Protein 5ON8 (pdb70)

Organism: Escherichia coli (strain K12) (NCBI:txid83333)

GO terms:
  GO:0005515 protein binding (F, IPI)
  GO:0051540 metal cluster binding (F, IDA)
  GO:0030288 outer membrane-bounded periplasmic space (C, IDA)
  GO:0050919 negative chemotaxis (P, IMP)
  GO:0042597 periplasmic space (C, IDA)
  GO:0016151 nickel cation binding (F, IDA)
  GO:0046914 transition metal ion binding (F, IDA)
  GO:0020037 heme binding (F, IDA)

Radius of gyration: 29.04 Å; Cα contacts (8 Å, |Δi|>4): 2377; chains: 2; bounding box: 91×82×61 Å

InterPro domains:
  IPR000914 Solute-binding protein family 5 domain [PF00496] (68-437)
  IPR011980 Metal-staphylopine-binding protein CntA-like [TIGR02294] (22-520)
  IPR011980 Metal-staphylopine-binding protein CntA-like [cd08489] (27-516)
  IPR023765 Solute-binding protein family 5, conserved site [PS01040] (73-95)
  IPR030678 Peptide/nickel binding protein, MppA-type [PIRSF002741] (30-512)
  IPR039424 Solute-binding protein family 5 [PTHR30290] (26-513)

Structure (mmCIF, N/CA/C/O backbone):
data_5ON8
#
_entry.id   5ON8
#
_cell.length_a   86.536
_cell.length_b   94.092
_cell.length_c   124.564
_cell.angle_alpha   90.00
_cell.angle_beta   90.00
_cell.angle_gamma   90.00
#
_symmetry.space_group_name_H-M   'P 21 21 21'
#
loop_
_entity.id
_entity.type
_entity.pdbx_description
1 polymer 'Nickel-binding periplasmic protein'
2 non-polymer 'FE (III) ION'
3 non-polymer '2-[2-[2-hydroxy-2-oxoethyl-[(3-methoxy-2-oxidanyl-phenyl)methyl]amino]ethyl-[(2-methylsulfanylphenyl)methyl]amino]ethanoic acid'
4 non-polymer 'ACETATE ION'
5 non-polymer GLYCEROL
6 non-polymer 'SULFATE ION'
7 non-polymer 'CHLORIDE ION'
8 water water
#
loop_
_atom_site.group_PDB
_atom_site.id
_atom_site.type_symbol
_atom_site.label_atom_id
_atom_site.label_alt_id
_atom_site.label_comp_id
_atom_site.label_asym_id
_atom_site.label_entity_id
_atom_site.label_seq_id
_atom_site.pdbx_PDB_ins_code
_atom_site.Cartn_x
_atom_site.Cartn_y
_atom_site.Cartn_z
_atom_site.occupancy
_atom_site.B_iso_or_equiv
_atom_site.auth_seq_id
_atom_site.auth_comp_id
_atom_site.auth_asym_id
_atom_site.auth_atom_id
_atom_site.pdbx_PDB_model_num
ATOM 1 C CA . ALA A 1 2 ? 17.525 16.723 57.803 1.00 44.38 2 ALA A CA 1
ATOM 2 C C . ALA A 1 2 ? 17.689 16.825 56.287 1.00 49.39 2 ALA A C 1
ATOM 3 O O . ALA A 1 2 ? 16.777 16.474 55.537 1.00 38.18 2 ALA A O 1
ATOM 5 N N . PRO A 1 3 ? 18.856 17.313 55.835 1.00 49.04 3 PRO A N 1
ATOM 6 C CA . PRO A 1 3 ? 19.165 17.462 54.406 1.00 49.22 3 PRO A CA 1
ATOM 7 C C . PRO A 1 3 ? 19.361 16.123 53.700 1.00 41.28 3 PRO A C 1
ATOM 8 O O . PRO A 1 3 ? 19.462 16.080 52.475 1.00 47.80 3 PRO A O 1
ATOM 12 N N . ASP A 1 4 ? 19.419 15.044 54.473 1.00 35.18 4 ASP A N 1
ATOM 13 C CA . ASP A 1 4 ? 19.598 13.710 53.912 1.00 35.24 4 ASP A CA 1
ATOM 14 C C . ASP A 1 4 ? 18.319 12.895 54.044 1.00 32.04 4 ASP A C 1
ATOM 15 O O . ASP A 1 4 ? 18.318 11.682 53.844 1.00 26.55 4 ASP A O 1
ATOM 20 N N . GLU A 1 5 ? 17.237 13.578 54.406 1.00 31.16 5 GLU A N 1
ATOM 21 C CA . GLU A 1 5 ? 15.911 12.978 54.446 1.00 22.85 5 GLU A CA 1
ATOM 22 C C . GLU A 1 5 ? 14.998 13.722 53.492 1.00 32.52 5 GLU A C 1
ATOM 23 O O . GLU A 1 5 ? 14.963 14.953 53.495 1.00 34.40 5 GLU A O 1
ATOM 29 N N . ILE A 1 6 ? 14.258 12.987 52.671 1.00 23.16 6 ILE A N 1
ATOM 30 C CA . ILE A 1 6 ? 13.296 13.636 51.800 1.00 22.64 6 ILE A CA 1
ATOM 31 C C . ILE A 1 6 ? 11.898 13.049 51.920 1.00 22.82 6 ILE A C 1
ATOM 32 O O . ILE A 1 6 ? 11.710 11.897 52.333 1.00 19.16 6 ILE A O 1
ATOM 37 N N A THR A 1 7 ? 10.918 13.860 51.547 0.84 19.15 7 THR A N 1
ATOM 38 N N B THR A 1 7 ? 10.913 13.869 51.579 0.16 19.35 7 THR A N 1
ATOM 39 C CA A THR A 1 7 ? 9.522 13.451 51.534 0.84 19.41 7 THR A CA 1
ATOM 40 C CA B THR A 1 7 ? 9.526 13.436 51.534 0.16 19.45 7 THR A CA 1
ATOM 41 C C A THR A 1 7 ? 8.959 13.638 50.134 0.84 20.56 7 THR A C 1
ATOM 42 C C B THR A 1 7 ? 8.982 13.627 50.130 0.16 20.25 7 THR A C 1
ATOM 43 O O A THR A 1 7 ? 9.097 14.702 49.532 0.84 21.13 7 THR A O 1
ATOM 44 O O B THR A 1 7 ? 9.156 14.683 49.523 0.16 20.97 7 THR A O 1
ATOM 51 N N . THR A 1 8 ? 8.333 12.594 49.613 1.00 18.59 8 THR A N 1
ATOM 52 C CA . THR A 1 8 ? 7.765 12.650 48.285 1.00 16.26 8 THR A CA 1
ATOM 53 C C . THR A 1 8 ? 6.347 12.109 48.361 1.00 16.15 8 THR A C 1
ATOM 54 O O . THR A 1 8 ? 5.769 12.018 49.448 1.00 18.47 8 THR A O 1
ATOM 58 N N . ALA A 1 9 ? 5.771 11.775 47.216 1.00 17.01 9 ALA A N 1
ATOM 59 C CA . ALA A 1 9 ? 4.405 11.287 47.193 1.00 15.28 9 ALA A CA 1
ATOM 60 C C . ALA A 1 9 ? 4.207 10.240 46.114 1.00 15.20 9 ALA A C 1
ATOM 61 O O . ALA A 1 9 ? 4.976 10.161 45.157 1.00 17.73 9 ALA A O 1
ATOM 63 N N . TRP A 1 10 ? 3.159 9.440 46.281 1.00 14.85 10 TRP A N 1
ATOM 64 C CA . TRP A 1 10 ? 2.763 8.450 45.289 1.00 18.09 10 TRP A CA 1
ATOM 65 C C . TRP A 1 10 ? 1.247 8.286 45.406 1.00 14.59 10 TRP A C 1
ATOM 66 O O . TRP A 1 10 ? 0.701 8.483 46.483 1.00 19.52 10 TRP A O 1
ATOM 77 N N . PRO A 1 11 ? 0.557 7.956 44.298 1.00 17.80 11 PRO A N 1
ATOM 78 C CA . PRO A 1 11 ? -0.914 7.921 44.381 1.00 16.00 11 PRO A CA 1
ATOM 79 C C . PRO A 1 11 ? -1.469 6.813 45.280 1.00 20.85 11 PRO A C 1
ATOM 80 O O . PRO A 1 11 ? -2.599 6.922 45.748 1.00 20.24 11 PRO A O 1
ATOM 84 N N . VAL A 1 12 ? -0.687 5.761 45.498 1.00 21.99 12 VAL A N 1
ATOM 85 C CA . VAL A 1 12 ? -1.078 4.659 46.375 1.00 20.32 12 VAL A CA 1
ATOM 86 C C . VAL A 1 12 ? 0.112 4.249 47.222 1.00 22.31 12 VAL A C 1
ATOM 87 O O . VAL A 1 12 ? 1.220 4.743 47.006 1.00 21.31 12 VAL A O 1
ATOM 91 N N . ASN A 1 13 ? -0.104 3.343 48.173 1.00 19.37 13 ASN A N 1
ATOM 92 C CA . ASN A 1 13 ? 1.018 2.753 48.903 1.00 21.09 13 ASN A CA 1
ATOM 93 C C . ASN A 1 13 ? 1.889 1.910 47.982 1.00 21.23 13 ASN A C 1
ATOM 94 O O . ASN A 1 13 ? 1.497 1.567 46.867 1.00 22.68 13 ASN A O 1
ATOM 99 N N . VAL A 1 14 ? 3.078 1.568 48.458 1.00 18.88 14 VAL A N 1
ATOM 100 C CA . VAL A 1 14 ? 4.001 0.799 47.647 1.00 18.90 14 VAL A CA 1
ATOM 101 C C . VAL A 1 14 ? 3.573 -0.660 47.572 1.00 17.42 14 VAL A C 1
ATOM 102 O O . VAL A 1 14 ? 3.977 -1.378 46.664 1.00 19.26 14 VAL A O 1
ATOM 106 N N . GLY A 1 15 ? 2.735 -1.077 48.516 1.00 20.02 15 GLY A N 1
ATOM 107 C CA . GLY A 1 15 ? 2.289 -2.457 48.595 1.00 19.24 15 GLY A CA 1
ATOM 108 C C . GLY A 1 15 ? 3.112 -3.239 49.607 1.00 18.44 15 GLY A C 1
ATOM 109 O O . GLY A 1 15 ? 3.949 -2.670 50.308 1.00 21.24 15 GLY A O 1
ATOM 110 N N . PRO A 1 16 ? 2.877 -4.556 49.695 1.00 21.14 16 PRO A N 1
ATOM 111 C CA . PRO A 1 16 ? 3.616 -5.393 50.646 1.00 24.90 16 PRO A CA 1
ATOM 112 C C . PRO A 1 16 ? 5.056 -5.653 50.206 1.00 18.19 16 PRO A C 1
ATOM 113 O O . PRO A 1 16 ? 5.846 -6.165 51.003 1.00 17.90 16 PRO A O 1
ATOM 117 N N . LEU A 1 17 ? 5.376 -5.292 48.964 1.00 17.74 17 LEU A N 1
ATOM 118 C CA . LEU A 1 17 ? 6.702 -5.481 48.380 1.00 16.23 17 LEU A CA 1
ATOM 119 C C . LEU A 1 17 ? 7.069 -6.959 48.302 1.00 16.57 17 LEU A C 1
ATOM 120 O O . LEU A 1 17 ? 8.167 -7.381 48.656 1.00 16.18 17 LEU A O 1
ATOM 125 N N . ASN A 1 18 ? 6.112 -7.744 47.831 1.00 15.41 18 ASN A N 1
ATOM 126 C CA . ASN A 1 18 ? 6.412 -9.068 47.333 1.00 17.04 18 ASN A CA 1
ATOM 127 C C . ASN A 1 18 ? 7.146 -8.891 46.004 1.00 17.70 18 ASN A C 1
ATOM 128 O O . ASN A 1 18 ? 6.609 -8.270 45.087 1.00 16.57 18 ASN A O 1
ATOM 133 N N . PRO A 1 19 ? 8.379 -9.418 45.892 1.00 16.48 19 PRO A N 1
ATOM 134 C CA . PRO A 1 19 ? 9.154 -9.200 44.665 1.00 13.38 19 PRO A CA 1
ATOM 135 C C . PRO A 1 19 ? 8.563 -9.906 43.444 1.00 13.35 19 PRO A C 1
ATOM 136 O O . PRO A 1 19 ? 8.892 -9.570 42.306 1.00 16.16 19 PRO A O 1
ATOM 140 N N . HIS A 1 20 ? 7.707 -10.888 43.682 1.00 17.12 20 HIS A N 1
ATOM 141 C CA . HIS A 1 20 ? 7.277 -11.773 42.609 1.00 15.09 20 HIS A CA 1
ATOM 142 C C . HIS A 1 20 ? 5.830 -11.572 42.198 1.00 15.47 20 HIS A C 1
ATOM 143 O O . HIS A 1 20 ? 5.305 -12.331 41.385 1.00 19.39 20 HIS A O 1
ATOM 150 N N . LEU A 1 21 ? 5.179 -10.559 42.758 1.00 17.75 21 LEU A N 1
ATOM 151 C CA . LEU A 1 21 ? 3.777 -10.335 42.449 1.00 17.02 21 LEU A CA 1
ATOM 152 C C . LEU A 1 21 ? 3.570 -8.940 41.885 1.00 17.44 21 LEU A C 1
ATOM 153 O O . LEU A 1 21 ? 4.506 -8.144 41.805 1.00 15.10 21 LEU A O 1
ATOM 158 N N . TYR A 1 22 ? 2.338 -8.654 41.485 1.00 18.95 22 TYR A N 1
ATOM 159 C CA . TYR A 1 22 ? 2.046 -7.428 40.752 1.00 20.11 22 TYR A CA 1
ATOM 160 C C . TYR A 1 22 ? 1.202 -6.522 41.640 1.00 19.76 22 TYR A C 1
ATOM 161 O O . TYR A 1 22 ? 1.492 -6.411 42.816 1.00 19.40 22 TYR A O 1
ATOM 170 N N A THR A 1 23 ? 0.193 -5.856 41.088 0.54 22.79 23 THR A N 1
ATOM 171 N N B THR A 1 23 ? 0.163 -5.900 41.084 0.46 22.80 23 THR A N 1
ATOM 172 C CA A THR A 1 23 ? -0.619 -4.945 41.892 0.54 23.29 23 THR A CA 1
ATOM 173 C CA B THR A 1 23 ? -0.751 -5.061 41.863 0.46 23.28 23 THR A CA 1
ATOM 174 C C A THR A 1 23 ? -1.180 -5.678 43.112 0.54 23.45 23 THR A C 1
ATOM 175 C C B THR A 1 23 ? -1.177 -5.751 43.158 0.46 23.47 23 THR A C 1
ATOM 176 O O A THR A 1 23 ? -1.592 -6.828 42.999 0.54 25.84 23 THR A O 1
ATOM 177 O O B THR A 1 23 ? -1.477 -6.943 43.146 0.46 25.96 23 THR A O 1
ATOM 184 N N . PRO A 1 24 ? -1.195 -5.017 44.285 1.00 18.90 24 PRO A N 1
ATOM 185 C CA . PRO A 1 24 ? -0.872 -3.597 44.498 1.00 20.80 24 PRO A CA 1
ATOM 186 C C . PRO A 1 24 ? 0.611 -3.250 44.671 1.00 20.71 24 PRO A C 1
ATOM 187 O O . PRO A 1 24 ? 0.914 -2.113 45.053 1.00 22.97 24 PRO A O 1
ATOM 191 N N . ASN A 1 25 ? 1.522 -4.176 44.400 1.00 17.52 25 ASN A N 1
ATOM 192 C CA . ASN A 1 25 ? 2.939 -3.820 44.486 1.00 15.44 25 ASN A CA 1
ATOM 193 C C . ASN A 1 25 ? 3.299 -2.770 43.454 1.00 14.33 25 ASN A C 1
ATOM 194 O O . ASN A 1 25 ? 2.920 -2.885 42.287 1.00 19.36 25 ASN A O 1
ATOM 199 N N . GLN A 1 26 ? 4.029 -1.742 43.881 1.00 16.04 26 GLN A N 1
ATOM 200 C CA . GLN A 1 26 ? 4.512 -0.716 42.958 1.00 18.88 26 GLN A CA 1
ATOM 201 C C . GLN A 1 26 ? 5.939 -1.024 42.508 1.00 16.27 26 GLN A C 1
ATOM 202 O O . GLN A 1 26 ?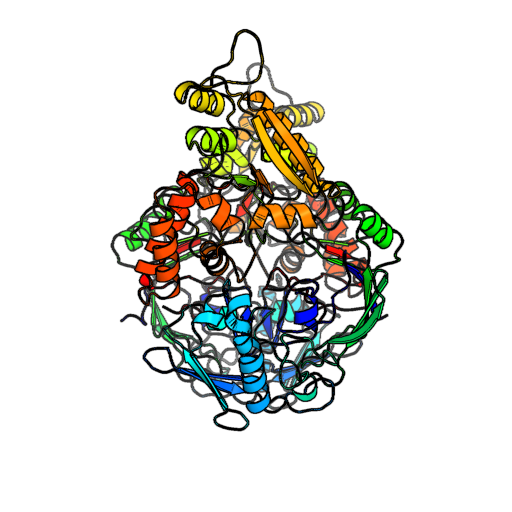 6.841 -1.208 43.333 1.00 16.22 26 GLN A O 1
ATOM 208 N N . MET A 1 27 ? 6.142 -1.053 41.197 1.00 18.20 27 MET A N 1
ATOM 209 C CA A MET A 1 27 ? 7.415 -1.495 40.632 0.51 16.41 27 MET A CA 1
ATOM 210 C CA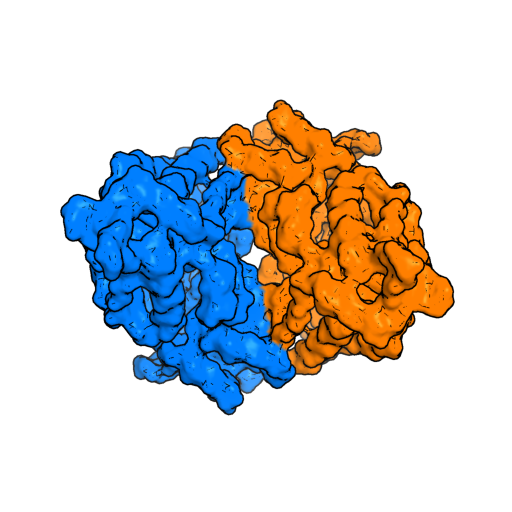 B MET A 1 27 ? 7.416 -1.473 40.623 0.49 16.42 27 MET A CA 1
ATOM 211 C C . MET A 1 27 ? 8.619 -0.680 41.113 1.00 16.86 27 MET A C 1
ATOM 212 O O . MET A 1 27 ? 9.650 -1.254 41.448 1.00 18.53 27 MET A O 1
ATOM 221 N N . PHE A 1 28 ? 8.496 0.645 41.154 1.00 17.17 28 PHE A N 1
ATOM 222 C CA . PHE A 1 28 ? 9.638 1.467 41.553 1.00 15.30 28 PHE A CA 1
ATOM 223 C C . PHE A 1 28 ? 10.106 1.096 42.965 1.00 15.28 28 PHE A C 1
ATOM 224 O O . PHE A 1 28 ? 11.297 1.187 43.285 1.00 16.16 28 PHE A O 1
ATOM 232 N N . ALA A 1 29 ? 9.160 0.687 43.809 1.00 14.41 29 ALA A N 1
ATOM 233 C CA . ALA A 1 29 ? 9.468 0.361 45.199 1.00 14.04 29 ALA A CA 1
ATOM 234 C C . ALA A 1 29 ? 10.057 -1.041 45.321 1.00 14.68 29 ALA A C 1
ATOM 235 O O . ALA A 1 29 ? 10.984 -1.267 46.105 1.00 13.81 29 ALA A O 1
ATOM 237 N N . GLN A 1 30 ? 9.522 -1.975 44.538 1.00 16.94 30 GLN A N 1
ATOM 238 C CA . GLN A 1 30 ? 10.132 -3.297 44.420 1.00 17.09 30 GLN A CA 1
ATOM 239 C C . GLN A 1 30 ? 11.592 -3.167 43.984 1.00 15.41 30 GLN A C 1
ATOM 240 O O . GLN A 1 30 ? 12.472 -3.859 44.492 1.00 16.40 30 GLN A O 1
ATOM 246 N N . SER A 1 31 ? 11.854 -2.241 43.069 1.00 13.71 31 SER A N 1
ATOM 247 C CA . SER A 1 31 ? 13.207 -2.020 42.575 1.00 15.58 31 SER A CA 1
ATOM 248 C C . SER A 1 31 ? 14.119 -1.317 43.580 1.00 15.64 31 SER A C 1
ATOM 249 O O . SER A 1 31 ? 15.345 -1.362 43.454 1.00 19.42 31 SER A O 1
ATOM 252 N N . MET A 1 32 ? 13.529 -0.666 44.577 1.00 13.90 32 MET A N 1
ATOM 253 C CA . MET A 1 32 ? 14.320 -0.023 45.620 1.00 16.29 32 MET A CA 1
ATOM 254 C C . MET A 1 32 ? 14.912 -1.047 46.577 1.00 18.30 32 MET A C 1
ATOM 255 O O . MET A 1 32 ? 16.001 -0.852 47.128 1.00 15.57 32 MET A O 1
ATOM 260 N N . VAL A 1 33 ? 14.180 -2.141 46.758 1.00 14.76 33 VAL A N 1
ATOM 261 C CA . VAL A 1 33 ? 14.491 -3.139 47.770 1.00 15.01 33 VAL A CA 1
ATOM 262 C C . VAL A 1 33 ? 15.134 -4.384 47.163 1.00 14.74 33 VAL A C 1
ATOM 263 O O . VAL A 1 33 ? 16.059 -4.950 47.740 1.00 15.60 33 VAL A O 1
ATOM 267 N N . TYR A 1 34 ? 14.650 -4.788 45.991 1.00 13.70 34 TYR A N 1
ATOM 268 C CA . TYR A 1 34 ? 15.107 -6.017 45.352 1.00 17.46 34 TYR A CA 1
ATOM 269 C C . TYR A 1 34 ? 15.949 -5.748 44.118 1.00 19.16 34 TYR A C 1
ATOM 270 O O . TYR A 1 34 ? 15.729 -4.767 43.403 1.00 18.08 34 TYR A O 1
ATOM 279 N N . GLU A 1 35 ? 16.894 -6.646 43.859 1.00 14.96 35 GLU A N 1
ATOM 280 C CA . GLU A 1 35 ? 17.882 -6.444 42.812 1.00 14.50 35 GLU A CA 1
ATOM 281 C C . GLU A 1 35 ? 17.918 -7.601 41.825 1.00 19.67 35 GLU A C 1
ATOM 282 O O . GLU A 1 35 ? 17.584 -8.729 42.181 1.00 16.78 35 GLU A O 1
ATOM 288 N N . PRO A 1 36 ? 18.326 -7.318 40.579 1.00 16.92 36 PRO A N 1
ATOM 289 C CA . PRO A 1 36 ? 18.430 -8.309 39.509 1.00 18.83 36 PRO A CA 1
ATOM 290 C C . PRO A 1 36 ? 19.819 -8.941 39.415 1.00 15.81 36 PRO A C 1
ATOM 291 O O . PRO A 1 36 ? 20.781 -8.408 39.973 1.00 17.28 36 PRO A O 1
ATOM 295 N N . LEU A 1 37 ? 19.925 -10.054 38.698 1.00 16.92 37 LEU A N 1
ATOM 296 C CA . LEU A 1 37 ? 21.236 -10.636 38.408 1.00 17.11 37 LEU A CA 1
ATOM 297 C C . LEU A 1 37 ? 22.077 -9.685 37.568 1.00 17.85 37 LEU A C 1
ATOM 298 O O . LEU A 1 37 ? 23.285 -9.556 37.770 1.00 18.61 37 LEU A O 1
ATOM 303 N N . VAL A 1 38 ? 21.424 -9.048 36.599 1.00 19.03 38 VAL A N 1
ATOM 304 C CA . VAL A 1 38 ? 22.083 -8.116 35.690 1.00 17.33 38 VAL A CA 1
ATOM 305 C C . VAL A 1 38 ? 21.262 -6.833 35.629 1.00 17.35 38 VAL A C 1
ATOM 306 O O . VAL A 1 38 ? 20.039 -6.875 35.729 1.00 15.57 38 VAL A O 1
ATOM 310 N N . LYS A 1 39 ? 21.933 -5.696 35.478 1.00 17.89 39 LYS A N 1
ATOM 311 C CA . LYS A 1 39 ? 21.249 -4.409 35.577 1.00 17.99 39 LYS A CA 1
ATOM 312 C C . LYS A 1 39 ? 21.180 -3.709 34.225 1.00 18.86 39 LYS A C 1
ATOM 313 O O . LYS A 1 39 ? 22.179 -3.615 33.514 1.00 18.11 39 LYS A O 1
ATOM 319 N N . TYR A 1 40 ? 19.994 -3.215 33.877 1.00 21.69 40 TYR A N 1
ATOM 320 C CA . TYR A 1 40 ? 19.771 -2.580 32.580 1.00 17.33 40 TYR A CA 1
ATOM 321 C C . TYR A 1 40 ? 20.427 -1.208 32.480 1.00 16.50 40 TYR A C 1
ATOM 322 O O . TYR A 1 40 ? 20.405 -0.423 33.429 1.00 20.78 40 TYR A O 1
ATOM 331 N N . GLN A 1 41 ? 20.998 -0.924 31.315 1.00 17.41 41 GLN A N 1
ATOM 332 C CA . GLN A 1 41 ? 21.681 0.341 31.074 1.00 22.04 41 GLN A CA 1
ATOM 333 C C . GLN A 1 41 ? 20.941 1.121 30.007 1.00 16.44 41 GLN A C 1
ATOM 334 O O . GLN A 1 41 ? 20.227 0.541 29.194 1.00 21.18 41 GLN A O 1
ATOM 340 N N . ALA A 1 42 ? 21.123 2.437 30.002 1.00 22.24 42 ALA A N 1
ATOM 341 C CA . ALA A 1 42 ? 20.412 3.305 29.067 1.00 24.67 42 ALA A CA 1
ATOM 342 C C . ALA A 1 42 ? 20.703 2.966 27.605 1.00 23.87 42 ALA A C 1
ATOM 343 O O . ALA A 1 42 ? 19.867 3.201 26.731 1.00 25.44 42 ALA A O 1
ATOM 345 N N . ASP A 1 43 ? 21.877 2.399 27.336 1.00 24.59 43 ASP A N 1
ATOM 346 C CA . ASP A 1 43 ? 22.236 2.070 25.960 1.00 23.84 43 ASP A CA 1
ATOM 347 C C . ASP A 1 43 ? 21.634 0.741 25.500 1.00 23.34 43 ASP A C 1
ATOM 348 O O . ASP A 1 43 ? 21.849 0.309 24.370 1.00 21.87 43 ASP A O 1
ATOM 353 N N . GLY A 1 44 ? 20.869 0.098 26.375 1.00 22.22 44 GLY A N 1
ATOM 354 C CA . GLY A 1 44 ? 20.147 -1.102 25.997 1.00 22.63 44 GLY A CA 1
ATOM 355 C C . GLY A 1 44 ? 20.823 -2.378 26.447 1.00 21.58 44 GLY A C 1
ATOM 356 O O . GLY A 1 44 ? 20.238 -3.458 26.369 1.00 25.87 44 GLY A O 1
ATOM 357 N N . SER A 1 45 ? 22.060 -2.250 26.912 1.00 20.50 45 SER A N 1
ATOM 358 C CA . SER A 1 45 ? 22.815 -3.394 27.398 1.00 17.88 45 SER A CA 1
ATOM 359 C C . SER A 1 45 ? 22.435 -3.683 28.839 1.00 21.11 45 SER A C 1
ATOM 360 O O . SER A 1 45 ? 21.723 -2.905 29.468 1.00 21.73 45 SER A O 1
ATOM 363 N N . VAL A 1 46 ? 22.917 -4.803 29.360 1.00 20.49 46 VAL A N 1
ATOM 364 C CA . VAL A 1 46 ? 22.905 -5.021 30.797 1.00 20.81 46 VAL A CA 1
ATOM 365 C C . VAL A 1 46 ? 24.350 -5.079 31.281 1.00 17.66 46 VAL A C 1
ATOM 366 O O . VAL A 1 46 ? 25.259 -5.402 30.508 1.00 23.88 46 VAL A O 1
ATOM 370 N N . ILE A 1 47 ? 24.567 -4.735 32.545 1.00 19.75 47 ILE A N 1
ATOM 371 C CA . ILE A 1 47 ? 25.870 -4.908 33.177 1.00 18.81 47 ILE A CA 1
ATOM 372 C C . ILE A 1 47 ? 25.771 -5.947 34.293 1.00 24.26 47 ILE A C 1
ATOM 373 O O . ILE A 1 47 ? 24.678 -6.238 34.768 1.00 20.33 47 ILE A O 1
ATOM 378 N N . PRO A 1 48 ? 26.913 -6.518 34.707 1.00 26.68 48 PRO A N 1
ATOM 379 C CA . PRO A 1 48 ? 26.884 -7.409 35.871 1.00 22.02 48 PRO A CA 1
ATOM 380 C C . PRO A 1 48 ? 26.299 -6.721 37.101 1.00 21.90 48 PRO A C 1
ATOM 381 O O . PRO A 1 48 ? 26.557 -5.541 37.342 1.00 23.49 48 PRO A O 1
ATOM 385 N N . TRP A 1 49 ? 25.502 -7.448 37.871 1.00 18.95 49 TRP A N 1
ATOM 386 C CA . TRP A 1 49 ? 24.988 -6.895 39.117 1.00 17.07 49 TRP A CA 1
ATOM 387 C C . TRP A 1 49 ? 25.164 -7.941 40.219 1.00 22.75 49 TRP A C 1
ATOM 388 O O . TRP A 1 49 ? 26.285 -8.151 40.679 1.00 20.87 49 TRP A O 1
ATOM 399 N N . LEU A 1 50 ? 24.094 -8.617 40.626 1.00 17.19 50 LEU A N 1
ATOM 400 C CA . LEU A 1 50 ? 24.246 -9.712 41.587 1.00 20.49 50 LEU A CA 1
ATOM 401 C C . LEU A 1 50 ? 25.030 -10.861 40.964 1.00 21.30 50 LEU A C 1
ATOM 402 O O . LEU A 1 50 ? 25.700 -11.615 41.665 1.00 19.40 50 LEU A O 1
ATOM 407 N N . ALA A 1 51 ? 24.923 -11.000 39.648 1.00 16.85 51 ALA A N 1
ATOM 408 C CA . ALA A 1 51 ? 25.789 -11.898 38.897 1.00 16.47 51 ALA A CA 1
ATOM 409 C C . ALA A 1 51 ? 26.979 -11.107 38.376 1.00 22.32 51 ALA A C 1
ATOM 410 O O . ALA A 1 51 ? 26.801 -10.098 37.692 1.00 24.23 51 ALA A O 1
ATOM 412 N N . LYS A 1 52 ? 28.192 -11.553 38.689 1.00 20.53 52 LYS A N 1
ATOM 413 C CA . LYS A 1 52 ? 29.366 -10.798 38.258 1.00 25.14 52 LYS A CA 1
ATOM 414 C C . LYS A 1 52 ? 29.800 -11.182 36.846 1.00 25.65 52 LYS A C 1
ATOM 415 O O . LYS A 1 52 ? 30.421 -10.380 36.145 1.00 26.45 52 LYS A O 1
ATOM 421 N N . SER A 1 53 ? 29.460 -12.394 36.420 1.00 25.43 53 SER A N 1
ATOM 422 C CA . SER A 1 53 ? 29.701 -12.808 35.042 1.00 22.95 53 SER A CA 1
ATOM 423 C C . SER A 1 53 ? 28.778 -13.953 34.637 1.00 23.71 53 SER A C 1
ATOM 424 O O . SER A 1 53 ? 28.097 -14.540 35.477 1.00 24.36 53 SER A O 1
ATOM 427 N N . TRP A 1 54 ? 28.754 -14.261 33.346 1.00 21.86 54 TRP A N 1
ATOM 428 C CA . TRP A 1 54 ? 27.967 -15.388 32.853 1.00 23.57 54 TRP A CA 1
ATOM 429 C C . TRP A 1 54 ? 28.513 -15.935 31.537 1.00 28.68 54 TRP A C 1
ATOM 430 O O . TRP A 1 54 ? 29.221 -15.246 30.793 1.00 27.56 54 TRP A O 1
ATOM 441 N N . THR A 1 55 ? 28.189 -17.195 31.274 1.00 27.29 55 THR A N 1
ATOM 442 C CA . THR A 1 55 ? 28.497 -17.831 30.005 1.00 26.92 55 THR A CA 1
ATOM 443 C C . THR A 1 55 ? 27.229 -18.484 29.485 1.00 29.73 55 THR A C 1
ATOM 444 O O . THR A 1 55 ? 26.284 -18.697 30.241 1.00 28.57 55 THR A O 1
ATOM 448 N N . HIS A 1 56 ? 27.196 -18.791 28.197 1.00 26.47 56 HIS A N 1
ATOM 449 C CA . HIS A 1 56 ? 26.099 -19.587 27.674 1.00 27.62 56 HIS A CA 1
ATOM 450 C C . HIS A 1 56 ? 26.591 -20.628 26.682 1.00 30.84 56 HIS A C 1
ATOM 451 O O . HIS A 1 56 ? 27.647 -20.473 26.066 1.00 32.87 56 HIS A O 1
ATOM 458 N N . SER A 1 57 ? 25.811 -21.695 26.548 1.00 30.68 57 SER A N 1
ATOM 459 C CA . SER A 1 57 ? 26.082 -22.761 25.593 1.00 30.24 57 SER A CA 1
ATOM 460 C C . SER A 1 57 ? 26.058 -22.231 24.162 1.00 28.30 57 SER A C 1
ATOM 461 O O . SER A 1 57 ? 25.619 -21.105 23.916 1.00 32.14 57 SER A O 1
ATOM 464 N N . GLU A 1 58 ? 26.518 -23.042 23.216 1.00 36.29 58 GLU A N 1
ATOM 465 C CA . GLU A 1 58 ? 26.530 -22.617 21.820 1.00 35.29 58 GLU A CA 1
ATOM 466 C C . GLU A 1 58 ? 25.123 -22.513 21.246 1.00 34.08 58 GLU A C 1
ATOM 467 O O . GLU A 1 58 ? 24.864 -21.671 20.390 1.00 35.30 58 GLU A O 1
ATOM 473 N N . ASP A 1 59 ? 24.215 -23.364 21.712 1.00 31.82 59 ASP A N 1
ATOM 474 C CA . ASP A 1 59 ? 22.840 -23.318 21.224 1.00 36.89 59 ASP A CA 1
ATOM 475 C C . ASP A 1 59 ? 22.043 -22.203 21.906 1.00 32.95 59 ASP A C 1
ATOM 476 O O . ASP A 1 59 ? 20.883 -21.965 21.569 1.00 34.78 59 ASP A O 1
ATOM 481 N N . GLY A 1 60 ? 22.677 -21.530 22.864 1.00 31.58 60 GLY A N 1
ATOM 482 C CA . GLY A 1 60 ? 22.094 -20.376 23.526 1.00 30.94 60 GLY A CA 1
ATOM 483 C C . GLY A 1 60 ? 20.965 -20.694 24.489 1.00 31.17 60 GLY A C 1
ATOM 484 O O . GLY A 1 60 ? 20.197 -19.807 24.859 1.00 29.80 60 GLY A O 1
ATOM 485 N N . LYS A 1 61 ? 20.861 -21.954 24.903 1.00 29.31 61 LYS A N 1
ATOM 486 C CA . LYS A 1 61 ? 19.746 -22.381 25.745 1.00 25.82 61 LYS A CA 1
ATOM 487 C C . LYS A 1 61 ? 20.155 -22.619 27.195 1.00 26.25 61 LYS A C 1
ATOM 488 O O . LYS A 1 61 ? 19.316 -22.615 28.091 1.00 28.01 61 LYS A O 1
ATOM 494 N N . THR A 1 62 ? 21.446 -22.819 27.426 1.00 24.13 62 THR A N 1
ATOM 495 C CA . THR A 1 62 ? 21.937 -23.076 28.772 1.00 25.78 62 THR A CA 1
ATOM 496 C C . THR A 1 62 ? 22.847 -21.938 29.205 1.00 26.11 62 THR A C 1
ATOM 497 O O . THR A 1 62 ? 23.840 -21.652 28.547 1.00 29.64 62 THR A O 1
ATOM 501 N N . TRP A 1 63 ? 22.491 -21.279 30.302 1.00 24.40 63 TRP A N 1
ATOM 502 C CA . TRP A 1 63 ? 23.245 -20.134 30.788 1.00 23.26 63 TRP A CA 1
ATOM 503 C C . TRP A 1 63 ? 23.753 -20.386 32.199 1.00 27.01 63 TRP A C 1
ATOM 504 O O . TRP A 1 63 ? 23.010 -20.851 33.058 1.00 25.00 63 TRP A O 1
ATOM 515 N N . THR A 1 64 ? 25.019 -20.072 32.436 1.00 22.93 64 THR A N 1
ATOM 516 C CA . THR A 1 64 ? 25.590 -20.223 33.762 1.00 20.97 64 THR A CA 1
ATOM 517 C C . THR A 1 64 ? 26.085 -18.886 34.285 1.00 22.27 64 THR A C 1
ATOM 518 O O . THR A 1 64 ? 26.946 -18.258 33.672 1.00 28.29 64 THR A O 1
ATOM 522 N N . PHE A 1 65 ? 25.533 -18.454 35.413 1.00 16.70 65 PHE A N 1
ATOM 523 C CA . PHE A 1 65 ? 25.931 -17.194 36.038 1.00 23.20 65 PHE A CA 1
ATOM 524 C C . PHE A 1 65 ? 26.870 -17.424 37.212 1.00 23.00 65 PHE A C 1
ATOM 525 O O . PHE A 1 65 ? 26.645 -18.311 38.035 1.00 23.32 65 PHE A O 1
ATOM 533 N N . THR A 1 66 ? 27.922 -16.616 37.284 1.00 19.43 66 THR A N 1
ATOM 534 C CA . THR A 1 66 ? 28.793 -16.598 38.443 1.00 20.46 66 THR A CA 1
ATOM 535 C C . THR A 1 66 ? 28.359 -15.446 39.331 1.00 23.57 66 THR A C 1
ATOM 536 O O . THR A 1 66 ? 28.417 -14.291 38.922 1.00 24.52 66 THR A O 1
ATOM 540 N N . LEU A 1 67 ? 27.907 -15.757 40.538 1.00 19.77 67 LEU A N 1
ATOM 541 C CA . LEU A 1 67 ? 27.358 -14.730 41.412 1.00 16.76 67 LEU A CA 1
ATOM 542 C C . LEU A 1 67 ? 28.432 -14.105 42.286 1.00 23.12 67 LEU A C 1
ATOM 543 O O . LEU A 1 67 ? 29.464 -14.727 42.553 1.00 24.17 67 LEU A O 1
ATOM 548 N N . ARG A 1 68 ? 28.191 -12.868 42.714 1.00 19.50 68 ARG A N 1
ATOM 549 C CA . ARG A 1 68 ? 29.011 -12.236 43.741 1.00 20.73 68 ARG A CA 1
ATOM 550 C C . ARG A 1 68 ? 28.983 -13.094 44.999 1.00 24.95 68 ARG A C 1
ATOM 551 O O . ARG A 1 68 ? 27.994 -13.778 45.257 1.00 20.84 68 ARG A O 1
ATOM 559 N N . ASP A 1 69 ? 30.055 -13.059 45.784 1.00 22.99 69 ASP A N 1
ATOM 560 C CA . ASP A 1 69 ? 30.090 -13.844 47.014 1.00 25.51 69 ASP A CA 1
ATOM 561 C C . ASP A 1 69 ? 30.071 -12.958 48.252 1.00 25.16 69 ASP A C 1
ATOM 562 O O . ASP A 1 69 ? 30.265 -13.434 49.368 1.00 29.28 69 ASP A O 1
ATOM 567 N N . ASP A 1 70 ? 29.821 -11.669 48.055 1.00 24.05 70 ASP A N 1
ATOM 568 C CA . ASP A 1 70 ? 29.920 -10.718 49.152 1.00 21.12 70 ASP A CA 1
ATOM 569 C C . ASP A 1 70 ? 28.603 -10.019 49.473 1.00 28.73 70 ASP A C 1
ATOM 570 O O . ASP A 1 70 ? 28.582 -9.041 50.218 1.00 30.27 70 ASP A O 1
ATOM 575 N N . VAL A 1 71 ? 27.506 -10.532 48.926 1.00 22.18 71 VAL A N 1
ATOM 576 C CA . VAL A 1 71 ? 26.211 -9.879 49.070 1.00 20.87 71 VAL A CA 1
ATOM 577 C C . VAL A 1 71 ? 25.385 -10.510 50.183 1.00 21.17 71 VAL A C 1
ATOM 578 O O . VAL A 1 71 ? 25.219 -11.730 50.241 1.00 21.95 71 VAL A O 1
ATOM 582 N N . LYS A 1 72 ? 24.879 -9.670 51.076 1.00 18.50 72 LYS A N 1
ATOM 583 C CA . LYS A 1 72 ? 23.948 -10.128 52.088 1.00 21.06 72 LYS A CA 1
ATOM 584 C C . LYS A 1 72 ? 22.599 -9.461 51.901 1.00 22.00 72 LYS A C 1
ATOM 585 O O . LYS A 1 72 ? 22.523 -8.300 51.496 1.00 17.64 72 LYS A O 1
ATOM 591 N N . PHE A 1 73 ? 21.539 -10.208 52.190 1.00 18.42 73 PHE A N 1
ATOM 592 C CA . PHE A 1 73 ? 20.213 -9.634 52.346 1.00 19.40 73 PHE A CA 1
ATOM 593 C C . PHE A 1 73 ? 20.244 -8.683 53.535 1.00 19.88 73 PHE A C 1
ATOM 594 O O . PHE A 1 73 ? 21.123 -8.788 54.386 1.00 18.48 73 PHE A O 1
ATOM 602 N N . SER A 1 74 ? 19.288 -7.762 53.604 1.00 17.43 74 SER A N 1
ATOM 603 C CA . SER A 1 74 ? 19.324 -6.724 54.630 1.00 17.59 74 SER A CA 1
ATOM 604 C C . SER A 1 74 ? 19.224 -7.295 56.044 1.00 22.19 74 SER A C 1
ATOM 605 O O . SER A 1 74 ? 19.580 -6.617 57.011 1.00 20.41 74 SER A O 1
ATOM 608 N N . ASN A 1 75 ? 18.753 -8.539 56.156 1.00 15.92 75 ASN A N 1
ATOM 609 C CA . ASN A 1 75 ? 18.631 -9.207 57.452 1.00 19.80 75 ASN A CA 1
ATOM 610 C C . ASN A 1 75 ? 19.864 -10.039 57.825 1.00 20.34 75 ASN A C 1
ATOM 611 O O . ASN A 1 75 ? 19.830 -10.799 58.792 1.00 21.06 75 ASN A O 1
ATOM 616 N N . GLY A 1 76 ? 20.930 -9.909 57.040 1.00 18.53 76 GLY A N 1
ATOM 617 C CA . GLY A 1 76 ? 22.198 -10.552 57.351 1.00 22.97 76 GLY A CA 1
ATOM 618 C C . GLY A 1 76 ? 22.417 -11.901 56.697 1.00 23.65 76 GLY A C 1
ATOM 619 O O . GLY A 1 76 ? 23.547 -12.398 56.643 1.00 25.32 76 GLY A O 1
ATOM 620 N N . GLU A 1 77 ? 21.340 -12.499 56.200 1.00 19.74 77 GLU A N 1
ATOM 621 C CA . GLU A 1 77 ? 21.434 -13.794 55.547 1.00 20.47 77 GLU A CA 1
ATOM 622 C C . GLU A 1 77 ? 22.117 -13.667 54.190 1.00 20.09 77 GLU A C 1
ATOM 623 O O . GLU A 1 77 ? 22.031 -12.629 53.531 1.00 17.67 77 GLU A O 1
ATOM 629 N N . PRO A 1 78 ? 22.836 -14.718 53.780 1.00 18.13 78 PRO A N 1
ATOM 630 C CA . PRO A 1 78 ? 23.634 -14.621 52.558 1.00 21.33 78 PRO A CA 1
ATOM 631 C C . PRO A 1 78 ? 22.792 -14.650 51.291 1.00 18.70 78 PRO A C 1
ATOM 632 O O . PRO A 1 78 ? 21.791 -15.363 51.223 1.00 20.69 78 PRO A O 1
ATOM 636 N N . PHE A 1 79 ? 23.195 -13.858 50.305 1.00 17.30 79 PHE A N 1
ATOM 637 C CA . PHE A 1 79 ? 22.744 -14.073 48.945 1.00 17.92 79 PHE A CA 1
ATOM 638 C C . PHE A 1 79 ? 23.729 -15.021 48.288 1.00 16.33 79 PHE A C 1
ATOM 639 O O . PHE A 1 79 ? 24.928 -14.740 48.226 1.00 20.05 79 PHE A O 1
ATOM 647 N N . ASP A 1 80 ? 23.221 -16.151 47.811 1.00 17.77 80 ASP A N 1
ATOM 648 C CA . ASP A 1 80 ? 24.037 -17.104 47.076 1.00 18.06 80 ASP A CA 1
ATOM 649 C C . ASP A 1 80 ? 23.196 -17.764 45.999 1.00 17.75 80 ASP A C 1
ATOM 650 O O . ASP A 1 80 ? 22.030 -17.410 45.800 1.00 17.93 80 ASP A O 1
ATOM 655 N N . ALA A 1 81 ? 23.784 -18.727 45.302 1.00 15.85 81 ALA A N 1
ATOM 656 C CA . ALA A 1 81 ? 23.096 -19.352 44.185 1.00 20.18 81 ALA A CA 1
ATOM 657 C C . ALA A 1 81 ? 21.874 -20.136 44.651 1.00 18.11 81 ALA A C 1
ATOM 658 O O . ALA A 1 81 ? 20.875 -20.220 43.936 1.00 17.45 81 ALA A O 1
ATOM 660 N N . GLU A 1 82 ? 21.947 -20.701 45.854 1.00 20.04 82 GLU A N 1
ATOM 661 C CA . GLU A 1 82 ? 20.812 -21.440 46.393 1.00 14.79 82 GLU A CA 1
ATOM 662 C C . GLU A 1 82 ? 19.638 -20.491 46.598 1.00 15.75 82 GLU A C 1
ATOM 663 O O . GLU A 1 82 ? 18.512 -20.792 46.223 1.00 18.59 82 GLU A O 1
ATOM 666 N N . ALA A 1 83 ? 19.918 -19.333 47.183 1.00 18.33 83 ALA A N 1
ATOM 667 C CA . ALA A 1 83 ? 18.874 -18.349 47.412 1.00 16.54 83 ALA A CA 1
ATOM 668 C C . ALA A 1 83 ? 18.289 -17.882 46.085 1.00 16.07 83 ALA A C 1
ATOM 669 O O . ALA A 1 83 ? 17.074 -17.749 45.955 1.00 15.70 83 ALA A O 1
ATOM 671 N N . ALA A 1 84 ? 19.149 -17.654 45.097 1.00 15.38 84 ALA A N 1
ATOM 672 C CA . ALA A 1 84 ? 18.675 -17.241 43.785 1.00 13.33 84 ALA A CA 1
ATOM 673 C C . ALA A 1 84 ? 17.801 -18.321 43.150 1.00 14.86 84 ALA A C 1
ATOM 674 O O . ALA A 1 84 ? 16.722 -18.037 42.650 1.00 16.11 84 ALA A O 1
ATOM 676 N N . ALA A 1 85 ? 18.270 -19.565 43.182 1.00 15.16 85 ALA A N 1
ATOM 677 C CA . ALA A 1 85 ? 17.525 -20.657 42.572 1.00 15.87 85 ALA A CA 1
ATOM 678 C C . ALA A 1 85 ? 16.172 -20.850 43.247 1.00 18.40 85 ALA A C 1
ATOM 679 O O . ALA A 1 85 ? 15.184 -21.153 42.586 1.00 16.28 85 ALA A O 1
ATOM 681 N N . GLU A 1 86 ? 16.127 -20.664 44.562 1.00 17.41 86 GLU A N 1
ATOM 682 C CA . GLU A 1 86 ? 14.875 -20.805 45.284 1.00 14.93 86 GLU A CA 1
ATOM 683 C C . GLU A 1 86 ? 13.901 -19.700 44.885 1.00 17.44 86 GLU A C 1
ATOM 684 O O . GLU A 1 86 ? 12.688 -19.912 44.851 1.00 17.80 86 GLU A O 1
ATOM 690 N N . ASN A 1 87 ? 14.431 -18.518 44.584 1.00 15.89 87 ASN A N 1
ATOM 691 C CA . ASN A 1 87 ? 13.577 -17.435 44.097 1.00 16.60 87 ASN A CA 1
ATOM 692 C C . ASN A 1 87 ? 12.981 -17.744 42.721 1.00 16.63 87 ASN A C 1
ATOM 693 O O . ASN A 1 87 ? 11.801 -17.497 42.483 1.00 15.78 87 ASN A O 1
ATOM 698 N N . PHE A 1 88 ? 13.785 -18.298 41.819 1.00 15.82 88 PHE A N 1
ATOM 699 C CA . PHE A 1 88 ? 13.275 -18.656 40.499 1.00 15.87 88 PHE A CA 1
ATOM 700 C C . PHE A 1 88 ? 12.193 -19.725 40.598 1.00 16.73 88 PHE A C 1
ATOM 701 O O . PHE A 1 88 ? 11.194 -19.666 39.886 1.00 17.47 88 PHE A O 1
ATOM 709 N N . ARG A 1 89 ? 12.393 -20.708 41.473 1.00 17.28 89 ARG A N 1
ATOM 710 C CA . ARG A 1 89 ? 11.358 -21.709 41.702 1.00 15.98 89 ARG A CA 1
ATOM 711 C C . ARG A 1 89 ? 10.080 -21.055 42.217 1.00 18.42 89 ARG A C 1
ATOM 712 O O . ARG A 1 89 ? 8.992 -21.355 41.738 1.00 19.30 89 ARG A O 1
ATOM 720 N N . ALA A 1 90 ? 10.223 -20.155 43.185 1.00 14.81 90 ALA A N 1
ATOM 721 C CA . ALA A 1 90 ? 9.080 -19.479 43.778 1.00 19.05 90 ALA A CA 1
ATOM 722 C C . ALA A 1 90 ? 8.300 -18.717 42.716 1.00 17.32 90 ALA A C 1
ATOM 723 O O . ALA A 1 90 ? 7.075 -18.738 42.699 1.00 16.59 90 ALA A O 1
ATOM 725 N N . VAL A 1 91 ? 9.017 -18.037 41.828 1.00 15.61 91 VAL A N 1
ATOM 726 C CA . VAL A 1 91 ? 8.363 -17.310 40.746 1.00 15.84 91 VAL A CA 1
ATOM 727 C C . VAL A 1 91 ? 7.654 -18.263 39.784 1.00 17.84 91 VAL A C 1
ATOM 728 O O . VAL A 1 91 ? 6.500 -18.049 39.425 1.00 18.04 91 VAL A O 1
ATOM 732 N N . LEU A 1 92 ? 8.337 -19.331 39.387 1.00 17.04 92 LEU A N 1
ATOM 733 C CA . LEU A 1 92 ? 7.808 -20.207 38.348 1.00 17.31 92 LEU A CA 1
ATOM 734 C C . LEU A 1 92 ? 6.782 -21.195 38.889 1.00 18.16 92 LEU A C 1
ATOM 735 O O . LEU A 1 92 ? 6.069 -21.840 38.122 1.00 24.84 92 LEU A O 1
ATOM 740 N N . ASP A 1 93 ? 6.683 -21.294 40.210 1.00 17.87 93 ASP A N 1
ATOM 741 C CA . ASP A 1 93 ? 5.589 -22.035 40.814 1.00 23.94 93 ASP A CA 1
ATOM 742 C C . ASP A 1 93 ? 4.290 -21.265 40.585 1.00 20.17 93 ASP A C 1
ATOM 743 O O . ASP A 1 93 ? 3.204 -21.803 40.764 1.00 24.13 93 ASP A O 1
ATOM 748 N N . ASN A 1 94 ? 4.413 -20.001 40.186 1.00 17.54 94 ASN A N 1
ATOM 749 C CA . ASN A 1 94 ? 3.257 -19.165 39.872 1.00 20.67 94 ASN A CA 1
ATOM 750 C C . ASN A 1 94 ? 3.266 -18.778 38.394 1.00 18.82 94 ASN A C 1
ATOM 751 O O . ASN A 1 94 ? 2.795 -17.705 38.023 1.00 20.05 94 ASN A O 1
ATOM 756 N N . ARG A 1 95 ? 3.798 -19.677 37.565 1.00 18.76 95 ARG A N 1
ATOM 757 C CA . ARG A 1 95 ? 4.079 -19.430 36.148 1.00 21.89 95 ARG A CA 1
ATOM 758 C C . ARG A 1 95 ? 2.912 -18.833 35.349 1.00 21.69 95 ARG A C 1
ATOM 759 O O . ARG A 1 95 ? 3.126 -17.973 34.496 1.00 18.60 95 ARG A O 1
ATOM 767 N N . GLN A 1 96 ? 1.695 -19.305 35.614 1.00 19.77 96 GLN A N 1
ATOM 768 C CA . GLN A 1 96 ? 0.491 -18.812 34.933 1.00 25.42 96 GLN A CA 1
ATOM 769 C C . GLN A 1 96 ? 0.371 -17.294 34.961 1.00 24.05 96 GLN A C 1
ATOM 770 O O . GLN A 1 96 ? -0.019 -16.668 33.976 1.00 23.50 96 GLN A O 1
ATOM 776 N N . ARG A 1 97 ? 0.705 -16.707 36.102 1.00 22.81 97 ARG A N 1
ATOM 777 C CA . ARG A 1 97 ? 0.479 -15.283 36.309 1.00 20.67 97 ARG A CA 1
ATOM 778 C C . ARG A 1 97 ? 1.515 -14.457 35.545 1.00 23.57 97 ARG A C 1
ATOM 779 O O . ARG A 1 97 ? 1.367 -13.244 35.388 1.00 25.20 97 ARG A O 1
ATOM 787 N N . HIS A 1 98 ? 2.548 -15.124 35.037 1.00 19.41 98 HIS A N 1
ATOM 788 C CA . HIS A 1 98 ? 3.623 -14.427 34.333 1.00 17.53 98 HIS A CA 1
ATOM 789 C C . HIS A 1 98 ? 3.582 -14.667 32.826 1.00 18.89 98 HIS A C 1
ATOM 790 O O . HIS A 1 98 ? 4.561 -14.413 32.123 1.00 20.32 98 HIS A O 1
ATOM 797 N N . ALA A 1 99 ? 2.441 -15.148 32.338 1.00 22.26 99 ALA A N 1
ATOM 798 C CA . ALA A 1 99 ? 2.263 -15.478 30.922 1.00 23.36 99 ALA A CA 1
ATOM 799 C C . ALA A 1 99 ? 2.666 -14.337 29.990 1.00 22.26 99 ALA A C 1
ATOM 800 O O . ALA A 1 99 ? 3.198 -14.568 28.902 1.00 24.82 99 ALA A O 1
ATOM 802 N N . TRP A 1 100 ? 2.417 -13.107 30.427 1.00 20.98 100 TRP A N 1
ATOM 803 C CA . TRP A 1 100 ? 2.758 -11.917 29.649 1.00 20.15 100 TRP A CA 1
ATOM 804 C C . TRP A 1 100 ? 4.256 -11.795 29.360 1.00 18.84 100 TRP A C 1
ATOM 805 O O . TRP A 1 100 ? 4.664 -11.165 28.388 1.00 23.47 100 TRP A O 1
ATOM 816 N N . LEU A 1 101 ? 5.067 -12.389 30.228 1.00 20.37 101 LEU A N 1
ATOM 817 C CA . LEU A 1 101 ? 6.513 -12.271 30.135 1.00 18.55 101 LEU A CA 1
ATOM 818 C C . LEU A 1 101 ? 7.081 -13.574 29.601 1.00 18.52 101 LEU A C 1
ATOM 819 O O . LEU A 1 101 ? 7.060 -14.585 30.294 1.00 19.37 101 LEU A O 1
ATOM 824 N N . GLU A 1 102 ? 7.583 -13.559 28.373 1.00 20.39 102 GLU A N 1
ATOM 825 C CA . GLU A 1 102 ? 7.870 -14.818 27.690 1.00 16.58 102 GLU A CA 1
ATOM 826 C C . GLU A 1 102 ? 8.994 -15.610 28.361 1.00 20.34 102 GLU A C 1
ATOM 827 O O . GLU A 1 102 ? 8.978 -16.838 28.318 1.00 19.37 102 GLU A O 1
ATOM 833 N N . LEU A 1 103 ? 9.942 -14.924 29.007 1.00 20.74 103 LEU A N 1
ATOM 834 C CA . LEU A 1 103 ? 11.005 -15.628 29.734 1.00 18.86 103 LEU A CA 1
ATOM 835 C C . LEU A 1 103 ? 10.419 -16.599 30.755 1.00 17.67 103 LEU A C 1
ATOM 836 O O . LEU A 1 103 ? 10.980 -17.663 30.993 1.00 20.41 103 LEU A O 1
ATOM 841 N N . ALA A 1 104 ? 9.280 -16.248 31.341 1.00 20.23 104 ALA A N 1
ATOM 842 C CA . ALA A 1 104 ? 8.646 -17.116 32.328 1.00 16.87 104 ALA A CA 1
ATOM 843 C C . ALA A 1 104 ? 8.128 -18.415 31.717 1.00 20.52 104 ALA A C 1
ATOM 844 O O . ALA A 1 104 ? 7.907 -19.396 32.426 1.00 21.50 104 ALA A O 1
ATOM 846 N N . ASN A 1 105 ? 7.919 -18.413 30.407 1.00 18.16 105 ASN A N 1
ATOM 847 C CA . ASN A 1 105 ? 7.535 -19.632 29.708 1.00 20.13 105 ASN A CA 1
ATOM 848 C C . ASN A 1 105 ? 8.753 -20.324 29.111 1.00 22.84 105 ASN A C 1
ATOM 849 O O . ASN A 1 105 ? 8.699 -21.499 28.751 1.00 29.06 105 ASN A O 1
ATOM 854 N N . GLN A 1 106 ? 9.855 -19.589 29.025 1.00 23.06 106 GLN A N 1
ATOM 855 C CA . GLN A 1 106 ? 11.077 -20.104 28.417 1.00 24.74 106 GLN A CA 1
ATOM 856 C C . GLN A 1 106 ? 11.957 -20.870 29.402 1.00 21.73 106 GLN A C 1
ATOM 857 O O . GLN A 1 106 ? 12.648 -21.814 29.020 1.00 25.02 106 GLN A O 1
ATOM 863 N N . ILE A 1 107 ? 11.939 -20.472 30.669 1.00 18.39 107 ILE A N 1
ATOM 864 C CA . ILE A 1 107 ? 12.825 -21.103 31.636 1.00 23.82 107 ILE A CA 1
ATOM 865 C C . ILE A 1 107 ? 12.395 -22.539 31.897 1.00 22.22 107 ILE A C 1
ATOM 866 O O . ILE A 1 107 ? 11.303 -22.797 32.403 1.00 28.20 107 ILE A O 1
ATOM 871 N N . VAL A 1 108 ? 13.273 -23.465 31.529 1.00 25.87 108 VAL A N 1
ATOM 872 C CA . VAL A 1 108 ? 13.039 -24.892 31.694 1.00 30.06 108 VAL A CA 1
ATOM 873 C C . VAL A 1 108 ? 13.468 -25.349 33.084 1.00 28.08 108 VAL A C 1
ATOM 874 O O . VAL A 1 108 ? 12.783 -26.138 33.737 1.00 24.84 108 VAL A O 1
ATOM 878 N N . ASP A 1 109 ? 14.604 -24.833 33.538 1.00 26.28 109 ASP A N 1
ATOM 879 C CA . ASP A 1 109 ? 15.180 -25.264 34.799 1.00 21.19 109 ASP A CA 1
ATOM 880 C C . ASP A 1 109 ? 16.153 -24.228 35.365 1.00 21.33 109 ASP A C 1
ATOM 881 O O . ASP A 1 109 ? 16.868 -23.559 34.620 1.00 26.19 109 ASP A O 1
ATOM 886 N N . VAL A 1 110 ? 16.156 -24.095 36.688 1.00 19.21 110 VAL A N 1
ATOM 887 C CA . VAL A 1 110 ? 17.135 -23.273 37.390 1.00 21.19 110 VAL A CA 1
ATOM 888 C C . VAL A 1 110 ? 17.709 -24.041 38.574 1.00 21.15 110 VAL A C 1
ATOM 889 O O . VAL A 1 110 ? 16.974 -24.426 39.481 1.00 27.06 110 VAL A O 1
ATOM 893 N N . LYS A 1 111 ? 19.013 -24.277 38.576 1.00 23.43 111 LYS A N 1
ATOM 894 C CA . LYS A 1 111 ? 19.615 -24.933 39.729 1.00 23.82 111 LYS A CA 1
ATOM 895 C C . LYS A 1 111 ? 20.940 -24.301 40.121 1.00 20.96 111 LYS A C 1
ATOM 896 O O . LYS A 1 111 ? 21.684 -23.793 39.277 1.00 22.96 111 LYS A O 1
ATOM 902 N N . ALA A 1 112 ? 21.217 -24.331 41.420 1.00 21.63 112 ALA A N 1
ATOM 903 C CA . ALA A 1 112 ? 22.499 -23.897 41.948 1.00 17.80 112 ALA A CA 1
ATOM 904 C C . ALA A 1 112 ? 23.502 -25.018 41.785 1.00 21.90 112 ALA A C 1
ATOM 905 O O . ALA A 1 112 ? 23.291 -26.116 42.298 1.00 25.13 112 ALA A O 1
ATOM 907 N N . LEU A 1 113 ? 24.587 -24.746 41.067 1.00 18.31 113 LEU A N 1
ATOM 908 C CA . LEU A 1 113 ? 25.635 -25.744 40.866 1.00 21.23 113 LEU A CA 1
ATOM 909 C C . LEU A 1 113 ? 26.621 -25.703 42.027 1.00 19.41 113 LEU A C 1
ATOM 910 O O . LEU A 1 113 ? 27.307 -26.684 42.322 1.00 28.10 113 LEU A O 1
ATOM 915 N N . SER A 1 114 ? 26.688 -24.544 42.669 1.00 19.97 114 SER A N 1
ATOM 916 C CA . SER A 1 114 ? 27.510 -24.319 43.850 1.00 19.39 114 SER A CA 1
ATOM 917 C C . SER A 1 114 ? 26.974 -23.075 44.538 1.00 24.88 114 SER A C 1
ATOM 918 O O . SER A 1 114 ? 25.920 -22.565 44.157 1.00 21.93 114 SER A O 1
ATOM 921 N N . LYS A 1 115 ? 27.701 -22.566 45.526 1.00 20.88 115 LYS A N 1
ATOM 922 C CA . LYS A 1 115 ? 27.284 -21.332 46.191 1.00 23.22 115 LYS A CA 1
ATOM 923 C C . LYS A 1 115 ? 27.350 -20.135 45.248 1.00 25.96 115 LYS A C 1
ATOM 924 O O . LYS A 1 115 ? 26.645 -19.146 45.442 1.00 21.63 115 LYS A O 1
ATOM 930 N N . THR A 1 116 ? 28.192 -20.227 44.224 1.00 23.87 116 THR A N 1
ATOM 931 C CA . THR A 1 116 ? 28.437 -19.090 43.343 1.00 23.21 116 THR A CA 1
ATOM 932 C C . THR A 1 116 ? 27.988 -19.312 41.900 1.00 23.94 116 THR A C 1
ATOM 933 O O . THR A 1 116 ? 27.875 -18.360 41.134 1.00 26.77 116 THR A O 1
ATOM 937 N N . GLU A 1 117 ? 27.735 -20.559 41.525 1.00 18.81 117 GLU A N 1
ATOM 938 C CA . GLU A 1 117 ? 27.358 -20.864 40.148 1.00 17.51 117 GLU A CA 1
ATOM 939 C C . GLU A 1 117 ? 25.866 -21.152 40.034 1.00 21.70 117 GLU A C 1
ATOM 940 O O . GLU A 1 117 ? 25.339 -22.047 40.702 1.00 20.13 117 GLU A O 1
ATOM 946 N N . LEU A 1 118 ? 25.191 -20.381 39.187 1.00 18.57 118 LEU A N 1
ATOM 947 C CA . LEU A 1 118 ? 23.759 -20.546 38.957 1.00 17.97 118 LEU A CA 1
ATOM 948 C C . LEU A 1 118 ? 23.482 -20.859 37.490 1.00 19.65 118 LEU A C 1
ATOM 949 O O . LEU A 1 118 ? 23.823 -20.073 36.608 1.00 20.70 118 LEU A O 1
ATOM 954 N N . GLN A 1 119 ? 22.874 -22.013 37.235 1.00 20.24 119 GLN A N 1
ATOM 955 C CA . GLN A 1 119 ? 22.577 -22.439 35.874 1.00 17.49 119 GLN A CA 1
ATOM 956 C C . GLN A 1 119 ? 21.089 -22.323 35.538 1.00 22.22 119 GLN A C 1
ATOM 957 O O . GLN A 1 119 ? 20.236 -22.859 36.248 1.00 20.97 119 GLN A O 1
ATOM 963 N N . ILE A 1 120 ? 20.792 -21.620 34.448 1.00 19.60 120 ILE A N 1
ATOM 964 C CA . ILE A 1 120 ? 19.429 -21.475 33.952 1.00 23.48 120 ILE A CA 1
ATOM 965 C C . ILE A 1 120 ? 19.303 -22.083 32.557 1.00 21.64 120 ILE A C 1
ATOM 966 O O . ILE A 1 120 ? 20.088 -21.767 31.666 1.00 23.00 120 ILE A O 1
ATOM 971 N N . THR A 1 121 ? 18.313 -22.954 32.369 1.00 21.13 121 THR A N 1
ATOM 972 C CA . THR A 1 121 ? 18.107 -23.595 31.075 1.00 24.22 121 THR A CA 1
ATOM 973 C C . THR A 1 121 ? 16.812 -23.125 30.425 1.00 23.68 121 THR A C 1
ATOM 974 O O . THR A 1 121 ? 15.778 -23.049 31.086 1.00 23.81 121 THR A O 1
ATOM 978 N N . LEU A 1 122 ? 16.876 -22.826 29.129 1.00 24.16 122 LEU A N 1
ATOM 979 C CA . LEU A 1 122 ? 15.730 -22.298 28.395 1.00 26.21 122 LEU A CA 1
ATOM 980 C C . LEU A 1 122 ? 15.202 -23.279 27.347 1.00 29.38 122 LEU A C 1
ATOM 981 O O . LEU A 1 122 ? 15.941 -24.145 26.868 1.00 26.23 122 LEU A O 1
ATOM 986 N N . LYS A 1 123 ? 13.921 -23.138 27.005 1.00 26.72 123 LYS A N 1
ATOM 987 C CA . LYS A 1 123 ? 13.305 -23.903 25.920 1.00 28.73 123 LYS A CA 1
ATOM 988 C C . LYS A 1 123 ? 13.996 -23.637 24.590 1.00 29.80 123 LYS A C 1
ATOM 989 O O . LYS A 1 123 ? 14.310 -24.561 23.839 1.00 33.92 123 LYS A O 1
ATOM 995 N N . SER A 1 124 ? 14.200 -22.356 24.300 1.00 26.96 124 SER A N 1
ATOM 996 C CA . SER A 1 124 ? 14.809 -21.915 23.053 1.00 27.92 124 SER A CA 1
ATOM 997 C C . SER A 1 124 ? 15.833 -20.822 23.321 1.00 26.49 124 SER A C 1
ATOM 998 O O . SER A 1 124 ? 15.936 -20.320 24.440 1.00 28.46 124 SER A O 1
ATOM 1001 N N . ALA A 1 125 ? 16.587 -20.450 22.292 1.00 27.44 125 ALA A N 1
ATOM 1002 C CA . ALA A 1 125 ? 17.560 -19.370 22.419 1.00 27.60 125 ALA A CA 1
ATOM 1003 C C . ALA A 1 125 ? 16.847 -18.018 22.460 1.00 32.51 125 ALA A C 1
ATOM 1004 O O . ALA A 1 125 ? 16.818 -17.281 21.474 1.00 31.85 125 ALA A O 1
ATOM 1006 N N . TYR A 1 126 ? 16.278 -17.705 23.619 1.00 28.03 126 TYR A N 1
ATOM 1007 C CA . TYR A 1 126 ? 15.472 -16.505 23.812 1.00 25.99 126 TYR A CA 1
ATOM 1008 C C . TYR A 1 126 ? 16.336 -15.248 23.929 1.00 25.47 126 TYR A C 1
ATOM 1009 O O . TYR A 1 126 ? 16.988 -15.037 24.950 1.00 25.89 126 TYR A O 1
ATOM 1018 N N . TYR A 1 127 ? 16.341 -14.407 22.895 1.00 21.55 127 TYR A N 1
ATOM 1019 C CA . TYR A 1 127 ? 17.307 -13.305 22.855 1.00 20.39 127 TYR A CA 1
ATOM 1020 C C . TYR A 1 127 ? 17.069 -12.216 23.924 1.00 26.94 127 TYR A C 1
ATOM 1021 O O . TYR A 1 127 ? 18.034 -11.600 24.378 1.00 24.41 127 TYR A O 1
ATOM 1030 N N . PRO A 1 128 ? 15.807 -11.963 24.334 1.00 19.22 128 PRO A N 1
ATOM 1031 C CA . PRO A 1 128 ? 15.688 -10.936 25.381 1.00 22.00 128 PRO A CA 1
ATOM 1032 C C . PRO A 1 128 ? 15.939 -11.431 26.811 1.00 25.16 128 PRO A C 1
ATOM 1033 O O . PRO A 1 128 ? 15.579 -10.725 27.759 1.00 21.57 128 PRO A O 1
ATOM 1037 N N . PHE A 1 129 ? 16.544 -12.607 26.952 1.00 22.42 129 PHE A N 1
ATOM 1038 C CA . PHE A 1 129 ? 16.797 -13.237 28.253 1.00 17.80 129 PHE A CA 1
ATOM 1039 C C . PHE A 1 129 ? 17.330 -12.286 29.325 1.00 20.50 129 PHE A C 1
ATOM 1040 O O . PHE A 1 129 ? 16.725 -12.126 30.388 1.00 19.82 129 PHE A O 1
ATOM 1048 N N . LEU A 1 130 ? 18.458 -11.649 29.045 1.00 18.36 130 LEU A N 1
ATOM 1049 C CA . LEU A 1 130 ? 19.113 -10.805 30.034 1.00 20.57 130 LEU A CA 1
ATOM 1050 C C . LEU A 1 130 ? 18.303 -9.562 30.387 1.00 18.26 130 LEU A C 1
ATOM 1051 O O . LEU A 1 130 ? 18.260 -9.148 31.549 1.00 17.72 130 LEU A O 1
ATOM 1056 N N . GLN A 1 131 ? 17.671 -8.962 29.386 1.00 20.89 131 GLN A N 1
ATOM 1057 C CA . GLN A 1 131 ? 16.885 -7.758 29.627 1.00 23.69 131 GLN A CA 1
ATOM 1058 C C . GLN A 1 131 ? 15.678 -8.053 30.504 1.00 16.37 131 GLN A C 1
ATOM 1059 O O . GLN A 1 131 ? 15.261 -7.205 31.289 1.00 19.46 131 GLN A O 1
ATOM 1065 N N . GLU A 1 132 ? 15.123 -9.256 30.389 1.00 21.14 132 GLU A N 1
ATOM 1066 C CA . GLU A 1 132 ? 13.936 -9.585 31.172 1.00 18.07 132 GLU A CA 1
ATOM 1067 C C . GLU A 1 132 ? 14.325 -9.991 32.594 1.00 18.41 132 GLU A C 1
ATOM 1068 O O . GLU A 1 132 ? 13.554 -9.797 33.532 1.00 18.28 132 GLU A O 1
ATOM 1074 N N . LEU A 1 133 ? 15.543 -10.502 32.763 1.00 18.44 133 LEU A N 1
ATOM 1075 C CA . LEU A 1 133 ? 16.096 -10.696 34.099 1.00 16.05 133 LEU A CA 1
ATOM 1076 C C . LEU A 1 133 ? 16.325 -9.354 34.799 1.00 19.49 133 LEU A C 1
ATOM 1077 O O . LEU A 1 133 ? 16.336 -9.276 36.025 1.00 19.53 133 LEU A O 1
ATOM 1082 N N . ALA A 1 134 ? 16.499 -8.298 34.008 1.00 17.45 134 ALA A N 1
ATOM 1083 C CA . ALA A 1 134 ? 16.792 -6.967 34.539 1.00 17.61 134 ALA A CA 1
ATOM 1084 C C . ALA A 1 134 ? 15.539 -6.217 34.998 1.00 16.16 134 ALA A C 1
ATOM 1085 O O . ALA A 1 134 ? 15.636 -5.180 35.653 1.00 17.21 134 ALA A O 1
ATOM 1087 N N . LEU A 1 135 ? 14.366 -6.731 34.647 1.00 17.59 135 LEU A N 1
ATOM 1088 C CA . LEU A 1 135 ? 13.109 -6.043 34.957 1.00 15.13 135 LEU A CA 1
ATOM 1089 C C . LEU A 1 135 ? 12.900 -5.900 36.462 1.00 17.69 135 LEU A C 1
ATOM 1090 O O . LEU A 1 135 ? 13.444 -6.685 37.241 1.00 16.57 135 LEU A O 1
ATOM 1095 N N . PRO A 1 136 ? 12.126 -4.883 36.880 1.00 18.73 136 PRO A N 1
ATOM 1096 C CA . PRO A 1 136 ? 11.805 -4.688 38.298 1.00 14.65 136 PRO A CA 1
ATOM 1097 C C . PRO A 1 136 ? 11.193 -5.937 38.934 1.00 15.25 136 PRO A C 1
ATOM 1098 O O . PRO A 1 136 ? 11.442 -6.210 40.106 1.00 16.13 136 PRO A O 1
ATOM 1102 N N . ARG A 1 137 ? 10.409 -6.676 38.154 1.00 15.57 137 ARG A N 1
ATOM 1103 C CA . ARG A 1 137 ? 9.761 -7.901 38.619 1.00 13.20 137 ARG A CA 1
ATOM 1104 C C . ARG A 1 137 ? 9.490 -8.785 37.405 1.00 14.11 137 ARG A C 1
ATOM 1105 O O . ARG A 1 137 ? 9.371 -8.283 36.286 1.00 16.51 137 ARG A O 1
ATOM 1113 N N . PRO A 1 138 ? 9.380 -10.106 37.610 1.00 15.26 138 PRO A N 1
ATOM 1114 C CA . PRO A 1 138 ? 9.396 -10.862 38.868 1.00 15.66 138 PRO A CA 1
ATOM 1115 C C . PRO A 1 138 ? 10.742 -11.479 39.267 1.00 16.54 138 PRO A C 1
ATOM 1116 O O . PRO A 1 138 ? 10.817 -12.083 40.331 1.00 18.02 138 PRO A O 1
ATOM 1120 N N . PHE A 1 139 ? 11.778 -11.347 38.454 1.00 17.46 139 PHE A N 1
ATOM 1121 C CA . PHE A 1 139 ? 12.990 -12.131 38.714 1.00 17.47 139 PHE A CA 1
ATOM 1122 C C . PHE A 1 139 ? 14.029 -11.420 39.587 1.00 15.88 139 PHE A C 1
ATOM 1123 O O . PHE A 1 139 ? 15.208 -11.335 39.235 1.00 18.68 139 PHE A O 1
ATOM 1131 N N . ARG A 1 140 ? 13.583 -10.925 40.736 1.00 14.46 140 ARG A N 1
ATOM 1132 C CA . ARG A 1 140 ? 14.480 -10.347 41.726 1.00 14.25 140 ARG A CA 1
ATOM 1133 C C . ARG A 1 140 ? 14.318 -11.099 43.045 1.00 16.87 140 ARG A C 1
ATOM 1134 O O . ARG A 1 140 ? 13.409 -11.917 43.192 1.00 16.19 140 ARG A O 1
ATOM 1142 N N . PHE A 1 141 ? 15.198 -10.826 44.003 1.00 16.65 141 PHE A N 1
ATOM 1143 C CA . PHE A 1 141 ? 15.472 -11.812 45.045 1.00 15.10 141 PHE A CA 1
ATOM 1144 C C . PHE A 1 141 ? 15.167 -11.387 46.462 1.00 13.79 141 PHE A C 1
ATOM 1145 O O . PHE A 1 141 ? 15.737 -10.430 46.983 1.00 15.33 141 PHE A O 1
ATOM 1153 N N . ILE A 1 142 ? 14.243 -12.121 47.073 1.00 14.64 142 ILE A N 1
ATOM 1154 C CA . ILE A 1 142 ? 13.938 -11.967 48.482 1.00 14.76 142 ILE A CA 1
ATOM 1155 C C . ILE A 1 142 ? 14.627 -13.087 49.258 1.00 14.94 142 ILE A C 1
ATOM 1156 O O . ILE A 1 142 ? 14.853 -14.176 48.725 1.00 14.47 142 ILE A O 1
ATOM 1161 N N . ALA A 1 143 ? 15.003 -12.797 50.499 1.00 15.61 143 ALA A N 1
ATOM 1162 C CA . ALA A 1 143 ? 15.566 -13.810 51.387 1.00 14.24 143 ALA A CA 1
ATOM 1163 C C . ALA A 1 143 ? 14.610 -14.998 51.489 1.00 16.73 143 ALA A C 1
ATOM 1164 O O . ALA A 1 143 ? 13.452 -14.831 51.869 1.00 16.92 143 ALA A O 1
ATOM 1166 N N . PRO A 1 144 ? 15.082 -16.201 51.122 1.00 14.41 144 PRO A N 1
ATOM 1167 C CA . PRO A 1 144 ? 14.217 -17.390 51.151 1.00 18.01 144 PRO A CA 1
ATOM 1168 C C . PRO A 1 144 ? 13.602 -17.665 52.528 1.00 17.33 144 PRO A C 1
ATOM 1169 O O . PRO A 1 144 ? 12.535 -18.271 52.611 1.00 17.09 144 PRO A O 1
ATOM 1173 N N . SER A 1 145 ? 14.257 -17.207 53.593 1.00 16.94 145 SER A N 1
ATOM 1174 C CA . SER A 1 145 ? 13.685 -17.310 54.937 1.00 18.17 145 SER A CA 1
ATOM 1175 C C . SER A 1 145 ? 12.335 -16.605 55.046 1.00 20.12 145 SER A C 1
ATOM 1176 O O . SER A 1 145 ? 11.531 -16.903 55.933 1.00 18.04 145 SER A O 1
ATOM 1179 N N . GLN A 1 146 ? 12.083 -15.675 54.134 1.00 17.44 146 GLN A N 1
ATOM 1180 C CA . GLN A 1 146 ? 10.880 -14.861 54.203 1.00 17.51 146 GLN A CA 1
ATOM 1181 C C . GLN A 1 146 ? 9.774 -15.392 53.286 1.00 18.03 146 GLN A C 1
ATOM 1182 O O . GLN A 1 146 ? 8.712 -14.778 53.159 1.00 19.79 146 GLN A O 1
ATOM 1188 N N . PHE A 1 147 ? 10.028 -16.541 52.661 1.00 20.27 147 PHE A N 1
ATOM 1189 C CA . PHE A 1 147 ? 8.971 -17.289 51.983 1.00 18.09 147 PHE A CA 1
ATOM 1190 C C . PHE A 1 147 ? 7.910 -17.693 52.995 1.00 20.96 147 PHE A C 1
ATOM 1191 O O . PHE A 1 147 ? 8.209 -17.861 54.179 1.00 18.35 147 PHE A O 1
ATOM 1199 N N . LYS A 1 148 ? 6.679 -17.867 52.525 1.00 23.11 148 LYS A N 1
ATOM 1200 C CA . LYS A 1 148 ? 5.629 -18.474 53.337 1.00 22.49 148 LYS A CA 1
ATOM 1201 C C . LYS A 1 148 ? 5.374 -19.898 52.853 1.00 21.87 148 LYS A C 1
ATOM 1202 O O . LYS A 1 148 ? 4.982 -20.101 51.703 1.00 22.18 148 LYS A O 1
ATOM 1208 N N . ASN A 1 149 ? 5.597 -20.868 53.738 1.00 26.46 149 ASN A N 1
ATOM 1209 C CA . ASN A 1 149 ? 5.606 -22.292 53.385 1.00 25.82 149 ASN A CA 1
ATOM 1210 C C . ASN A 1 149 ? 6.362 -22.557 52.091 1.00 23.28 149 ASN A C 1
ATOM 1211 O O . ASN A 1 149 ? 5.849 -23.209 51.180 1.00 26.56 149 ASN A O 1
ATOM 1216 N N . HIS A 1 150 ? 7.578 -22.022 52.021 1.00 22.21 150 HIS A N 1
ATOM 1217 C CA . HIS A 1 150 ? 8.510 -22.274 50.930 1.00 23.34 150 HIS A CA 1
ATOM 1218 C C . HIS A 1 150 ? 8.015 -21.761 49.578 1.00 20.08 150 HIS A C 1
ATOM 1219 O O . HIS A 1 150 ? 8.481 -22.220 48.536 1.00 22.70 150 HIS A O 1
ATOM 1226 N N . GLU A 1 151 ? 7.086 -20.805 49.604 1.00 19.75 151 GLU A N 1
ATOM 1227 C CA . GLU A 1 151 ? 6.612 -20.134 48.394 1.00 19.03 151 GLU A CA 1
ATOM 1228 C C . GLU A 1 151 ? 6.570 -18.621 48.589 1.00 17.76 151 GLU A C 1
ATOM 1229 O O . GLU A 1 151 ? 6.722 -18.125 49.707 1.00 17.39 151 GLU A O 1
ATOM 1235 N N . THR A 1 152 ? 6.345 -17.891 47.500 1.00 18.67 152 THR A N 1
ATOM 1236 C CA . THR A 1 152 ? 6.053 -16.464 47.599 1.00 18.25 152 THR A CA 1
ATOM 1237 C C . THR A 1 152 ? 4.697 -16.117 46.980 1.00 17.49 152 THR A C 1
ATOM 1238 O O . THR A 1 152 ? 4.167 -15.027 47.199 1.00 18.37 152 THR A O 1
ATOM 1242 N N . MET A 1 153 ? 4.127 -17.038 46.214 1.00 17.88 153 MET A N 1
ATOM 1243 C CA . MET A 1 153 ? 2.922 -16.709 45.455 1.00 18.51 153 MET A CA 1
ATOM 1244 C C . MET A 1 153 ? 1.706 -16.510 46.357 1.00 22.02 153 MET A C 1
ATOM 1245 O O . MET A 1 153 ? 0.742 -15.849 45.966 1.00 22.46 153 MET A O 1
ATOM 1250 N N . ASN A 1 154 ? 1.780 -17.056 47.569 1.00 20.81 154 ASN A N 1
ATOM 1251 C CA . ASN A 1 154 ? 0.725 -16.926 48.566 1.00 26.00 154 ASN A CA 1
ATOM 1252 C C . ASN A 1 154 ? 1.109 -15.914 49.644 1.00 23.77 154 ASN A C 1
ATOM 1253 O O . ASN A 1 154 ? 0.495 -15.853 50.711 1.00 22.69 154 ASN A O 1
ATOM 1258 N N . GLY A 1 155 ? 2.146 -15.130 49.365 1.00 19.30 155 GLY A N 1
ATOM 1259 C CA . GLY A 1 155 ? 2.584 -14.100 50.285 1.00 20.10 155 GLY A CA 1
ATOM 1260 C C . GLY A 1 155 ? 4.004 -14.272 50.790 1.00 18.74 155 GLY A C 1
ATOM 1261 O O . GLY A 1 155 ? 4.613 -15.340 50.666 1.00 20.85 155 GLY A O 1
ATOM 1262 N N . ILE A 1 156 ? 4.538 -13.200 51.366 1.00 17.37 156 ILE A N 1
ATOM 1263 C CA . ILE A 1 156 ? 5.849 -13.242 51.993 1.00 18.90 156 ILE A CA 1
ATOM 1264 C C . ILE A 1 156 ? 5.740 -12.773 53.439 1.00 19.97 156 ILE A C 1
ATOM 1265 O O . ILE A 1 156 ? 4.683 -12.311 53.873 1.00 18.21 156 ILE A O 1
ATOM 1270 N N . LYS A 1 157 ? 6.828 -12.915 54.187 1.00 20.07 157 LYS A N 1
ATOM 1271 C CA . LYS A 1 157 ? 6.879 -12.423 55.554 1.00 19.41 157 LYS A CA 1
ATOM 1272 C C . LYS A 1 157 ? 7.415 -10.999 55.516 1.00 21.66 157 LYS A C 1
ATOM 1273 O O . LYS A 1 157 ? 6.677 -10.086 55.155 1.00 23.17 157 LYS A O 1
ATOM 1279 N N . ALA A 1 158 ? 8.685 -10.799 55.859 1.00 17.03 158 ALA A N 1
ATOM 1280 C CA . ALA A 1 158 ? 9.280 -9.469 55.721 1.00 17.85 158 ALA A CA 1
ATOM 1281 C C . ALA A 1 158 ? 9.861 -9.292 54.319 1.00 16.60 158 ALA A C 1
ATOM 1282 O O . ALA A 1 158 ? 10.419 -10.228 53.745 1.00 15.67 158 ALA A O 1
ATOM 1284 N N . PRO A 1 159 ? 9.712 -8.088 53.746 1.00 15.07 159 PRO A N 1
ATOM 1285 C CA . PRO A 1 159 ? 10.200 -7.852 52.384 1.00 13.50 159 PRO A CA 1
ATOM 1286 C C . PRO A 1 159 ? 11.703 -7.615 52.354 1.00 17.28 159 PRO A C 1
ATOM 1287 O O . PRO A 1 159 ? 12.172 -6.501 52.110 1.00 16.41 159 PRO A O 1
ATOM 1291 N N . ILE A 1 160 ? 12.456 -8.681 52.600 1.00 15.41 160 ILE A N 1
ATOM 1292 C CA . ILE A 1 160 ? 13.899 -8.577 52.759 1.00 14.14 160 ILE A CA 1
ATOM 1293 C C . ILE A 1 160 ? 14.626 -8.764 51.433 1.00 16.59 160 ILE A C 1
ATOM 1294 O O . ILE A 1 160 ? 14.655 -9.860 50.863 1.00 14.07 160 ILE A O 1
ATOM 1299 N N . GLY A 1 161 ? 15.208 -7.675 50.940 1.00 14.03 161 GLY A N 1
ATOM 1300 C CA . GLY A 1 161 ? 15.971 -7.709 49.709 1.00 16.53 161 GLY A CA 1
ATOM 1301 C C . GLY A 1 161 ? 17.453 -7.481 49.942 1.00 17.26 161 GLY A C 1
ATOM 1302 O O . GLY A 1 161 ? 17.908 -7.429 51.085 1.00 15.65 161 GLY A O 1
ATOM 1303 N N . THR A 1 162 ? 18.200 -7.340 48.852 1.00 15.93 162 THR A N 1
ATOM 1304 C CA . THR A 1 162 ? 19.622 -7.017 48.924 1.00 19.03 162 THR A CA 1
ATOM 1305 C C . THR A 1 162 ? 19.899 -5.560 48.568 1.00 16.86 162 THR A C 1
ATOM 1306 O O . THR A 1 162 ? 21.044 -5.109 48.627 1.00 18.48 162 THR A O 1
ATOM 1310 N N . GLY A 1 163 ? 18.853 -4.832 48.194 1.00 15.00 163 GLY A N 1
ATOM 1311 C CA . GLY A 1 163 ? 19.001 -3.508 47.612 1.00 15.97 163 GLY A CA 1
ATOM 1312 C C . GLY A 1 163 ? 19.364 -2.387 48.568 1.00 17.37 163 GLY A C 1
ATOM 1313 O O . GLY A 1 163 ? 19.436 -2.583 49.780 1.00 17.28 163 GLY A O 1
ATOM 1314 N N . PRO A 1 164 ? 19.586 -1.182 48.015 1.00 19.21 164 PRO A N 1
ATOM 1315 C CA . PRO A 1 164 ? 20.093 -0.028 48.769 1.00 17.40 164 PRO A CA 1
ATOM 1316 C C . PRO A 1 164 ? 19.068 0.586 49.723 1.00 18.53 164 PRO A C 1
ATOM 1317 O O . PRO A 1 164 ? 19.448 1.417 50.558 1.00 17.95 164 PRO A O 1
ATOM 1321 N N . TRP A 1 165 ? 17.803 0.182 49.608 1.00 16.63 165 TRP A N 1
ATOM 1322 C CA . TRP A 1 165 ? 16.740 0.683 50.482 1.00 16.27 165 TRP A CA 1
ATOM 1323 C C . TRP A 1 165 ? 16.042 -0.434 51.245 1.00 17.36 165 TRP A C 1
ATOM 1324 O O . TRP A 1 165 ? 15.883 -1.545 50.743 1.00 18.19 165 TRP A O 1
ATOM 1335 N N . ILE A 1 166 ? 15.615 -0.116 52.460 1.00 17.33 166 ILE A N 1
ATOM 1336 C CA . ILE A 1 166 ? 14.842 -1.041 53.276 1.00 17.39 166 ILE A CA 1
ATOM 1337 C C . ILE A 1 166 ? 13.514 -0.399 53.646 1.00 17.44 166 ILE A C 1
ATOM 1338 O O . ILE A 1 166 ? 13.484 0.755 54.062 1.00 18.28 166 ILE A O 1
ATOM 1343 N N . LEU A 1 167 ? 12.417 -1.134 53.499 1.00 14.88 167 LEU A N 1
ATOM 1344 C CA . LEU A 1 167 ? 11.132 -0.622 53.956 1.00 15.00 167 LEU A CA 1
ATOM 1345 C C . LEU A 1 167 ? 11.149 -0.536 55.478 1.00 21.21 167 LEU A C 1
ATOM 1346 O O . LEU A 1 167 ? 11.364 -1.540 56.158 1.00 24.33 167 LEU A O 1
ATOM 1351 N N . GLN A 1 168 ? 10.962 0.664 56.014 1.00 16.00 168 GLN A N 1
ATOM 1352 C CA . GLN A 1 168 ? 10.947 0.828 57.463 1.00 18.72 168 GLN A CA 1
ATOM 1353 C C . GLN A 1 168 ? 9.566 0.533 58.014 1.00 24.83 168 GLN A C 1
ATOM 1354 O O . GLN A 1 168 ? 9.408 -0.260 58.939 1.00 23.46 168 GLN A O 1
ATOM 1360 N N . GLU A 1 169 ? 8.559 1.182 57.444 1.00 19.12 169 GLU A N 1
ATOM 1361 C CA . GLU A 1 169 ? 7.187 0.931 57.850 1.00 24.06 169 GLU A CA 1
ATOM 1362 C C . GLU A 1 169 ? 6.203 1.406 56.802 1.00 24.97 169 GLU A C 1
ATOM 1363 O O . GLU A 1 169 ? 6.503 2.286 55.995 1.00 21.81 169 GLU A O 1
ATOM 1369 N N A SER A 1 170 ? 5.019 0.812 56.823 0.54 22.64 170 SER A N 1
ATOM 1370 N N B SER A 1 170 ? 5.013 0.821 56.825 0.46 22.66 170 SER A N 1
ATOM 1371 C CA A SER A 1 170 ? 3.952 1.199 55.917 0.54 22.44 170 SER A CA 1
ATOM 1372 C CA B SER A 1 170 ? 3.958 1.197 55.896 0.46 22.45 170 SER A CA 1
ATOM 1373 C C A SER A 1 170 ? 2.691 1.479 56.708 0.54 25.75 170 SER A C 1
ATOM 1374 C C B SER A 1 170 ? 2.653 1.413 56.641 0.46 25.76 170 SER A C 1
ATOM 1375 O O A SER A 1 170 ? 2.460 0.868 57.745 0.54 27.09 170 SER A O 1
ATOM 1376 O O B SER A 1 170 ? 2.354 0.686 57.583 0.46 27.09 170 SER A O 1
ATOM 1381 N N . LYS A 1 171 ? 1.874 2.406 56.234 1.00 23.09 171 LYS A N 1
ATOM 1382 C CA . LYS A 1 171 ? 0.557 2.584 56.827 1.00 26.40 171 LYS A CA 1
ATOM 1383 C C . LYS A 1 171 ? -0.419 2.845 55.699 1.00 27.08 171 LYS A C 1
ATOM 1384 O O . LYS A 1 171 ? -0.273 3.794 54.925 1.00 28.88 171 LYS A O 1
ATOM 1390 N N . LEU A 1 172 ? -1.374 1.929 55.588 1.00 25.48 172 LEU A N 1
ATOM 1391 C CA . LEU A 1 172 ? -2.305 1.881 54.477 1.00 30.79 172 LEU A CA 1
ATOM 1392 C C . LEU A 1 172 ? -3.004 3.219 54.315 1.00 28.13 172 LEU A C 1
ATOM 1393 O O . LEU A 1 172 ? -3.525 3.778 55.281 1.00 31.72 172 LEU A O 1
ATOM 1398 N N . ASN A 1 173 ? -2.951 3.740 53.091 1.00 30.01 173 ASN A N 1
ATOM 1399 C CA . ASN A 1 173 ? -3.601 4.991 52.710 1.00 27.29 173 ASN A CA 1
ATOM 1400 C C . ASN A 1 173 ? -3.006 6.250 53.354 1.00 27.20 173 ASN A C 1
ATOM 1401 O O . ASN A 1 173 ? -3.609 7.328 53.307 1.00 25.47 173 ASN A O 1
ATOM 1406 N N . GLN A 1 174 ? -1.811 6.131 53.925 1.00 24.85 174 GLN A N 1
ATOM 1407 C CA . GLN A 1 174 ? -1.171 7.291 54.550 1.00 25.06 174 GLN A CA 1
ATOM 1408 C C . GLN A 1 174 ? 0.263 7.507 54.062 1.00 21.19 174 GLN A C 1
ATOM 1409 O O . GLN A 1 174 ? 0.573 8.542 53.464 1.00 23.82 174 GLN A O 1
ATOM 1415 N N . TYR A 1 175 ? 1.139 6.544 54.329 1.00 20.25 175 TYR A N 1
ATOM 1416 C CA . TYR A 1 175 ? 2.534 6.700 53.938 1.00 21.21 175 TYR A CA 1
ATOM 1417 C C . TYR A 1 175 ? 3.320 5.393 53.899 1.00 21.68 175 TYR A C 1
ATOM 1418 O O . TYR A 1 175 ? 2.883 4.358 54.410 1.00 23.43 175 TYR A O 1
ATOM 1427 N N . ASP A 1 176 ? 4.485 5.469 53.268 1.00 17.35 176 ASP A N 1
ATOM 1428 C CA . ASP A 1 176 ? 5.497 4.422 53.331 1.00 17.95 176 ASP A CA 1
ATOM 1429 C C . ASP A 1 176 ? 6.841 5.083 53.628 1.00 19.41 176 ASP A C 1
ATOM 1430 O O . ASP A 1 176 ? 7.164 6.123 53.062 1.00 23.46 176 ASP A O 1
ATOM 1435 N N . VAL A 1 177 ? 7.626 4.490 54.518 1.00 17.52 177 VAL A N 1
ATOM 1436 C CA . VAL A 1 177 ? 8.930 5.052 54.839 1.00 15.10 177 VAL A CA 1
ATOM 1437 C C . VAL A 1 177 ? 10.028 4.052 54.515 1.00 17.70 177 VAL A C 1
ATOM 1438 O O . VAL A 1 177 ? 9.971 2.901 54.949 1.00 19.29 177 VAL A O 1
ATOM 1442 N N . PHE A 1 178 ? 11.016 4.496 53.743 1.00 14.94 178 PHE A N 1
ATOM 1443 C CA . PHE A 1 178 ? 12.188 3.691 53.435 1.00 16.74 178 PHE A CA 1
ATOM 1444 C C . PHE A 1 178 ? 13.408 4.309 54.081 1.00 19.01 178 PHE A C 1
ATOM 1445 O O . PHE A 1 178 ? 13.495 5.523 54.206 1.00 19.06 178 PHE A O 1
ATOM 1453 N N . VAL A 1 179 ? 14.354 3.474 54.489 1.00 17.46 179 VAL A N 1
ATOM 1454 C CA . VAL A 1 179 ? 15.645 3.985 54.908 1.00 17.84 179 VAL A CA 1
ATOM 1455 C C . VAL A 1 179 ? 16.759 3.310 54.127 1.00 18.24 179 VAL A C 1
ATOM 1456 O O . VAL A 1 179 ? 16.591 2.236 53.545 1.00 18.07 179 VAL A O 1
ATOM 1460 N N . ARG A 1 180 ? 17.905 3.970 54.101 1.00 17.89 180 ARG A N 1
ATOM 1461 C CA . ARG A 1 180 ? 19.080 3.443 53.446 1.00 17.95 180 ARG A CA 1
ATOM 1462 C C . ARG A 1 180 ? 19.524 2.126 54.088 1.00 17.62 180 ARG A C 1
ATOM 1463 O O . ARG A 1 180 ? 19.541 2.010 55.310 1.00 22.14 180 ARG A O 1
ATOM 1471 N N . ASN A 1 181 ? 19.863 1.141 53.258 1.00 17.48 181 ASN A N 1
ATOM 1472 C CA . ASN A 1 181 ? 20.493 -0.089 53.736 1.00 21.06 181 ASN A CA 1
ATOM 1473 C C . ASN A 1 181 ? 21.938 0.206 54.123 1.00 21.82 181 ASN A C 1
ATOM 1474 O O . ASN A 1 181 ? 22.777 0.469 53.261 1.00 22.28 181 ASN A O 1
ATOM 1479 N N . GLU A 1 182 ? 22.220 0.167 55.420 1.00 20.82 182 GLU A N 1
ATOM 1480 C CA . GLU A 1 182 ? 23.551 0.521 55.907 1.00 27.87 182 GLU A CA 1
ATOM 1481 C C . GLU A 1 182 ? 24.558 -0.602 55.689 1.00 28.18 182 GLU A C 1
ATOM 1482 O O . GLU A 1 182 ? 25.754 -0.424 55.916 1.00 31.09 182 GLU A O 1
ATOM 1488 N N . ASN A 1 183 ? 24.072 -1.751 55.234 1.00 23.61 183 ASN A N 1
ATOM 1489 C CA A ASN A 1 183 ? 24.940 -2.890 54.964 0.53 24.62 183 ASN A CA 1
ATOM 1490 C CA B ASN A 1 183 ? 24.930 -2.901 54.976 0.47 24.62 183 ASN A CA 1
ATOM 1491 C C . ASN A 1 183 ? 24.826 -3.341 53.519 1.00 24.70 183 ASN A C 1
ATOM 1492 O O . ASN A 1 183 ? 24.937 -4.526 53.210 1.00 24.47 183 ASN A O 1
ATOM 1501 N N . TYR A 1 184 ? 24.604 -2.375 52.635 1.00 22.58 184 TYR A N 1
ATOM 1502 C CA . TYR A 1 184 ? 24.460 -2.631 51.210 1.00 22.72 184 TYR A CA 1
ATOM 1503 C C . TYR A 1 184 ? 25.809 -2.935 50.566 1.00 22.13 184 TYR A C 1
ATOM 1504 O O . TYR A 1 184 ? 26.807 -2.258 50.844 1.00 25.27 184 TYR A O 1
ATOM 1513 N N . TRP A 1 185 ? 25.831 -3.941 49.696 1.00 21.10 185 TRP A N 1
ATOM 1514 C CA . TRP A 1 185 ? 27.072 -4.394 49.072 1.00 21.97 185 TRP A CA 1
ATOM 1515 C C . TRP A 1 185 ? 27.673 -3.362 48.121 1.00 25.81 185 TRP A C 1
ATOM 1516 O O . TRP A 1 185 ? 28.881 -3.365 47.877 1.00 26.43 185 TRP A O 1
ATOM 1527 N N . GLY A 1 186 ? 26.829 -2.487 47.583 1.00 23.31 186 GLY A N 1
ATOM 1528 C CA . GLY A 1 186 ? 27.276 -1.512 46.603 1.00 25.05 186 GLY A CA 1
ATOM 1529 C C . GLY A 1 186 ? 27.407 -0.108 47.156 1.00 25.06 186 GLY A C 1
ATOM 1530 O O . GLY A 1 186 ? 27.663 0.087 48.346 1.00 23.86 186 GLY A O 1
ATOM 1531 N N . GLU A 1 187 ? 27.230 0.874 46.277 1.00 29.87 187 GLU A N 1
ATOM 1532 C CA . GLU A 1 187 ? 27.400 2.274 46.636 1.00 31.80 187 GLU A CA 1
ATOM 1533 C C . GLU A 1 187 ? 26.312 2.715 47.606 1.00 32.42 187 GLU A C 1
ATOM 1534 O O . GLU A 1 187 ? 25.138 2.407 47.415 1.00 25.63 187 GLU A O 1
ATOM 1540 N N . LYS A 1 188 ? 26.718 3.441 48.641 1.00 28.58 188 LYS A N 1
ATOM 1541 C CA A LYS A 1 188 ? 25.795 3.950 49.646 0.62 34.27 188 LYS A CA 1
ATOM 1542 C CA B LYS A 1 188 ? 25.790 3.947 49.644 0.38 34.27 188 LYS A CA 1
ATOM 1543 C C . LYS A 1 188 ? 25.073 5.199 49.145 1.00 30.94 188 LYS A C 1
ATOM 1544 O O . LYS A 1 188 ? 25.711 6.146 48.688 1.00 28.60 188 LYS A O 1
ATOM 1555 N N . PRO A 1 189 ? 23.732 5.205 49.224 1.00 22.27 189 PRO A N 1
ATOM 1556 C CA . PRO A 1 189 ? 22.964 6.387 48.808 1.00 24.95 189 PRO A CA 1
ATOM 1557 C C . PRO A 1 189 ? 23.240 7.594 49.699 1.00 21.79 189 PRO A C 1
ATOM 1558 O O . PRO A 1 189 ? 23.468 7.430 50.897 1.00 24.13 189 PRO A O 1
ATOM 1562 N N . ALA A 1 190 ? 23.203 8.791 49.122 1.00 18.64 190 ALA A N 1
ATOM 1563 C CA . ALA A 1 190 ? 23.395 10.010 49.904 1.00 19.61 190 ALA A CA 1
ATOM 1564 C C . ALA A 1 190 ? 22.216 10.254 50.839 1.00 20.92 190 ALA A C 1
ATOM 1565 O O . ALA A 1 190 ? 22.386 10.751 51.955 1.00 23.77 190 ALA A O 1
ATOM 1567 N N . ILE A 1 191 ? 21.019 9.900 50.376 1.00 18.65 191 ILE A N 1
ATOM 1568 C CA . ILE A 1 191 ? 19.796 10.084 51.153 1.00 19.19 191 ILE A CA 1
ATOM 1569 C C . ILE A 1 191 ? 19.608 8.929 52.130 1.00 22.04 191 ILE A C 1
ATOM 1570 O O . ILE A 1 191 ? 19.807 7.773 51.769 1.00 21.78 191 ILE A O 1
ATOM 1575 N N . LYS A 1 192 ? 19.244 9.246 53.370 1.00 21.80 192 LYS A N 1
ATOM 1576 C CA . LYS A 1 192 ? 19.135 8.235 54.420 1.00 21.53 192 LYS A CA 1
ATOM 1577 C C . LYS A 1 192 ? 17.709 7.755 54.627 1.00 20.38 192 LYS A C 1
ATOM 1578 O O . LYS A 1 192 ? 17.482 6.616 55.024 1.00 19.46 192 LYS A O 1
ATOM 1581 N N . LYS A 1 193 ? 16.747 8.634 54.386 1.00 16.36 193 LYS A N 1
ATOM 1582 C CA . LYS A 1 193 ? 15.356 8.284 54.606 1.00 18.36 193 LYS A CA 1
ATOM 1583 C C . LYS A 1 193 ? 14.478 8.920 53.545 1.00 20.87 193 LYS A C 1
ATOM 1584 O O . LYS A 1 193 ? 14.669 10.081 53.177 1.00 20.52 193 LYS A O 1
ATOM 1590 N N . ILE A 1 194 ? 13.523 8.139 53.052 1.00 16.06 194 ILE A N 1
ATOM 1591 C CA . ILE A 1 194 ? 12.557 8.617 52.076 1.00 17.27 194 ILE A CA 1
ATOM 1592 C C . ILE A 1 194 ? 11.156 8.303 52.569 1.00 16.40 194 ILE A C 1
ATOM 1593 O O . ILE A 1 194 ? 10.826 7.141 52.814 1.00 17.93 194 ILE A O 1
ATOM 1598 N N . THR A 1 195 ? 10.340 9.339 52.722 1.00 17.30 195 THR A N 1
ATOM 1599 C CA . THR A 1 195 ? 8.952 9.157 53.121 1.00 16.76 195 THR A CA 1
ATOM 1600 C C . THR A 1 195 ? 8.027 9.409 51.938 1.00 18.40 195 THR A C 1
ATOM 1601 O O . THR A 1 195 ? 8.066 10.480 51.328 1.00 20.18 195 THR A O 1
ATOM 1605 N N . PHE A 1 196 ? 7.197 8.419 51.623 1.00 16.47 196 PHE A N 1
ATOM 1606 C CA . PHE A 1 196 ? 6.198 8.540 50.564 1.00 17.21 196 PHE A CA 1
ATOM 1607 C C . PHE A 1 196 ? 4.834 8.848 51.154 1.00 16.92 196 PHE A C 1
ATOM 1608 O O . PHE A 1 196 ? 4.238 8.004 51.813 1.00 20.16 196 PHE A O 1
ATOM 1616 N N . ASN A 1 197 ? 4.337 10.055 50.921 1.00 16.63 197 ASN A N 1
ATOM 1617 C CA . ASN A 1 197 ? 2.979 10.388 51.327 1.00 19.14 197 ASN A CA 1
ATOM 1618 C C . ASN A 1 197 ? 1.991 9.890 50.280 1.00 18.34 197 ASN A C 1
ATOM 1619 O O . ASN A 1 197 ? 2.169 10.149 49.091 1.00 16.87 197 ASN A O 1
ATOM 1624 N N . VAL A 1 198 ? 0.960 9.167 50.707 1.00 15.74 198 VAL A N 1
ATOM 1625 C CA . VAL A 1 198 ? -0.037 8.668 49.766 1.00 20.98 198 VAL A CA 1
ATOM 1626 C C . VAL A 1 198 ? -1.027 9.772 49.411 1.00 21.91 198 VAL A C 1
ATOM 1627 O O . VAL A 1 198 ? -1.845 10.188 50.236 1.00 21.43 198 VAL A O 1
ATOM 1631 N N . ILE A 1 199 ? -0.934 10.249 48.174 1.00 16.96 199 ILE A N 1
ATOM 1632 C CA . ILE A 1 199 ? -1.762 11.353 47.697 1.00 16.60 199 ILE A CA 1
ATOM 1633 C C . ILE A 1 199 ? -2.287 11.016 46.305 1.00 18.31 199 ILE A C 1
ATOM 1634 O O . ILE A 1 199 ? -1.576 11.185 45.315 1.00 18.56 199 ILE A O 1
ATOM 1639 N N . PRO A 1 200 ? -3.527 10.508 46.223 1.00 18.27 200 PRO A N 1
ATOM 1640 C CA . PRO A 1 200 ? -4.015 9.991 44.941 1.00 19.73 200 PRO A CA 1
ATOM 1641 C C . PRO A 1 200 ? -4.342 11.069 43.908 1.00 17.70 200 PRO A C 1
ATOM 1642 O O . PRO A 1 200 ? -4.295 10.783 42.715 1.00 18.88 200 PRO A O 1
ATOM 1646 N N . ASP A 1 201 ? -4.660 12.280 44.347 1.00 20.27 201 ASP A N 1
ATOM 1647 C CA . ASP A 1 201 ? -5.116 13.306 43.413 1.00 18.87 201 ASP A CA 1
ATOM 1648 C C . ASP A 1 201 ? -3.970 14.196 42.940 1.00 16.54 201 ASP A C 1
ATOM 1649 O O . ASP A 1 201 ? -3.199 14.692 43.759 1.00 18.42 201 ASP A O 1
ATOM 1654 N N . PRO A 1 202 ? -3.862 14.400 41.616 1.00 15.44 202 PRO A N 1
ATOM 1655 C CA . PRO A 1 202 ? -2.780 15.233 41.070 1.00 15.33 202 PRO A CA 1
ATOM 1656 C C . PRO A 1 202 ? -2.807 16.681 41.570 1.00 15.77 202 PRO A C 1
ATOM 1657 O O . PRO A 1 202 ? -1.737 17.249 41.802 1.00 15.79 202 PRO A O 1
ATOM 1661 N N . THR A 1 203 ? -3.987 17.275 41.732 1.00 19.94 203 THR A N 1
ATOM 1662 C CA . THR A 1 203 ? -4.055 18.638 42.248 1.00 16.89 203 THR A CA 1
ATOM 1663 C C . THR A 1 203 ? -3.576 18.659 43.691 1.00 18.71 203 THR A C 1
ATOM 1664 O O . THR A 1 203 ? -2.817 19.535 44.092 1.00 16.95 203 THR A O 1
ATOM 1668 N N . THR A 1 204 ? -3.996 17.667 44.467 1.00 16.30 204 THR A N 1
ATOM 1669 C CA . THR A 1 204 ? -3.605 17.596 45.864 1.00 17.93 204 THR A CA 1
ATOM 1670 C C . THR A 1 204 ? -2.090 17.384 45.998 1.00 13.92 204 THR A C 1
ATOM 1671 O O . THR A 1 204 ? -1.477 17.871 46.942 1.00 17.31 204 THR A O 1
ATOM 1675 N N . ARG A 1 205 ? -1.490 16.676 45.044 1.00 16.85 205 ARG A N 1
ATOM 1676 C CA . ARG A 1 205 ? -0.033 16.533 45.021 1.00 16.39 205 ARG A CA 1
ATOM 1677 C C . ARG A 1 205 ? 0.650 17.876 44.766 1.00 15.93 205 ARG A C 1
ATOM 1678 O O . ARG A 1 205 ? 1.629 18.206 45.423 1.00 15.07 205 ARG A O 1
ATOM 1686 N N . ALA A 1 206 ? 0.128 18.643 43.813 1.00 14.98 206 ALA A N 1
ATOM 1687 C CA . ALA A 1 206 ? 0.651 19.979 43.549 1.00 15.55 206 ALA A CA 1
ATOM 1688 C C . ALA A 1 206 ? 0.568 20.854 44.795 1.00 16.67 206 ALA A C 1
ATOM 1689 O O . ALA A 1 206 ? 1.545 21.506 45.165 1.00 18.11 206 ALA A O 1
ATOM 1691 N N . VAL A 1 207 ? -0.597 20.856 45.439 1.00 18.06 207 VAL A N 1
ATOM 1692 C CA . VAL A 1 207 ? -0.793 21.642 46.656 1.00 19.85 207 VAL A CA 1
ATOM 1693 C C . VAL A 1 207 ? 0.188 21.215 47.754 1.00 18.68 207 VAL A C 1
ATOM 1694 O O . VAL A 1 207 ? 0.777 22.057 48.432 1.00 18.68 207 VAL A O 1
ATOM 1698 N N . ALA A 1 208 ? 0.368 19.906 47.920 1.00 18.25 208 ALA A N 1
ATOM 1699 C CA . ALA A 1 208 ? 1.315 19.393 48.909 1.00 20.89 208 ALA A CA 1
ATOM 1700 C C . ALA A 1 208 ? 2.724 19.929 48.655 1.00 22.03 208 ALA A C 1
ATOM 1701 O O . ALA A 1 208 ? 3.468 20.222 49.595 1.00 19.91 208 ALA A O 1
ATOM 1703 N N . PHE A 1 209 ? 3.094 20.080 47.389 1.00 17.43 209 PHE A N 1
ATOM 1704 C CA . PHE A 1 209 ? 4.415 20.623 47.095 1.00 15.58 209 PHE A CA 1
ATOM 1705 C C . PHE A 1 209 ? 4.454 22.112 47.422 1.00 17.91 209 PHE A C 1
ATOM 1706 O O . PHE A 1 209 ? 5.403 22.588 48.036 1.00 18.47 209 PHE A O 1
ATOM 1714 N N . GLU A 1 210 ? 3.420 22.838 47.010 1.00 19.11 210 GLU A N 1
ATOM 1715 C CA . GLU A 1 210 ? 3.382 24.287 47.216 1.00 20.74 210 GLU A CA 1
ATOM 1716 C C . GLU A 1 210 ? 3.463 24.655 48.686 1.00 23.86 210 GLU A C 1
ATOM 1717 O O . GLU A 1 210 ? 4.079 25.655 49.050 1.00 24.61 210 GLU A O 1
ATOM 1723 N N . THR A 1 211 ? 2.831 23.841 49.526 1.00 21.81 211 THR A N 1
ATOM 1724 C CA . THR A 1 211 ? 2.754 24.125 50.954 1.00 23.92 211 THR A CA 1
ATOM 1725 C C . THR A 1 211 ? 4.027 23.701 51.682 1.00 26.91 211 THR A C 1
ATOM 1726 O O . THR A 1 211 ? 4.263 24.108 52.819 1.00 28.20 211 THR A O 1
ATOM 1730 N N . GLY A 1 212 ? 4.852 22.899 51.015 1.00 21.81 212 GLY A N 1
ATOM 1731 C CA . GLY A 1 212 ? 6.089 22.415 51.601 1.00 26.85 212 GLY A CA 1
ATOM 1732 C C . GLY A 1 212 ? 5.935 21.082 52.313 1.00 24.73 212 GLY A C 1
ATOM 1733 O O . GLY A 1 212 ? 6.869 20.613 52.967 1.00 31.01 212 GLY A O 1
ATOM 1734 N N . ASP A 1 213 ? 4.761 20.469 52.190 1.00 24.72 213 ASP A N 1
ATOM 1735 C CA . ASP A 1 213 ? 4.498 19.172 52.808 1.00 21.65 213 ASP A CA 1
ATOM 1736 C C . ASP A 1 213 ? 5.390 18.077 52.229 1.00 30.44 213 ASP A C 1
ATOM 1737 O O . ASP A 1 213 ? 5.697 17.099 52.907 1.00 30.18 213 ASP A O 1
ATOM 1742 N N . ILE A 1 214 ? 5.785 18.234 50.967 1.00 25.23 214 ILE A N 1
ATOM 1743 C CA . ILE A 1 214 ? 6.688 17.285 50.316 1.00 25.47 214 ILE A CA 1
ATOM 1744 C C . ILE A 1 214 ? 7.809 18.022 49.582 1.00 19.74 214 ILE A C 1
ATOM 1745 O O . ILE A 1 214 ? 7.693 19.217 49.312 1.00 26.54 214 ILE A O 1
ATOM 1750 N N . ASP A 1 215 ? 8.887 17.301 49.268 1.00 20.77 215 ASP A N 1
ATOM 1751 C CA . ASP A 1 215 ? 10.104 17.884 48.700 1.00 17.04 215 ASP A CA 1
ATOM 1752 C C . ASP A 1 215 ? 10.271 17.558 47.228 1.00 17.47 215 ASP A C 1
ATOM 1753 O O . ASP A 1 215 ? 11.060 18.187 46.523 1.00 19.48 215 ASP A O 1
ATOM 1758 N N . LEU A 1 216 ? 9.552 16.540 46.777 1.00 22.04 216 LEU A N 1
ATOM 1759 C CA . LEU A 1 216 ? 9.804 15.962 45.470 1.00 19.29 216 LEU A CA 1
ATOM 1760 C C . LEU A 1 216 ? 8.550 15.333 44.883 1.00 18.03 216 LEU A C 1
ATOM 1761 O O . LEU A 1 216 ? 7.828 14.615 45.566 1.00 18.35 216 LEU A O 1
ATOM 1766 N N . LEU A 1 217 ? 8.294 15.629 43.614 1.00 15.10 217 LEU A N 1
ATOM 1767 C CA . LEU A 1 217 ? 7.307 14.912 42.823 1.00 14.62 217 LEU A CA 1
ATOM 1768 C C . LEU A 1 217 ? 8.016 14.336 41.609 1.00 16.06 217 LEU A C 1
ATOM 1769 O O . LEU A 1 217 ? 8.780 15.027 40.948 1.00 14.56 217 LEU A O 1
ATOM 1774 N N . TYR A 1 218 ? 7.749 13.071 41.319 1.00 15.75 218 TYR A N 1
ATOM 1775 C CA . TYR A 1 218 ? 8.438 12.351 40.256 1.00 16.68 218 TYR A CA 1
ATOM 1776 C C . TYR A 1 218 ? 7.436 11.390 39.632 1.00 15.03 218 TYR A C 1
ATOM 1777 O O . TYR A 1 218 ? 6.874 10.545 40.330 1.00 17.19 218 TYR A O 1
ATOM 1786 N N . GLY A 1 219 ? 7.195 11.518 38.333 1.00 14.55 219 GLY A N 1
ATOM 1787 C CA . GLY A 1 219 ? 6.218 10.667 37.674 1.00 16.40 219 GLY A CA 1
ATOM 1788 C C . GLY A 1 219 ? 6.010 10.998 36.209 1.00 15.83 219 GLY A C 1
ATOM 1789 O O . GLY A 1 219 ? 6.740 11.808 35.642 1.00 17.85 219 GLY A O 1
ATOM 1790 N N . ASN A 1 220 ? 5.018 10.362 35.589 1.00 13.40 220 ASN A N 1
ATOM 1791 C CA . ASN A 1 220 ? 4.753 10.589 34.174 1.00 13.51 220 ASN A CA 1
ATOM 1792 C C . ASN A 1 220 ? 3.816 11.773 33.977 1.00 17.27 220 ASN A C 1
ATOM 1793 O O . ASN A 1 220 ? 3.713 12.631 34.851 1.00 13.85 220 ASN A O 1
ATOM 1798 N N . GLU A 1 221 ? 3.127 11.814 32.842 1.00 15.57 221 GLU A N 1
ATOM 1799 C CA . GLU A 1 221 ? 2.352 12.997 32.476 1.00 16.16 221 GLU A CA 1
ATOM 1800 C C . GLU A 1 221 ? 1.165 13.235 33.418 1.00 17.69 221 GLU A C 1
ATOM 1801 O O . GLU A 1 221 ? 0.538 14.300 33.399 1.00 18.33 221 GLU A O 1
ATOM 1807 N N . GLY A 1 222 ? 0.874 12.251 34.260 1.00 16.13 222 GLY A N 1
ATOM 1808 C CA . GLY A 1 222 ? -0.217 12.368 35.210 1.00 17.48 222 GLY A CA 1
ATOM 1809 C C . GLY A 1 222 ? 0.223 12.794 36.598 1.00 20.42 222 GLY A C 1
ATOM 1810 O O . GLY A 1 222 ? -0.578 12.802 37.532 1.00 18.08 222 GLY A O 1
ATOM 1811 N N . LEU A 1 223 ? 1.497 13.149 36.737 1.00 14.01 223 LEU A N 1
ATOM 1812 C CA . LEU A 1 223 ? 2.063 13.480 38.048 1.00 15.63 223 LEU A CA 1
ATOM 1813 C C . LEU A 1 223 ? 1.337 14.622 38.755 1.00 20.31 223 LEU A C 1
ATOM 1814 O O . LEU A 1 223 ? 1.047 14.550 39.953 1.00 18.61 223 LEU A O 1
ATOM 1819 N N . LEU A 1 224 ? 1.041 15.674 38.006 1.00 16.24 224 LEU A N 1
ATOM 1820 C CA . LEU A 1 224 ? 0.355 16.848 38.547 1.00 16.13 224 LEU A CA 1
ATOM 1821 C C . LEU A 1 224 ? -0.277 17.580 37.373 1.00 16.38 224 LEU A C 1
ATOM 1822 O O . LEU A 1 224 ? 0.027 17.264 36.222 1.00 15.91 224 LEU A O 1
ATOM 1827 N N . PRO A 1 225 ? -1.184 18.539 37.646 1.00 16.52 225 PRO A N 1
ATOM 1828 C CA . PRO A 1 225 ? -1.790 19.247 36.513 1.00 16.53 225 PRO A CA 1
ATOM 1829 C C . PRO A 1 225 ? -0.728 19.933 35.673 1.00 16.09 225 PRO A C 1
ATOM 1830 O O . PRO A 1 225 ? 0.178 20.546 36.231 1.00 15.11 225 PRO A O 1
ATOM 1834 N N . LEU A 1 226 ? -0.824 19.803 34.355 1.00 15.30 226 LEU A N 1
ATOM 1835 C CA . LEU A 1 226 ? 0.265 20.229 33.492 1.00 15.30 226 LEU A CA 1
ATOM 1836 C C . LEU A 1 226 ? 0.338 21.748 33.363 1.00 14.07 226 LEU A C 1
ATOM 1837 O O . LEU A 1 226 ? 1.420 22.285 33.157 1.00 15.95 226 LEU A O 1
ATOM 1842 N N . ASP A 1 227 ? -0.785 22.445 33.516 1.00 16.82 227 ASP A N 1
ATOM 1843 C CA . ASP A 1 227 ? -0.701 23.904 33.538 1.00 15.83 227 ASP A CA 1
ATOM 1844 C C . ASP A 1 227 ? 0.048 24.362 34.784 1.00 17.63 227 ASP A C 1
ATOM 1845 O O . ASP A 1 227 ? 0.846 25.305 34.734 1.00 17.03 227 ASP A O 1
ATOM 1850 N N . THR A 1 228 ? -0.198 23.672 35.892 1.00 18.14 228 THR A N 1
ATOM 1851 C CA . THR A 1 228 ? 0.502 23.939 37.141 1.00 14.46 228 THR A CA 1
ATOM 1852 C C . THR A 1 228 ? 1.984 23.617 37.021 1.00 14.13 228 THR A C 1
ATOM 1853 O O . THR A 1 228 ? 2.835 24.381 37.481 1.00 14.22 228 THR A O 1
ATOM 1857 N N . PHE A 1 229 ? 2.294 22.484 36.398 1.00 15.61 229 PHE A N 1
ATOM 1858 C CA . PHE A 1 229 ? 3.686 22.160 36.132 1.00 14.19 229 PHE A CA 1
ATOM 1859 C C . PHE A 1 229 ? 4.387 23.273 35.346 1.00 15.58 229 PHE A C 1
ATOM 1860 O O . PHE A 1 229 ? 5.497 23.668 35.689 1.00 16.15 229 PHE A O 1
ATOM 1868 N N . ALA A 1 230 ? 3.734 23.782 34.304 1.00 16.01 230 ALA A N 1
ATOM 1869 C CA . ALA A 1 230 ? 4.325 24.855 33.502 1.00 14.41 230 ALA A CA 1
ATOM 1870 C C . ALA A 1 230 ? 4.533 26.100 34.350 1.00 17.55 230 ALA A C 1
ATOM 1871 O O . ALA A 1 230 ? 5.559 26.773 34.240 1.00 16.59 230 ALA A O 1
ATOM 1873 N N . ARG A 1 231 ? 3.560 26.411 35.201 1.00 13.95 231 ARG A N 1
ATOM 1874 C CA A ARG A 1 231 ? 3.708 27.542 36.102 0.63 15.02 231 ARG A CA 1
ATOM 1875 C CA B ARG A 1 231 ? 3.691 27.532 36.122 0.37 15.05 231 ARG A CA 1
ATOM 1876 C C . ARG A 1 231 ? 4.882 27.326 37.051 1.00 15.66 231 ARG A C 1
ATOM 1877 O O . ARG A 1 231 ? 5.671 28.243 37.286 1.00 15.87 231 ARG A O 1
ATOM 1892 N N . PHE A 1 232 ? 5.000 26.111 37.584 1.00 13.55 232 PHE A N 1
ATOM 1893 C CA . PHE A 1 232 ? 6.089 25.783 38.492 1.00 14.85 232 PHE A CA 1
ATOM 1894 C C . PHE A 1 232 ? 7.434 25.983 37.804 1.00 14.10 232 PHE A C 1
ATOM 1895 O O . PHE A 1 232 ? 8.393 26.415 38.428 1.00 14.76 232 PHE A O 1
ATOM 1903 N N . SER A 1 233 ? 7.494 25.676 36.512 1.00 14.85 233 SER A N 1
ATOM 1904 C CA . SER A 1 233 ? 8.757 25.738 35.785 1.00 16.28 233 SER A CA 1
ATOM 1905 C C . SER A 1 233 ? 9.277 27.165 35.670 1.00 15.03 233 SER A C 1
ATOM 1906 O O . SER A 1 233 ? 10.443 27.379 35.357 1.00 16.57 233 SER A O 1
ATOM 1909 N N . GLN A 1 234 ? 8.408 28.139 35.921 1.00 14.93 234 GLN A N 1
ATOM 1910 C CA . GLN A 1 234 ? 8.787 29.547 35.841 1.00 16.66 234 GLN A CA 1
ATOM 1911 C C . GLN A 1 234 ? 9.016 30.136 37.227 1.00 17.27 234 GLN A C 1
ATOM 1912 O O . GLN A 1 234 ? 9.512 31.258 37.366 1.00 18.10 234 GLN A O 1
ATOM 1918 N N . ASN A 1 235 ? 8.630 29.383 38.251 1.00 15.99 235 ASN A N 1
ATOM 1919 C CA . ASN A 1 235 ? 8.710 29.859 39.624 1.00 17.28 235 ASN A CA 1
ATOM 1920 C C . ASN A 1 235 ? 10.121 29.703 40.158 1.00 20.77 235 ASN A C 1
ATOM 1921 O O . ASN A 1 235 ? 10.599 28.590 40.336 1.00 17.58 235 ASN A O 1
ATOM 1926 N N . PRO A 1 236 ? 10.790 30.822 40.452 1.00 19.78 236 PRO A N 1
ATOM 1927 C CA . PRO A 1 236 ? 12.207 30.719 40.817 1.00 20.58 236 PRO A CA 1
ATOM 1928 C C . PRO A 1 236 ? 12.448 30.034 42.166 1.00 21.90 236 PRO A C 1
ATOM 1929 O O . PRO A 1 236 ? 13.587 29.682 42.475 1.00 25.83 236 PRO A O 1
ATOM 1933 N N . ALA A 1 237 ? 11.394 29.843 42.952 1.00 20.05 237 ALA A N 1
ATOM 1934 C CA . ALA A 1 237 ? 11.506 29.138 44.225 1.00 19.19 237 ALA A CA 1
ATOM 1935 C C . ALA A 1 237 ? 11.523 27.625 44.032 1.00 16.58 237 ALA A C 1
ATOM 1936 O O . ALA A 1 237 ? 11.890 26.880 44.944 1.00 18.04 237 ALA A O 1
ATOM 1938 N N . TYR A 1 238 ? 11.123 27.178 42.847 1.00 15.84 238 TYR A N 1
ATOM 1939 C CA . TYR A 1 238 ? 11.021 25.742 42.578 1.00 16.01 238 TYR A CA 1
ATOM 1940 C C . TYR A 1 238 ? 12.052 25.265 41.567 1.00 11.26 238 TYR A C 1
ATOM 1941 O O . TYR A 1 238 ? 12.701 26.064 40.900 1.00 14.21 238 TYR A O 1
ATOM 1950 N N . HIS A 1 239 ? 12.187 23.944 41.469 1.00 13.75 239 HIS A N 1
ATOM 1951 C CA . HIS A 1 239 ? 12.940 23.318 40.392 1.00 14.52 239 HIS A CA 1
ATOM 1952 C C . HIS A 1 239 ? 12.010 22.375 39.651 1.00 15.59 239 HIS A C 1
ATOM 1953 O O . HIS A 1 239 ? 11.229 21.659 40.277 1.00 12.70 239 HIS A O 1
ATOM 1960 N N . THR A 1 240 ? 12.075 22.383 38.323 1.00 14.39 240 THR A N 1
ATOM 1961 C CA . THR A 1 240 ? 11.307 21.414 37.546 1.00 12.22 240 THR A CA 1
ATOM 1962 C C . THR A 1 240 ? 12.171 20.793 36.466 1.00 13.85 240 THR A C 1
ATOM 1963 O O . THR A 1 240 ? 13.184 21.360 36.061 1.00 14.18 240 THR A O 1
ATOM 1967 N N . GLN A 1 241 ? 11.768 19.610 36.013 1.00 13.91 241 GLN A N 1
ATOM 1968 C CA . GLN A 1 241 ? 12.445 18.916 34.923 1.00 13.70 241 GLN A CA 1
ATOM 1969 C C . GLN A 1 241 ? 11.425 18.203 34.043 1.00 13.88 241 GLN A C 1
ATOM 1970 O O . GLN A 1 241 ? 10.357 17.802 34.511 1.00 14.88 241 GLN A O 1
ATOM 1976 N N . LEU A 1 242 ? 11.771 18.038 32.773 1.00 12.47 242 LEU A N 1
ATOM 1977 C CA . LEU A 1 242 ? 10.961 17.274 31.834 1.00 16.80 242 LEU A CA 1
ATOM 1978 C C . LEU A 1 242 ? 11.901 16.417 30.998 1.00 22.40 242 LEU A C 1
ATOM 1979 O O . LEU A 1 242 ? 12.716 16.952 30.259 1.00 26.06 242 LEU A O 1
ATOM 1984 N N . SER A 1 243 ? 11.809 15.095 31.129 1.00 17.42 243 SER A N 1
ATOM 1985 C CA . SER A 1 243 ? 12.734 14.198 30.443 1.00 16.30 243 SER A CA 1
ATOM 1986 C C . SER A 1 243 ? 12.454 14.128 28.947 1.00 16.47 243 SER A C 1
ATOM 1987 O O . SER A 1 243 ? 11.447 14.641 28.458 1.00 17.67 243 SER A O 1
ATOM 1990 N N . GLN A 1 244 ? 13.351 13.477 28.219 1.00 17.94 244 GLN A N 1
ATOM 1991 C CA . GLN A 1 244 ? 13.053 13.109 26.844 1.00 18.52 244 GLN A CA 1
ATOM 1992 C C . GLN A 1 244 ? 12.026 11.986 26.904 1.00 14.99 244 GLN A C 1
ATOM 1993 O O . GLN A 1 244 ? 11.954 11.283 27.915 1.00 18.55 244 GLN A O 1
ATOM 1999 N N . PRO A 1 245 ? 11.203 11.838 25.850 1.00 15.05 245 PRO A N 1
ATOM 2000 C CA . PRO A 1 245 ? 10.073 10.902 25.911 1.00 11.93 245 PRO A CA 1
ATOM 2001 C C . PRO A 1 245 ? 10.484 9.479 26.261 1.00 15.71 245 PRO A C 1
ATOM 2002 O O . PRO A 1 245 ? 11.559 9.021 25.872 1.00 17.66 245 PRO A O 1
ATOM 2006 N N . ILE A 1 246 ? 9.627 8.795 27.009 1.00 14.15 246 ILE A N 1
ATOM 2007 C CA . ILE A 1 246 ? 9.934 7.448 27.465 1.00 12.36 246 ILE A CA 1
ATOM 2008 C C . ILE A 1 246 ? 9.017 6.372 26.885 1.00 14.37 246 ILE A C 1
ATOM 2009 O O . ILE A 1 246 ? 9.388 5.198 26.867 1.00 14.93 246 ILE A O 1
ATOM 2014 N N . GLU A 1 247 ? 7.826 6.758 26.427 1.00 13.77 247 GLU A N 1
ATOM 2015 C CA . GLU A 1 247 ? 6.847 5.783 25.928 1.00 12.77 247 GLU A CA 1
ATOM 2016 C C . GLU A 1 247 ? 5.701 6.468 25.175 1.00 14.99 247 GLU A C 1
ATOM 2017 O O . GLU A 1 247 ? 5.571 7.699 25.195 1.00 14.65 247 GLU A O 1
ATOM 2023 N N . THR A 1 248 ? 4.872 5.664 24.521 1.00 13.21 248 THR A N 1
ATOM 2024 C CA . THR A 1 248 ? 3.770 6.166 23.703 1.00 14.06 248 THR A CA 1
ATOM 2025 C C . THR A 1 248 ? 2.458 6.092 24.443 1.00 13.50 248 THR A C 1
ATOM 2026 O O . THR A 1 248 ? 2.200 5.110 25.134 1.00 15.24 248 THR A O 1
ATOM 2030 N N . VAL A 1 249 ? 1.640 7.131 24.296 1.00 13.12 249 VAL A N 1
ATOM 2031 C CA . VAL A 1 249 ? 0.231 7.076 24.673 1.00 14.26 249 VAL A CA 1
ATOM 2032 C C . VAL A 1 249 ? -0.584 7.049 23.392 1.00 16.30 249 VAL A C 1
ATOM 2033 O O . VAL A 1 249 ? -0.325 7.803 22.460 1.00 14.92 249 VAL A O 1
ATOM 2037 N N . MET A 1 250 ? -1.583 6.182 23.364 1.00 16.25 250 MET A N 1
ATOM 2038 C CA A MET A 1 250 ? -2.317 5.961 22.129 0.93 16.86 250 MET A CA 1
ATOM 2039 C CA B MET A 1 250 ? -2.223 5.734 22.141 0.07 17.33 250 MET A CA 1
ATOM 2040 C C . MET A 1 250 ? -3.692 5.398 22.393 1.00 16.75 250 MET A C 1
ATOM 2041 O O . MET A 1 250 ? -4.035 5.015 23.510 1.00 23.06 250 MET A O 1
ATOM 2050 N N . LEU A 1 251 ? -4.516 5.433 21.354 1.00 15.69 251 LEU A N 1
ATOM 2051 C CA . LEU A 1 251 ? -5.786 4.739 21.407 1.00 17.02 251 LEU A CA 1
ATOM 2052 C C . LEU A 1 251 ? -5.559 3.374 20.790 1.00 15.06 251 LEU A C 1
ATOM 2053 O O . LEU A 1 251 ? -4.768 3.245 19.853 1.00 18.26 251 LEU A O 1
ATOM 2058 N N . ALA A 1 252 ? -6.223 2.356 21.325 1.00 14.72 252 ALA A N 1
ATOM 2059 C CA . ALA A 1 252 ? -6.315 1.071 20.651 1.00 14.10 252 ALA A CA 1
ATOM 2060 C C . ALA A 1 252 ? -7.708 0.961 20.050 1.00 13.71 252 ALA A C 1
ATOM 2061 O O . ALA A 1 252 ? -8.702 1.230 20.725 1.00 16.64 252 ALA A O 1
ATOM 2063 N N . LEU A 1 253 ? -7.767 0.574 18.781 1.00 13.71 253 LEU A N 1
ATOM 2064 C CA . LEU A 1 253 ? -9.026 0.473 18.051 1.00 16.05 253 LEU A CA 1
ATOM 2065 C C . LEU A 1 253 ? -9.394 -0.989 17.860 1.00 16.76 253 LEU A C 1
ATOM 2066 O O . LEU A 1 253 ? -8.566 -1.788 17.433 1.00 15.06 253 LEU A O 1
ATOM 2071 N N . ASN A 1 254 ? -10.635 -1.343 18.170 1.00 14.23 254 ASN A N 1
ATOM 2072 C CA . ASN A 1 254 ? -11.019 -2.745 18.121 1.00 15.36 254 ASN A CA 1
ATOM 2073 C C . ASN A 1 254 ? -11.333 -3.221 16.710 1.00 16.06 254 ASN A C 1
ATOM 2074 O O . ASN A 1 254 ? -12.397 -2.933 16.163 1.00 16.49 254 ASN A O 1
ATOM 2079 N N . THR A 1 255 ? -10.410 -3.982 16.135 1.00 15.20 255 THR A N 1
ATOM 2080 C CA . THR A 1 255 ? -10.584 -4.499 14.783 1.00 14.05 255 THR A CA 1
ATOM 2081 C C . THR A 1 255 ? -11.626 -5.606 14.694 1.00 17.24 255 THR A C 1
ATOM 2082 O O . THR A 1 255 ? -11.935 -6.068 13.599 1.00 17.34 255 THR A O 1
ATOM 2086 N N . ALA A 1 256 ? -12.148 -6.035 15.839 1.00 16.50 256 ALA A N 1
ATOM 2087 C CA . ALA A 1 256 ? -13.107 -7.136 15.874 1.00 15.96 256 ALA A CA 1
ATOM 2088 C C . ALA A 1 256 ? -14.511 -6.675 16.234 1.00 20.52 256 ALA A C 1
ATOM 2089 O O . ALA A 1 256 ? -15.379 -7.497 16.503 1.00 23.48 256 ALA A O 1
ATOM 2091 N N . LYS A 1 257 ? -14.726 -5.364 16.253 1.00 18.12 257 LYS A N 1
ATOM 2092 C CA . LYS A 1 257 ? -16.010 -4.803 16.665 1.00 16.14 257 LYS A CA 1
ATOM 2093 C C . LYS A 1 257 ? -16.435 -3.679 15.721 1.00 21.99 257 LYS A C 1
ATOM 2094 O O . LYS A 1 257 ? -15.645 -2.791 15.409 1.00 19.26 257 LYS A O 1
ATOM 2100 N N . ALA A 1 258 ? -17.685 -3.711 15.265 1.00 16.79 258 ALA A N 1
ATOM 2101 C CA . ALA A 1 258 ? -18.168 -2.651 14.389 1.00 18.01 258 ALA A CA 1
ATOM 2102 C C . ALA A 1 258 ? -18.219 -1.334 15.152 1.00 15.87 258 ALA A C 1
ATOM 2103 O O . ALA A 1 258 ? -18.561 -1.319 16.337 1.00 18.50 258 ALA A O 1
ATOM 2105 N N . PRO A 1 259 ? -17.880 -0.219 14.485 1.00 15.17 259 PRO A N 1
ATOM 2106 C CA . PRO A 1 259 ? -17.426 -0.098 13.097 1.00 17.43 259 PRO A CA 1
ATOM 2107 C C . PRO A 1 259 ? -15.910 -0.037 12.955 1.00 18.42 259 PRO A C 1
ATOM 2108 O O . PRO A 1 259 ? -15.414 0.166 11.847 1.00 18.40 259 PRO A O 1
ATOM 2112 N N . THR A 1 260 ? -15.184 -0.202 14.055 1.00 17.97 260 THR A N 1
ATOM 2113 C CA . THR A 1 260 ? -13.730 -0.124 14.007 1.00 15.23 260 THR A CA 1
ATOM 2114 C C . THR A 1 260 ? -13.127 -1.381 13.388 1.00 15.24 260 THR A C 1
ATOM 2115 O O . THR A 1 260 ? -11.913 -1.476 13.196 1.00 17.03 260 THR A O 1
ATOM 2119 N N . ASN A 1 261 ? -13.982 -2.340 13.051 1.00 17.28 261 ASN A N 1
ATOM 2120 C CA . ASN A 1 261 ? -13.541 -3.531 12.347 1.00 17.55 261 ASN A CA 1
ATOM 2121 C C . ASN A 1 261 ? -13.176 -3.213 10.898 1.00 18.59 261 ASN A C 1
ATOM 2122 O O . ASN A 1 261 ? -12.516 -4.003 10.229 1.00 22.27 261 ASN A O 1
ATOM 2127 N N . GLU A 1 262 ? -13.624 -2.058 10.411 1.00 17.08 262 GLU A N 1
ATOM 2128 C CA . GLU A 1 262 ? -13.347 -1.658 9.035 1.00 18.94 262 GLU A CA 1
ATOM 2129 C C . GLU A 1 262 ? -12.055 -0.863 8.952 1.00 17.76 262 GLU A C 1
ATOM 2130 O O . GLU A 1 262 ? -11.898 0.146 9.637 1.00 15.47 262 GLU A O 1
ATOM 2136 N N . LEU A 1 263 ? -11.139 -1.319 8.105 1.00 18.43 263 LEU A N 1
ATOM 2137 C CA . LEU A 1 263 ? -9.869 -0.626 7.921 1.00 16.87 263 LEU A CA 1
ATOM 2138 C C . LEU A 1 263 ? -10.076 0.844 7.546 1.00 17.95 263 LEU A C 1
ATOM 2139 O O . LEU A 1 263 ? -9.407 1.727 8.081 1.00 18.70 263 LEU A O 1
ATOM 2144 N N . ALA A 1 264 ? -11.015 1.107 6.639 1.00 18.62 264 ALA A N 1
ATOM 2145 C CA . ALA A 1 264 ? -11.249 2.470 6.172 1.00 17.92 264 ALA A CA 1
ATOM 2146 C C . ALA A 1 264 ? -11.678 3.394 7.306 1.00 16.30 264 ALA A C 1
ATOM 2147 O O . ALA A 1 264 ? -11.301 4.562 7.335 1.00 18.23 264 ALA A O 1
ATOM 2149 N N . VAL A 1 265 ? -12.467 2.870 8.239 1.00 17.22 265 VAL A N 1
ATOM 2150 C CA . VAL A 1 265 ? -12.856 3.640 9.411 1.00 15.34 265 VAL A CA 1
ATOM 2151 C C . VAL A 1 265 ? -11.631 3.930 10.276 1.00 14.28 265 VAL A C 1
ATOM 2152 O O . VAL A 1 265 ? -11.399 5.071 10.661 1.00 15.63 265 VAL A O 1
ATOM 2156 N N . ARG A 1 266 ? -10.835 2.903 10.564 1.00 15.88 266 ARG A N 1
ATOM 2157 C CA . ARG A 1 266 ? -9.645 3.102 11.394 1.00 13.37 266 ARG A CA 1
ATOM 2158 C C . ARG A 1 266 ? -8.660 4.073 10.746 1.00 15.48 266 ARG A C 1
ATOM 2159 O O . ARG A 1 266 ? -8.039 4.884 11.435 1.00 16.03 266 ARG A O 1
ATOM 2167 N N . GLU A 1 267 ? -8.524 3.990 9.427 1.00 16.69 267 GLU A N 1
ATOM 2168 C CA . GLU A 1 267 ? -7.668 4.921 8.702 1.00 18.93 267 GLU A CA 1
ATOM 2169 C C . GLU A 1 267 ? -8.195 6.347 8.831 1.00 18.72 267 GLU A C 1
ATOM 2170 O O . GLU A 1 267 ? -7.435 7.274 9.085 1.00 17.53 267 GLU A O 1
ATOM 2176 N N . ALA A 1 268 ? -9.504 6.523 8.682 1.00 16.83 268 ALA A N 1
ATOM 2177 C CA . ALA A 1 268 ? -10.091 7.850 8.806 1.00 17.73 268 ALA A CA 1
ATOM 2178 C C . ALA A 1 268 ? -9.886 8.431 10.194 1.00 16.18 268 ALA A C 1
ATOM 2179 O O . ALA A 1 268 ? -9.602 9.616 10.333 1.00 17.69 268 ALA A O 1
ATOM 2181 N N . LEU A 1 269 ? -10.057 7.601 11.220 1.00 16.35 269 LEU A N 1
ATOM 2182 C CA . LEU A 1 269 ? -9.908 8.067 12.593 1.00 17.64 269 LEU A CA 1
ATOM 2183 C C . LEU A 1 269 ? -8.486 8.566 12.822 1.00 16.49 269 LEU A C 1
ATOM 2184 O O . LEU A 1 269 ? -8.268 9.530 13.551 1.00 18.06 269 LEU A O 1
ATOM 2189 N N . ASN A 1 270 ? -7.528 7.910 12.175 1.00 17.09 270 ASN A N 1
ATOM 2190 C CA . ASN A 1 270 ? -6.123 8.287 12.279 1.00 15.49 270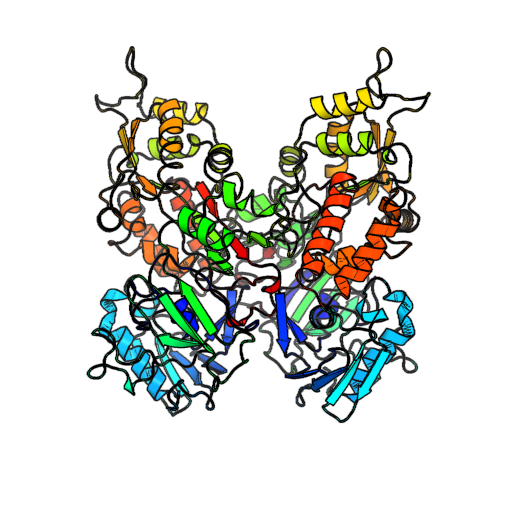 ASN A CA 1
ATOM 2191 C C . ASN A 1 270 ? -5.760 9.579 11.547 1.00 21.92 270 ASN A C 1
ATOM 2192 O O . ASN A 1 270 ? -4.664 10.103 11.732 1.00 21.34 270 ASN A O 1
ATOM 2197 N N . TYR A 1 271 ? -6.676 10.093 10.730 1.00 16.14 271 TYR A N 1
ATOM 2198 C CA . TYR A 1 271 ? -6.493 11.407 10.114 1.00 16.91 271 TYR A CA 1
ATOM 2199 C C . TYR A 1 271 ? -7.299 12.491 10.833 1.00 17.41 271 TYR A C 1
ATOM 2200 O O . TYR A 1 271 ? -7.099 13.689 10.588 1.00 19.30 271 TYR A O 1
ATOM 2209 N N . ALA A 1 272 ? -8.201 12.072 11.720 1.00 17.27 272 ALA A N 1
ATOM 2210 C CA . ALA A 1 272 ? -9.222 12.967 12.275 1.00 15.62 272 ALA A CA 1
ATOM 2211 C C . ALA A 1 272 ? -8.740 13.822 13.449 1.00 19.19 272 ALA A C 1
ATOM 2212 O O . ALA A 1 272 ? -9.254 14.916 13.680 1.00 19.92 272 ALA A O 1
ATOM 2214 N N . VAL A 1 273 ? -7.757 13.330 14.195 1.00 19.32 273 VAL A N 1
ATOM 2215 C CA . VAL A 1 273 ? -7.352 14.010 15.418 1.00 20.77 273 VAL A CA 1
ATOM 2216 C C . VAL A 1 273 ? -6.211 14.996 15.183 1.00 18.68 273 VAL A C 1
ATOM 2217 O O . VAL A 1 273 ? -5.183 14.647 14.607 1.00 18.93 273 VAL A O 1
ATOM 2221 N N . ASN A 1 274 ? -6.394 16.236 15.625 1.00 22.99 274 ASN A N 1
ATOM 2222 C CA . ASN A 1 274 ? -5.295 17.192 15.618 1.00 22.56 274 ASN A CA 1
ATOM 2223 C C . ASN A 1 274 ? -4.462 16.979 16.866 1.00 20.24 274 ASN A C 1
ATOM 2224 O O . ASN A 1 274 ? -4.783 17.507 17.929 1.00 20.47 274 ASN A O 1
ATOM 2229 N N . LYS A 1 275 ? -3.398 16.196 16.733 1.00 18.65 275 LYS A N 1
ATOM 2230 C CA . LYS A 1 275 ? -2.616 15.780 17.890 1.00 20.91 275 LYS A CA 1
ATOM 2231 C C . LYS A 1 275 ? -1.848 16.941 18.502 1.00 18.78 275 LYS A C 1
ATOM 2232 O O . LYS A 1 275 ? -1.699 17.017 19.717 1.00 18.98 275 LYS A O 1
ATOM 2238 N N . LYS A 1 276 ? -1.356 17.833 17.650 1.00 20.31 276 LYS A N 1
ATOM 2239 C CA . LYS A 1 276 ? -0.626 19.006 18.107 1.00 26.18 276 LYS A CA 1
ATOM 2240 C C . LYS A 1 276 ? -1.538 19.838 18.992 1.00 22.42 276 LYS A C 1
ATOM 2241 O O . LYS A 1 276 ? -1.169 20.234 20.095 1.00 22.33 276 LYS A O 1
ATOM 2247 N N . SER A 1 277 ? -2.741 20.089 18.495 1.00 19.65 277 SER A N 1
ATOM 2248 C CA . SER A 1 277 ? -3.724 20.866 19.237 1.00 23.06 277 SER A CA 1
ATOM 2249 C C . SER A 1 277 ? -4.182 20.136 20.491 1.00 20.64 277 SER A C 1
ATOM 2250 O O . SER A 1 277 ? -4.392 20.757 21.525 1.00 23.15 277 SER A O 1
ATOM 2253 N N . LEU A 1 278 ? -4.315 18.817 20.405 1.00 22.90 278 LEU A N 1
ATOM 2254 C CA . LEU A 1 278 ? -4.669 18.026 21.576 1.00 19.50 278 LEU A CA 1
ATOM 2255 C C . LEU A 1 278 ? -3.632 18.229 22.672 1.00 21.21 278 LEU A C 1
ATOM 2256 O O . LEU A 1 278 ? -3.978 18.512 23.819 1.00 23.99 278 LEU A O 1
ATOM 2261 N N . ILE A 1 279 ? -2.361 18.090 22.308 1.00 18.51 279 ILE A N 1
ATOM 2262 C CA . ILE A 1 279 ? -1.270 18.244 23.261 1.00 20.40 279 ILE A CA 1
ATOM 2263 C C . ILE A 1 279 ? -1.181 19.679 23.792 1.00 24.22 279 ILE A C 1
ATOM 2264 O O . ILE A 1 279 ? -0.959 19.900 24.979 1.00 21.82 279 ILE A O 1
ATOM 2269 N N . ASP A 1 280 ? -1.383 20.659 22.921 1.00 22.27 280 ASP A N 1
ATOM 2270 C CA . ASP A 1 280 ? -1.376 22.048 23.368 1.00 22.18 280 ASP A CA 1
ATOM 2271 C C . ASP A 1 280 ? -2.605 22.396 24.219 1.00 24.95 280 ASP A C 1
ATOM 2272 O O . ASP A 1 280 ? -2.535 23.252 25.099 1.00 27.61 280 ASP A O 1
ATOM 2277 N N . ASN A 1 281 ? -3.725 21.732 23.954 1.00 21.62 281 ASN A N 1
ATOM 2278 C CA . ASN A 1 281 ? -4.981 22.016 24.644 1.00 19.46 281 ASN A CA 1
ATOM 2279 C C . ASN A 1 281 ? -5.075 21.263 25.970 1.00 26.94 281 ASN A C 1
ATOM 2280 O O . ASN A 1 281 ? -5.419 21.852 26.995 1.00 38.22 281 ASN A O 1
ATOM 2285 N N . ALA A 1 282 ? -4.775 19.966 25.949 1.00 17.88 282 ALA A N 1
ATOM 2286 C CA . ALA A 1 282 ? -4.955 19.129 27.137 1.00 19.20 282 ALA A CA 1
ATOM 2287 C C . ALA A 1 282 ? -3.658 18.862 27.893 1.00 24.27 282 ALA A C 1
ATOM 2288 O O . ALA A 1 282 ? -3.664 18.701 29.111 1.00 29.41 282 ALA A O 1
ATOM 2290 N N . LEU A 1 283 ? -2.548 18.807 27.173 1.00 21.41 283 LEU A N 1
ATOM 2291 C CA A LEU A 1 283 ? -1.272 18.446 27.783 0.45 21.68 283 LEU A CA 1
ATOM 2292 C CA B LEU A 1 283 ? -1.273 18.445 27.782 0.55 21.67 283 LEU A CA 1
ATOM 2293 C C . LEU A 1 283 ? -0.395 19.679 27.963 1.00 21.43 283 LEU A C 1
ATOM 2294 O O . LEU A 1 283 ? 0.789 19.567 28.268 1.00 18.62 283 LEU A O 1
ATOM 2303 N N . TYR A 1 284 ? -0.997 20.851 27.766 1.00 25.02 284 TYR A N 1
ATOM 2304 C CA . TYR A 1 284 ? -0.333 22.140 27.956 1.00 21.40 284 TYR A CA 1
ATOM 2305 C C . TYR A 1 284 ? 0.993 22.244 27.208 1.00 21.70 284 TYR A C 1
ATOM 2306 O O . TYR A 1 284 ? 1.925 22.906 27.669 1.00 24.26 284 TYR A O 1
ATOM 2315 N N . GLY A 1 285 ? 1.074 21.580 26.057 1.00 25.56 285 GLY A N 1
ATOM 2316 C CA . GLY A 1 285 ? 2.254 21.627 25.214 1.00 22.34 285 GLY A CA 1
ATOM 2317 C C . GLY A 1 285 ? 3.502 20.985 25.791 1.00 22.64 285 GLY A C 1
ATOM 2318 O O . GLY A 1 285 ? 4.612 21.267 25.340 1.00 27.47 285 GLY A O 1
ATOM 2319 N N . THR A 1 286 ? 3.328 20.100 26.771 1.00 22.41 286 THR A N 1
ATOM 2320 C CA . THR A 1 286 ? 4.467 19.532 27.486 1.00 21.38 286 THR A CA 1
ATOM 2321 C C . THR A 1 286 ? 4.945 18.205 26.893 1.00 18.30 286 THR A C 1
ATOM 2322 O O . THR A 1 286 ? 6.009 17.706 27.261 1.00 24.41 286 THR A O 1
ATOM 2326 N N . GLN A 1 287 ? 4.165 17.640 25.975 1.00 19.76 287 GLN A N 1
ATOM 2327 C CA . GLN A 1 287 ? 4.499 16.336 25.405 1.00 20.89 287 GLN A CA 1
ATOM 2328 C C . GLN A 1 287 ? 4.691 16.422 23.885 1.00 21.92 287 GLN A C 1
ATOM 2329 O O . GLN A 1 287 ? 4.458 17.469 23.286 1.00 21.09 287 GLN A O 1
ATOM 2335 N N . GLN A 1 288 ? 5.134 15.329 23.267 1.00 18.26 288 GLN A N 1
ATOM 2336 C CA . GLN A 1 288 ? 5.422 15.324 21.831 1.00 14.05 288 GLN A CA 1
ATOM 2337 C C . GLN A 1 288 ? 4.369 14.552 21.053 1.00 18.28 288 GLN A C 1
ATOM 2338 O O . GLN A 1 288 ? 3.788 13.608 21.568 1.00 20.49 288 GLN A O 1
ATOM 2344 N N . VAL A 1 289 ? 4.131 14.961 19.811 1.00 16.87 289 VAL A N 1
ATOM 2345 C CA . VAL A 1 289 ? 3.186 14.277 18.932 1.00 14.10 289 VAL A CA 1
ATOM 2346 C C . VAL A 1 289 ? 3.720 12.904 18.522 1.00 13.97 289 VAL A C 1
ATOM 2347 O O . VAL A 1 289 ? 4.901 12.769 18.199 1.00 17.85 289 VAL A O 1
ATOM 2351 N N . ALA A 1 290 ? 2.845 11.896 18.544 1.00 14.48 290 ALA A N 1
ATOM 2352 C CA . ALA A 1 290 ? 3.201 10.544 18.102 1.00 15.59 290 ALA A CA 1
ATOM 2353 C C . ALA A 1 290 ? 2.491 10.151 16.802 1.00 18.25 290 ALA A C 1
ATOM 2354 O O . ALA A 1 290 ? 1.269 10.258 16.706 1.00 17.25 290 ALA A O 1
ATOM 2356 N N . ASP A 1 291 ? 3.262 9.690 15.813 1.00 17.90 291 ASP A N 1
ATOM 2357 C CA . ASP A 1 291 ? 2.709 9.255 14.529 1.00 20.61 291 ASP A CA 1
ATOM 2358 C C . ASP A 1 291 ? 2.662 7.739 14.407 1.00 16.51 291 ASP A C 1
ATOM 2359 O O . ASP A 1 291 ? 1.952 7.193 13.567 1.00 17.55 291 ASP A O 1
ATOM 2364 N N . THR A 1 292 ? 3.443 7.070 15.247 1.00 15.49 292 THR A N 1
ATOM 2365 C CA . THR A 1 292 ? 3.640 5.633 15.156 1.00 15.20 292 THR A CA 1
ATOM 2366 C C . THR A 1 292 ? 3.561 4.994 16.536 1.00 14.08 292 THR A C 1
ATOM 2367 O O . THR A 1 292 ? 3.830 5.645 17.547 1.00 16.03 292 THR A O 1
ATOM 2371 N N . LEU A 1 293 ? 3.185 3.721 16.572 1.00 14.05 293 LEU A N 1
ATOM 2372 C CA . LEU A 1 293 ? 3.138 2.958 17.819 1.00 15.60 293 LEU A CA 1
ATOM 2373 C C . LEU A 1 293 ? 4.400 3.145 18.674 1.00 16.82 293 LEU A C 1
ATOM 2374 O O . LEU A 1 293 ? 4.313 3.430 19.868 1.00 14.33 293 LEU A O 1
ATOM 2379 N N . PHE A 1 294 ? 5.566 2.986 18.053 1.00 13.56 294 PHE A N 1
ATOM 2380 C CA . PHE A 1 294 ? 6.838 3.284 18.710 1.00 15.85 294 PHE A CA 1
ATOM 2381 C C . PHE A 1 294 ? 7.529 4.465 18.045 1.00 13.74 294 PHE A C 1
ATOM 2382 O O . PHE A 1 294 ? 7.509 4.592 16.824 1.00 13.37 294 PHE A O 1
ATOM 2390 N N . ALA A 1 295 ? 8.132 5.334 18.853 1.00 14.66 295 ALA A N 1
ATOM 2391 C CA . ALA A 1 295 ? 8.876 6.457 18.307 1.00 15.58 295 ALA A CA 1
ATOM 2392 C C . ALA A 1 295 ? 10.046 5.910 17.486 1.00 13.44 295 ALA A C 1
ATOM 2393 O O . ALA A 1 295 ? 10.540 4.820 17.767 1.00 15.10 295 ALA A O 1
ATOM 2395 N N . PRO A 1 296 ? 10.465 6.649 16.448 1.00 13.87 296 PRO A N 1
ATOM 2396 C CA . PRO A 1 296 ? 11.559 6.176 15.587 1.00 16.47 296 PRO A CA 1
ATOM 2397 C C . PRO A 1 296 ? 12.871 5.952 16.347 1.00 15.90 296 PRO A C 1
ATOM 2398 O O . PRO A 1 296 ? 13.781 5.317 15.807 1.00 18.84 296 PRO A O 1
ATOM 2402 N N . SER A 1 297 ? 12.959 6.451 17.579 1.00 15.76 297 SER A N 1
ATOM 2403 C CA . SER A 1 297 ? 14.146 6.274 18.411 1.00 17.21 297 SER A CA 1
ATOM 2404 C C . SER A 1 297 ? 14.152 4.938 19.164 1.00 18.49 297 SER A C 1
ATOM 2405 O O . SER A 1 297 ? 15.143 4.579 19.798 1.00 17.95 297 SER A O 1
ATOM 2408 N N . VAL A 1 298 ? 13.036 4.215 19.107 1.00 15.50 298 VAL A N 1
ATOM 2409 C CA . VAL A 1 298 ? 12.911 2.920 19.774 1.00 16.24 298 VAL A CA 1
ATOM 2410 C C . VAL A 1 298 ? 13.668 1.867 18.968 1.00 13.25 298 VAL A C 1
ATOM 2411 O O . VAL A 1 298 ? 13.622 1.878 17.742 1.00 14.67 298 VAL A O 1
ATOM 2415 N N . PRO A 1 299 ? 14.397 0.979 19.654 1.00 14.25 299 PRO A N 1
ATOM 2416 C CA . PRO A 1 299 ? 15.101 -0.098 18.952 1.00 13.52 299 PRO A CA 1
ATOM 2417 C C . PRO A 1 299 ? 14.215 -0.850 17.968 1.00 15.12 299 PRO A C 1
ATOM 2418 O O . PRO A 1 299 ? 13.065 -1.182 18.289 1.00 16.17 299 PRO A O 1
ATOM 2422 N N . TYR A 1 300 ? 14.756 -1.064 16.768 1.00 14.67 300 TYR A N 1
ATOM 2423 C CA . TYR A 1 300 ? 14.125 -1.827 15.689 1.00 16.84 300 TYR A CA 1
ATOM 2424 C C . TYR A 1 300 ? 12.913 -1.148 15.056 1.00 16.39 300 TYR A C 1
ATOM 2425 O O . TYR A 1 300 ? 12.264 -1.738 14.196 1.00 17.28 300 TYR A O 1
ATOM 2434 N N . ALA A 1 301 ? 12.623 0.092 15.453 1.00 14.10 301 ALA A N 1
ATOM 2435 C CA . ALA A 1 301 ? 11.394 0.757 15.011 1.00 14.11 301 ALA A CA 1
ATOM 2436 C C . ALA A 1 301 ? 11.617 2.000 14.150 1.00 14.44 301 ALA A C 1
ATOM 2437 O O . ALA A 1 301 ? 10.675 2.748 13.888 1.00 15.02 301 ALA A O 1
ATOM 2439 N N . ASN A 1 302 ? 12.849 2.238 13.712 1.00 15.96 302 ASN A N 1
ATOM 2440 C CA . ASN A 1 302 ? 13.079 3.303 12.740 1.00 14.57 302 ASN A CA 1
ATOM 2441 C C . ASN A 1 302 ? 12.829 2.752 11.342 1.00 16.41 302 ASN A C 1
ATOM 2442 O O . ASN A 1 302 ? 13.750 2.295 10.672 1.00 18.00 302 ASN A O 1
ATOM 2447 N N . LEU A 1 303 ? 11.572 2.780 10.912 1.00 15.57 303 LEU A N 1
ATOM 2448 C CA . LEU A 1 303 ? 11.161 2.005 9.748 1.00 16.33 303 LEU A CA 1
ATOM 2449 C C . LEU A 1 303 ? 10.616 2.868 8.615 1.00 16.72 303 LEU A C 1
ATOM 2450 O O . LEU A 1 303 ? 10.197 2.348 7.586 1.00 18.50 303 LEU A O 1
ATOM 2455 N N . GLY A 1 304 ? 10.620 4.183 8.805 1.00 17.64 304 GLY A N 1
ATOM 2456 C CA . GLY A 1 304 ? 10.130 5.085 7.780 1.00 18.32 304 GLY A CA 1
ATOM 2457 C C . GLY A 1 304 ? 8.642 4.939 7.551 1.00 19.72 304 GLY A C 1
ATOM 2458 O O . GLY A 1 304 ? 8.149 5.206 6.459 1.00 18.36 304 GLY A O 1
ATOM 2459 N N . LEU A 1 305 ? 7.927 4.510 8.585 1.00 16.15 305 LEU A N 1
ATOM 2460 C CA . LEU A 1 305 ? 6.480 4.380 8.498 1.00 17.13 305 LEU A CA 1
ATOM 2461 C C . LEU A 1 305 ? 5.860 5.740 8.189 1.00 15.66 305 LEU A C 1
ATOM 2462 O O . LEU A 1 305 ? 6.302 6.771 8.703 1.00 20.61 305 LEU A O 1
ATOM 2467 N N . LYS A 1 306 ? 4.847 5.736 7.333 1.00 21.66 306 LYS A N 1
ATOM 2468 C CA . LYS A 1 306 ? 4.217 6.967 6.869 1.00 23.53 306 LYS A CA 1
ATOM 2469 C C . LYS A 1 306 ? 3.168 7.480 7.859 1.00 20.46 306 LYS A C 1
ATOM 2470 O O . LYS A 1 306 ? 2.197 6.788 8.151 1.00 21.87 306 LYS A O 1
ATOM 2476 N N . PRO A 1 307 ? 3.378 8.691 8.396 1.00 18.77 307 PRO A N 1
ATOM 2477 C CA . PRO A 1 307 ? 2.421 9.282 9.342 1.00 18.13 307 PRO A CA 1
ATOM 2478 C C . PRO A 1 307 ? 1.079 9.598 8.689 1.00 19.94 307 PRO A C 1
ATOM 2479 O O . PRO A 1 307 ? 1.042 9.936 7.508 1.00 22.90 307 PRO A O 1
ATOM 2483 N N . SER A 1 308 ? -0.004 9.475 9.451 1.00 16.94 308 SER A N 1
ATOM 2484 C CA . SER A 1 308 ? -1.292 10.002 9.028 1.00 18.64 308 SER A CA 1
ATOM 2485 C C . SER A 1 308 ? -1.482 11.346 9.703 1.00 22.96 308 SER A C 1
ATOM 2486 O O . SER A 1 308 ? -1.934 11.413 10.845 1.00 27.44 308 SER A O 1
ATOM 2489 N N . GLN A 1 309 ? -1.098 12.409 9.004 1.00 21.03 309 GLN A N 1
ATOM 2490 C CA . GLN A 1 309 ? -1.162 13.756 9.553 1.00 24.26 309 GLN A CA 1
ATOM 2491 C C . GLN A 1 309 ? -2.607 14.215 9.675 1.00 23.33 309 GLN A C 1
ATOM 2492 O O . GLN A 1 309 ? -3.479 13.705 8.983 1.00 27.92 309 GLN A O 1
ATOM 2498 N N . TYR A 1 310 ? -2.852 15.171 10.562 1.00 21.36 310 TYR A N 1
ATOM 2499 C CA . TYR A 1 310 ? -4.189 15.722 10.733 1.00 23.13 310 TYR A CA 1
ATOM 2500 C C . TYR A 1 310 ? -4.724 16.245 9.404 1.00 24.45 310 TYR A C 1
ATOM 2501 O O . TYR A 1 310 ? -4.151 17.158 8.805 1.00 22.60 310 TYR A O 1
ATOM 2510 N N . ASP A 1 311 ? -5.819 15.645 8.947 1.00 19.94 311 ASP A N 1
ATOM 2511 C CA . ASP A 1 311 ? -6.383 15.955 7.638 1.00 18.49 311 ASP A CA 1
ATOM 2512 C C . ASP A 1 311 ? -7.861 15.569 7.585 1.00 18.45 311 ASP A C 1
ATOM 2513 O O . ASP A 1 311 ? -8.208 14.499 7.079 1.00 19.36 311 ASP A O 1
ATOM 2518 N N . PRO A 1 312 ? -8.738 16.437 8.114 1.00 19.86 312 PRO A N 1
ATOM 2519 C CA . PRO A 1 312 ? -10.167 16.110 8.174 1.00 16.18 312 PRO A CA 1
ATOM 2520 C C . PRO A 1 312 ? -10.736 15.827 6.787 1.00 20.82 312 PRO A C 1
ATOM 2521 O O . PRO A 1 312 ? -11.609 14.979 6.635 1.00 20.15 312 PRO A O 1
ATOM 2525 N N . GLN A 1 313 ? -10.227 16.525 5.780 1.00 21.11 313 GLN A N 1
ATOM 2526 C CA . GLN A 1 313 ? -10.696 16.317 4.413 1.00 20.91 313 GLN A CA 1
ATOM 2527 C C . GLN A 1 313 ? -10.459 14.878 3.950 1.00 19.51 313 GLN A C 1
ATOM 2528 O O . GLN A 1 313 ? -11.361 14.228 3.416 1.00 20.25 313 GLN A O 1
ATOM 2534 N N . LYS A 1 314 ? -9.256 14.368 4.181 1.00 19.91 314 LYS A N 1
ATOM 2535 C CA . LYS A 1 314 ? -8.960 12.995 3.807 1.00 21.06 314 LYS A CA 1
ATOM 2536 C C . LYS A 1 314 ? -9.754 11.986 4.636 1.00 17.57 314 LYS A C 1
ATOM 2537 O O . LYS A 1 314 ? -10.170 10.956 4.112 1.00 19.45 314 LYS A O 1
ATOM 2543 N N . ALA A 1 315 ? -9.956 12.283 5.923 1.00 16.36 315 ALA A N 1
ATOM 2544 C CA . ALA A 1 315 ? -10.757 11.414 6.790 1.00 18.91 315 ALA A CA 1
ATOM 2545 C C . ALA A 1 315 ? -12.162 11.263 6.226 1.00 18.32 315 ALA A C 1
ATOM 2546 O O . ALA A 1 315 ? -12.694 10.156 6.125 1.00 17.14 315 ALA A O 1
ATOM 2548 N N . LYS A 1 316 ? -12.759 12.388 5.851 1.00 16.74 316 LYS A N 1
ATOM 2549 C CA . LYS A 1 316 ? -14.098 12.382 5.270 1.00 17.38 316 LYS A CA 1
ATOM 2550 C C . LYS A 1 316 ? -14.163 11.580 3.973 1.00 16.30 316 LYS A C 1
ATOM 2551 O O . LYS A 1 316 ? -15.082 10.782 3.776 1.00 19.80 316 LYS A O 1
ATOM 2557 N N . ALA A 1 317 ? -13.182 11.786 3.100 1.00 17.46 317 ALA A N 1
ATOM 2558 C CA . ALA A 1 317 ? -13.156 11.095 1.814 1.00 17.97 317 ALA A CA 1
ATOM 2559 C C . ALA A 1 317 ? -13.039 9.587 2.017 1.00 20.98 317 ALA A C 1
ATOM 2560 O O . ALA A 1 317 ? -13.731 8.812 1.362 1.00 20.12 317 ALA A O 1
ATOM 2562 N N . LEU A 1 318 ? -12.180 9.173 2.942 1.00 17.42 318 LEU A N 1
ATOM 2563 C CA . LEU A 1 318 ? -12.042 7.759 3.259 1.00 16.52 318 LEU A CA 1
ATOM 2564 C C . LEU A 1 318 ? -13.368 7.151 3.716 1.00 19.11 318 LEU A C 1
ATOM 2565 O O . LEU A 1 318 ? -13.732 6.046 3.303 1.00 20.23 318 LEU A O 1
ATOM 2570 N N . LEU A 1 319 ? -14.089 7.876 4.565 1.00 18.31 319 LEU A N 1
ATOM 2571 C CA . LEU A 1 319 ? -15.372 7.389 5.061 1.00 15.95 319 LEU A CA 1
ATOM 2572 C C . LEU A 1 319 ? -16.418 7.364 3.948 1.00 18.70 319 LEU A C 1
ATOM 2573 O O . LEU A 1 319 ? -17.175 6.396 3.823 1.00 16.80 319 LEU A O 1
ATOM 2578 N N . GLU A 1 320 ? -16.459 8.423 3.141 1.00 19.43 320 GLU A N 1
ATOM 2579 C CA . GLU A 1 320 ? -17.387 8.476 2.012 1.00 18.84 320 GLU A CA 1
ATOM 2580 C C . GLU A 1 320 ? -17.154 7.304 1.059 1.00 21.90 320 GLU A C 1
ATOM 2581 O O . GLU A 1 320 ? -18.100 6.630 0.661 1.00 21.34 320 GLU A O 1
ATOM 2587 N N . LYS A 1 321 ? -15.891 7.053 0.719 1.00 22.41 321 LYS A N 1
ATOM 2588 C CA . LYS A 1 321 ? -15.543 5.986 -0.218 1.00 17.67 321 LYS A CA 1
ATOM 2589 C C . LYS A 1 321 ? -15.967 4.617 0.318 1.00 23.17 321 LYS A C 1
ATOM 2590 O O . LYS A 1 321 ? -16.305 3.712 -0.450 1.00 24.80 321 LYS A O 1
ATOM 2596 N N . ALA A 1 322 ? -15.978 4.486 1.641 1.00 22.58 322 ALA A N 1
ATOM 2597 C CA . ALA A 1 322 ? -16.340 3.228 2.289 1.00 23.65 322 ALA A CA 1
ATOM 2598 C C . ALA A 1 322 ? -17.844 3.110 2.545 1.00 22.81 322 ALA A C 1
ATOM 2599 O O . ALA A 1 322 ? -18.296 2.164 3.187 1.00 23.79 322 ALA A O 1
ATOM 2601 N N . GLY A 1 323 ? -18.617 4.073 2.051 1.00 20.01 323 GLY A N 1
ATOM 2602 C CA . GLY A 1 323 ? -20.062 4.009 2.174 1.00 21.35 323 GLY A CA 1
ATOM 2603 C C . GLY A 1 323 ? -20.618 4.647 3.433 1.00 23.75 323 GLY A C 1
ATOM 2604 O O . GLY A 1 323 ? -21.806 4.521 3.733 1.00 19.82 323 GLY A O 1
ATOM 2605 N N . TRP A 1 324 ? -19.762 5.339 4.175 1.00 20.08 324 TRP A N 1
ATOM 2606 C CA . TRP A 1 324 ? -20.200 6.064 5.360 1.00 22.28 324 TRP A CA 1
ATOM 2607 C C . TRP A 1 324 ? -20.520 7.502 4.969 1.00 22.18 324 TRP A C 1
ATOM 2608 O O . TRP A 1 324 ? -19.632 8.355 4.930 1.00 20.56 324 TRP A O 1
ATOM 2619 N N . THR A 1 325 ? -21.788 7.759 4.653 1.00 19.48 325 THR A N 1
ATOM 2620 C CA . THR A 1 325 ? -22.201 9.077 4.181 1.00 23.14 325 THR A CA 1
ATOM 2621 C C . THR A 1 325 ? -23.200 9.735 5.124 1.00 22.93 325 THR A C 1
ATOM 2622 O O . THR A 1 325 ? -23.826 9.067 5.947 1.00 26.96 325 THR A O 1
ATOM 2626 N N . LEU A 1 326 ? -23.346 11.049 4.990 1.00 20.78 326 LEU A N 1
ATOM 2627 C CA . LEU A 1 326 ? -24.206 11.830 5.876 1.00 23.86 326 LEU A CA 1
ATOM 2628 C C . LEU A 1 326 ? -25.651 11.867 5.392 1.00 31.36 326 LEU A C 1
ATOM 2629 O O . LEU A 1 326 ? -25.919 12.257 4.255 1.00 28.44 326 LEU A O 1
ATOM 2634 N N . PRO A 1 327 ? -26.590 11.455 6.256 1.00 35.38 327 PRO A N 1
ATOM 2635 C CA . PRO A 1 327 ? -28.009 11.589 5.918 1.00 35.04 327 PRO A CA 1
ATOM 2636 C C . PRO A 1 327 ? -28.418 13.056 5.871 1.00 37.88 327 PRO A C 1
ATOM 2637 O O . PRO A 1 327 ? -27.719 13.906 6.429 1.00 32.64 327 PRO A O 1
ATOM 2641 N N . ALA A 1 328 ? -29.530 13.349 5.207 1.00 36.79 328 ALA A N 1
ATOM 2642 C CA . ALA A 1 328 ? -30.041 14.710 5.165 1.00 36.41 328 ALA A CA 1
ATOM 2643 C C . ALA A 1 328 ? -30.296 15.221 6.580 1.00 36.52 328 ALA A C 1
ATOM 2644 O O . ALA A 1 328 ? -30.971 14.564 7.372 1.00 37.92 328 ALA A O 1
ATOM 2646 N N . GLY A 1 329 ? -29.722 16.377 6.901 1.00 36.64 329 GLY A N 1
ATOM 2647 C CA . GLY A 1 329 ? -29.939 17.016 8.187 1.00 38.00 329 GLY A CA 1
ATOM 2648 C C . GLY A 1 329 ? -29.253 16.361 9.374 1.00 42.26 329 GLY A C 1
ATOM 2649 O O . GLY A 1 329 ? -29.673 16.550 10.515 1.00 38.40 329 GLY A O 1
ATOM 2650 N N . LYS A 1 330 ? -28.195 15.597 9.116 1.00 42.40 330 LYS A N 1
ATOM 2651 C CA . LYS A 1 330 ? -27.462 14.925 10.189 1.00 37.33 330 LYS A CA 1
ATOM 2652 C C . LYS A 1 330 ? -25.954 15.097 10.043 1.00 38.69 330 LYS A C 1
ATOM 2653 O O . LYS A 1 330 ? -25.430 15.148 8.930 1.00 37.06 330 LYS A O 1
ATOM 2659 N N . ASP A 1 331 ? -25.263 15.178 11.178 1.00 32.66 331 ASP A N 1
ATOM 2660 C CA . ASP A 1 331 ? -23.814 15.359 11.191 1.00 33.24 331 ASP A CA 1
ATOM 2661 C C . ASP A 1 331 ? -23.069 14.043 11.400 1.00 24.48 331 ASP A C 1
ATOM 2662 O O . ASP A 1 331 ? -21.844 13.989 11.271 1.00 23.73 331 ASP A O 1
ATOM 2667 N N . ILE A 1 332 ? -23.805 12.986 11.730 1.00 22.97 332 ILE A N 1
ATOM 2668 C CA . ILE A 1 332 ? -23.189 11.685 11.968 1.00 24.40 332 ILE A CA 1
ATOM 2669 C C . ILE A 1 332 ? -23.488 10.722 10.827 1.00 23.52 332 ILE A C 1
ATOM 2670 O O . ILE A 1 332 ? -24.639 10.523 10.454 1.00 23.59 332 ILE A O 1
ATOM 2675 N N . ARG A 1 333 ? -22.436 10.123 10.280 1.00 21.77 333 ARG A N 1
ATOM 2676 C CA . ARG A 1 333 ? -22.555 9.270 9.104 1.00 19.58 333 ARG A CA 1
ATOM 2677 C C . ARG A 1 333 ? -23.300 7.972 9.358 1.00 24.21 333 ARG A C 1
ATOM 2678 O O . ARG A 1 333 ? -23.381 7.491 10.490 1.00 23.51 333 ARG A O 1
ATOM 2686 N N . GLU A 1 334 ? -23.847 7.413 8.284 1.00 27.11 334 GLU A N 1
ATOM 2687 C CA . GLU A 1 334 ? -24.543 6.137 8.352 1.00 26.73 334 GLU A CA 1
ATOM 2688 C C . GLU A 1 334 ? -24.148 5.248 7.179 1.00 25.57 334 GLU A C 1
ATOM 2689 O O . GLU A 1 334 ? -23.785 5.738 6.106 1.00 24.99 334 GLU A O 1
ATOM 2695 N N . LYS A 1 335 ? -24.193 3.941 7.411 1.00 26.48 335 LYS A N 1
ATOM 2696 C CA . LYS A 1 335 ? -23.893 2.933 6.401 1.00 25.37 335 LYS A CA 1
ATOM 2697 C C . LYS A 1 335 ? -24.756 1.716 6.707 1.00 38.33 335 LYS A C 1
ATOM 2698 O O . LYS A 1 335 ? -24.699 1.180 7.816 1.00 32.99 335 LYS A O 1
ATOM 2704 N N . ASN A 1 336 ? -25.558 1.296 5.731 1.00 38.67 336 ASN A N 1
ATOM 2705 C CA . ASN A 1 336 ? -26.536 0.227 5.929 1.00 39.05 336 ASN A CA 1
ATOM 2706 C C . ASN A 1 336 ? -27.499 0.558 7.068 1.00 37.18 336 ASN A C 1
ATOM 2707 O O . ASN A 1 336 ? -27.861 -0.312 7.859 1.00 41.58 336 ASN A O 1
ATOM 2712 N N . GLY A 1 337 ? -27.895 1.827 7.151 1.00 38.85 337 GLY A N 1
ATOM 2713 C CA . GLY A 1 337 ? -28.823 2.294 8.168 1.00 44.73 337 GLY A CA 1
ATOM 2714 C C . GLY A 1 337 ? -28.212 2.505 9.545 1.00 41.30 337 GLY A C 1
ATOM 2715 O O . GLY A 1 337 ? -28.843 3.089 10.425 1.00 47.37 337 GLY A O 1
ATOM 2716 N N . GLN A 1 338 ? -26.977 2.040 9.717 1.00 41.92 338 GLN A N 1
ATOM 2717 C CA . GLN A 1 338 ? -26.295 2.016 11.013 1.00 38.44 338 GLN A CA 1
ATOM 2718 C C . GLN A 1 338 ? -25.414 3.254 11.191 1.00 35.13 338 GLN A C 1
ATOM 2719 O O . GLN A 1 338 ? -24.621 3.576 10.309 1.00 27.32 338 GLN A O 1
ATOM 2725 N N . PRO A 1 339 ? -25.560 3.962 12.322 1.00 33.99 339 PRO A N 1
ATOM 2726 C CA . PRO A 1 339 ? -24.748 5.160 12.571 1.00 23.90 339 PRO A CA 1
ATOM 2727 C C . PRO A 1 339 ? -23.277 4.849 12.834 1.00 26.64 339 PRO A C 1
ATOM 2728 O O . PRO A 1 339 ? -22.950 3.800 13.394 1.00 29.05 339 PRO A O 1
ATOM 2732 N N . LEU A 1 340 ? -22.400 5.761 12.430 1.00 21.72 340 LEU A N 1
ATOM 2733 C CA . LEU A 1 340 ? -20.975 5.641 12.730 1.00 21.55 340 LEU A CA 1
ATOM 2734 C C . LEU A 1 340 ? -20.757 6.019 14.192 1.00 22.48 340 LEU A C 1
ATOM 2735 O O . LEU A 1 340 ? -20.374 7.142 14.513 1.00 22.79 340 LEU A O 1
ATOM 2740 N N . ARG A 1 341 ? -21.040 5.071 15.076 1.00 20.83 341 ARG A N 1
ATOM 2741 C CA . ARG A 1 341 ? -20.932 5.294 16.511 1.00 21.71 341 ARG A CA 1
ATOM 2742 C C . ARG A 1 341 ? -19.837 4.423 17.106 1.00 18.62 341 ARG A C 1
ATOM 2743 O O . ARG A 1 341 ? -19.787 3.224 16.856 1.00 20.41 341 ARG A O 1
ATOM 2751 N N . ILE A 1 342 ? -18.969 5.043 17.897 1.00 19.76 342 ILE A N 1
ATOM 2752 C CA . ILE A 1 342 ? -17.823 4.366 18.492 1.00 16.83 342 ILE A CA 1
ATOM 2753 C C . ILE A 1 342 ? -17.760 4.704 19.970 1.00 17.99 342 ILE A C 1
ATOM 2754 O O . ILE A 1 342 ? -17.867 5.871 20.341 1.00 19.88 342 ILE A O 1
ATOM 2759 N N . GLU A 1 343 ? -17.590 3.697 20.820 1.00 18.01 343 GLU A N 1
ATOM 2760 C CA . GLU A 1 343 ? -17.448 3.956 22.248 1.00 17.66 343 GLU A CA 1
ATOM 2761 C C . GLU A 1 343 ? -15.982 4.068 22.660 1.00 16.91 343 GLU A C 1
ATOM 2762 O O . GLU A 1 343 ? -15.181 3.175 22.388 1.00 17.68 343 GLU A O 1
ATOM 2768 N N . LEU A 1 344 ? -15.648 5.178 23.312 1.00 17.08 344 LEU A N 1
ATOM 2769 C CA . LEU A 1 344 ? -14.320 5.403 23.862 1.00 18.62 344 LEU A CA 1
ATOM 2770 C C . LEU A 1 344 ? -14.343 5.234 25.382 1.00 17.93 344 LEU A C 1
ATOM 2771 O O . LEU A 1 344 ? -14.952 6.029 26.093 1.00 19.60 344 LEU A O 1
ATOM 2776 N N . SER A 1 345 ? -13.679 4.188 25.870 1.00 20.66 345 SER A N 1
ATOM 2777 C CA A SER A 1 345 ? -13.666 3.933 27.303 0.41 22.37 345 SER A CA 1
ATOM 2778 C CA B SER A 1 345 ? -13.627 3.868 27.296 0.59 22.43 345 SER A CA 1
ATOM 2779 C C . SER A 1 345 ? -12.388 4.456 27.953 1.00 21.83 345 SER A C 1
ATOM 2780 O O . SER A 1 345 ? -11.299 4.384 27.387 1.00 24.56 345 SER A O 1
ATOM 2785 N N . PHE A 1 346 ? -12.552 5.013 29.149 1.00 21.96 346 PHE A N 1
ATOM 2786 C CA . PHE A 1 346 ? -11.447 5.603 29.888 1.00 21.23 346 PHE A CA 1
ATOM 2787 C C . PHE A 1 346 ? -11.780 5.635 31.375 1.00 19.90 346 PHE A C 1
ATOM 2788 O O . PHE A 1 346 ? -12.934 5.458 31.769 1.00 21.56 346 PHE A O 1
ATOM 2796 N N . ILE A 1 347 ? -10.763 5.860 32.198 1.00 22.09 347 ILE A N 1
ATOM 2797 C CA . ILE A 1 347 ? -10.967 5.970 33.635 1.00 23.82 347 ILE A CA 1
ATOM 2798 C C . ILE A 1 347 ? -11.652 7.302 33.938 1.00 22.17 347 ILE A C 1
ATOM 2799 O O . ILE A 1 347 ? -11.075 8.375 33.737 1.00 24.84 347 ILE A O 1
ATOM 2804 N N . GLY A 1 348 ? -12.894 7.218 34.405 1.00 21.81 348 GLY A N 1
ATOM 2805 C CA . GLY A 1 348 ? -13.767 8.373 34.536 1.00 19.06 348 GLY A CA 1
ATOM 2806 C C . GLY A 1 348 ? -13.288 9.471 35.472 1.00 22.89 348 GLY A C 1
ATOM 2807 O O . GLY A 1 348 ? -13.609 10.642 35.272 1.00 28.63 348 GLY A O 1
ATOM 2808 N N . THR A 1 349 ? -12.528 9.097 36.494 1.00 25.70 349 THR A N 1
ATOM 2809 C CA . THR A 1 349 ? -12.045 10.060 37.480 1.00 28.76 349 THR A CA 1
ATOM 2810 C C . THR A 1 349 ? -10.713 10.679 37.069 1.00 30.87 349 THR A C 1
ATOM 2811 O O . THR A 1 349 ? -10.225 11.606 37.715 1.00 37.25 349 THR A O 1
ATOM 2815 N N . ASP A 1 350 ? -10.130 10.164 35.993 1.00 26.74 350 ASP A N 1
ATOM 2816 C CA . ASP A 1 350 ? -8.879 10.700 35.471 1.00 27.14 350 ASP A CA 1
ATOM 2817 C C . ASP A 1 350 ? -9.178 11.917 34.603 1.00 21.29 350 ASP A C 1
ATOM 2818 O O . ASP A 1 350 ? -9.599 11.776 33.451 1.00 23.44 350 ASP A O 1
ATOM 2823 N N . ALA A 1 351 ? -8.945 13.107 35.156 1.00 24.17 351 ALA A N 1
ATOM 2824 C CA . ALA A 1 351 ? -9.318 14.361 34.501 1.00 26.00 351 ALA A CA 1
ATOM 2825 C C . ALA A 1 351 ? -8.570 14.572 33.186 1.00 24.90 351 ALA A C 1
ATOM 2826 O O . ALA A 1 351 ? -9.111 15.142 32.237 1.00 22.39 351 ALA A O 1
ATOM 2828 N N . LEU A 1 352 ? -7.328 14.109 33.136 1.00 22.59 352 LEU A N 1
ATOM 2829 C CA . LEU A 1 352 ? -6.520 14.248 31.933 1.00 23.04 352 LEU A CA 1
ATOM 2830 C C . LEU A 1 352 ? -7.048 13.353 30.813 1.00 21.65 352 LEU A C 1
ATOM 2831 O O . LEU A 1 352 ? -7.212 13.799 29.674 1.00 21.19 352 LEU A O 1
ATOM 2836 N N . SER A 1 353 ? -7.320 12.096 31.141 1.00 23.57 353 SER A N 1
ATOM 2837 C CA . SER A 1 353 ? -7.925 11.183 30.181 1.00 18.74 353 SER A CA 1
ATOM 2838 C C . SER A 1 353 ? -9.263 11.726 29.697 1.00 19.63 353 SER A C 1
ATOM 2839 O O . SER A 1 353 ? -9.584 11.644 28.512 1.00 21.62 353 SER A O 1
ATOM 2842 N N . LYS A 1 354 ? -10.045 12.282 30.615 1.00 19.25 354 LYS A N 1
ATOM 2843 C CA . LYS A 1 354 ? -11.351 12.818 30.255 1.00 21.72 354 LYS A CA 1
ATOM 2844 C C . LYS A 1 354 ? -11.195 13.994 29.298 1.00 21.96 354 LYS A C 1
ATOM 2845 O O . LYS A 1 354 ? -11.929 14.101 28.315 1.00 20.95 354 LYS A O 1
ATOM 2851 N N . SER A 1 355 ? -10.218 14.856 29.580 1.00 18.97 355 SER A N 1
ATOM 2852 C CA A SER A 1 355 ? -9.936 16.013 28.737 0.59 18.85 355 SER A CA 1
ATOM 2853 C CA B SER A 1 355 ? -9.958 16.014 28.732 0.41 18.92 355 SER A CA 1
ATOM 2854 C C . SER A 1 355 ? -9.558 15.588 27.324 1.00 19.71 355 SER A C 1
ATOM 2855 O O . SER A 1 355 ? -10.071 16.123 26.338 1.00 18.52 355 SER A O 1
ATOM 2860 N N . MET A 1 356 ? -8.650 14.622 27.233 1.00 16.72 356 MET A N 1
ATOM 2861 C CA . MET A 1 356 ? -8.232 14.110 25.937 1.00 16.79 356 MET A CA 1
ATOM 2862 C C . MET A 1 356 ? -9.396 13.436 25.221 1.00 16.04 356 MET A C 1
ATOM 2863 O O . MET A 1 356 ? -9.559 13.588 24.008 1.00 16.94 356 MET A O 1
ATOM 2868 N N . ALA A 1 357 ? -10.195 12.680 25.971 1.00 18.15 357 ALA A N 1
ATOM 2869 C CA . ALA A 1 357 ? -11.353 11.994 25.392 1.00 16.66 357 ALA A CA 1
ATOM 2870 C C . ALA A 1 357 ? -12.330 12.974 24.755 1.00 18.87 357 ALA A C 1
ATOM 2871 O O . ALA A 1 357 ? -12.877 12.714 23.681 1.00 19.14 357 ALA A O 1
ATOM 2873 N N . GLU A 1 358 ? -12.549 14.101 25.424 1.00 17.35 358 GLU A N 1
ATOM 2874 C CA A GLU A 1 358 ? -13.457 15.135 24.934 0.53 19.98 358 GLU A CA 1
ATOM 2875 C CA B GLU A 1 358 ? -13.474 15.105 24.915 0.47 19.87 358 GLU A CA 1
ATOM 2876 C C . GLU A 1 358 ? -12.940 15.761 23.644 1.00 21.65 358 GLU A C 1
ATOM 2877 O O . GLU A 1 358 ? -13.707 16.038 22.719 1.00 19.19 358 GLU A O 1
ATOM 2888 N N . ILE A 1 359 ? -11.632 15.995 23.596 1.00 17.98 359 ILE A N 1
ATOM 2889 C CA . ILE A 1 359 ? -11.001 16.537 22.393 1.00 17.81 359 ILE A CA 1
ATOM 2890 C C . ILE A 1 359 ? -11.134 15.546 21.232 1.00 17.33 359 ILE A C 1
ATOM 2891 O O . ILE A 1 359 ? -11.478 15.927 20.111 1.00 16.05 359 ILE A O 1
ATOM 2896 N N . ILE A 1 360 ? -10.877 14.271 21.509 1.00 16.26 360 ILE A N 1
ATOM 2897 C CA . ILE A 1 360 ? -10.992 13.230 20.496 1.00 16.71 360 ILE A CA 1
ATOM 2898 C C . ILE A 1 360 ? -12.430 13.110 19.993 1.00 18.53 360 ILE A C 1
ATOM 2899 O O . ILE A 1 360 ? -12.676 13.012 18.788 1.00 16.98 360 ILE A O 1
ATOM 2904 N N . GLN A 1 361 ? -13.380 13.132 20.923 1.00 15.39 361 GLN A N 1
ATOM 2905 C CA . GLN A 1 361 ? -14.790 13.117 20.572 1.00 16.93 361 GLN A CA 1
ATOM 2906 C C . GLN A 1 361 ? -15.150 14.285 19.649 1.00 16.23 361 GLN A C 1
ATOM 2907 O O . GLN A 1 361 ? -15.815 14.103 18.631 1.00 18.05 361 GLN A O 1
ATOM 2913 N N . ALA A 1 362 ? -14.696 15.479 20.006 1.00 16.82 362 ALA A N 1
ATOM 2914 C CA . ALA A 1 362 ? -14.973 16.674 19.217 1.00 15.12 362 ALA A CA 1
ATOM 2915 C C . ALA A 1 362 ? -14.348 16.600 17.823 1.00 17.08 362 ALA A C 1
ATOM 2916 O O . ALA A 1 362 ? -15.007 16.905 16.823 1.00 18.49 362 ALA A O 1
ATOM 2918 N N . ASP A 1 363 ? -13.077 16.211 17.757 1.00 14.36 363 ASP A N 1
ATOM 2919 C CA . ASP A 1 363 ? -12.394 16.088 16.473 1.00 16.35 363 ASP A CA 1
ATOM 2920 C C . ASP A 1 363 ? -13.084 15.074 15.572 1.00 19.64 363 ASP A C 1
ATOM 2921 O O . ASP A 1 363 ? -13.244 15.295 14.374 1.00 19.73 363 ASP A O 1
ATOM 2926 N N . MET A 1 364 ? -13.501 13.956 16.150 1.00 16.74 364 MET A N 1
ATOM 2927 C CA . MET A 1 364 ? -14.099 12.908 15.339 1.00 14.46 364 MET A CA 1
ATOM 2928 C C . MET A 1 364 ? -15.527 13.265 14.920 1.00 17.16 364 MET A C 1
ATOM 2929 O O . MET A 1 364 ? -15.999 12.816 13.873 1.00 17.52 364 MET A O 1
ATOM 2934 N N . ARG A 1 365 ? -16.206 14.093 15.708 1.00 17.10 365 ARG A N 1
ATOM 2935 C CA . ARG A 1 365 ? -17.530 14.557 15.302 1.00 15.93 365 ARG A CA 1
ATOM 2936 C C . ARG A 1 365 ? -17.421 15.413 14.042 1.00 18.32 365 ARG A C 1
ATOM 2937 O O . ARG A 1 365 ? -18.289 15.358 13.170 1.00 20.27 365 ARG A O 1
ATOM 2945 N N . GLN A 1 366 ? -16.326 16.163 13.937 1.00 19.16 366 GLN A N 1
ATOM 2946 C CA . GLN A 1 366 ? -16.094 17.053 12.802 1.00 18.42 366 GLN A CA 1
ATOM 2947 C C . GLN A 1 366 ? -16.018 16.299 11.481 1.00 23.01 366 GLN A C 1
ATOM 2948 O O . GLN A 1 366 ? -16.241 16.881 10.421 1.00 25.06 366 GLN A O 1
ATOM 2954 N N . ILE A 1 367 ? -15.693 15.011 11.538 1.00 19.44 367 ILE A N 1
ATOM 2955 C CA . ILE A 1 367 ? -15.653 14.203 10.324 1.00 18.98 367 ILE A CA 1
ATOM 2956 C C . ILE A 1 367 ? -16.789 13.175 10.293 1.00 19.08 367 ILE A C 1
ATOM 2957 O O . ILE A 1 367 ? -16.792 12.261 9.465 1.00 21.44 367 ILE A O 1
ATOM 2962 N N . GLY A 1 368 ? -17.755 13.338 11.192 1.00 18.95 368 GLY A N 1
ATOM 2963 C CA . GLY A 1 368 ? -18.989 12.569 11.132 1.00 19.91 368 GLY A CA 1
ATOM 2964 C C . GLY A 1 368 ? -19.039 11.265 11.902 1.00 21.58 368 GLY A C 1
ATOM 2965 O O . GLY A 1 368 ? -19.919 10.431 11.665 1.00 18.03 368 GLY A O 1
ATOM 2966 N N . ALA A 1 369 ? -18.096 11.081 12.821 1.00 16.71 369 ALA A N 1
ATOM 2967 C CA . ALA A 1 369 ? -18.128 9.926 13.710 1.00 19.36 369 ALA A CA 1
ATOM 2968 C C . ALA A 1 369 ? -18.644 10.349 15.080 1.00 19.00 369 ALA A C 1
ATOM 2969 O O . ALA A 1 369 ? -18.192 11.349 15.635 1.00 18.31 369 ALA A O 1
ATOM 2971 N N . ASP A 1 370 ? -19.603 9.594 15.606 1.00 21.03 370 ASP A N 1
ATOM 2972 C CA . ASP A 1 370 ? -20.165 9.856 16.927 1.00 18.82 370 ASP A CA 1
ATOM 2973 C C . ASP A 1 370 ? -19.456 9.019 17.978 1.00 22.75 370 ASP A C 1
ATOM 2974 O O . ASP A 1 370 ? -19.733 7.826 18.126 1.00 19.65 370 ASP A O 1
ATOM 2979 N N . VAL A 1 371 ? -18.543 9.649 18.707 1.00 18.53 371 VAL A N 1
ATOM 2980 C CA . VAL A 1 371 ? -17.844 8.978 19.781 1.00 19.40 371 VAL A CA 1
ATOM 2981 C C . VAL A 1 371 ? -18.604 9.169 21.079 1.00 19.15 371 VAL A C 1
ATOM 2982 O O . VAL A 1 371 ? -18.872 10.295 21.496 1.00 21.89 371 VAL A O 1
ATOM 2986 N N . SER A 1 372 ? -18.976 8.054 21.696 1.00 18.45 372 SER A N 1
ATOM 2987 C CA . SER A 1 372 ? -19.612 8.069 23.001 1.00 19.85 372 SER A CA 1
ATOM 2988 C C . SER A 1 372 ? -18.558 7.853 24.064 1.00 19.17 372 SER A C 1
ATOM 2989 O O . SER A 1 372 ? -17.809 6.880 24.006 1.00 20.63 372 SER A O 1
ATOM 2992 N N . LEU A 1 373 ? -18.494 8.760 25.031 1.00 18.70 373 LEU A N 1
ATOM 2993 C CA . LEU A 1 373 ? -17.535 8.626 26.115 1.00 17.22 373 LEU A CA 1
ATOM 2994 C C . LEU A 1 373 ? -18.071 7.712 27.209 1.00 25.26 373 LEU A C 1
ATOM 2995 O O . LEU A 1 373 ? -19.170 7.915 27.722 1.00 23.96 373 LEU A O 1
ATOM 3000 N N . ILE A 1 374 ? -17.286 6.696 27.548 1.00 21.37 374 ILE A N 1
ATOM 3001 C CA . ILE A 1 374 ? -17.634 5.764 28.615 1.00 24.89 374 ILE A CA 1
ATOM 3002 C C . ILE A 1 374 ? -16.586 5.860 29.716 1.00 22.13 374 ILE A C 1
ATOM 3003 O O . ILE A 1 374 ? -15.570 5.166 29.677 1.00 25.56 374 ILE A O 1
ATOM 3008 N N . GLY A 1 375 ? -16.819 6.750 30.674 1.00 23.06 375 GLY A N 1
ATOM 3009 C CA . GLY A 1 375 ? -15.908 6.916 31.792 1.00 23.94 375 GLY A CA 1
ATOM 3010 C C . GLY A 1 375 ? -16.303 5.990 32.926 1.00 24.47 375 GLY A C 1
ATOM 3011 O O . GLY A 1 375 ? -17.427 6.051 33.426 1.00 25.66 375 GLY A O 1
ATOM 3012 N N . GLU A 1 376 ? -15.386 5.118 33.325 1.00 23.89 376 GLU A N 1
ATOM 3013 C CA . GLU A 1 376 ? -15.697 4.125 34.342 1.00 22.44 376 GLU A CA 1
ATOM 3014 C C . GLU A 1 376 ? -14.564 3.967 35.335 1.00 23.27 376 GLU A C 1
ATOM 3015 O O . GLU A 1 376 ? -13.447 4.434 35.107 1.00 24.59 376 GLU A O 1
ATOM 3021 N N . GLU A 1 377 ? -14.855 3.291 36.441 1.00 23.32 377 GLU A N 1
ATOM 3022 C CA . GLU A 1 377 ? -13.830 3.020 37.430 1.00 24.96 377 GLU A CA 1
ATOM 3023 C C . GLU A 1 377 ? -12.751 2.106 36.861 1.00 26.19 377 GLU A C 1
ATOM 3024 O O . GLU A 1 377 ? -12.983 1.353 35.910 1.00 22.96 377 GLU A O 1
ATOM 3030 N N . GLU A 1 378 ? -11.576 2.185 37.470 1.00 24.63 378 GLU A N 1
ATOM 3031 C CA . GLU A 1 378 ? -10.374 1.524 36.988 1.00 25.70 378 GLU A CA 1
ATOM 3032 C C . GLU A 1 378 ? -10.565 0.026 36.706 1.00 26.07 378 GLU A C 1
ATOM 3033 O O . GLU A 1 378 ? -10.151 -0.479 35.658 1.00 22.43 378 GLU A O 1
ATOM 3039 N N . SER A 1 379 ? -11.207 -0.680 37.631 1.00 27.32 379 SER A N 1
ATOM 3040 C CA . SER A 1 379 ? -11.413 -2.117 37.476 1.00 26.87 379 SER A CA 1
ATOM 3041 C C . SER A 1 379 ? -12.267 -2.448 36.256 1.00 22.60 379 SER A C 1
ATOM 3042 O O . SER A 1 379 ? -12.043 -3.453 35.579 1.00 19.73 379 SER A O 1
ATOM 3045 N N . SER A 1 380 ? -13.252 -1.602 35.981 1.00 20.03 380 SER A N 1
ATOM 3046 C CA A SER A 1 380 ? -14.147 -1.809 34.851 0.40 21.94 380 SER A CA 1
ATOM 3047 C CA B SER A 1 380 ? -14.143 -1.819 34.850 0.60 21.94 380 SER A CA 1
ATOM 3048 C C . SER A 1 380 ? -13.401 -1.637 33.532 1.00 18.60 380 SER A C 1
ATOM 3049 O O . SER A 1 380 ? -13.632 -2.374 32.575 1.00 20.11 380 SER A O 1
ATOM 3054 N N . ILE A 1 381 ? -12.508 -0.652 33.489 1.00 19.25 381 ILE A N 1
ATOM 3055 C CA . ILE A 1 381 ? -11.739 -0.382 32.279 1.00 18.13 381 ILE A CA 1
ATOM 3056 C C . ILE A 1 381 ? -10.771 -1.523 31.984 1.00 20.12 381 ILE A C 1
ATOM 3057 O O . ILE A 1 381 ? -10.641 -1.954 30.841 1.00 19.14 381 ILE A O 1
ATOM 3062 N N . TYR A 1 382 ? -10.111 -2.036 33.016 1.00 21.00 382 TYR A N 1
ATOM 3063 C CA . TYR A 1 382 ? -9.185 -3.139 32.794 1.00 20.19 382 TYR A CA 1
ATOM 3064 C C . TYR A 1 382 ? -9.934 -4.415 32.436 1.00 19.18 382 TYR A C 1
ATOM 3065 O O . TYR A 1 382 ? -9.446 -5.213 31.639 1.00 20.16 382 TYR A O 1
ATOM 3074 N N . ALA A 1 383 ? -11.131 -4.586 32.988 1.00 20.39 383 ALA A N 1
ATOM 3075 C CA . ALA A 1 383 ? -11.979 -5.711 32.595 1.00 19.34 383 ALA A CA 1
ATOM 3076 C C . ALA A 1 383 ? -12.320 -5.636 31.107 1.00 17.98 383 ALA A C 1
ATOM 3077 O O . ALA A 1 383 ? -12.316 -6.651 30.408 1.00 19.49 383 ALA A O 1
ATOM 3079 N N . ARG A 1 384 ? -12.603 -4.430 30.622 1.00 18.34 384 ARG A N 1
ATOM 3080 C CA . ARG A 1 384 ? -12.914 -4.232 29.210 1.00 17.80 384 ARG A CA 1
ATOM 3081 C C . ARG A 1 384 ? -11.707 -4.529 28.333 1.00 16.55 384 ARG A C 1
ATOM 3082 O O . ARG A 1 384 ? -11.844 -5.112 27.257 1.00 17.74 384 ARG A O 1
ATOM 3090 N N . GLN A 1 385 ? -10.533 -4.109 28.792 1.00 18.52 385 GLN A N 1
ATOM 3091 C CA . GLN A 1 385 ? -9.302 -4.337 28.047 1.00 18.61 385 GLN A CA 1
ATOM 3092 C C . GLN A 1 385 ? -9.032 -5.823 27.875 1.00 19.03 385 GLN A C 1
ATOM 3093 O O . GLN A 1 385 ? -8.6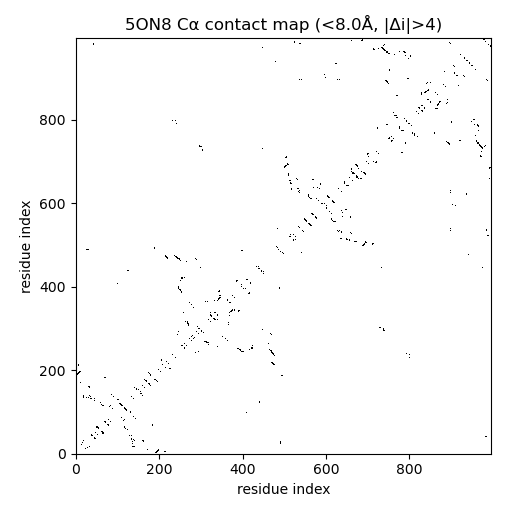49 -6.278 26.794 1.00 19.65 385 GLN A O 1
ATOM 3099 N N . ARG A 1 386 ? -9.234 -6.578 28.949 1.00 19.02 386 ARG A N 1
ATOM 3100 C CA . ARG A 1 386 ? -8.854 -7.984 28.956 1.00 19.75 386 ARG A CA 1
ATOM 3101 C C . ARG A 1 386 ? -9.812 -8.837 28.132 1.00 21.87 386 ARG A C 1
ATOM 3102 O O . ARG A 1 386 ? -9.428 -9.897 27.640 1.00 22.71 386 ARG A O 1
ATOM 3110 N N . ASP A 1 387 ? -11.052 -8.378 27.977 1.00 18.56 387 ASP A N 1
ATOM 3111 C CA . ASP A 1 387 ? -12.064 -9.160 27.269 1.00 16.82 387 ASP A CA 1
ATOM 3112 C C . ASP A 1 387 ? -12.511 -8.507 25.954 1.00 20.46 387 ASP A C 1
ATOM 3113 O O . ASP A 1 387 ? -13.410 -9.004 25.280 1.00 20.21 387 ASP A O 1
ATOM 3118 N N . GLY A 1 388 ? -11.888 -7.391 25.589 1.00 19.10 388 GLY A N 1
ATOM 3119 C CA . GLY A 1 388 ? -12.202 -6.737 24.328 1.00 20.28 388 GLY A CA 1
ATOM 3120 C C . GLY A 1 388 ? -13.552 -6.040 24.263 1.00 19.85 388 GLY A C 1
ATOM 3121 O O . GLY A 1 388 ? -14.114 -5.854 23.186 1.00 18.91 388 GLY A O 1
ATOM 3122 N N . ARG A 1 389 ? -14.083 -5.649 25.418 1.00 16.40 389 ARG A N 1
ATOM 3123 C CA . ARG A 1 389 ? -15.361 -4.949 25.459 1.00 20.24 389 ARG A CA 1
ATOM 3124 C C . ARG A 1 389 ? -15.131 -3.446 25.314 1.00 19.07 389 ARG A C 1
ATOM 3125 O O . ARG A 1 389 ? -15.353 -2.667 26.243 1.00 17.87 389 ARG A O 1
ATOM 3133 N N . PHE A 1 390 ? -14.658 -3.053 24.137 1.00 17.86 390 PHE A N 1
ATOM 3134 C CA . PHE A 1 390 ? -14.387 -1.654 23.849 1.00 16.81 390 PHE A CA 1
ATOM 3135 C C . PHE A 1 390 ? -14.367 -1.420 22.352 1.00 18.72 390 PHE A C 1
ATOM 3136 O O . PHE A 1 390 ? -14.118 -2.342 21.573 1.00 17.73 390 PHE A O 1
ATOM 3144 N N . GLY A 1 391 ? -14.627 -0.178 21.960 1.00 19.00 391 GLY A N 1
ATOM 3145 C CA . GLY A 1 391 ? -14.474 0.246 20.582 1.00 20.77 391 GLY A CA 1
ATOM 3146 C C . GLY A 1 391 ? -13.112 0.890 20.454 1.00 17.87 391 GLY A C 1
ATOM 3147 O O . GLY A 1 391 ? -12.280 0.465 19.650 1.00 19.32 391 GLY A O 1
ATOM 3148 N N . MET A 1 392 ? -12.894 1.920 21.267 1.00 16.88 392 MET A N 1
ATOM 3149 C CA . MET A 1 392 ? -11.578 2.526 21.434 1.00 16.95 392 MET A CA 1
ATOM 3150 C C . MET A 1 392 ? -11.260 2.623 22.919 1.00 16.67 392 MET A C 1
ATOM 3151 O O . MET A 1 392 ? -12.156 2.747 23.759 1.00 16.80 392 MET A O 1
ATOM 3156 N N . ILE A 1 393 ? -9.978 2.555 23.242 1.00 16.24 393 ILE A N 1
ATOM 3157 C CA . ILE A 1 393 ? -9.556 2.603 24.622 1.00 17.44 393 ILE A CA 1
ATOM 3158 C C . ILE A 1 393 ? -8.205 3.314 24.681 1.00 22.01 393 ILE A C 1
ATOM 3159 O O . ILE A 1 393 ? -7.397 3.187 23.764 1.00 19.73 393 ILE A O 1
ATOM 3164 N N . PHE A 1 394 ? -7.980 4.106 25.724 1.00 16.46 394 PHE A N 1
ATOM 3165 C CA . PHE A 1 394 ? -6.658 4.684 25.937 1.00 16.04 394 PHE A CA 1
ATOM 3166 C C . PHE A 1 394 ? -5.690 3.576 26.309 1.00 16.68 394 PHE A C 1
ATOM 3167 O O . PHE A 1 394 ? -6.051 2.635 27.011 1.00 17.32 394 PHE A O 1
ATOM 3175 N N . HIS A 1 395 ? -4.458 3.691 25.836 1.00 15.30 395 HIS A N 1
ATOM 3176 C CA . HIS A 1 395 ? -3.467 2.651 26.065 1.00 17.79 395 HIS A CA 1
ATOM 3177 C C . HIS A 1 395 ? -2.090 3.310 26.081 1.00 17.61 395 HIS A C 1
ATOM 3178 O O . HIS A 1 395 ? -1.962 4.493 25.756 1.00 15.81 395 HIS A O 1
ATOM 3185 N N . ARG A 1 396 ? -1.063 2.567 26.470 1.00 14.44 396 ARG A N 1
ATOM 3186 C CA . ARG A 1 396 ? 0.291 3.115 26.444 1.00 15.15 396 ARG A CA 1
ATOM 3187 C C . ARG A 1 396 ? 1.281 1.982 26.293 1.00 15.96 396 ARG A C 1
ATOM 3188 O O . ARG A 1 396 ? 0.984 0.843 26.670 1.00 15.02 396 ARG A O 1
ATOM 3196 N N . THR A 1 397 ? 2.452 2.283 25.735 1.00 12.90 397 THR A N 1
ATOM 3197 C CA . THR A 1 397 ? 3.518 1.293 25.738 1.00 13.70 397 THR A CA 1
ATOM 3198 C C . THR A 1 397 ? 4.216 1.367 27.085 1.00 14.12 397 THR A C 1
ATOM 3199 O O . THR A 1 397 ? 3.803 2.106 27.983 1.00 15.17 397 THR A O 1
ATOM 3203 N N . TRP A 1 398 ? 5.296 0.612 27.218 1.00 15.42 398 TRP A N 1
ATOM 3204 C CA . TRP A 1 398 ? 5.803 0.286 28.539 1.00 16.55 398 TRP A CA 1
ATOM 3205 C C . TRP A 1 398 ? 7.145 0.926 28.866 1.00 15.48 398 TRP A C 1
ATOM 3206 O O . TRP A 1 398 ? 7.613 0.852 30.004 1.00 15.32 398 TRP A O 1
ATOM 3217 N N . GLY A 1 399 ? 7.762 1.560 27.873 1.00 16.07 399 GLY A N 1
ATOM 3218 C CA . GLY A 1 399 ? 9.059 2.184 28.060 1.00 15.65 399 GLY A CA 1
ATOM 3219 C C . GLY A 1 399 ? 10.197 1.184 28.078 1.00 15.54 399 GLY A C 1
ATOM 3220 O O . GLY A 1 399 ? 9.966 -0.021 28.006 1.00 16.22 399 GLY A O 1
ATOM 3221 N N . ALA A 1 400 ? 11.430 1.673 28.168 1.00 18.58 400 ALA A N 1
ATOM 3222 C CA . ALA A 1 400 ? 12.584 0.781 28.245 1.00 16.63 400 ALA A CA 1
ATOM 3223 C C . ALA A 1 400 ? 12.566 0.028 29.574 1.00 13.97 400 ALA A C 1
ATOM 3224 O O . ALA A 1 400 ? 12.173 0.588 30.595 1.00 16.49 400 ALA A O 1
ATOM 3226 N N . PRO A 1 401 ? 13.014 -1.242 29.573 1.00 16.98 401 PRO A N 1
ATOM 3227 C CA . PRO A 1 401 ? 13.519 -2.009 28.432 1.00 15.61 401 PRO A CA 1
ATOM 3228 C C . PRO A 1 401 ? 12.445 -2.852 27.747 1.00 17.36 401 PRO A C 1
ATOM 3229 O O . PRO A 1 401 ? 12.778 -3.720 26.942 1.00 17.77 401 PRO A O 1
ATOM 3233 N N . TYR A 1 402 ? 11.180 -2.597 28.060 1.00 16.74 402 TYR A N 1
ATOM 3234 C CA . TYR A 1 402 ? 10.073 -3.365 27.480 1.00 15.20 402 TYR A CA 1
ATOM 3235 C C . TYR A 1 402 ? 9.809 -3.092 26.008 1.00 15.61 402 TYR A C 1
ATOM 3236 O O . TYR A 1 402 ? 9.339 -3.975 25.286 1.00 15.48 402 TYR A O 1
ATOM 3245 N N . ASP A 1 403 ? 10.037 -1.856 25.575 1.00 15.13 403 ASP A N 1
ATOM 3246 C CA . ASP A 1 403 ? 9.692 -1.467 24.210 1.00 15.08 403 ASP A CA 1
ATOM 3247 C C . ASP A 1 403 ? 10.879 -1.713 23.287 1.00 13.72 403 ASP A C 1
ATOM 3248 O O . ASP A 1 403 ? 11.978 -1.225 23.554 1.00 17.51 403 ASP A O 1
ATOM 3253 N N . PRO A 1 404 ? 10.664 -2.447 22.183 1.00 15.45 404 PRO A N 1
ATOM 3254 C CA . PRO A 1 404 ? 9.381 -3.001 21.746 1.00 14.91 404 PRO A CA 1
ATOM 3255 C C . PRO A 1 404 ? 9.154 -4.480 22.064 1.00 13.95 404 PRO A C 1
ATOM 3256 O O . PRO A 1 404 ? 8.034 -4.945 21.897 1.00 13.42 404 PRO A O 1
ATOM 3260 N N . HIS A 1 405 ? 10.180 -5.214 22.479 1.00 14.44 405 HIS A N 1
ATOM 3261 C CA . HIS A 1 405 ? 10.076 -6.674 22.427 1.00 16.96 405 HIS A CA 1
ATOM 3262 C C . HIS A 1 405 ? 9.031 -7.226 23.391 1.00 14.09 405 HIS A C 1
ATOM 3263 O O . HIS A 1 405 ? 8.281 -8.129 23.034 1.00 14.92 405 HIS A O 1
ATOM 3270 N N . ALA A 1 406 ? 8.978 -6.690 24.605 1.00 14.14 406 ALA A N 1
ATOM 3271 C CA . ALA A 1 406 ? 8.087 -7.246 25.613 1.00 13.19 406 ALA A CA 1
ATOM 3272 C C . ALA A 1 406 ? 6.662 -6.801 25.335 1.00 14.31 406 ALA A C 1
ATOM 3273 O O . ALA A 1 406 ? 5.712 -7.555 25.541 1.00 13.20 406 ALA A O 1
ATOM 3275 N N . PHE A 1 407 ? 6.522 -5.570 24.859 1.00 13.25 407 PHE A N 1
ATOM 3276 C CA . PHE A 1 407 ? 5.207 -5.071 24.496 1.00 13.10 407 PHE A CA 1
ATOM 3277 C C . PHE A 1 407 ? 4.651 -5.924 23.368 1.00 12.83 407 PHE A C 1
ATOM 3278 O O . PHE A 1 407 ? 3.492 -6.333 23.405 1.00 13.92 407 PHE A O 1
ATOM 3286 N N . LEU A 1 408 ? 5.493 -6.219 22.381 1.00 13.08 408 LEU A N 1
ATOM 3287 C CA . LEU A 1 408 ? 5.082 -7.061 21.261 1.00 13.53 408 LEU A CA 1
ATOM 3288 C C . LEU A 1 408 ? 4.775 -8.485 21.709 1.00 16.24 408 LEU A C 1
ATOM 3289 O O . LEU A 1 408 ? 3.774 -9.064 21.287 1.00 16.87 408 LEU A O 1
ATOM 3294 N N . SER A 1 409 ? 5.647 -9.044 22.544 1.00 14.97 409 SER A N 1
ATOM 3295 C CA . SER A 1 409 ? 5.437 -10.383 23.094 1.00 13.64 409 SER A CA 1
ATOM 3296 C C . SER A 1 409 ? 4.040 -10.521 23.687 1.00 18.38 409 SER A C 1
ATOM 3297 O O . SER A 1 409 ? 3.355 -11.516 23.458 1.00 18.42 409 SER A O 1
ATOM 3300 N N . SER A 1 410 ? 3.630 -9.509 24.445 1.00 15.96 410 SER A N 1
ATOM 3301 C CA . SER A 1 410 ? 2.358 -9.530 25.162 1.00 13.82 410 SER A CA 1
ATOM 3302 C C . SER A 1 410 ? 1.140 -9.434 24.248 1.00 16.41 410 SER A C 1
ATOM 3303 O O . SER A 1 410 ? 0.029 -9.740 24.667 1.00 14.89 410 SER A O 1
ATOM 3306 N N . MET A 1 411 ? 1.346 -9.030 23.000 1.00 14.40 411 MET A N 1
ATOM 3307 C CA . MET A 1 411 ? 0.245 -8.934 22.054 1.00 15.38 411 MET A CA 1
ATOM 3308 C C . MET A 1 411 ? -0.342 -10.310 21.766 1.00 15.51 411 MET A C 1
ATOM 3309 O O . MET A 1 411 ? -1.439 -10.414 21.220 1.00 17.32 411 MET A O 1
ATOM 3314 N N . ARG A 1 412 ? 0.407 -11.353 22.120 1.00 15.25 412 ARG A N 1
ATOM 3315 C CA . ARG A 1 412 ? -0.032 -12.729 21.898 1.00 18.54 412 ARG A CA 1
ATOM 3316 C C . ARG A 1 412 ? -0.944 -13.232 23.008 1.00 16.10 412 ARG A C 1
ATOM 3317 O O . ARG A 1 412 ? -1.586 -14.271 22.868 1.00 15.47 412 ARG A O 1
ATOM 3325 N N . VAL A 1 413 ? -0.971 -12.510 24.121 1.00 15.28 413 VAL A N 1
ATOM 3326 C CA . VAL A 1 413 ? -1.726 -12.934 25.295 1.00 15.08 413 VAL A CA 1
ATOM 3327 C C . VAL A 1 413 ? -3.164 -12.457 25.178 1.00 16.90 413 VAL A C 1
ATOM 3328 O O . VAL A 1 413 ? -3.419 -11.258 25.186 1.00 17.07 413 VAL A O 1
ATOM 3332 N N . PRO A 1 414 ? -4.117 -13.395 25.070 1.00 16.23 414 PRO A N 1
ATOM 3333 C CA . PRO A 1 414 ? -5.496 -13.000 24.769 1.00 17.04 414 PRO A CA 1
ATOM 3334 C C . PRO A 1 414 ? -6.110 -12.091 25.820 1.00 18.99 414 PRO A C 1
ATOM 3335 O O . PRO A 1 414 ? -6.981 -11.287 25.502 1.00 23.99 414 PRO A O 1
ATOM 3339 N N . SER A 1 415 ? -5.634 -12.202 27.049 1.00 21.32 415 SER A N 1
ATOM 3340 C CA . SER A 1 415 ? -6.219 -11.457 28.146 1.00 29.08 415 SER A CA 1
ATOM 3341 C C . SER A 1 415 ? -5.667 -10.038 28.268 1.00 28.54 415 SER A C 1
ATOM 3342 O O . SER A 1 415 ? -5.748 -9.442 29.340 1.00 29.09 415 SER A O 1
ATOM 3345 N N . HIS A 1 416 ? -5.101 -9.487 27.193 1.00 28.04 416 HIS A N 1
ATOM 3346 C CA A HIS A 1 416 ? -4.563 -8.124 27.085 0.57 26.55 416 HIS A CA 1
ATOM 3347 C CA B HIS A 1 416 ? -4.986 -8.043 27.282 0.43 26.81 416 HIS A CA 1
ATOM 3348 C C . HIS A 1 416 ? -5.317 -7.307 26.009 1.00 21.59 416 HIS A C 1
ATOM 3349 O O . HIS A 1 416 ? -5.740 -7.874 25.002 1.00 25.51 416 HIS A O 1
ATOM 3362 N N . ALA A 1 417 ? -5.302 -5.989 26.167 1.00 20.74 417 ALA A N 1
ATOM 3363 C CA . ALA A 1 417 ? -5.903 -5.053 25.245 1.00 17.14 417 ALA A CA 1
ATOM 3364 C C . ALA A 1 417 ? -5.399 -5.192 23.823 1.00 14.96 417 ALA A C 1
ATOM 3365 O O . ALA A 1 417 ? -6.179 -5.075 22.880 1.00 16.62 417 ALA A O 1
ATOM 3367 N N . ASP A 1 418 ? -4.100 -5.433 23.661 1.00 16.88 418 ASP A N 1
ATOM 3368 C CA . ASP A 1 418 ? -3.534 -5.429 22.323 1.00 12.63 418 ASP A CA 1
ATOM 3369 C C . ASP A 1 418 ? -3.980 -6.640 21.534 1.00 13.90 418 ASP A C 1
ATOM 3370 O O . ASP A 1 418 ? -4.348 -6.504 20.376 1.00 14.66 418 ASP A O 1
ATOM 3375 N N . PHE A 1 419 ? -3.972 -7.819 22.158 1.00 16.85 419 PHE A N 1
ATOM 3376 C CA . PHE A 1 419 ? -4.523 -8.990 21.491 1.00 14.94 419 PHE A CA 1
ATOM 3377 C C . PHE A 1 419 ? -5.970 -8.730 21.093 1.00 14.92 419 PHE A C 1
ATOM 3378 O O . PHE A 1 419 ? -6.369 -9.000 19.959 1.00 16.23 419 PHE A O 1
ATOM 3386 N N . GLN A 1 420 ? -6.748 -8.224 22.046 1.00 16.88 420 GLN A N 1
ATOM 3387 C CA . GLN A 1 420 ? -8.166 -7.991 21.827 1.00 15.77 420 GLN A CA 1
ATOM 3388 C C . GLN A 1 420 ? -8.401 -6.998 20.697 1.00 14.96 420 GLN A C 1
ATOM 3389 O O . GLN A 1 420 ? -9.257 -7.220 19.843 1.00 21.17 420 GLN A O 1
ATOM 3395 N N . ALA A 1 421 ? -7.633 -5.912 20.679 1.00 16.72 421 ALA A N 1
ATOM 3396 C CA . ALA A 1 421 ? -7.774 -4.921 19.619 1.00 16.37 421 ALA A CA 1
ATOM 3397 C C . ALA A 1 421 ? -7.402 -5.498 18.256 1.00 16.52 421 ALA A C 1
ATOM 3398 O O . ALA A 1 421 ? -7.969 -5.110 17.241 1.00 17.57 421 ALA A O 1
ATOM 3400 N N . GLN A 1 422 ? -6.472 -6.447 18.247 1.00 15.70 422 GLN A N 1
ATOM 3401 C CA . GLN A 1 422 ? -5.962 -7.018 17.004 1.00 15.48 422 GLN A CA 1
ATOM 3402 C C . GLN A 1 422 ? -6.727 -8.263 16.557 1.00 13.96 422 GLN A C 1
ATOM 3403 O O . GLN A 1 422 ? -6.457 -8.812 15.489 1.00 16.80 422 GLN A O 1
ATOM 3409 N N . GLN A 1 423 ? -7.663 -8.717 17.384 1.00 18.64 423 GLN A N 1
ATOM 3410 C CA . GLN A 1 423 ? -8.257 -10.039 17.198 1.00 19.64 423 GLN A CA 1
ATOM 3411 C C . GLN A 1 423 ? -8.987 -10.176 15.863 1.00 17.51 423 GLN A C 1
ATOM 3412 O O . GLN A 1 423 ? -9.131 -11.279 15.338 1.00 21.18 423 GLN A O 1
ATOM 3418 N N . GLY A 1 424 ? -9.436 -9.055 15.311 1.00 17.33 424 GLY A N 1
ATOM 3419 C CA . GLY A 1 424 ? -10.204 -9.077 14.080 1.00 15.95 424 GLY A CA 1
ATOM 3420 C C . GLY A 1 424 ? -9.379 -9.071 12.806 1.00 19.63 424 GLY A C 1
ATOM 3421 O O . GLY A 1 424 ? -9.931 -9.104 11.714 1.00 20.49 424 GLY A O 1
ATOM 3422 N N . LEU A 1 425 ? -8.056 -9.032 12.934 1.00 17.46 425 LEU A N 1
ATOM 3423 C CA . LEU A 1 425 ? -7.190 -8.953 11.759 1.00 18.61 425 LEU A CA 1
ATOM 3424 C C . LEU A 1 425 ? -6.999 -10.320 11.116 1.00 21.66 425 LEU A C 1
ATOM 3425 O O . LEU A 1 425 ? -6.685 -11.286 11.801 1.00 21.05 425 LEU A O 1
ATOM 3430 N N . ALA A 1 426 ? -7.172 -10.392 9.799 1.00 22.63 426 ALA A N 1
ATOM 3431 C CA . ALA A 1 426 ? -6.927 -11.630 9.065 1.00 21.02 426 ALA A CA 1
ATOM 3432 C C . ALA A 1 426 ? -5.491 -12.116 9.271 1.00 21.06 426 ALA A C 1
ATOM 3433 O O . ALA A 1 426 ? -5.225 -13.317 9.274 1.00 22.75 426 ALA A O 1
ATOM 3435 N N . ASP A 1 427 ? -4.569 -11.177 9.451 1.00 18.32 427 ASP A N 1
ATOM 3436 C CA . ASP A 1 427 ? -3.163 -11.528 9.625 1.00 19.00 427 ASP A CA 1
ATOM 3437 C C . ASP A 1 427 ? -2.729 -11.684 11.083 1.00 18.90 427 ASP A C 1
ATOM 3438 O O . ASP A 1 427 ? -1.536 -11.824 11.352 1.00 19.99 427 ASP A O 1
ATOM 3443 N N . LYS A 1 428 ? -3.674 -11.670 12.022 1.00 17.74 428 LYS A N 1
ATOM 3444 C CA . LYS A 1 428 ? -3.317 -11.791 13.440 1.00 16.61 428 LYS A CA 1
ATOM 3445 C C . LYS A 1 428 ? -2.549 -13.087 13.754 1.00 16.62 428 LYS A C 1
ATOM 3446 O O . LYS A 1 428 ? -1.563 -13.037 14.481 1.00 15.95 428 LYS A O 1
ATOM 3452 N N . PRO A 1 429 ? -2.977 -14.245 13.203 1.00 18.54 429 PRO A N 1
ATOM 3453 C CA . PRO A 1 429 ? -2.153 -15.440 13.441 1.00 22.16 429 PRO A CA 1
ATOM 3454 C C . PRO A 1 429 ? -0.711 -15.306 12.939 1.00 18.11 429 PRO A C 1
ATOM 3455 O O . PRO A 1 429 ? 0.218 -15.699 13.650 1.00 18.68 429 PRO A O 1
ATOM 3459 N N . LEU A 1 430 ? -0.534 -14.757 11.741 1.00 17.62 430 LEU A N 1
ATOM 3460 C CA . LEU A 1 430 ? 0.800 -14.532 11.187 1.00 17.16 430 LEU A CA 1
ATOM 3461 C C . LEU A 1 430 ? 1.616 -13.576 12.063 1.00 19.11 430 LEU A C 1
ATOM 3462 O O . LEU A 1 430 ? 2.796 -13.816 12.330 1.00 19.31 430 LEU A O 1
ATOM 3467 N N . ILE A 1 431 ? 0.979 -12.496 12.506 1.00 17.47 431 ILE A N 1
ATOM 3468 C CA . ILE A 1 431 ? 1.627 -11.546 13.408 1.00 15.83 431 ILE A CA 1
ATOM 3469 C C . ILE A 1 431 ? 2.092 -12.239 14.686 1.00 16.34 431 ILE A C 1
ATOM 3470 O O . ILE A 1 431 ? 3.240 -12.081 15.103 1.00 17.66 431 ILE A O 1
ATOM 3475 N N . ASP A 1 432 ? 1.220 -13.041 15.291 1.00 17.26 432 ASP A N 1
ATOM 3476 C CA . ASP A 1 432 ? 1.595 -13.742 16.516 1.00 15.79 432 ASP A CA 1
ATOM 3477 C C . ASP A 1 432 ? 2.713 -14.761 16.300 1.00 17.82 432 ASP A C 1
ATOM 3478 O O . ASP A 1 432 ? 3.577 -14.917 17.160 1.00 18.48 432 ASP A O 1
ATOM 3483 N N . LYS A 1 433 ? 2.697 -15.441 15.156 1.00 17.07 433 LYS A N 1
ATOM 3484 C CA . LYS A 1 433 ? 3.771 -16.363 14.808 1.00 17.29 433 LYS A CA 1
ATOM 3485 C C . LYS A 1 433 ? 5.087 -15.614 14.687 1.00 16.66 433 LYS A C 1
ATOM 3486 O O . LYS A 1 433 ? 6.125 -16.051 15.190 1.00 17.64 433 LYS A O 1
ATOM 3492 N N . GLU A 1 434 ? 5.036 -14.476 14.008 1.00 16.14 434 GLU A N 1
ATOM 3493 C CA . GLU A 1 434 ? 6.231 -13.688 13.776 1.00 16.06 434 GLU A CA 1
ATOM 3494 C C . GLU A 1 434 ? 6.777 -13.087 15.068 1.00 19.61 434 GLU A C 1
ATOM 3495 O O . GLU A 1 434 ? 7.991 -12.955 15.222 1.00 17.63 434 GLU A O 1
ATOM 3501 N N . ILE A 1 435 ? 5.883 -12.733 15.992 1.00 18.25 435 ILE A N 1
ATOM 3502 C CA . ILE A 1 435 ? 6.318 -12.254 17.304 1.00 14.86 435 ILE A CA 1
ATOM 3503 C C . ILE A 1 435 ? 7.052 -13.377 18.035 1.00 16.63 435 ILE A C 1
ATOM 3504 O O . ILE A 1 435 ? 8.112 -13.161 18.613 1.00 16.68 435 ILE A O 1
ATOM 3509 N N . GLY A 1 436 ? 6.508 -14.588 17.972 1.00 15.47 436 GLY A N 1
ATOM 3510 C CA . GLY A 1 436 ? 7.192 -15.727 18.555 1.00 17.26 436 GLY A CA 1
ATOM 3511 C C . GLY A 1 436 ? 8.567 -15.927 17.936 1.00 18.10 436 GLY A C 1
ATOM 3512 O O . GLY A 1 436 ? 9.558 -16.150 18.643 1.00 18.20 436 GLY A O 1
ATOM 3513 N N . GLU A 1 437 ? 8.636 -15.820 16.611 1.00 17.99 437 GLU A N 1
ATOM 3514 C CA . GLU A 1 437 ? 9.901 -16.019 15.902 1.00 18.91 437 GLU A CA 1
ATOM 3515 C C . GLU A 1 437 ? 10.946 -14.951 16.204 1.00 20.71 437 GLU A C 1
ATOM 3516 O O . GLU A 1 437 ? 12.126 -15.264 16.359 1.00 19.58 437 GLU A O 1
ATOM 3522 N N . VAL A 1 438 ? 10.528 -13.694 16.285 1.00 17.67 438 VAL A N 1
ATOM 3523 C CA . VAL A 1 438 ? 11.504 -12.618 16.429 1.00 15.83 438 VAL A CA 1
ATOM 3524 C C . VAL A 1 438 ? 12.223 -12.715 17.781 1.00 17.52 438 VAL A C 1
ATOM 3525 O O . VAL A 1 438 ? 13.393 -12.341 17.904 1.00 19.72 438 VAL A O 1
ATOM 3529 N N . LEU A 1 439 ? 11.535 -13.263 18.779 1.00 19.01 439 LEU A N 1
ATOM 3530 C CA . LEU A 1 439 ? 12.083 -13.343 20.128 1.00 17.87 439 LEU A CA 1
ATOM 3531 C C . LEU A 1 439 ? 13.155 -14.424 20.246 1.00 19.57 439 LEU A C 1
ATOM 3532 O O . LEU A 1 439 ? 13.996 -14.381 21.145 1.00 21.68 439 LEU A O 1
ATOM 3537 N N . ALA A 1 440 ? 13.121 -15.387 19.331 1.00 19.17 440 ALA A N 1
ATOM 3538 C CA . ALA A 1 440 ? 14.065 -16.502 19.363 1.00 25.53 440 ALA A CA 1
ATOM 3539 C C . ALA A 1 440 ? 15.081 -16.426 18.228 1.00 26.04 440 ALA A C 1
ATOM 3540 O O . ALA A 1 440 ? 15.871 -17.350 18.026 1.00 32.41 440 ALA A O 1
ATOM 3542 N N . THR A 1 441 ? 15.066 -15.320 17.496 1.00 24.46 441 THR A N 1
ATOM 3543 C CA A THR A 1 441 ? 15.928 -15.119 16.337 0.54 29.65 441 THR A CA 1
ATOM 3544 C CA B THR A 1 441 ? 15.955 -15.186 16.352 0.46 29.66 441 THR A CA 1
ATOM 3545 C C . THR A 1 441 ? 17.258 -14.485 16.725 1.00 32.54 441 THR A C 1
ATOM 3546 O O . THR A 1 441 ? 17.271 -13.439 17.375 1.00 36.53 441 THR A O 1
ATOM 3553 N N . HIS A 1 442 ? 18.368 -15.091 16.319 1.00 36.65 442 HIS A N 1
ATOM 3554 C CA . HIS A 1 442 ? 19.676 -14.501 16.575 1.00 31.78 442 HIS A CA 1
ATOM 3555 C C . HIS A 1 442 ? 20.331 -14.089 15.262 1.00 32.50 442 HIS A C 1
ATOM 3556 O O . HIS A 1 442 ? 21.372 -13.428 15.248 1.00 39.93 442 HIS A O 1
ATOM 3563 N N . ASP A 1 443 ? 19.705 -14.486 14.159 1.00 31.09 443 ASP A N 1
ATOM 3564 C CA . ASP A 1 443 ? 19.968 -13.888 12.857 1.00 28.40 443 ASP A CA 1
ATOM 3565 C C . ASP A 1 443 ? 19.499 -12.441 12.929 1.00 26.45 443 ASP A C 1
ATOM 3566 O O . ASP A 1 443 ? 18.303 -12.179 12.823 1.00 26.00 443 ASP A O 1
ATOM 3571 N N . GLU A 1 444 ? 20.430 -11.509 13.115 1.00 25.84 444 GLU A N 1
ATOM 3572 C CA . GLU A 1 444 ? 20.073 -10.102 13.307 1.00 22.05 444 GLU A CA 1
ATOM 3573 C C . GLU A 1 444 ? 19.315 -9.543 12.105 1.00 27.50 444 GLU A C 1
ATOM 3574 O O . GLU A 1 444 ? 18.457 -8.673 12.251 1.00 23.54 444 GLU A O 1
ATOM 3580 N N . THR A 1 445 ? 19.628 -10.049 10.918 1.00 23.90 445 THR A N 1
ATOM 3581 C CA . THR A 1 445 ? 18.945 -9.613 9.710 1.00 22.45 445 THR A CA 1
ATOM 3582 C C . THR A 1 445 ? 17.486 -10.046 9.742 1.00 21.79 445 THR A C 1
ATOM 3583 O O . THR A 1 445 ? 16.582 -9.261 9.453 1.00 19.79 445 THR A O 1
ATOM 3587 N N . GLN A 1 446 ? 17.263 -11.307 10.095 1.00 18.66 446 GLN A N 1
ATOM 3588 C CA . GLN A 1 446 ? 15.906 -11.812 10.220 1.00 20.39 446 GLN A CA 1
ATOM 3589 C C . GLN A 1 446 ? 15.173 -11.134 11.374 1.00 19.86 446 GLN A C 1
ATOM 3590 O O . GLN A 1 446 ? 13.970 -10.904 11.289 1.00 18.35 446 GLN A O 1
ATOM 3596 N N . ARG A 1 447 ? 15.896 -10.795 12.440 1.00 15.89 447 ARG A N 1
ATOM 3597 C CA . ARG A 1 447 ? 15.254 -10.138 13.579 1.00 20.87 447 ARG A CA 1
ATOM 3598 C C . ARG A 1 447 ? 14.681 -8.789 13.155 1.00 17.32 447 ARG A C 1
ATOM 3599 O O . ARG A 1 447 ? 13.525 -8.472 13.442 1.00 17.13 447 ARG A O 1
ATOM 3607 N N . GLN A 1 448 ? 15.492 -8.001 12.457 1.00 19.94 448 GLN A N 1
ATOM 3608 C CA . GLN A 1 448 ? 15.041 -6.692 11.992 1.00 17.20 448 GLN A CA 1
ATOM 3609 C C . GLN A 1 448 ? 13.901 -6.812 10.988 1.00 17.69 448 GLN A C 1
ATOM 3610 O O . GLN A 1 448 ? 12.966 -6.004 10.998 1.00 16.69 448 GLN A O 1
ATOM 3616 N N . ALA A 1 449 ? 13.968 -7.829 10.129 1.00 16.42 449 ALA A N 1
ATOM 3617 C CA . ALA A 1 449 ? 12.945 -8.013 9.108 1.00 18.61 449 ALA A CA 1
ATOM 3618 C C . ALA A 1 449 ? 11.610 -8.380 9.746 1.00 17.44 449 ALA A C 1
ATOM 3619 O O . ALA A 1 449 ? 10.558 -7.937 9.295 1.00 16.39 449 ALA A O 1
ATOM 3621 N N . LEU A 1 450 ? 11.668 -9.190 10.797 1.00 16.67 450 LEU A N 1
ATOM 3622 C CA . LEU A 1 450 ? 10.468 -9.593 11.520 1.00 16.17 450 LEU A CA 1
ATOM 3623 C C . LEU A 1 450 ? 9.852 -8.403 12.247 1.00 16.09 450 LEU A C 1
ATOM 3624 O O . LEU A 1 450 ? 8.645 -8.177 12.151 1.00 16.21 450 LEU A O 1
ATOM 3629 N N . TYR A 1 451 ? 10.676 -7.633 12.950 1.00 14.97 451 TYR A N 1
ATOM 3630 C CA . TYR A 1 451 ? 10.172 -6.441 13.625 1.00 15.06 451 TYR A CA 1
ATOM 3631 C C . TYR A 1 451 ? 9.568 -5.476 12.623 1.00 15.27 451 TYR A C 1
ATOM 3632 O O . TYR A 1 451 ? 8.509 -4.889 12.880 1.00 15.43 451 TYR A O 1
ATOM 3641 N N . ARG A 1 452 ? 10.222 -5.319 11.474 1.00 15.20 452 ARG A N 1
ATOM 3642 C CA . ARG A 1 452 ? 9.676 -4.447 10.441 1.00 16.82 452 ARG A CA 1
ATOM 3643 C C . ARG A 1 452 ? 8.312 -4.945 9.991 1.00 16.69 452 ARG A C 1
ATOM 3644 O O . ARG A 1 452 ? 7.385 -4.161 9.877 1.00 14.42 452 ARG A O 1
ATOM 3652 N N . ASP A 1 453 ? 8.169 -6.249 9.766 1.00 15.46 453 ASP A N 1
ATOM 3653 C CA . ASP A 1 453 ? 6.896 -6.748 9.261 1.00 18.51 453 ASP A CA 1
ATOM 3654 C C . ASP A 1 453 ? 5.773 -6.598 10.289 1.00 14.87 453 ASP A C 1
ATOM 3655 O O . ASP A 1 453 ? 4.660 -6.178 9.954 1.00 14.21 453 ASP A O 1
ATOM 3660 N N . ILE A 1 454 ? 6.071 -6.940 11.535 1.00 14.29 454 ILE A N 1
ATOM 3661 C CA . ILE A 1 454 ? 5.092 -6.835 12.605 1.00 15.18 454 ILE A CA 1
ATOM 3662 C C . ILE A 1 454 ? 4.634 -5.394 12.762 1.00 16.92 454 ILE A C 1
ATOM 3663 O O . ILE A 1 454 ? 3.439 -5.109 12.764 1.00 14.98 454 ILE A O 1
ATOM 3668 N N . LEU A 1 455 ? 5.591 -4.481 12.878 1.00 16.77 455 LEU A N 1
ATOM 3669 C CA . LEU A 1 455 ? 5.246 -3.097 13.151 1.00 13.83 455 LEU A CA 1
ATOM 3670 C C . LEU A 1 455 ? 4.608 -2.422 11.949 1.00 13.88 455 LEU A C 1
ATOM 3671 O O . LEU A 1 455 ? 3.753 -1.550 12.109 1.00 14.60 455 LEU A O 1
ATOM 3676 N N . THR A 1 456 ? 5.009 -2.825 10.748 1.00 12.81 456 THR A N 1
ATOM 3677 C CA . THR A 1 456 ? 4.409 -2.265 9.550 1.00 14.32 456 THR A CA 1
ATOM 3678 C C . THR A 1 456 ? 2.968 -2.744 9.363 1.00 15.06 456 THR A C 1
ATOM 3679 O O . THR A 1 456 ? 2.101 -1.958 8.986 1.00 16.86 456 THR A O 1
ATOM 3683 N N . ARG A 1 457 ? 2.708 -4.021 9.637 1.00 12.46 457 ARG A N 1
ATOM 3684 C CA . ARG A 1 457 ? 1.349 -4.532 9.558 1.00 16.32 457 ARG A CA 1
ATOM 3685 C C . ARG A 1 457 ? 0.471 -3.813 10.582 1.00 13.94 457 ARG A C 1
ATOM 3686 O O . ARG A 1 457 ? -0.639 -3.407 10.268 1.00 15.61 457 ARG A O 1
ATOM 3694 N N . LEU A 1 458 ? 0.969 -3.643 11.800 1.00 13.60 458 LEU A N 1
ATOM 3695 C CA . LEU A 1 458 ? 0.183 -2.952 12.817 1.00 13.46 458 LEU A CA 1
ATOM 3696 C C . LEU A 1 458 ? -0.084 -1.498 12.422 1.00 16.01 458 LEU A C 1
ATOM 3697 O O . LEU A 1 458 ? -1.173 -0.968 12.655 1.00 16.46 458 LEU A O 1
ATOM 3702 N N . HIS A 1 459 ? 0.908 -0.867 11.804 1.00 14.38 459 HIS A N 1
ATOM 3703 C CA . HIS A 1 459 ? 0.760 0.497 11.322 1.00 15.68 459 HIS A CA 1
ATOM 3704 C C . HIS A 1 459 ? -0.208 0.577 10.132 1.00 15.45 459 HIS A C 1
ATOM 3705 O O . HIS A 1 459 ? -1.142 1.383 10.142 1.00 15.75 459 HIS A O 1
ATOM 3712 N N . ASP A 1 460 ? 0.004 -0.257 9.115 1.00 15.33 460 ASP A N 1
ATOM 3713 C CA . ASP A 1 460 ? -0.851 -0.239 7.927 1.00 16.10 460 ASP A CA 1
ATOM 3714 C C . ASP A 1 460 ? -2.294 -0.623 8.226 1.00 16.77 460 ASP A C 1
ATOM 3715 O O . ASP A 1 460 ? -3.217 -0.129 7.569 1.00 20.31 460 ASP A O 1
ATOM 3720 N N . GLU A 1 461 ? -2.487 -1.510 9.201 1.00 17.96 461 GLU A N 1
ATOM 3721 C CA . GLU A 1 461 ? -3.828 -1.935 9.595 1.00 17.69 461 GLU A CA 1
ATOM 3722 C C . GLU A 1 461 ? -4.522 -0.937 10.516 1.00 18.03 461 GLU A C 1
ATOM 3723 O O . GLU A 1 461 ? -5.670 -1.144 10.888 1.00 16.26 461 GLU A O 1
ATOM 3729 N N . ALA A 1 462 ? -3.820 0.136 10.873 1.00 17.26 462 ALA A N 1
ATOM 3730 C CA . ALA A 1 462 ? -4.367 1.205 11.705 1.00 16.51 462 ALA A CA 1
ATOM 3731 C C . ALA A 1 462 ? -4.991 0.673 12.996 1.00 15.61 462 ALA A C 1
ATOM 3732 O O . ALA A 1 462 ? -6.064 1.111 13.404 1.00 16.20 462 ALA A O 1
ATOM 3734 N N . VAL A 1 463 ? -4.313 -0.275 13.634 1.00 16.49 463 VAL A N 1
ATOM 3735 C CA . VAL A 1 463 ? -4.784 -0.829 14.903 1.00 15.48 463 VAL A CA 1
ATOM 3736 C C . VAL A 1 463 ? -4.785 0.221 16.005 1.00 13.26 463 VAL A C 1
ATOM 3737 O O . VAL A 1 463 ? -5.675 0.240 16.866 1.00 16.17 463 VAL A O 1
ATOM 3741 N N . TYR A 1 464 ? -3.797 1.110 15.959 1.00 13.87 464 TYR A N 1
ATOM 3742 C CA . TYR A 1 464 ? -3.632 2.132 16.983 1.00 14.59 464 TYR A CA 1
ATOM 3743 C C . TYR A 1 464 ? -3.876 3.527 16.439 1.00 15.61 464 TYR A C 1
ATOM 3744 O O . TYR A 1 464 ? -3.827 3.753 15.235 1.00 17.16 464 TYR A O 1
ATOM 3753 N N . LEU A 1 465 ? -4.169 4.447 17.346 1.00 17.16 465 LEU A N 1
ATOM 3754 C CA . LEU A 1 465 ? -4.171 5.866 17.035 1.00 14.51 465 LEU A CA 1
ATOM 3755 C C . LEU A 1 465 ? -3.152 6.500 17.960 1.00 14.61 465 LEU A C 1
ATOM 3756 O O . LEU A 1 465 ? -3.478 6.905 19.084 1.00 15.59 465 LEU A O 1
ATOM 3761 N N . PRO A 1 466 ? -1.895 6.562 17.505 1.00 12.54 466 PRO A N 1
ATOM 3762 C CA . PRO A 1 466 ? -0.849 7.127 18.356 1.00 13.29 466 PRO A CA 1
ATOM 3763 C C . PRO A 1 466 ? -1.159 8.584 18.647 1.00 12.89 466 PRO A C 1
ATOM 3764 O O . PRO A 1 466 ? -1.573 9.308 17.744 1.00 15.06 466 PRO A O 1
ATOM 3768 N N . ILE A 1 467 ? -0.973 9.005 19.890 1.00 14.53 467 ILE A N 1
ATOM 3769 C CA . ILE A 1 467 ? -1.285 10.380 20.269 1.00 15.05 467 ILE A CA 1
ATOM 3770 C C . ILE A 1 467 ? -0.029 11.158 20.638 1.00 17.48 467 ILE A C 1
ATOM 3771 O O . ILE A 1 467 ? 0.273 12.199 20.050 1.00 18.13 467 ILE A O 1
ATOM 3776 N N . SER A 1 468 ? 0.710 10.640 21.609 1.00 12.80 468 SER A N 1
ATOM 3777 C CA . SER A 1 468 ? 1.840 11.371 22.153 1.00 13.43 468 SER A CA 1
ATOM 3778 C C . SER A 1 468 ? 2.960 10.460 22.616 1.00 15.06 468 SER A C 1
ATOM 3779 O O . SER A 1 468 ? 2.718 9.336 23.035 1.00 15.41 468 SER A O 1
ATOM 3782 N N . TYR A 1 469 ? 4.189 10.949 22.514 1.00 13.69 469 TYR A N 1
ATOM 3783 C CA . TYR A 1 469 ? 5.312 10.335 23.219 1.00 12.81 469 TYR A CA 1
ATOM 3784 C C . TYR A 1 469 ? 5.493 11.151 24.477 1.00 14.10 469 TYR A C 1
ATOM 3785 O O . TYR A 1 469 ? 5.759 12.352 24.404 1.00 15.55 469 TYR A O 1
ATOM 3794 N N . ILE A 1 470 ? 5.296 10.525 25.631 1.00 13.47 470 ILE A N 1
ATOM 3795 C CA . ILE A 1 470 ? 5.256 11.289 26.870 1.00 14.02 470 ILE A CA 1
ATOM 3796 C C . ILE A 1 470 ? 6.558 11.179 27.623 1.00 15.41 470 ILE A C 1
ATOM 3797 O O . ILE A 1 470 ? 7.326 10.251 27.413 1.00 14.70 470 ILE A O 1
ATOM 3802 N N . SER A 1 471 ? 6.767 12.132 28.526 1.00 16.78 471 SER A N 1
ATOM 3803 C CA . SER A 1 471 ? 8.000 12.256 29.275 1.00 15.87 471 SER A CA 1
ATOM 3804 C C . SER A 1 471 ? 7.797 12.052 30.766 1.00 17.77 471 SER A C 1
ATOM 3805 O O . SER A 1 471 ? 6.674 12.134 31.271 1.00 15.94 471 SER A O 1
ATOM 3808 N N . MET A 1 472 ? 8.891 11.770 31.462 1.00 14.79 472 MET A N 1
ATOM 3809 C CA A MET A 1 472 ? 8.884 11.830 32.916 0.51 16.50 472 MET A CA 1
ATOM 3810 C CA B MET A 1 472 ? 8.920 11.830 32.913 0.49 16.44 472 MET A CA 1
ATOM 3811 C C . MET A 1 472 ? 9.015 13.286 33.337 1.00 13.40 472 MET A C 1
ATOM 3812 O O . MET A 1 472 ? 9.634 14.089 32.647 1.00 17.20 472 MET A O 1
ATOM 3821 N N . MET A 1 473 ? 8.405 13.624 34.464 1.00 17.77 473 MET A N 1
ATOM 3822 C CA . MET A 1 473 ? 8.434 14.992 34.958 1.00 15.90 473 MET A CA 1
ATOM 3823 C C . MET A 1 473 ? 8.878 15.012 36.398 1.00 15.86 473 MET A C 1
ATOM 3824 O O . MET A 1 473 ? 8.632 14.068 37.144 1.00 14.20 473 MET A O 1
ATOM 3829 N N . VAL A 1 474 ? 9.518 16.109 36.785 1.00 12.92 474 VAL A N 1
ATOM 3830 C CA . VAL A 1 474 ? 10.000 16.278 38.142 1.00 13.01 474 VAL A CA 1
ATOM 3831 C C . VAL A 1 474 ? 9.654 17.664 38.646 1.00 12.68 474 VAL A C 1
ATOM 3832 O O . VAL A 1 474 ? 9.795 18.644 37.923 1.00 12.35 474 VAL A O 1
ATOM 3836 N N . VAL A 1 475 ? 9.177 17.727 39.883 1.00 12.57 475 VAL A N 1
ATOM 3837 C CA . VAL A 1 475 ? 9.085 18.977 40.618 1.00 13.78 475 VAL A CA 1
ATOM 3838 C C . VAL A 1 475 ? 9.823 18.796 41.942 1.00 14.75 475 VAL A C 1
ATOM 3839 O O . VAL A 1 475 ? 9.589 17.820 42.644 1.00 18.61 475 VAL A O 1
ATOM 3843 N N . SER A 1 476 ? 10.708 19.720 42.296 1.00 12.64 476 SER A N 1
ATOM 3844 C CA . SER A 1 476 ? 11.506 19.510 43.499 1.00 15.88 476 SER A CA 1
ATOM 3845 C C . SER A 1 476 ? 11.940 20.803 44.181 1.00 16.65 476 SER A C 1
ATOM 3846 O O . SER A 1 476 ? 12.016 21.865 43.552 1.00 15.37 476 SER A O 1
ATOM 3849 N N . LYS A 1 477 ? 12.218 20.701 45.478 1.00 14.82 477 LYS A N 1
ATOM 3850 C CA . LYS A 1 477 ? 12.886 21.783 46.185 1.00 14.67 477 LYS A CA 1
ATOM 3851 C C . LYS A 1 477 ? 14.282 21.911 45.589 1.00 17.25 477 LYS A C 1
ATOM 3852 O O . LYS A 1 477 ? 14.960 20.910 45.389 1.00 18.42 477 LYS A O 1
ATOM 3858 N N . PRO A 1 478 ? 14.701 23.144 45.274 1.00 17.16 478 PRO A N 1
ATOM 3859 C CA . PRO A 1 478 ? 16.004 23.372 44.640 1.00 15.40 478 PRO A CA 1
ATOM 3860 C C . PRO A 1 478 ? 17.156 22.687 45.378 1.00 19.34 478 PRO A C 1
ATOM 3861 O O . PRO A 1 478 ? 18.062 22.182 44.724 1.00 19.62 478 PRO A O 1
ATOM 3865 N N . GLU A 1 479 ? 17.089 22.631 46.706 1.00 17.23 479 GLU A N 1
ATOM 3866 C CA . GLU A 1 479 ? 18.176 22.065 47.510 1.00 18.79 479 GLU A CA 1
ATOM 3867 C C . GLU A 1 479 ? 18.490 20.604 47.187 1.00 22.31 479 GLU A C 1
ATOM 3868 O O . GLU A 1 479 ? 19.589 20.132 47.470 1.00 21.72 479 GLU A O 1
ATOM 3874 N N . LEU A 1 480 ? 17.543 19.893 46.580 1.00 18.57 480 LEU A N 1
ATOM 3875 C CA . LEU A 1 480 ? 17.779 18.496 46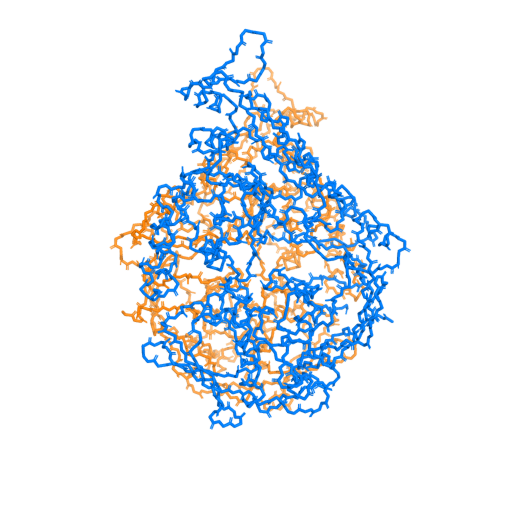.211 1.00 16.56 480 LEU A CA 1
ATOM 3876 C C . LEU A 1 480 ? 18.672 18.364 44.983 1.00 19.04 480 LEU A C 1
ATOM 3877 O O . LEU A 1 480 ? 19.196 17.284 44.700 1.00 22.25 480 LEU A O 1
ATOM 3882 N N . GLY A 1 481 ? 18.823 19.453 44.241 1.00 19.00 481 GLY A N 1
ATOM 3883 C CA . GLY A 1 481 ? 19.653 19.445 43.055 1.00 19.29 481 GLY A CA 1
ATOM 3884 C C . GLY A 1 481 ? 18.998 18.817 41.842 1.00 19.67 481 GLY A C 1
ATOM 3885 O O . GLY A 1 481 ? 17.785 18.598 41.802 1.00 19.97 481 GLY A O 1
ATOM 3886 N N . ASN A 1 482 ? 19.820 18.536 40.840 1.00 19.73 482 ASN A N 1
ATOM 3887 C CA . ASN A 1 482 ? 19.362 17.863 39.636 1.00 17.40 482 ASN A CA 1
ATOM 3888 C C . ASN A 1 482 ? 18.900 16.454 39.976 1.00 17.94 482 ASN A C 1
ATOM 3889 O O . ASN A 1 482 ? 19.582 15.734 40.705 1.00 20.04 482 ASN A O 1
ATOM 3894 N N . ILE A 1 483 ? 17.738 16.064 39.458 1.00 17.38 483 ILE A N 1
ATOM 3895 C CA . ILE A 1 483 ? 17.181 14.750 39.748 1.00 18.69 483 ILE A CA 1
ATOM 3896 C C . ILE A 1 483 ? 17.379 13.819 38.554 1.00 19.45 483 ILE A C 1
ATOM 3897 O O . ILE A 1 483 ? 16.881 14.079 37.460 1.00 20.00 483 ILE A O 1
ATOM 3902 N N . PRO A 1 484 ? 18.119 12.723 38.761 1.00 17.48 484 PRO A N 1
ATOM 3903 C CA . PRO A 1 484 ? 18.415 11.790 37.667 1.00 18.77 484 PRO A CA 1
ATOM 3904 C C . PRO A 1 484 ? 17.202 10.987 37.205 1.00 14.90 484 PRO A C 1
ATOM 3905 O O . PRO A 1 484 ? 16.240 10.824 37.958 1.00 18.63 484 PRO A O 1
ATOM 3909 N N . TYR A 1 485 ? 17.258 10.487 35.974 1.00 16.18 485 TYR A N 1
ATOM 3910 C CA . TYR A 1 485 ? 16.298 9.500 35.498 1.00 18.36 485 TYR A CA 1
ATOM 3911 C C . TYR A 1 485 ? 16.932 8.119 35.444 1.00 19.89 485 TYR A C 1
ATOM 3912 O O . TYR A 1 485 ? 18.125 7.986 35.211 1.00 20.05 485 TYR A O 1
ATOM 3921 N N . ALA A 1 486 ? 16.118 7.093 35.654 1.00 19.36 486 ALA A N 1
ATOM 3922 C CA . ALA A 1 486 ? 16.592 5.719 35.568 1.00 18.83 486 ALA A CA 1
ATOM 3923 C C . ALA A 1 486 ? 16.482 5.193 34.142 1.00 20.09 486 ALA A C 1
ATOM 3924 O O . ALA A 1 486 ? 15.591 5.598 33.397 1.00 23.77 486 ALA A O 1
ATOM 3926 N N . PRO A 1 487 ? 17.389 4.284 33.761 1.00 19.44 487 PRO A N 1
ATOM 3927 C CA . PRO A 1 487 ? 17.315 3.588 32.474 1.00 17.67 487 PRO A CA 1
ATOM 3928 C C . PRO A 1 487 ? 15.969 2.888 32.284 1.00 20.13 487 PRO A C 1
ATOM 3929 O O . PRO A 1 487 ? 15.373 2.953 31.207 1.00 23.30 487 PRO A O 1
ATOM 3933 N N . ILE A 1 488 ? 15.495 2.220 33.329 1.00 18.53 488 ILE A N 1
ATOM 3934 C CA . ILE A 1 488 ? 14.185 1.587 33.272 1.00 16.70 488 ILE A CA 1
ATOM 3935 C C . ILE A 1 488 ? 13.125 2.634 33.584 1.00 19.08 488 ILE A C 1
ATOM 3936 O O . ILE A 1 488 ? 13.127 3.229 34.662 1.00 17.92 488 ILE A O 1
ATOM 3941 N N . ALA A 1 489 ? 12.228 2.853 32.624 1.00 18.48 489 ALA A N 1
ATOM 3942 C CA . ALA A 1 489 ? 11.271 3.958 32.679 1.00 18.97 489 ALA A CA 1
ATOM 3943 C C . ALA A 1 489 ? 10.387 3.928 33.923 1.00 19.97 489 ALA A C 1
ATOM 3944 O O . ALA A 1 489 ? 9.916 4.966 34.381 1.00 28.21 489 ALA A O 1
ATOM 3946 N N . THR A 1 490 ? 10.157 2.743 34.475 1.00 21.29 490 THR A N 1
ATOM 3947 C CA . THR A 1 490 ? 9.284 2.633 35.633 1.00 22.75 490 THR A CA 1
ATOM 3948 C C . THR A 1 490 ? 10.027 2.682 36.974 1.00 21.37 490 THR A C 1
ATOM 3949 O O . THR A 1 490 ? 9.401 2.641 38.029 1.00 25.52 490 THR A O 1
ATOM 3953 N N . GLU A 1 491 ? 11.354 2.776 36.941 1.00 19.32 491 GLU A N 1
ATOM 3954 C CA . GLU A 1 491 ? 12.123 2.907 38.176 1.00 17.47 491 GLU A CA 1
ATOM 3955 C C . GLU A 1 491 ? 12.405 4.373 38.517 1.00 20.98 491 GLU A C 1
ATOM 3956 O O . GLU A 1 491 ? 12.374 5.243 37.647 1.00 21.20 491 GLU A O 1
ATOM 3962 N N . ILE A 1 492 ? 12.655 4.641 39.794 1.00 15.81 492 ILE A N 1
ATOM 3963 C CA . ILE A 1 492 ? 13.014 5.983 40.241 1.00 15.86 492 ILE A CA 1
ATOM 3964 C C . ILE A 1 492 ? 14.349 5.895 40.967 1.00 17.33 492 ILE A C 1
ATOM 3965 O O . ILE A 1 492 ? 14.456 5.220 41.989 1.00 19.24 492 ILE A O 1
ATOM 3970 N N . PRO A 1 493 ? 15.380 6.558 40.428 1.00 19.44 493 PRO A N 1
ATOM 3971 C CA . PRO A 1 493 ? 16.744 6.366 40.935 1.00 18.63 493 PRO A CA 1
ATOM 3972 C C . PRO A 1 493 ? 17.043 7.179 42.188 1.00 16.58 493 PRO A C 1
ATOM 3973 O O . PRO A 1 493 ? 17.920 8.041 42.160 1.00 18.29 493 PRO A O 1
ATOM 3977 N N . PHE A 1 494 ? 16.337 6.899 43.280 1.00 16.30 494 PHE A N 1
ATOM 3978 C CA . PHE A 1 494 ? 16.526 7.649 44.515 1.00 15.36 494 PHE A CA 1
ATOM 3979 C C . PHE A 1 494 ? 17.967 7.573 45.023 1.00 17.46 494 PHE A C 1
ATOM 3980 O O . PHE A 1 494 ? 18.457 8.509 45.662 1.00 19.99 494 PHE A O 1
ATOM 3988 N N . GLU A 1 495 ? 18.644 6.465 44.727 1.00 15.66 495 GLU A N 1
ATOM 3989 C CA . GLU A 1 495 ? 20.008 6.247 45.204 1.00 21.10 495 GLU A CA 1
ATOM 3990 C C . GLU A 1 495 ? 21.004 7.162 44.496 1.00 20.18 495 GLU A C 1
ATOM 3991 O O . GLU A 1 495 ? 22.158 7.270 44.908 1.00 20.72 495 GLU A O 1
ATOM 3997 N N . GLN A 1 496 ? 20.553 7.832 43.439 1.00 20.56 496 GLN A N 1
ATOM 3998 C CA . GLN A 1 496 ? 21.434 8.702 42.663 1.00 17.79 496 GLN A CA 1
ATOM 3999 C C . GLN A 1 496 ? 21.225 10.176 42.985 1.00 23.62 496 GLN A C 1
ATOM 4000 O O . GLN A 1 496 ? 21.941 11.035 42.469 1.00 24.23 496 GLN A O 1
ATOM 4006 N N . ILE A 1 497 ? 20.242 10.474 43.830 1.00 20.51 497 ILE A N 1
ATOM 4007 C CA . ILE A 1 497 ? 20.000 11.855 44.228 1.00 19.98 497 ILE A CA 1
ATOM 4008 C C . ILE A 1 497 ? 21.074 12.301 45.214 1.00 26.19 497 ILE A C 1
ATOM 4009 O O . ILE A 1 497 ? 21.376 11.610 46.191 1.00 24.11 497 ILE A O 1
ATOM 4014 N N . LYS A 1 498 ? 21.656 13.463 44.942 1.00 28.01 498 LYS A N 1
ATOM 4015 C CA . LYS A 1 498 ? 22.868 13.887 45.626 1.00 31.67 498 LYS A CA 1
ATOM 4016 C C . LYS A 1 498 ? 22.879 15.398 45.827 1.00 32.52 498 LYS A C 1
ATOM 4017 O O . LYS A 1 498 ? 23.491 16.126 45.043 1.00 39.17 498 LYS A O 1
ATOM 4023 N N . PRO A 1 499 ? 22.179 15.876 46.868 1.00 31.11 499 PRO A N 1
ATOM 4024 C CA . PRO A 1 499 ? 22.138 17.308 47.182 1.00 33.74 499 PRO A CA 1
ATOM 4025 C C . PRO A 1 499 ? 23.520 17.877 47.494 1.00 44.27 499 PRO A C 1
ATOM 4026 O O . PRO A 1 499 ? 24.376 17.122 47.955 1.00 36.57 499 PRO A O 1
ATOM 4030 N N . PRO B 1 3 ? 34.183 -10.719 9.150 1.00 58.17 3 PRO B N 1
ATOM 4031 C CA . PRO B 1 3 ? 33.486 -11.435 10.224 1.00 57.48 3 PRO B CA 1
ATOM 4032 C C . PRO B 1 3 ? 33.364 -10.589 11.492 1.00 58.78 3 PRO B C 1
ATOM 4033 O O . PRO B 1 3 ? 32.325 -9.961 11.711 1.00 57.24 3 PRO B O 1
ATOM 4037 N N . ASP B 1 4 ? 34.412 -10.577 12.311 1.00 47.73 4 ASP B N 1
ATOM 4038 C CA . ASP B 1 4 ? 34.472 -9.717 13.485 1.00 46.80 4 ASP B CA 1
ATOM 4039 C C . ASP B 1 4 ? 35.318 -8.486 13.179 1.00 40.84 4 ASP B C 1
ATOM 4040 O O . ASP B 1 4 ? 35.929 -7.892 14.069 1.00 32.69 4 ASP B O 1
ATOM 4045 N N . GLU B 1 5 ? 35.361 -8.132 11.899 1.00 37.57 5 GLU B N 1
ATOM 4046 C CA . GLU B 1 5 ? 36.016 -6.917 11.442 1.00 33.50 5 GLU B CA 1
ATOM 4047 C C . GLU B 1 5 ? 34.991 -6.025 10.758 1.00 33.98 5 GLU B C 1
ATOM 4048 O O . GLU B 1 5 ? 34.218 -6.492 9.923 1.00 36.72 5 GLU B O 1
ATOM 4054 N N . ILE B 1 6 ? 34.966 -4.746 11.114 1.00 26.71 6 ILE B N 1
ATOM 4055 C CA . ILE B 1 6 ? 34.056 -3.831 10.441 1.00 26.34 6 ILE B CA 1
ATOM 4056 C C . ILE B 1 6 ? 34.787 -2.671 9.787 1.00 24.14 6 ILE B C 1
ATOM 4057 O O . ILE B 1 6 ? 35.914 -2.327 10.154 1.00 25.29 6 ILE B O 1
ATOM 4062 N N . THR B 1 7 ? 34.125 -2.087 8.800 1.00 22.40 7 THR B N 1
ATOM 4063 C CA . THR B 1 7 ? 34.618 -0.901 8.126 1.00 18.62 7 THR B CA 1
ATOM 4064 C C . THR B 1 7 ? 33.579 0.197 8.276 1.00 20.32 7 THR B C 1
ATOM 4065 O O . THR B 1 7 ? 32.388 -0.032 8.076 1.00 19.05 7 THR B O 1
ATOM 4069 N N . THR B 1 8 ? 34.034 1.386 8.638 1.00 21.90 8 THR B N 1
ATOM 4070 C CA . THR B 1 8 ? 33.128 2.514 8.766 1.00 18.84 8 THR B CA 1
ATOM 4071 C C . THR B 1 8 ? 33.788 3.721 8.103 1.00 18.07 8 THR B C 1
ATOM 4072 O O . THR B 1 8 ? 34.717 3.566 7.316 1.00 22.76 8 THR B O 1
ATOM 4076 N N . ALA B 1 9 ? 33.289 4.918 8.380 1.00 18.28 9 ALA B N 1
ATOM 4077 C CA . ALA B 1 9 ? 33.822 6.099 7.723 1.00 17.03 9 ALA B CA 1
ATOM 4078 C C . ALA B 1 9 ? 33.836 7.282 8.669 1.00 19.86 9 ALA B C 1
ATOM 4079 O O . ALA B 1 9 ? 33.099 7.305 9.651 1.00 18.41 9 ALA B O 1
ATOM 4081 N N . TRP B 1 10 ? 34.688 8.253 8.353 1.00 18.55 10 TRP B N 1
ATOM 4082 C CA . TRP B 1 10 ? 34.740 9.539 9.044 1.00 19.56 10 TRP B CA 1
ATOM 4083 C C . TRP B 1 10 ? 35.183 10.587 8.019 1.00 19.44 10 TRP B C 1
ATOM 4084 O O . TRP B 1 10 ? 35.895 10.250 7.080 1.00 20.43 10 TRP B O 1
ATOM 4095 N N . PRO B 1 11 ? 34.753 11.855 8.174 1.00 18.30 11 PRO B N 1
ATOM 4096 C CA . PRO B 1 11 ? 35.096 12.849 7.144 1.00 17.31 11 PRO B CA 1
ATOM 4097 C C . PRO B 1 11 ? 36.584 13.196 7.089 1.00 18.20 11 PRO B C 1
ATOM 4098 O O . PRO B 1 11 ? 37.048 13.726 6.076 1.00 23.04 11 PRO B O 1
ATOM 4102 N N . VAL B 1 12 ? 37.311 12.922 8.170 1.00 16.82 12 VAL B N 1
ATOM 4103 C CA . VAL B 1 12 ? 38.745 13.197 8.242 1.00 19.76 12 VAL B CA 1
ATOM 4104 C C . VAL B 1 12 ? 39.470 12.036 8.912 1.00 17.15 12 VAL B C 1
ATOM 4105 O O . VAL B 1 12 ? 38.835 11.134 9.455 1.00 19.59 12 VAL B O 1
ATOM 4109 N N . ASN B 1 13 ? 40.801 12.057 8.875 1.00 16.87 13 ASN B N 1
ATOM 4110 C CA . ASN B 1 13 ? 41.579 11.102 9.647 1.00 20.65 13 ASN B CA 1
ATOM 4111 C C . ASN B 1 13 ? 41.339 11.355 11.127 1.00 21.11 13 ASN B C 1
ATOM 4112 O O . ASN B 1 13 ? 40.882 12.434 11.513 1.00 19.13 13 ASN B O 1
ATOM 4117 N N . VAL B 1 14 ? 41.643 10.366 11.960 1.00 19.82 14 VAL B N 1
ATOM 4118 C CA . VAL B 1 14 ? 41.434 10.513 13.393 1.00 17.73 14 VAL B CA 1
ATOM 4119 C C . VAL B 1 14 ? 42.479 11.421 14.040 1.00 20.13 14 VAL B C 1
ATOM 4120 O O . VAL B 1 14 ? 42.284 11.896 15.157 1.00 19.59 14 VAL B O 1
ATOM 4124 N N . GLY B 1 15 ? 43.569 11.687 13.325 1.00 23.69 15 GLY B N 1
ATOM 4125 C CA . GLY B 1 15 ? 44.646 12.501 13.863 1.00 20.33 15 GLY B CA 1
ATOM 4126 C C . GLY B 1 15 ? 45.729 11.642 14.488 1.00 22.74 15 GLY B C 1
ATOM 4127 O O . GLY B 1 15 ? 45.646 10.418 14.454 1.00 22.26 15 GLY B O 1
ATOM 4128 N N . PRO B 1 16 ? 46.758 12.279 15.067 1.00 21.47 16 PRO B N 1
ATOM 4129 C CA . PRO B 1 16 ? 47.839 11.517 15.709 1.00 21.21 16 PRO B CA 1
ATOM 4130 C C . PRO B 1 16 ? 47.416 10.886 17.036 1.00 20.27 16 PRO B C 1
ATOM 4131 O O . PRO B 1 16 ? 48.143 10.039 17.569 1.00 20.45 16 PRO B O 1
ATOM 4135 N N . LEU B 1 17 ? 46.258 11.300 17.547 1.00 18.30 17 LEU B N 1
ATOM 4136 C CA . LEU B 1 17 ? 45.722 10.836 18.826 1.00 17.88 17 LEU B CA 1
ATOM 4137 C C . LEU B 1 17 ? 46.643 11.209 19.991 1.00 18.20 17 LEU B C 1
ATOM 4138 O O . LEU B 1 17 ? 46.968 10.392 20.850 1.00 18.42 17 LEU B O 1
ATOM 4143 N N . ASN B 1 18 ? 47.066 12.465 19.996 1.00 18.20 18 ASN B N 1
ATOM 4144 C CA . ASN B 1 18 ? 47.562 13.089 21.206 1.00 14.61 18 ASN B CA 1
ATOM 4145 C C . ASN B 1 18 ? 46.366 13.260 22.132 1.00 18.04 18 ASN B C 1
ATOM 4146 O O . ASN B 1 18 ? 45.405 13.926 21.762 1.00 17.38 18 ASN B O 1
ATOM 4151 N N . PRO B 1 19 ? 46.411 12.645 23.326 1.00 17.19 19 PRO B N 1
ATOM 4152 C CA . PRO B 1 19 ? 45.280 12.715 24.259 1.00 17.29 19 PRO B CA 1
ATOM 4153 C C . PRO B 1 19 ? 45.016 14.127 24.769 1.00 18.55 19 PRO B C 1
ATOM 4154 O O . PRO B 1 19 ? 43.913 14.412 25.236 1.00 19.51 19 PRO B O 1
ATOM 4158 N N . HIS B 1 20 ? 46.009 15.003 24.663 1.00 17.90 20 HIS B N 1
ATOM 4159 C CA . HIS B 1 20 ? 45.949 16.284 25.353 1.00 14.94 20 HIS B CA 1
ATOM 4160 C C . HIS B 1 20 ? 45.815 17.469 24.421 1.00 18.28 20 HIS B C 1
ATOM 4161 O O . HIS B 1 20 ? 45.886 18.615 24.861 1.00 22.05 20 HIS B O 1
ATOM 4168 N N . LEU B 1 21 ? 45.624 17.201 23.136 1.00 16.51 21 LEU B N 1
ATOM 4169 C CA . LEU B 1 21 ? 45.445 18.285 22.188 1.00 18.62 21 LEU B CA 1
ATOM 4170 C C . LEU B 1 21 ? 44.130 18.142 21.454 1.00 17.94 21 LEU B C 1
ATOM 4171 O O . LEU B 1 21 ? 43.386 17.174 21.660 1.00 16.24 21 LEU B O 1
ATOM 4176 N N . TYR B 1 22 ? 43.849 19.109 20.590 1.00 16.09 22 TYR B N 1
ATOM 4177 C CA . TYR B 1 22 ? 42.532 19.217 19.981 1.00 18.34 22 TYR B CA 1
ATOM 4178 C C . TYR B 1 22 ? 42.646 18.928 18.494 1.00 21.12 22 TYR B C 1
ATOM 4179 O O . TYR B 1 22 ? 43.283 17.953 18.123 1.00 18.99 22 TYR B O 1
ATOM 4188 N N . THR B 1 23 ? 42.036 19.742 17.640 1.00 24.16 23 THR B N 1
ATOM 4189 C CA A THR B 1 23 ? 42.160 19.541 16.199 0.47 25.17 23 THR B CA 1
ATOM 4190 C CA B THR B 1 23 ? 42.160 19.539 16.202 0.53 25.16 23 THR B CA 1
ATOM 4191 C C . THR B 1 23 ? 43.636 19.387 15.819 1.00 25.44 23 THR B C 1
ATOM 4192 O O . THR B 1 23 ? 44.498 20.087 16.351 1.00 27.57 23 THR B O 1
ATOM 4199 N N . PRO B 1 24 ? 43.947 18.450 14.908 1.00 21.85 24 PRO B N 1
ATOM 4200 C CA . PRO B 1 24 ? 43.088 17.556 14.124 1.00 22.13 24 PRO B CA 1
ATOM 4201 C C . PRO B 1 24 ? 42.679 16.257 14.814 1.00 18.43 24 PRO B C 1
ATOM 4202 O O . PRO B 1 24 ? 42.117 15.399 14.138 1.00 19.69 24 PRO B O 1
ATOM 4206 N N . ASN B 1 25 ? 42.968 16.089 16.102 1.00 17.90 25 ASN B N 1
ATOM 4207 C CA . ASN B 1 25 ? 42.532 14.880 16.794 1.00 17.93 25 ASN B CA 1
ATOM 4208 C C . ASN B 1 25 ? 41.021 14.805 16.865 1.00 16.39 25 ASN B C 1
ATOM 4209 O O . ASN B 1 25 ? 40.364 15.787 17.193 1.00 16.71 25 ASN B O 1
ATOM 4214 N N . GLN B 1 26 ? 40.478 13.629 16.566 1.00 16.55 26 GLN B N 1
ATOM 4215 C CA . GLN B 1 26 ? 39.042 13.395 16.658 1.00 16.91 26 GLN B CA 1
ATOM 4216 C C . GLN B 1 26 ? 38.700 12.790 18.018 1.00 15.89 26 GLN B C 1
ATOM 4217 O O . GLN B 1 26 ? 39.261 11.771 18.412 1.00 18.05 26 GLN B O 1
ATOM 4223 N N . MET B 1 27 ? 37.771 13.426 18.727 1.00 16.67 27 MET B N 1
ATOM 4224 C CA A MET B 1 27 ? 37.447 13.054 20.099 0.37 18.41 27 MET B CA 1
ATOM 4225 C CA B MET B 1 27 ? 37.472 13.041 20.101 0.63 18.45 27 MET B CA 1
ATOM 4226 C C . MET B 1 27 ? 36.993 11.603 20.233 1.00 18.86 27 MET B C 1
ATOM 4227 O O . MET B 1 27 ? 37.377 10.913 21.172 1.00 18.66 27 MET B O 1
ATOM 4236 N N . PHE B 1 28 ? 36.173 11.137 19.298 1.00 20.08 28 PHE B N 1
ATOM 4237 C CA . PHE B 1 28 ? 35.640 9.782 19.443 1.00 19.54 28 PHE B CA 1
ATOM 4238 C C . PHE B 1 28 ? 36.800 8.788 19.436 1.00 20.72 28 PHE B C 1
ATOM 4239 O O . PHE B 1 28 ? 36.762 7.764 20.118 1.00 18.52 28 PHE B O 1
ATOM 4247 N N . ALA B 1 29 ? 37.837 9.116 18.672 1.00 17.79 29 ALA B N 1
ATOM 4248 C CA . ALA B 1 29 ? 38.977 8.224 18.494 1.00 17.07 29 ALA B CA 1
ATOM 4249 C C . ALA B 1 29 ? 39.943 8.307 19.670 1.00 16.23 29 ALA B C 1
ATOM 4250 O O . ALA B 1 29 ? 40.515 7.299 20.083 1.00 17.72 29 ALA B O 1
ATOM 4252 N N . GLN B 1 30 ? 40.111 9.509 20.216 1.00 17.43 30 GLN B N 1
ATOM 4253 C CA . GLN B 1 30 ? 40.855 9.671 21.457 1.00 17.84 30 GLN B CA 1
ATOM 4254 C C . GLN B 1 30 ? 40.198 8.827 22.554 1.00 18.96 30 GLN B C 1
ATOM 4255 O O . GLN B 1 30 ? 40.877 8.202 23.368 1.00 18.32 30 GLN B O 1
ATOM 4261 N N . SER B 1 31 ? 38.869 8.791 22.555 1.00 17.88 31 SER B N 1
ATOM 4262 C CA . SER B 1 31 ? 38.133 8.035 23.565 1.00 17.13 31 SER B CA 1
ATOM 4263 C C . SER B 1 31 ? 38.224 6.522 23.365 1.00 20.25 31 SER B C 1
ATOM 4264 O O . SER B 1 31 ? 37.967 5.753 24.293 1.00 23.41 31 SER B O 1
ATOM 4267 N N . MET B 1 32 ? 38.581 6.100 22.156 1.00 19.97 32 MET B N 1
ATOM 4268 C CA . MET B 1 32 ? 38.743 4.679 21.862 1.00 18.66 32 MET B CA 1
ATOM 4269 C C . MET B 1 32 ? 40.032 4.151 22.477 1.00 20.99 32 MET B C 1
ATOM 4270 O O . MET B 1 32 ? 40.105 3.002 22.915 1.00 19.32 32 MET B O 1
ATOM 4275 N N . VAL B 1 33 ? 41.035 5.018 22.526 1.00 15.27 33 VAL B N 1
ATOM 4276 C CA . VAL B 1 33 ? 42.380 4.644 22.949 1.00 19.19 33 VAL B CA 1
ATOM 4277 C C . VAL B 1 33 ? 42.659 5.040 24.402 1.00 21.92 33 VAL B C 1
ATOM 4278 O O . VAL B 1 33 ? 43.322 4.305 25.144 1.00 20.25 33 VAL B O 1
ATOM 4282 N N . TYR B 1 34 ? 42.144 6.196 24.811 1.00 17.47 34 TYR B N 1
ATOM 4283 C CA . TYR B 1 34 ? 42.442 6.738 26.131 1.00 19.53 34 TYR B CA 1
ATOM 4284 C C . TYR B 1 34 ? 41.228 6.725 27.046 1.00 18.87 34 TYR B C 1
ATOM 4285 O O . TYR B 1 34 ? 40.083 6.841 26.595 1.00 18.80 34 TYR B O 1
ATOM 4294 N N . GLU B 1 35 ? 41.496 6.587 28.339 1.00 21.56 35 GLU B N 1
ATOM 4295 C CA . GLU B 1 35 ? 40.445 6.405 29.326 1.00 17.98 35 GLU B CA 1
ATOM 4296 C C . GLU B 1 35 ? 40.548 7.411 30.466 1.00 17.47 35 GLU B C 1
ATOM 4297 O O . GLU B 1 35 ? 41.629 7.919 30.760 1.00 18.76 35 GLU B O 1
ATOM 4303 N N . PRO B 1 36 ? 39.410 7.715 31.105 1.00 19.68 36 PRO B N 1
ATOM 4304 C CA . PRO B 1 36 ? 39.355 8.658 32.220 1.00 17.53 36 PRO B CA 1
ATOM 4305 C C . PRO B 1 36 ? 39.403 7.974 33.583 1.00 16.66 36 PRO B C 1
ATOM 4306 O O . PRO B 1 36 ? 39.205 6.760 33.670 1.00 18.99 36 PRO B O 1
ATOM 4310 N N . LEU B 1 37 ? 39.635 8.759 34.631 1.00 18.98 37 LEU B N 1
ATOM 4311 C CA . LEU B 1 37 ? 39.600 8.257 36.002 1.00 17.79 37 LEU B CA 1
ATOM 4312 C C . LEU B 1 37 ? 38.207 7.769 36.373 1.00 20.86 37 LEU B C 1
ATOM 4313 O O . LEU B 1 37 ? 38.053 6.757 37.057 1.00 22.85 37 LEU B O 1
ATOM 4318 N N . VAL B 1 38 ? 37.195 8.505 35.919 1.00 23.60 38 VAL B N 1
ATOM 4319 C CA . VAL B 1 38 ? 35.798 8.143 36.138 1.00 22.20 38 VAL B CA 1
ATOM 4320 C C . VAL B 1 38 ? 35.057 8.226 34.809 1.00 20.46 38 VAL B C 1
ATOM 4321 O O . VAL B 1 38 ? 35.429 9.007 33.940 1.00 20.57 38 VAL B O 1
ATOM 4325 N N . LYS B 1 39 ? 34.010 7.427 34.649 1.00 23.46 39 LYS B N 1
ATOM 4326 C CA . LYS B 1 39 ? 33.344 7.319 33.357 1.00 18.21 39 LYS B CA 1
ATOM 4327 C C . LYS B 1 39 ? 31.928 7.887 33.413 1.00 25.32 39 LYS B C 1
ATOM 4328 O O . LYS B 1 39 ? 31.174 7.594 34.340 1.00 21.22 39 LYS B O 1
ATOM 4334 N N . TYR B 1 40 ? 31.576 8.698 32.418 1.00 19.38 40 TYR B N 1
ATOM 4335 C CA . TYR B 1 40 ? 30.283 9.375 32.405 1.00 23.26 40 TYR B CA 1
ATOM 4336 C C . TYR B 1 40 ? 29.151 8.402 32.114 1.00 17.78 40 TYR B C 1
ATOM 4337 O O . TYR B 1 40 ? 29.289 7.522 31.268 1.00 21.76 40 TYR B O 1
ATOM 4346 N N . GLN B 1 41 ? 28.032 8.577 32.818 1.00 20.59 41 GLN B N 1
ATOM 4347 C CA . GLN B 1 41 ? 26.844 7.746 32.620 1.00 22.69 41 GLN B CA 1
ATOM 4348 C C . GLN B 1 41 ? 25.685 8.582 32.091 1.00 22.09 41 GLN B C 1
ATOM 4349 O O . GLN B 1 41 ? 25.630 9.781 32.336 1.00 20.05 41 GLN B O 1
ATOM 4355 N N . ALA B 1 42 ? 24.756 7.940 31.389 1.00 21.24 42 ALA B N 1
ATOM 4356 C CA . ALA B 1 42 ? 23.634 8.646 30.765 1.00 21.28 42 ALA B CA 1
ATOM 4357 C C . ALA B 1 42 ? 22.796 9.447 31.758 1.00 22.58 42 ALA B C 1
ATOM 4358 O O . ALA B 1 42 ? 22.210 10.468 31.394 1.00 23.04 42 ALA B O 1
ATOM 4360 N N . ASP B 1 43 ? 22.744 9.001 33.009 1.00 21.48 43 ASP B N 1
ATOM 4361 C CA . ASP B 1 43 ? 21.920 9.687 33.998 1.00 22.11 43 ASP B CA 1
ATOM 4362 C C . ASP B 1 43 ? 22.616 10.920 34.572 1.00 23.59 43 ASP B C 1
ATOM 4363 O O . ASP B 1 43 ? 22.041 11.639 35.388 1.00 23.58 43 ASP B O 1
ATOM 4368 N N . GLY B 1 44 ? 23.855 11.162 34.143 1.00 20.97 44 GLY B N 1
ATOM 4369 C CA . GLY B 1 44 ? 24.578 12.358 34.543 1.00 21.72 44 GLY B CA 1
ATOM 4370 C C . GLY B 1 44 ? 25.610 12.125 35.627 1.00 23.71 44 GLY B C 1
ATOM 4371 O O . GLY B 1 44 ? 26.362 13.031 35.991 1.00 23.18 44 GLY B O 1
ATOM 4372 N N . SER B 1 45 ? 25.624 10.914 36.167 1.00 20.80 45 SER B N 1
ATOM 4373 C CA . SER B 1 45 ? 26.587 10.545 37.190 1.00 24.76 45 SER B CA 1
ATOM 4374 C C . SER B 1 45 ? 27.866 10.052 36.532 1.00 24.66 45 SER B C 1
ATOM 4375 O O . SER B 1 45 ? 27.937 9.929 35.308 1.00 21.98 45 SER B O 1
ATOM 4378 N N . VAL B 1 46 ? 28.873 9.764 37.348 1.00 26.93 46 VAL B N 1
ATOM 4379 C CA . VAL B 1 46 ? 30.021 9.005 36.864 1.00 20.98 46 VAL B CA 1
ATOM 4380 C C . VAL B 1 46 ? 30.154 7.717 37.661 1.00 25.64 46 VAL B C 1
ATOM 4381 O O . VAL B 1 46 ? 29.636 7.601 38.772 1.00 28.17 46 VAL B O 1
ATOM 4385 N N . ILE B 1 47 ? 30.828 6.740 37.069 1.00 22.27 47 ILE B N 1
ATOM 4386 C CA . ILE B 1 47 ? 31.153 5.507 37.769 1.00 23.83 47 ILE B CA 1
ATOM 4387 C C . ILE B 1 47 ? 32.664 5.398 37.872 1.00 24.96 47 ILE B C 1
ATOM 4388 O O . ILE B 1 47 ? 33.384 6.032 37.096 1.00 25.28 47 ILE B O 1
ATOM 4393 N N . PRO B 1 48 ? 33.151 4.615 38.846 1.00 27.30 48 PRO B N 1
ATOM 4394 C CA . PRO B 1 48 ? 34.587 4.330 38.893 1.00 25.57 48 PRO B CA 1
ATOM 4395 C C . PRO B 1 48 ? 35.078 3.769 37.563 1.00 23.97 48 PRO B C 1
ATOM 4396 O O . PRO B 1 48 ? 34.386 2.957 36.953 1.00 23.99 48 PRO B O 1
ATOM 4400 N N . TRP B 1 49 ? 36.241 4.217 37.105 1.00 25.30 49 TRP B N 1
ATOM 4401 C CA . TRP B 1 49 ? 36.839 3.636 35.910 1.00 22.35 49 TRP B CA 1
ATOM 4402 C C . TRP B 1 49 ? 38.303 3.320 36.205 1.00 27.65 49 TRP B C 1
ATOM 4403 O O . TRP B 1 49 ? 38.584 2.352 36.907 1.00 25.82 49 TRP B O 1
ATOM 4414 N N . LEU B 1 50 ? 39.238 4.122 35.700 1.00 24.85 50 LEU B N 1
ATOM 4415 C CA . LEU B 1 50 ? 40.647 3.891 36.030 1.00 22.28 50 LEU B CA 1
ATOM 4416 C C . LEU B 1 50 ? 40.886 4.122 37.519 1.00 28.37 50 LEU B C 1
ATOM 4417 O O . LEU B 1 50 ? 41.787 3.526 38.115 1.00 31.32 50 LEU B O 1
ATOM 4422 N N . ALA B 1 51 ? 40.070 4.985 38.116 1.00 21.69 51 ALA B N 1
ATOM 4423 C CA . ALA B 1 51 ? 40.047 5.135 39.566 1.00 21.96 51 ALA B CA 1
ATOM 4424 C C . ALA B 1 51 ? 38.919 4.283 40.132 1.00 26.75 51 ALA B C 1
ATOM 4425 O O . ALA B 1 51 ? 37.757 4.494 39.799 1.00 25.79 51 ALA B O 1
ATOM 4427 N N . LYS B 1 52 ? 39.256 3.313 40.975 1.00 31.20 52 LYS B N 1
ATOM 4428 C CA . LYS B 1 52 ? 38.247 2.401 41.503 1.00 33.96 52 LYS B CA 1
ATOM 4429 C C . LYS B 1 52 ? 37.468 3.015 42.664 1.00 28.37 52 LYS B C 1
ATOM 4430 O O . LYS B 1 52 ? 36.338 2.611 42.940 1.00 33.53 52 LYS B O 1
ATOM 4436 N N . SER B 1 53 ? 38.062 3.996 43.335 1.00 29.58 53 SER B N 1
ATOM 4437 C CA . SER B 1 53 ? 37.383 4.683 44.429 1.00 34.94 53 SER B CA 1
ATOM 4438 C C . SER B 1 53 ? 38.020 6.040 44.700 1.00 33.36 53 SER B C 1
ATOM 4439 O O . SER B 1 53 ? 39.111 6.326 44.212 1.00 34.38 53 SER B O 1
ATOM 4442 N N . TRP B 1 54 ? 37.335 6.879 45.471 1.00 33.09 54 TRP B N 1
ATOM 4443 C CA . TRP B 1 54 ? 37.890 8.176 45.840 1.00 34.65 54 TRP B CA 1
ATOM 4444 C C . TRP B 1 54 ? 37.256 8.757 47.097 1.00 41.69 54 TRP B C 1
ATOM 4445 O O . TRP B 1 54 ? 36.104 8.470 47.425 1.00 37.95 54 TRP B O 1
ATOM 4456 N N . THR B 1 55 ? 38.037 9.571 47.798 1.00 37.76 55 THR B N 1
ATOM 4457 C CA . THR B 1 55 ? 37.556 10.337 48.937 1.00 39.80 55 THR B CA 1
ATOM 4458 C C . THR B 1 55 ? 37.876 11.806 48.703 1.00 41.71 55 THR B C 1
ATOM 4459 O O . THR B 1 55 ? 38.697 12.140 47.849 1.00 40.05 55 THR B O 1
ATOM 4463 N N . HIS B 1 56 ? 37.229 12.687 49.455 1.00 43.01 56 HIS B N 1
ATOM 4464 C CA . HIS B 1 56 ? 37.501 14.111 49.325 1.00 43.64 56 HIS B CA 1
ATOM 4465 C C . HIS B 1 56 ? 37.411 14.812 50.671 1.00 48.26 56 HIS B C 1
ATOM 4466 O O . HIS B 1 56 ? 36.683 14.375 51.563 1.00 49.33 56 HIS B O 1
ATOM 4473 N N . SER B 1 57 ? 38.159 15.902 50.809 1.00 47.39 57 SER B N 1
ATOM 4474 C CA . SER B 1 57 ? 38.115 16.716 52.016 1.00 48.58 57 SER B CA 1
ATOM 4475 C C . SER B 1 57 ? 36.710 17.269 52.227 1.00 52.85 57 SER B C 1
ATOM 4476 O O . SER B 1 57 ? 35.877 17.228 51.321 1.00 51.30 57 SER B O 1
ATOM 4479 N N . GLU B 1 58 ? 36.444 17.790 53.419 1.00 51.22 58 GLU B N 1
ATOM 4480 C CA . GLU B 1 58 ? 35.123 18.328 53.715 1.00 54.14 58 GLU B CA 1
ATOM 4481 C C . GLU B 1 58 ? 34.871 19.614 52.931 1.00 51.91 58 GLU B C 1
ATOM 4482 O O . GLU B 1 58 ? 33.742 19.885 52.524 1.00 55.64 58 GLU B O 1
ATOM 4485 N N . ASP B 1 59 ? 35.922 20.399 52.708 1.00 48.90 59 ASP B N 1
ATOM 4486 C CA . ASP B 1 59 ? 35.784 21.629 51.934 1.00 48.94 59 ASP B CA 1
ATOM 4487 C C . ASP B 1 59 ? 35.681 21.330 50.435 1.00 54.12 59 ASP B C 1
ATOM 4488 O O . ASP B 1 59 ? 35.431 22.227 49.629 1.00 52.98 59 ASP B O 1
ATOM 4493 N N . GLY B 1 60 ? 35.887 20.065 50.078 1.00 52.71 60 GLY B N 1
ATOM 4494 C CA . GLY B 1 60 ? 35.686 19.593 48.719 1.00 50.35 60 GLY B CA 1
ATOM 4495 C C . GLY B 1 60 ? 36.757 19.991 47.722 1.00 49.26 60 GLY B C 1
ATOM 4496 O O . GLY B 1 60 ? 36.545 19.898 46.513 1.00 45.51 60 GLY B O 1
ATOM 4497 N N . LYS B 1 61 ? 37.911 20.422 48.220 1.00 47.01 61 LYS B N 1
ATOM 4498 C CA . LYS B 1 61 ? 38.979 20.884 47.341 1.00 47.57 61 LYS B CA 1
ATOM 4499 C C . LYS B 1 61 ? 40.139 19.901 47.222 1.00 38.18 61 LYS B C 1
ATOM 4500 O O . LYS B 1 61 ? 40.971 20.037 46.331 1.00 42.45 61 LYS B O 1
ATOM 4506 N N . THR B 1 62 ? 40.197 18.917 48.112 1.00 37.45 62 THR B N 1
ATOM 4507 C CA . THR B 1 62 ? 41.237 17.898 48.026 1.00 41.28 62 THR B CA 1
ATOM 4508 C C . THR B 1 62 ? 40.640 16.519 47.795 1.00 44.76 62 THR B C 1
ATOM 4509 O O . THR B 1 62 ? 39.907 15.997 48.634 1.00 40.86 62 THR B O 1
ATOM 4513 N N . TRP B 1 63 ? 40.962 15.934 46.647 1.00 38.03 63 TRP B N 1
ATOM 4514 C CA . TRP B 1 63 ? 40.424 14.633 46.272 1.00 36.30 63 TRP B CA 1
ATOM 4515 C C . TRP B 1 63 ? 41.533 13.600 46.160 1.00 38.41 63 TRP B C 1
ATOM 4516 O O . TRP B 1 63 ? 42.566 13.853 45.544 1.00 40.25 63 TRP B O 1
ATOM 4527 N N . THR B 1 64 ? 41.315 12.438 46.763 1.00 39.34 64 THR B N 1
ATOM 4528 C CA . THR B 1 64 ? 42.279 11.352 46.681 1.00 36.51 64 THR B CA 1
ATOM 4529 C C . THR B 1 64 ? 41.661 10.158 45.975 1.00 35.31 64 THR B C 1
ATOM 4530 O O . THR B 1 64 ? 40.766 9.505 46.509 1.00 31.89 64 THR B O 1
ATOM 4534 N N . PHE B 1 65 ? 42.141 9.883 44.767 1.00 28.82 65 PHE B N 1
ATOM 4535 C CA . PHE B 1 65 ? 41.645 8.759 43.990 1.00 28.85 65 PHE B CA 1
ATOM 4536 C C . PHE B 1 65 ? 42.491 7.519 44.236 1.00 31.04 65 PHE B C 1
ATOM 4537 O O . PHE B 1 65 ? 43.720 7.580 44.213 1.00 34.88 65 PHE B O 1
ATOM 4545 N N . THR B 1 66 ? 41.828 6.397 44.482 1.00 32.46 66 THR B N 1
ATOM 4546 C CA . THR B 1 66 ? 42.512 5.117 44.538 1.00 23.88 66 THR B CA 1
ATOM 4547 C C . THR B 1 66 ? 42.378 4.435 43.187 1.00 32.70 66 THR B C 1
ATOM 4548 O O . THR B 1 66 ? 41.282 4.062 42.774 1.00 33.31 66 THR B O 1
ATOM 4552 N N . LEU B 1 67 ? 43.501 4.287 42.496 1.00 28.77 67 LEU B N 1
ATOM 4553 C CA . LEU B 1 67 ? 43.499 3.747 41.145 1.00 29.63 67 LEU B CA 1
ATOM 4554 C C . LEU B 1 67 ? 43.425 2.229 41.136 1.00 29.17 67 LEU B C 1
ATOM 4555 O O . LEU B 1 67 ? 43.853 1.571 42.088 1.00 31.93 67 LEU B O 1
ATOM 4560 N N . ARG B 1 68 ? 42.866 1.678 40.062 1.00 27.03 68 ARG B N 1
ATOM 4561 C CA . ARG B 1 68 ? 42.958 0.248 39.810 1.00 29.99 68 ARG B CA 1
ATOM 4562 C C . ARG B 1 68 ? 44.429 -0.146 39.780 1.00 35.12 68 ARG B C 1
ATOM 4563 O O . ARG B 1 68 ? 45.274 0.649 39.368 1.00 32.47 68 ARG B O 1
ATOM 4571 N N . ASP B 1 69 ? 44.744 -1.360 40.219 1.00 35.91 69 ASP B N 1
ATOM 4572 C CA . ASP B 1 69 ? 46.130 -1.814 40.190 1.00 36.75 69 ASP B CA 1
ATOM 4573 C C . ASP B 1 69 ? 46.354 -2.868 39.113 1.00 33.32 69 ASP B C 1
ATOM 4574 O O . ASP B 1 69 ? 47.419 -3.479 39.049 1.00 40.71 69 ASP B O 1
ATOM 4579 N N . ASP B 1 70 ? 45.350 -3.078 38.267 1.00 32.21 70 ASP B N 1
ATOM 4580 C CA . ASP B 1 70 ? 45.416 -4.137 37.266 1.00 32.70 70 ASP B CA 1
ATOM 4581 C C . ASP B 1 70 ? 45.404 -3.610 35.836 1.00 30.10 70 ASP B C 1
ATOM 4582 O O . ASP B 1 70 ? 45.196 -4.372 34.892 1.00 37.10 70 ASP B O 1
ATOM 4587 N N . VAL B 1 71 ? 45.625 -2.309 35.677 1.00 26.29 71 VAL B N 1
ATOM 4588 C CA . VAL B 1 71 ? 45.538 -1.686 34.362 1.00 23.62 71 VAL B CA 1
ATOM 4589 C C . VAL B 1 71 ? 46.901 -1.533 33.694 1.00 21.00 71 VAL B C 1
ATOM 4590 O O . VAL B 1 71 ? 47.850 -1.037 34.298 1.00 24.79 71 VAL B O 1
ATOM 4594 N N . LYS B 1 72 ? 46.993 -1.966 32.444 1.00 23.29 72 LYS B N 1
ATOM 4595 C CA . LYS B 1 72 ? 48.201 -1.745 31.666 1.00 25.46 72 LYS B CA 1
ATOM 4596 C C . LYS B 1 72 ? 47.902 -0.914 30.429 1.00 24.43 72 LYS B C 1
ATOM 4597 O O . LYS B 1 72 ? 46.847 -1.062 29.813 1.00 24.62 72 LYS B O 1
ATOM 4603 N N . PHE B 1 73 ? 48.836 -0.040 30.068 1.00 23.60 73 PHE B N 1
ATOM 4604 C CA . PHE B 1 73 ? 48.819 0.572 28.750 1.00 21.68 73 PHE B CA 1
ATOM 4605 C C . PHE B 1 73 ? 48.968 -0.553 27.735 1.00 24.07 73 PHE B C 1
ATOM 4606 O O . PHE B 1 73 ? 49.392 -1.655 28.090 1.00 25.70 73 PHE B O 1
ATOM 4614 N N . SER B 1 74 ? 48.612 -0.299 26.482 1.00 21.42 74 SER B N 1
ATOM 4615 C CA . SER B 1 74 ? 48.561 -1.367 25.489 1.00 22.63 74 SER B CA 1
ATOM 4616 C C . SER B 1 74 ? 49.937 -1.948 25.157 1.00 22.07 74 SER B C 1
ATOM 4617 O O . SER B 1 74 ? 50.021 -3.013 24.544 1.00 26.36 74 SER B O 1
ATOM 4620 N N . ASN B 1 75 ? 51.004 -1.254 25.551 1.00 22.02 75 ASN B N 1
ATOM 4621 C CA . ASN B 1 75 ? 52.357 -1.772 25.342 1.00 24.57 75 ASN B CA 1
ATOM 4622 C C . ASN B 1 75 ? 52.863 -2.580 26.534 1.00 26.78 75 ASN B C 1
ATOM 4623 O O . ASN B 1 75 ? 54.028 -2.972 26.576 1.00 26.10 75 ASN B O 1
ATOM 4628 N N . GLY B 1 76 ? 51.989 -2.818 27.507 1.00 25.38 76 GLY B N 1
ATOM 4629 C CA . GLY B 1 76 ? 52.343 -3.628 28.661 1.00 25.56 76 GLY B CA 1
ATOM 4630 C C . GLY B 1 76 ? 52.790 -2.836 29.876 1.00 23.64 76 GLY B C 1
ATOM 4631 O O . GLY B 1 76 ? 52.828 -3.363 30.989 1.00 26.52 76 GLY B O 1
ATOM 4632 N N . GLU B 1 77 ? 53.132 -1.567 29.673 1.00 21.38 77 GLU B N 1
ATOM 4633 C CA . GLU B 1 77 ? 53.595 -0.733 30.775 1.00 18.44 77 GLU B CA 1
ATOM 4634 C C . GLU B 1 77 ? 52.448 -0.420 31.737 1.00 24.44 77 GLU B C 1
ATOM 4635 O O . GLU B 1 77 ? 51.297 -0.297 31.319 1.00 26.06 77 GLU B O 1
ATOM 4641 N N . PRO B 1 78 ? 52.756 -0.314 33.038 1.00 26.86 78 PRO B N 1
ATOM 4642 C CA . PRO B 1 78 ? 51.696 -0.174 34.042 1.00 29.20 78 PRO B CA 1
ATOM 4643 C C . PRO B 1 78 ? 51.057 1.209 34.080 1.00 27.40 78 PRO B C 1
ATOM 4644 O O . PRO B 1 78 ? 51.734 2.224 33.943 1.00 23.44 78 PRO B O 1
ATOM 4648 N N . PHE B 1 79 ? 49.743 1.235 34.262 1.00 24.30 79 PHE B N 1
ATOM 4649 C CA . PHE B 1 79 ? 49.074 2.465 34.641 1.00 25.95 79 PHE B CA 1
ATOM 4650 C C . PHE B 1 79 ? 49.110 2.556 36.159 1.00 25.56 79 PHE B C 1
ATOM 4651 O O . PHE B 1 79 ? 48.583 1.683 36.847 1.00 30.24 79 PHE B O 1
ATOM 4659 N N . ASP B 1 80 ? 49.755 3.594 36.679 1.00 26.94 80 ASP B N 1
ATOM 4660 C CA . ASP B 1 80 ? 49.787 3.823 38.118 1.00 29.08 80 ASP B CA 1
ATOM 4661 C C . ASP B 1 80 ? 49.655 5.308 38.416 1.00 27.32 80 ASP B C 1
ATOM 4662 O O . ASP B 1 80 ? 49.512 6.119 37.502 1.00 27.32 80 ASP B O 1
ATOM 4667 N N . ALA B 1 81 ? 49.704 5.661 39.695 1.00 26.78 81 ALA B N 1
ATOM 4668 C CA . ALA B 1 81 ? 49.512 7.046 40.100 1.00 29.11 81 ALA B CA 1
ATOM 4669 C C . ALA B 1 81 ? 50.601 7.949 39.540 1.00 27.23 81 ALA B C 1
ATOM 4670 O O . ALA B 1 81 ? 50.351 9.125 39.271 1.00 22.37 81 ALA B O 1
ATOM 4672 N N . GLU B 1 82 ? 51.800 7.399 39.352 1.00 26.89 82 GLU B N 1
ATOM 4673 C CA . GLU B 1 82 ? 52.901 8.179 38.796 1.00 27.98 82 GLU B CA 1
ATOM 4674 C C . GLU B 1 82 ? 52.582 8.585 37.367 1.00 26.10 82 GLU B C 1
ATOM 4675 O O . GLU B 1 82 ? 52.730 9.749 36.993 1.00 27.79 82 GLU B O 1
ATOM 4681 N N . ALA B 1 83 ? 52.135 7.613 36.578 1.00 26.85 83 ALA B N 1
ATOM 4682 C CA . ALA B 1 83 ? 51.783 7.851 35.185 1.00 20.77 83 ALA B CA 1
ATOM 4683 C C . ALA B 1 83 ? 50.627 8.839 35.085 1.00 20.93 83 ALA B C 1
ATOM 4684 O O . ALA B 1 83 ? 50.600 9.699 34.204 1.00 22.31 83 ALA B O 1
ATOM 4686 N N . ALA B 1 84 ? 49.675 8.716 35.998 1.00 23.74 84 ALA B N 1
ATOM 4687 C CA . ALA B 1 84 ? 48.515 9.600 35.993 1.00 22.49 84 ALA B CA 1
ATOM 4688 C C . ALA B 1 84 ? 48.916 11.044 36.299 1.00 23.02 84 ALA B C 1
ATOM 4689 O O . ALA B 1 84 ? 48.472 11.974 35.628 1.00 27.83 84 ALA B O 1
ATOM 4691 N N . ALA B 1 85 ? 49.760 11.231 37.310 1.00 22.05 85 ALA B N 1
ATOM 4692 C CA . ALA B 1 85 ? 50.194 12.570 37.693 1.00 22.84 85 ALA B CA 1
ATOM 4693 C C . ALA B 1 85 ? 51.062 13.199 36.608 1.00 23.72 85 ALA B C 1
ATOM 4694 O O . ALA B 1 85 ? 51.040 14.413 36.409 1.00 25.69 85 ALA B O 1
ATOM 4696 N N . GLU B 1 86 ? 51.826 12.365 35.906 1.00 24.27 86 GLU B N 1
ATOM 4697 C CA . GLU B 1 86 ? 52.645 12.827 34.791 1.00 21.80 86 GLU B CA 1
ATOM 4698 C C . GLU B 1 86 ? 51.768 13.383 33.670 1.00 23.16 86 GLU B C 1
ATOM 4699 O O . GLU B 1 86 ? 52.117 14.368 33.018 1.00 23.87 86 GLU B O 1
ATOM 4705 N N . ASN B 1 87 ? 50.631 12.737 33.450 1.00 24.05 87 ASN B N 1
ATOM 4706 C CA . ASN B 1 87 ? 49.691 13.184 32.432 1.00 20.58 87 ASN B CA 1
ATOM 4707 C C . ASN B 1 87 ? 49.058 14.518 32.812 1.00 17.63 87 ASN B C 1
ATOM 4708 O O . ASN B 1 87 ? 48.970 15.425 31.985 1.00 21.29 87 ASN B O 1
ATOM 4713 N N . PHE B 1 88 ? 48.630 14.643 34.065 1.00 19.34 88 PHE B N 1
ATOM 4714 C CA . PHE B 1 88 ? 48.057 15.901 34.527 1.00 21.98 88 PHE B CA 1
ATOM 4715 C C . PHE B 1 88 ? 49.085 17.022 34.406 1.00 23.49 88 PHE B C 1
ATOM 4716 O O . PHE B 1 88 ? 48.751 18.135 34.001 1.00 23.01 88 PHE B O 1
ATOM 4724 N N . ARG B 1 89 ? 50.343 16.726 34.720 1.00 21.80 89 ARG B N 1
ATOM 4725 C CA . ARG B 1 89 ? 51.396 17.728 34.575 1.00 19.80 89 ARG B CA 1
ATOM 4726 C C . ARG B 1 89 ? 51.559 18.162 33.116 1.00 19.26 89 ARG B C 1
ATOM 4727 O O . ARG B 1 89 ? 51.640 19.355 32.815 1.00 22.35 89 ARG B O 1
ATOM 4735 N N . ALA B 1 90 ? 51.600 17.185 32.217 1.00 21.27 90 ALA B N 1
ATOM 4736 C CA . ALA B 1 90 ? 51.754 17.447 30.792 1.00 18.62 90 ALA B CA 1
ATOM 4737 C C . ALA B 1 90 ? 50.609 18.305 30.260 1.00 22.88 90 ALA B C 1
ATOM 4738 O O . ALA B 1 90 ? 50.822 19.208 29.453 1.00 19.41 90 ALA B O 1
ATOM 4740 N N . VAL B 1 91 ? 49.396 18.018 30.721 1.00 19.63 91 VAL B N 1
ATOM 4741 C CA . VAL B 1 91 ? 48.227 18.797 30.322 1.00 18.91 91 VAL B CA 1
ATOM 4742 C C . VAL B 1 91 ? 48.323 20.238 30.813 1.00 22.10 91 VAL B C 1
ATOM 4743 O O . VAL B 1 91 ? 48.177 21.187 30.037 1.00 22.04 91 VAL B O 1
ATOM 4747 N N . LEU B 1 92 ? 48.587 20.394 32.106 1.00 25.17 92 LEU B N 1
ATOM 4748 C CA . LEU B 1 92 ? 48.565 21.716 32.725 1.00 24.67 92 LEU B CA 1
ATOM 4749 C C . LEU B 1 92 ? 49.812 22.546 32.417 1.00 24.38 92 LEU B C 1
ATOM 4750 O O . LEU B 1 92 ? 49.839 23.743 32.695 1.00 29.00 92 LEU B O 1
ATOM 4755 N N . ASP B 1 93 ? 50.829 21.926 31.818 1.00 25.89 93 ASP B N 1
ATOM 4756 C CA . ASP B 1 93 ? 51.966 22.675 31.271 1.00 21.91 93 ASP B CA 1
ATOM 4757 C C . ASP B 1 93 ? 51.512 23.522 30.090 1.00 27.52 93 ASP B C 1
ATOM 4758 O O . ASP B 1 93 ? 52.234 24.403 29.618 1.00 27.20 93 ASP B O 1
ATOM 4763 N N . ASN B 1 94 ? 50.310 23.218 29.614 1.00 25.98 94 ASN B N 1
ATOM 4764 C CA . ASN B 1 94 ? 49.703 23.864 28.465 1.00 21.57 94 ASN B CA 1
ATOM 4765 C C . ASN B 1 94 ? 48.344 24.411 28.885 1.00 23.08 94 ASN B C 1
ATOM 4766 O O . ASN B 1 94 ? 47.390 24.420 28.110 1.00 24.81 94 ASN B O 1
ATOM 4771 N N . ARG B 1 95 ? 48.275 24.867 30.132 1.00 26.55 95 ARG B N 1
ATOM 4772 C CA . ARG B 1 95 ? 47.010 25.200 30.785 1.00 26.47 95 ARG B CA 1
ATOM 4773 C C . ARG B 1 95 ? 46.144 26.201 30.024 1.00 26.73 95 ARG B C 1
ATOM 4774 O O . ARG B 1 95 ? 44.918 26.069 29.992 1.00 24.83 95 ARG B O 1
ATOM 4782 N N . GLN B 1 96 ? 46.777 27.200 29.420 1.00 28.79 96 GLN B N 1
ATOM 4783 C CA . GLN B 1 96 ? 46.048 28.262 28.731 1.00 28.26 96 GLN B CA 1
ATOM 4784 C C . GLN B 1 96 ? 45.271 27.755 27.517 1.00 28.35 96 GLN B C 1
ATOM 4785 O O . GLN B 1 96 ? 44.198 28.272 27.204 1.00 24.90 96 GLN B O 1
ATOM 4791 N N . ARG B 1 97 ? 45.799 26.733 26.850 1.00 25.06 97 ARG B N 1
ATOM 4792 C CA . ARG B 1 97 ? 45.091 26.113 25.733 1.00 27.54 97 ARG B CA 1
ATOM 4793 C C . ARG B 1 97 ? 43.766 25.503 26.199 1.00 26.32 97 ARG B C 1
ATOM 4794 O O . ARG B 1 97 ? 42.835 25.343 25.409 1.00 25.52 97 ARG B O 1
ATOM 4802 N N . HIS B 1 98 ? 43.682 25.178 27.486 1.00 22.96 98 HIS B N 1
ATOM 4803 C CA . HIS B 1 98 ? 42.501 24.515 28.032 1.00 17.96 98 HIS B CA 1
ATOM 4804 C C . HIS B 1 98 ? 41.596 25.456 28.834 1.00 19.18 98 HIS B C 1
ATOM 4805 O O . HIS B 1 98 ? 40.784 25.002 29.638 1.00 23.63 98 HIS B O 1
ATOM 4812 N N . ALA B 1 99 ? 41.738 26.759 28.607 1.00 23.17 99 ALA B N 1
ATOM 4813 C CA . ALA B 1 99 ? 41.007 27.765 29.379 1.00 25.70 99 ALA B CA 1
ATOM 4814 C C . ALA B 1 99 ? 39.489 27.612 29.286 1.00 22.46 99 ALA B C 1
ATOM 4815 O O . ALA B 1 99 ? 38.772 27.931 30.232 1.00 22.09 99 ALA B O 1
ATOM 4817 N N . TRP B 1 100 ? 39.011 27.130 28.145 1.00 20.97 100 TRP B N 1
ATOM 4818 C CA . TRP B 1 100 ? 37.581 26.893 27.943 1.00 19.71 100 TRP B CA 1
ATOM 4819 C C . TRP B 1 100 ? 36.994 25.967 29.004 1.00 23.14 100 TRP B C 1
ATOM 4820 O O . TRP B 1 100 ? 35.807 26.047 29.329 1.00 23.04 100 TRP B O 1
ATOM 4831 N N . LEU B 1 101 ? 37.831 25.071 29.520 1.00 20.54 101 LEU B N 1
ATOM 4832 C CA . LEU B 1 101 ? 37.402 24.075 30.496 1.00 20.14 101 LEU B CA 1
ATOM 4833 C C . LEU B 1 101 ? 37.814 24.505 31.894 1.00 22.43 101 LEU B C 1
ATOM 4834 O O . LEU B 1 101 ? 39.006 24.542 32.208 1.00 23.14 101 LEU B O 1
ATOM 4839 N N . GLU B 1 102 ? 36.837 24.819 32.740 1.00 21.89 102 GLU B N 1
ATOM 4840 C CA . GLU B 1 102 ? 37.144 25.444 34.024 1.00 26.21 102 GLU B CA 1
ATOM 4841 C C . GLU B 1 102 ? 37.975 24.550 34.950 1.00 28.53 102 GLU B C 1
ATOM 4842 O O . GLU B 1 102 ? 38.727 25.062 35.780 1.00 26.86 102 GLU B O 1
ATOM 4848 N N . LEU B 1 103 ? 37.866 23.231 34.799 1.00 25.57 103 LEU B N 1
ATOM 4849 C CA . LEU B 1 103 ? 38.673 22.319 35.614 1.00 25.77 103 LEU B CA 1
ATOM 4850 C C . LEU B 1 103 ? 40.156 22.596 35.432 1.00 25.08 103 LEU B C 1
ATOM 4851 O O . LEU B 1 103 ? 40.931 22.474 36.380 1.00 24.36 103 LEU B O 1
ATOM 4856 N N . ALA B 1 104 ? 40.550 22.978 34.219 1.00 22.01 104 ALA B N 1
ATOM 4857 C CA . ALA B 1 104 ? 41.959 23.252 33.937 1.00 25.83 104 ALA B CA 1
ATOM 4858 C C . ALA B 1 104 ? 42.471 24.414 34.777 1.00 28.28 104 ALA B C 1
ATOM 4859 O O . ALA B 1 104 ? 43.648 24.456 35.127 1.00 31.46 104 ALA B O 1
ATOM 4861 N N . ASN B 1 105 ? 41.592 25.351 35.111 1.00 27.39 105 ASN B N 1
ATOM 4862 C CA . ASN B 1 105 ? 42.005 26.466 35.950 1.00 33.51 105 ASN B CA 1
ATOM 4863 C C . ASN B 1 105 ? 41.819 26.138 37.423 1.00 33.35 105 ASN B C 1
ATOM 4864 O O . ASN B 1 105 ? 42.429 26.762 38.287 1.00 41.71 105 ASN B O 1
ATOM 4869 N N . GLN B 1 106 ? 40.984 25.146 37.707 1.00 33.00 106 GLN B N 1
ATOM 4870 C CA . GLN B 1 106 ? 40.677 24.794 39.086 1.00 34.71 106 GLN B CA 1
ATOM 4871 C C . GLN B 1 106 ? 41.789 23.965 39.734 1.00 42.09 106 GLN B C 1
ATOM 4872 O O . GLN B 1 106 ? 42.051 24.100 40.929 1.00 38.18 106 GLN B O 1
ATOM 4878 N N . ILE B 1 107 ? 42.456 23.122 38.951 1.00 31.46 107 ILE B N 1
ATOM 4879 C CA . ILE B 1 107 ? 43.503 22.267 39.508 1.00 29.17 107 ILE B CA 1
ATOM 4880 C C . ILE B 1 107 ? 44.741 23.068 39.894 1.00 31.39 107 ILE B C 1
ATOM 4881 O O . ILE B 1 107 ? 45.349 23.734 39.059 1.00 32.16 107 ILE B O 1
ATOM 4886 N N . VAL B 1 108 ? 45.111 23.003 41.169 1.00 35.39 108 VAL B N 1
ATOM 4887 C CA . VAL B 1 108 ? 46.327 23.658 41.633 1.00 37.40 108 VAL B CA 1
ATOM 4888 C C . VAL B 1 108 ? 47.474 22.664 41.783 1.00 30.64 108 VAL B C 1
ATOM 4889 O O . VAL B 1 108 ? 48.629 22.999 41.532 1.00 36.97 108 VAL B O 1
ATOM 4893 N N . ASP B 1 109 ? 47.153 21.439 42.179 1.00 34.12 109 ASP B N 1
ATOM 4894 C CA . ASP B 1 109 ? 48.186 20.445 42.423 1.00 38.88 109 ASP B CA 1
ATOM 4895 C C . ASP B 1 109 ? 47.706 19.029 42.131 1.00 34.43 109 ASP B C 1
ATOM 4896 O O . ASP B 1 109 ? 46.578 18.664 42.455 1.00 34.84 109 ASP B O 1
ATOM 4901 N N . VAL B 1 110 ? 48.573 18.241 41.504 1.00 30.37 110 VAL B N 1
ATOM 4902 C CA . VAL B 1 110 ? 48.337 16.814 41.342 1.00 31.08 110 VAL B CA 1
ATOM 4903 C C . VAL B 1 110 ? 49.615 16.076 41.709 1.00 37.01 110 VAL B C 1
ATOM 4904 O O . VAL B 1 110 ? 50.684 16.377 41.179 1.00 36.54 110 VAL B O 1
ATOM 4908 N N . LYS B 1 111 ? 49.510 15.123 42.628 1.00 34.05 111 LYS B N 1
ATOM 4909 C CA . LYS B 1 111 ? 50.675 14.360 43.055 1.00 32.72 111 LYS B CA 1
ATOM 4910 C C . LYS B 1 111 ? 50.304 12.937 43.427 1.00 32.43 111 LYS B C 1
ATOM 4911 O O . LYS B 1 111 ? 49.233 12.685 43.979 1.00 30.17 111 LYS B O 1
ATOM 4917 N N . ALA B 1 112 ? 51.196 12.008 43.106 1.00 31.30 112 ALA B N 1
ATOM 4918 C CA . ALA B 1 112 ? 51.016 10.610 43.460 1.00 30.12 112 ALA B CA 1
ATOM 4919 C C . ALA B 1 112 ? 51.471 10.374 44.897 1.00 40.43 112 ALA B C 1
ATOM 4920 O O . ALA B 1 112 ? 52.639 10.578 45.222 1.00 39.52 112 ALA B O 1
ATOM 4922 N N . LEU B 1 113 ? 50.547 9.953 45.753 1.00 30.49 113 LEU B N 1
ATOM 4923 C CA . LEU B 1 113 ? 50.873 9.685 47.150 1.00 40.08 113 LEU B CA 1
ATOM 4924 C C . LEU B 1 113 ? 51.498 8.304 47.284 1.00 38.28 113 LEU B C 1
ATOM 4925 O O . LEU B 1 113 ? 52.301 8.051 48.183 1.00 39.87 113 LEU B O 1
ATOM 4930 N N . SER B 1 114 ? 51.116 7.415 46.375 1.00 39.13 114 SER B N 1
ATOM 4931 C CA . SER B 1 114 ? 51.648 6.062 46.327 1.00 35.92 114 SER B CA 1
ATOM 4932 C C . SER B 1 114 ? 51.546 5.537 44.904 1.00 39.18 114 SER B C 1
ATOM 4933 O O . SER B 1 114 ? 51.390 6.313 43.961 1.00 37.26 114 SER B O 1
ATOM 4936 N N . LYS B 1 115 ? 51.634 4.219 44.754 1.00 34.96 115 LYS B N 1
ATOM 4937 C CA . LYS B 1 115 ? 51.498 3.588 43.447 1.00 40.28 115 LYS B CA 1
ATOM 4938 C C . LYS B 1 115 ? 50.030 3.572 43.016 1.00 38.84 115 LYS B C 1
ATOM 4939 O O . LYS B 1 115 ? 49.723 3.499 41.825 1.00 40.86 115 LYS B O 1
ATOM 4945 N N . THR B 1 116 ? 49.125 3.661 43.987 1.00 33.41 116 THR B N 1
ATOM 4946 C CA . THR B 1 116 ? 47.695 3.593 43.695 1.00 38.35 116 THR B CA 1
ATOM 4947 C C . THR B 1 116 ? 46.901 4.818 44.144 1.00 35.32 116 THR B C 1
ATOM 4948 O O . THR B 1 116 ? 45.715 4.930 43.833 1.00 38.19 116 THR B O 1
ATOM 4952 N N . GLU B 1 117 ? 47.530 5.728 44.878 1.00 30.47 117 GLU B N 1
ATOM 4953 C CA . GLU B 1 117 ? 46.806 6.896 45.372 1.00 35.50 117 GLU B CA 1
ATOM 4954 C C . GLU B 1 117 ? 47.229 8.177 44.664 1.00 32.25 117 GLU B C 1
ATOM 4955 O O . GLU B 1 117 ? 48.403 8.551 44.658 1.00 29.98 117 GLU B O 1
ATOM 4961 N N . LEU B 1 118 ? 46.243 8.839 44.067 1.00 30.86 118 LEU B N 1
ATOM 4962 C CA . LEU B 1 118 ? 46.460 10.054 43.300 1.00 29.26 118 LEU B CA 1
ATOM 4963 C C . LEU B 1 118 ? 45.680 11.198 43.925 1.00 30.86 118 LEU B C 1
ATOM 4964 O O . LEU B 1 118 ? 44.452 11.143 44.017 1.00 28.72 118 LEU B O 1
ATOM 4969 N N . GLN B 1 119 ? 46.388 12.234 44.354 1.00 30.10 119 GLN B N 1
ATOM 4970 C CA . GLN B 1 119 ? 45.745 13.343 45.041 1.00 32.45 119 GLN B CA 1
ATOM 4971 C C . GLN B 1 119 ? 45.624 14.572 44.152 1.00 32.50 119 GLN B C 1
ATOM 4972 O O . GLN B 1 119 ? 46.621 15.091 43.648 1.00 32.97 119 GLN B O 1
ATOM 4978 N N . ILE B 1 120 ? 44.390 15.031 43.967 1.00 33.98 120 ILE B N 1
ATOM 4979 C CA . ILE B 1 120 ? 44.122 16.230 43.184 1.00 34.65 120 ILE B CA 1
ATOM 4980 C C . ILE B 1 120 ? 43.548 17.314 44.086 1.00 34.93 120 ILE B C 1
ATOM 4981 O O . ILE B 1 120 ? 42.587 17.074 44.815 1.00 33.66 120 ILE B O 1
ATOM 4986 N N . THR B 1 121 ? 44.144 18.501 44.047 1.00 33.68 121 THR B N 1
ATOM 4987 C CA . THR B 1 121 ? 43.644 19.616 44.841 1.00 38.36 121 THR B CA 1
ATOM 4988 C C . THR B 1 121 ? 43.171 20.757 43.948 1.00 38.78 121 THR B C 1
ATOM 4989 O O . THR B 1 121 ? 43.746 21.012 42.888 1.00 38.15 121 THR B O 1
ATOM 4993 N N . LEU B 1 122 ? 42.121 21.441 44.389 1.00 39.51 122 LEU B N 1
ATOM 4994 C CA . LEU B 1 122 ? 41.453 22.435 43.561 1.00 40.93 122 LEU B CA 1
ATOM 4995 C C . LEU B 1 122 ? 41.421 23.830 44.193 1.00 44.63 122 LEU B C 1
ATOM 4996 O O . LEU B 1 122 ? 41.438 23.965 45.418 1.00 44.46 122 LEU B O 1
ATOM 5001 N N . LYS B 1 123 ? 41.370 24.860 43.348 1.00 44.86 123 LYS B N 1
ATOM 5002 C CA . LYS B 1 123 ? 41.229 26.243 43.807 1.00 40.85 123 LYS B CA 1
ATOM 5003 C C . LYS B 1 123 ? 39.972 26.401 44.652 1.00 44.77 123 LYS B C 1
ATOM 5004 O O . LYS B 1 123 ? 39.961 27.130 45.643 1.00 53.10 123 LYS B O 1
ATOM 5010 N N . SER B 1 124 ? 38.915 25.704 44.251 1.00 44.75 124 SER B N 1
ATOM 5011 C CA . SER B 1 124 ? 37.625 25.794 44.919 1.00 44.18 124 SER B CA 1
ATOM 5012 C C . SER B 1 124 ? 36.869 24.475 44.813 1.00 49.67 124 SER B C 1
ATOM 5013 O O . SER B 1 124 ? 37.305 23.554 44.122 1.00 49.91 124 SER B O 1
ATOM 5016 N N . ALA B 1 125 ? 35.739 24.386 45.506 1.00 44.37 125 ALA B N 1
ATOM 5017 C CA . ALA B 1 125 ? 34.895 23.200 45.437 1.00 49.29 125 ALA B CA 1
ATOM 5018 C C . ALA B 1 125 ? 34.115 23.202 44.128 1.00 49.39 125 ALA B C 1
ATOM 5019 O O . ALA B 1 125 ? 33.002 23.722 44.052 1.00 56.32 125 ALA B O 1
ATOM 5021 N N . TYR B 1 126 ? 34.713 22.612 43.101 1.00 48.14 126 TYR B N 1
ATOM 5022 C CA . TYR B 1 126 ? 34.184 22.675 41.744 1.00 39.21 126 TYR B CA 1
ATOM 5023 C C . TYR B 1 126 ? 33.174 21.556 41.484 1.00 36.79 126 TYR B C 1
ATOM 5024 O O . TYR B 1 126 ? 33.545 20.385 41.405 1.00 36.94 126 TYR B O 1
ATOM 5033 N N . TYR B 1 127 ? 31.898 21.914 41.345 1.00 32.27 127 TYR B N 1
ATOM 5034 C CA . TYR B 1 127 ? 30.849 20.900 41.255 1.00 30.19 127 TYR B CA 1
ATOM 5035 C C . TYR B 1 127 ? 30.923 20.012 39.998 1.00 30.87 127 TYR B C 1
ATOM 5036 O O . TYR B 1 127 ? 30.556 18.839 40.073 1.00 30.00 127 TYR B O 1
ATOM 5045 N N . PRO B 1 128 ? 31.390 20.544 38.847 1.00 29.46 128 PRO B N 1
ATOM 5046 C CA . PRO B 1 128 ? 31.461 19.624 37.704 1.00 31.04 128 PRO B CA 1
ATOM 5047 C C . PRO B 1 128 ? 32.756 18.805 37.630 1.00 31.14 128 PRO B C 1
ATOM 5048 O O . PRO B 1 128 ? 33.019 18.213 36.582 1.00 30.48 128 PRO B O 1
ATOM 5052 N N . PHE B 1 129 ? 33.528 18.775 38.717 1.00 26.06 129 PHE B N 1
ATOM 5053 C CA . PHE B 1 129 ? 34.836 18.106 38.770 1.00 30.10 129 PHE B CA 1
ATOM 5054 C C . PHE B 1 129 ? 34.878 16.725 38.105 1.00 28.52 129 PHE B C 1
ATOM 5055 O O . PHE B 1 129 ? 35.654 16.504 37.170 1.00 25.33 129 PHE B O 1
ATOM 5063 N N . LEU B 1 130 ? 34.041 15.805 38.571 1.00 23.89 130 LEU B N 1
ATOM 5064 C CA . LEU B 1 130 ? 34.085 14.432 38.073 1.00 21.21 130 LEU B CA 1
ATOM 5065 C C . LEU B 1 130 ? 33.621 14.309 36.622 1.00 21.28 130 LEU B C 1
ATOM 5066 O O . LEU B 1 130 ? 34.155 13.500 35.864 1.00 22.03 130 LEU B O 1
ATOM 5071 N N . GLN B 1 131 ? 32.622 15.099 36.237 1.00 21.89 131 GLN B N 1
ATOM 5072 C CA . GLN B 1 131 ? 32.117 15.050 34.869 1.00 19.87 131 GLN B CA 1
ATOM 5073 C C . GLN B 1 131 ? 33.169 15.539 33.872 1.00 17.67 131 GLN B C 1
ATOM 5074 O O . GLN B 1 131 ? 33.255 15.038 32.748 1.00 20.86 131 GLN B O 1
ATOM 5080 N N . GLU B 1 132 ? 33.977 16.510 34.284 1.00 19.10 132 GLU B N 1
ATOM 5081 C CA . GLU B 1 132 ? 34.992 17.058 33.389 1.00 20.35 132 GLU B CA 1
ATOM 5082 C C . GLU B 1 132 ? 36.232 16.159 33.339 1.00 20.51 132 GLU B C 1
ATOM 5083 O O . GLU B 1 132 ? 36.952 16.145 32.338 1.00 20.87 132 GLU B O 1
ATOM 5089 N N . LEU B 1 133 ? 36.466 15.396 34.404 1.00 21.47 133 LEU B N 1
ATOM 5090 C CA . LEU B 1 133 ? 37.471 14.337 34.359 1.00 19.47 133 LEU B CA 1
ATOM 5091 C C . LEU B 1 133 ? 37.050 13.232 33.394 1.00 19.55 133 LEU B C 1
ATOM 5092 O O . LEU B 1 133 ? 37.890 12.504 32.869 1.00 20.14 133 LEU B O 1
ATOM 5097 N N . ALA B 1 134 ? 35.743 13.106 33.171 1.00 17.03 134 ALA B N 1
ATOM 5098 C CA . ALA B 1 134 ? 35.203 12.033 32.345 1.00 18.34 134 ALA B CA 1
ATOM 5099 C C . ALA B 1 134 ? 35.212 12.359 30.849 1.00 16.04 134 ALA B C 1
ATOM 5100 O O . ALA B 1 134 ? 34.938 11.491 30.027 1.00 16.99 134 ALA B O 1
ATOM 5102 N N . LEU B 1 135 ? 35.534 13.601 30.499 1.00 17.64 135 LEU B N 1
ATOM 5103 C CA . LEU B 1 135 ? 35.504 14.038 29.099 1.00 15.34 135 LEU B CA 1
ATOM 5104 C C . LEU B 1 135 ? 36.538 13.315 28.240 1.00 16.72 135 LEU B C 1
ATOM 5105 O O . LEU B 1 135 ? 37.555 12.858 28.763 1.00 17.32 135 LEU B O 1
ATOM 5110 N N . PRO B 1 136 ? 36.290 13.225 26.919 1.00 17.34 136 PRO B N 1
ATOM 5111 C CA . PRO B 1 136 ? 37.253 12.632 25.982 1.00 16.86 136 PRO B CA 1
ATOM 5112 C C . PRO B 1 136 ? 38.665 13.222 26.104 1.00 17.01 136 PRO B C 1
ATOM 5113 O O . PRO B 1 136 ? 39.656 12.508 25.957 1.00 18.87 136 PRO B O 1
ATOM 5117 N N . ARG B 1 137 ? 38.744 14.518 26.378 1.00 15.45 137 ARG B N 1
ATOM 5118 C CA . ARG B 1 137 ? 40.020 15.213 26.491 1.00 16.46 137 ARG B CA 1
ATOM 5119 C C . ARG B 1 137 ? 39.813 16.480 27.330 1.00 17.71 137 ARG B C 1
ATOM 5120 O O . ARG B 1 137 ? 38.708 17.027 27.347 1.00 17.93 137 ARG B O 1
ATOM 5128 N N . PRO B 1 138 ? 40.865 16.963 28.017 1.00 16.95 138 PRO B N 1
ATOM 5129 C CA . PRO B 1 138 ? 42.260 16.512 27.951 1.00 19.56 138 PRO B CA 1
ATOM 5130 C C . PRO B 1 138 ? 42.718 15.563 29.052 1.00 20.37 138 PRO B C 1
ATOM 5131 O O . PRO B 1 138 ? 43.866 15.135 28.997 1.00 18.90 138 PRO B O 1
ATOM 5135 N N . PHE B 1 139 ? 41.874 15.240 30.024 1.00 19.07 139 PHE B N 1
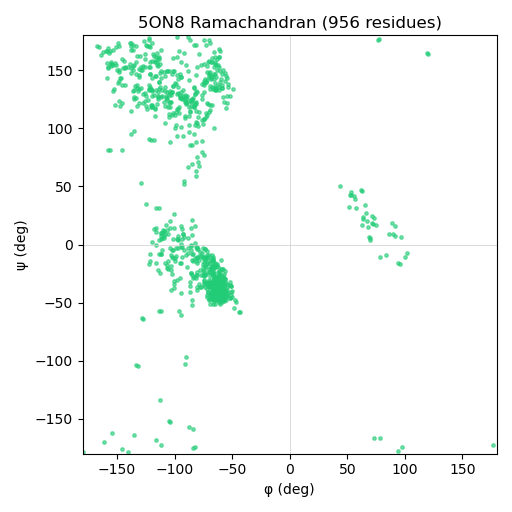ATOM 5136 C CA . PHE B 1 139 ? 42.359 14.520 31.200 1.00 20.39 139 PHE B CA 1
ATOM 5137 C C . PHE B 1 139 ? 42.258 12.997 31.078 1.00 20.88 139 PHE B C 1
ATOM 5138 O O . PHE B 1 139 ? 41.686 12.325 31.937 1.00 25.58 139 PHE B O 1
ATOM 5146 N N . ARG B 1 140 ? 42.842 12.462 30.009 1.00 18.44 140 ARG B N 1
ATOM 5147 C CA . ARG B 1 140 ? 42.989 11.020 29.844 1.00 16.99 140 ARG B CA 1
ATOM 5148 C C . ARG B 1 140 ? 44.466 10.683 29.642 1.00 17.39 140 ARG B C 1
ATOM 5149 O O . ARG B 1 140 ? 45.290 11.578 29.464 1.00 19.17 140 ARG B O 1
ATOM 5157 N N . PHE B 1 141 ? 44.793 9.393 29.656 1.00 19.87 141 PHE B N 1
ATOM 5158 C CA . PHE B 1 141 ? 46.151 8.989 29.995 1.00 20.53 141 PHE B CA 1
ATOM 5159 C C . PHE B 1 141 ? 46.912 8.206 28.935 1.00 17.48 141 PHE B C 1
ATOM 5160 O O . PHE B 1 141 ? 46.530 7.102 28.541 1.00 17.62 141 PHE B O 1
ATOM 5168 N N . ILE B 1 142 ? 48.009 8.805 28.488 1.00 20.09 142 ILE B N 1
ATOM 5169 C CA . ILE B 1 142 ? 48.954 8.139 27.601 1.00 16.22 142 ILE B CA 1
ATOM 5170 C C . ILE B 1 142 ? 50.157 7.649 28.416 1.00 19.25 142 ILE B C 1
ATOM 5171 O O . ILE B 1 142 ? 50.503 8.235 29.439 1.00 19.75 142 ILE B O 1
ATOM 5176 N N . ALA B 1 143 ? 50.761 6.550 27.980 1.00 18.36 143 ALA B N 1
ATOM 5177 C CA . ALA B 1 143 ? 51.978 6.059 28.615 1.00 22.15 143 ALA B CA 1
ATOM 5178 C C . ALA B 1 143 ? 53.047 7.144 28.590 1.00 18.44 143 ALA B C 1
ATOM 5179 O O . ALA B 1 143 ? 53.396 7.652 27.527 1.00 21.42 143 ALA B O 1
ATOM 5181 N N . PRO B 1 144 ? 53.560 7.519 29.772 1.00 19.83 144 PRO B N 1
ATOM 5182 C CA . PRO B 1 144 ? 54.585 8.564 29.884 1.00 22.77 144 PRO B CA 1
ATOM 5183 C C . PRO B 1 144 ? 55.835 8.294 29.046 1.00 24.82 144 PRO B C 1
ATOM 5184 O O . PRO B 1 144 ? 56.558 9.233 28.716 1.00 25.05 144 PRO B O 1
ATOM 5188 N N . SER B 1 145 ? 56.076 7.032 28.705 1.00 24.85 145 SER B N 1
ATOM 5189 C CA . SER B 1 145 ? 57.187 6.669 27.827 1.00 22.27 145 SER B CA 1
ATOM 5190 C C . SER B 1 145 ? 57.009 7.273 26.440 1.00 27.41 145 SER B C 1
ATOM 5191 O O . SER B 1 145 ? 57.955 7.351 25.660 1.00 22.90 145 SER B O 1
ATOM 5194 N N . GLN B 1 146 ? 55.789 7.698 26.133 1.00 21.17 146 GLN B N 1
ATOM 5195 C CA . GLN B 1 146 ? 55.489 8.242 24.817 1.00 21.18 146 GLN B CA 1
ATOM 5196 C C . GLN B 1 146 ? 55.426 9.768 24.815 1.00 18.92 146 GLN B C 1
ATOM 5197 O O . GLN B 1 146 ? 55.115 10.375 23.789 1.00 22.12 146 GLN B O 1
ATOM 5203 N N . PHE B 1 147 ? 55.738 10.385 25.955 1.00 20.89 147 PHE B N 1
ATOM 5204 C CA . PHE B 1 147 ? 55.947 11.831 26.000 1.00 21.25 147 PHE B CA 1
ATOM 5205 C C . PHE B 1 147 ? 57.158 12.158 25.136 1.00 27.52 147 PHE B C 1
ATOM 5206 O O . PHE B 1 147 ? 58.026 11.313 24.944 1.00 22.01 147 PHE B O 1
ATOM 5214 N N . LYS B 1 148 ? 57.216 13.380 24.622 1.00 21.56 148 LYS B N 1
ATOM 5215 C CA . LYS B 1 148 ? 58.428 13.888 23.987 1.00 22.31 148 LYS B CA 1
ATOM 5216 C C . LYS B 1 148 ? 59.055 14.940 24.883 1.00 26.95 148 LYS B C 1
ATOM 5217 O O . LYS B 1 148 ? 58.429 15.958 25.165 1.00 22.17 148 LYS B O 1
ATOM 5223 N N . ASN B 1 149 ? 60.285 14.697 25.327 1.00 22.51 149 ASN B N 1
ATOM 5224 C CA . ASN B 1 149 ? 60.971 15.625 26.221 1.00 23.52 149 ASN B CA 1
ATOM 5225 C C . ASN B 1 149 ? 60.124 15.954 27.445 1.00 25.96 149 ASN B C 1
ATOM 5226 O O . ASN B 1 149 ? 60.034 17.112 27.861 1.00 23.64 149 ASN B O 1
ATOM 5231 N N . HIS B 1 150 ? 59.496 14.913 27.991 1.00 23.67 150 HIS B N 1
ATOM 5232 C CA . HIS B 1 150 ? 58.675 14.987 29.196 1.00 26.62 150 HIS B CA 1
ATOM 5233 C C . HIS B 1 150 ? 57.442 15.868 29.040 1.00 27.71 150 HIS B C 1
ATOM 5234 O O . HIS B 1 150 ? 56.907 16.365 30.029 1.00 27.14 150 HIS B O 1
ATOM 5241 N N . GLU B 1 151 ? 56.990 16.043 27.800 1.00 22.26 151 GLU B N 1
ATOM 5242 C CA . GLU B 1 151 ? 55.793 16.834 27.511 1.00 19.96 151 GLU B CA 1
ATOM 5243 C C . GLU B 1 151 ? 54.903 16.125 26.498 1.00 19.42 151 GLU B C 1
ATOM 5244 O O . GLU B 1 151 ? 55.326 15.171 25.850 1.00 19.44 151 GLU B O 1
ATOM 5250 N N . THR B 1 152 ? 53.671 16.608 26.358 1.00 18.80 152 THR B N 1
ATOM 5251 C CA . THR B 1 152 ? 52.783 16.135 25.304 1.00 18.75 152 THR B CA 1
ATOM 5252 C C . THR B 1 152 ? 52.328 17.294 24.425 1.00 19.21 152 THR B C 1
ATOM 5253 O O . THR B 1 152 ? 51.846 17.081 23.312 1.00 20.35 152 THR B O 1
ATOM 5257 N N . MET B 1 153 ? 52.492 18.519 24.922 1.00 20.52 153 MET B N 1
ATOM 5258 C CA . MET B 1 153 ? 51.938 19.689 24.238 1.00 20.91 153 MET B CA 1
ATOM 5259 C C . MET B 1 153 ? 52.628 19.958 22.900 1.00 22.64 153 MET B C 1
ATOM 5260 O O . MET B 1 153 ? 52.089 20.667 22.049 1.00 21.85 153 MET B O 1
ATOM 5265 N N . ASN B 1 154 ? 53.817 19.388 22.712 1.00 20.27 154 ASN B N 1
ATOM 5266 C CA . ASN B 1 154 ? 54.557 19.565 21.468 1.00 18.65 154 ASN B CA 1
ATOM 5267 C C . ASN B 1 154 ? 54.544 18.312 20.610 1.00 23.52 154 ASN B C 1
ATOM 5268 O O . ASN B 1 154 ? 55.301 18.204 19.644 1.00 26.73 154 ASN B O 1
ATOM 5273 N N . GLY B 1 155 ? 53.687 17.363 20.971 1.00 20.46 155 GLY B N 1
ATOM 5274 C CA . GLY B 1 155 ? 53.611 16.104 20.255 1.00 20.20 155 GLY B CA 1
ATOM 5275 C C . GLY B 1 155 ? 53.914 14.906 21.132 1.00 23.94 155 GLY B C 1
ATOM 5276 O O . GLY B 1 155 ? 54.458 15.039 22.227 1.00 21.53 155 GLY B O 1
ATOM 5277 N N . ILE B 1 156 ? 53.548 13.727 20.642 1.00 22.55 156 ILE B N 1
ATOM 5278 C CA . ILE B 1 156 ? 53.818 12.479 21.336 1.00 19.86 156 ILE B CA 1
ATOM 5279 C C . ILE B 1 156 ? 54.546 11.526 20.396 1.00 22.18 156 ILE B C 1
ATOM 5280 O O . ILE B 1 156 ? 54.738 11.828 19.219 1.00 21.46 156 ILE B O 1
ATOM 5285 N N . LYS B 1 157 ? 54.948 10.374 20.918 1.00 24.66 157 LYS B N 1
ATOM 5286 C CA . LYS B 1 157 ? 55.549 9.348 20.082 1.00 20.88 157 LYS B CA 1
ATOM 5287 C C . LYS B 1 157 ? 54.445 8.430 19.562 1.00 19.90 157 LYS B C 1
ATOM 5288 O O . LYS B 1 157 ? 53.791 8.751 18.571 1.00 29.03 157 LYS B O 1
ATOM 5294 N N . ALA B 1 158 ? 54.221 7.301 20.225 1.00 23.35 158 ALA B N 1
ATOM 5295 C CA . ALA B 1 158 ? 53.126 6.420 19.839 1.00 23.54 158 ALA B CA 1
ATOM 5296 C C . ALA B 1 158 ? 51.915 6.690 20.732 1.00 20.02 158 ALA B C 1
ATOM 5297 O O . ALA B 1 158 ? 52.070 6.969 21.919 1.00 20.29 158 ALA B O 1
ATOM 5299 N N . PRO B 1 159 ? 50.703 6.628 20.158 1.00 21.78 159 PRO B N 1
ATOM 5300 C CA . PRO B 1 159 ? 49.490 6.931 20.931 1.00 19.23 159 PRO B CA 1
ATOM 5301 C C . PRO B 1 159 ? 49.047 5.774 21.834 1.00 21.50 159 PRO B C 1
ATOM 5302 O O . PRO B 1 159 ? 47.993 5.162 21.613 1.00 19.78 159 PRO B O 1
ATOM 5306 N N . ILE B 1 160 ? 49.852 5.491 22.854 1.00 18.22 160 ILE B N 1
ATOM 5307 C CA . ILE B 1 160 ? 49.647 4.322 23.701 1.00 19.38 160 ILE B CA 1
ATOM 5308 C C . ILE B 1 160 ? 48.771 4.635 24.900 1.00 20.35 160 ILE B C 1
ATOM 5309 O O . ILE B 1 160 ? 49.200 5.317 25.830 1.00 19.31 160 ILE B O 1
ATOM 5314 N N . GLY B 1 161 ? 47.548 4.116 24.888 1.00 17.14 161 GLY B N 1
ATOM 5315 C CA . GLY B 1 161 ? 46.639 4.324 26.000 1.00 20.10 161 GLY B CA 1
ATOM 5316 C C . GLY B 1 161 ? 46.280 3.023 26.695 1.00 22.37 161 GLY B C 1
ATOM 5317 O O . GLY B 1 161 ? 46.894 1.987 26.444 1.00 23.23 161 GLY B O 1
ATOM 5318 N N . THR B 1 162 ? 45.278 3.080 27.565 1.00 21.27 162 THR B N 1
ATOM 5319 C CA . THR B 1 162 ? 44.825 1.902 28.300 1.00 19.69 162 THR B CA 1
ATOM 5320 C C . THR B 1 162 ? 43.555 1.311 27.706 1.00 22.69 162 THR B C 1
ATOM 5321 O O . THR B 1 162 ? 43.095 0.257 28.143 1.00 23.37 162 THR B O 1
ATOM 5325 N N . GLY B 1 163 ? 43.003 1.989 26.705 1.00 21.03 163 GLY B N 1
ATOM 5326 C CA . GLY B 1 163 ? 41.680 1.664 26.193 1.00 19.69 163 GLY B CA 1
ATOM 5327 C C . GLY B 1 163 ? 41.584 0.359 25.428 1.00 22.96 163 GLY B C 1
ATOM 5328 O O . GLY B 1 163 ? 42.594 -0.308 25.188 1.00 24.78 163 GLY B O 1
ATOM 5329 N N . PRO B 1 164 ? 40.357 -0.004 25.026 1.00 25.51 164 PRO B N 1
ATOM 5330 C CA . 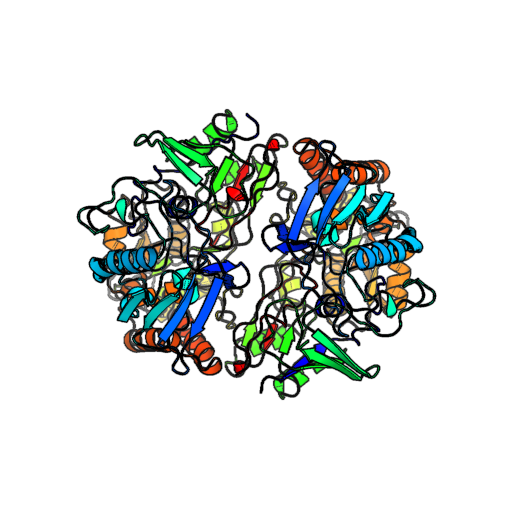PRO B 1 164 ? 40.049 -1.268 24.349 1.00 21.73 164 PRO B CA 1
ATOM 5331 C C . PRO B 1 164 ? 40.488 -1.291 22.888 1.00 24.62 164 PRO B C 1
ATOM 5332 O O . PRO B 1 164 ? 40.457 -2.354 22.266 1.00 23.71 164 PRO B O 1
ATOM 5336 N N . TRP B 1 165 ? 40.884 -0.139 22.350 1.00 20.40 165 TRP B N 1
ATOM 5337 C CA . TRP B 1 165 ? 41.313 -0.055 20.958 1.00 19.86 165 TRP B CA 1
ATOM 5338 C C . TRP B 1 165 ? 42.738 0.471 20.821 1.00 22.71 165 TRP B C 1
ATOM 5339 O O . TRP B 1 165 ? 43.189 1.314 21.600 1.00 19.90 165 TRP B O 1
ATOM 5350 N N . ILE B 1 166 ? 43.429 -0.038 19.809 1.00 18.67 166 ILE B N 1
ATOM 5351 C CA . ILE B 1 166 ? 44.794 0.367 19.498 1.00 19.53 166 ILE B CA 1
ATOM 5352 C C . ILE B 1 166 ? 44.875 0.886 18.065 1.00 21.50 166 ILE B C 1
ATOM 5353 O O . ILE B 1 166 ? 44.474 0.193 17.125 1.00 25.00 166 ILE B O 1
ATOM 5358 N N . LEU B 1 167 ? 45.373 2.109 17.891 1.00 21.29 167 LEU B N 1
ATOM 5359 C CA . LEU B 1 167 ? 45.554 2.644 16.548 1.00 21.58 167 LEU B CA 1
ATOM 5360 C C . LEU B 1 167 ? 46.716 1.922 15.880 1.00 28.03 167 LEU B C 1
ATOM 5361 O O . LEU B 1 167 ? 47.871 2.079 16.280 1.00 27.17 167 LEU B O 1
ATOM 5366 N N . GLN B 1 168 ? 46.409 1.125 14.864 1.00 23.91 168 GLN B N 1
ATOM 5367 C CA . GLN B 1 168 ? 47.426 0.291 14.231 1.00 23.74 168 GLN B CA 1
ATOM 5368 C C . GLN B 1 168 ? 48.051 0.954 13.009 1.00 28.00 168 GLN B C 1
ATOM 5369 O O . GLN B 1 168 ? 49.264 0.882 12.804 1.00 27.51 168 GLN B O 1
ATOM 5375 N N . GLU B 1 169 ? 47.225 1.602 12.199 1.00 28.05 169 GLU B N 1
ATOM 5376 C CA . GLU B 1 169 ? 47.702 2.175 10.948 1.00 24.43 169 GLU B CA 1
ATOM 5377 C C . GLU B 1 169 ? 46.929 3.434 10.579 1.00 30.47 169 GLU B C 1
ATOM 5378 O O . GLU B 1 169 ? 45.717 3.511 10.779 1.00 26.45 169 GLU B O 1
ATOM 5384 N N . SER B 1 170 ? 47.645 4.421 10.049 1.00 28.73 170 SER B N 1
ATOM 5385 C CA . SER B 1 170 ? 47.035 5.651 9.563 1.00 26.67 170 SER B CA 1
ATOM 5386 C C . SER B 1 170 ? 47.620 6.021 8.211 1.00 27.95 170 SER B C 1
ATOM 5387 O O . SER B 1 170 ? 48.834 5.983 8.026 1.00 30.14 170 SER B O 1
ATOM 5390 N N . LYS B 1 171 ? 46.757 6.366 7.261 1.00 26.15 171 LYS B N 1
ATOM 5391 C CA . LYS B 1 171 ? 47.215 6.954 6.007 1.00 25.59 171 LYS B CA 1
ATOM 5392 C C . LYS B 1 171 ? 46.415 8.214 5.701 1.00 29.23 171 LYS B C 1
ATOM 5393 O O . LYS B 1 171 ? 45.186 8.174 5.585 1.00 25.82 171 LYS B O 1
ATOM 5399 N N . LEU B 1 172 ? 47.132 9.327 5.569 1.00 25.36 172 LEU B N 1
ATOM 5400 C CA . LEU B 1 172 ? 46.527 10.636 5.358 1.00 29.57 172 LEU B CA 1
ATOM 5401 C C . LEU B 1 172 ? 45.531 10.639 4.200 1.00 28.05 172 LEU B C 1
ATOM 5402 O O . LEU B 1 172 ? 45.845 10.186 3.096 1.00 28.68 172 LEU B O 1
ATOM 5407 N N . ASN B 1 173 ? 44.323 11.127 4.483 1.00 26.38 173 ASN B N 1
ATOM 5408 C CA . ASN B 1 173 ? 43.245 11.246 3.502 1.00 24.62 173 ASN B CA 1
ATOM 5409 C C . ASN B 1 173 ? 42.785 9.905 2.941 1.00 25.99 173 ASN B C 1
ATOM 5410 O O . ASN B 1 173 ? 42.113 9.855 1.910 1.00 29.60 173 ASN B O 1
ATOM 5415 N N . GLN B 1 174 ? 43.131 8.820 3.625 1.00 24.83 174 GLN B N 1
ATOM 5416 C CA . GLN B 1 174 ? 42.735 7.499 3.162 1.00 19.89 174 GLN B CA 1
ATOM 5417 C C . GLN B 1 174 ? 42.027 6.684 4.239 1.00 19.91 174 GLN B C 1
ATOM 5418 O O . GLN B 1 174 ? 40.852 6.350 4.088 1.00 23.81 174 GLN B O 1
ATOM 5424 N N . TYR B 1 175 ? 42.734 6.355 5.316 1.00 22.11 175 TYR B N 1
ATOM 5425 C CA . TYR B 1 175 ? 42.145 5.507 6.346 1.00 21.39 175 TYR B CA 1
ATOM 5426 C C . TYR B 1 175 ? 42.883 5.509 7.684 1.00 24.38 175 TYR B C 1
ATOM 5427 O O . TYR B 1 175 ? 44.047 5.910 7.783 1.00 24.28 175 TYR B O 1
ATOM 5436 N N . ASP B 1 176 ? 42.174 5.041 8.705 1.00 23.75 176 ASP B N 1
ATOM 5437 C CA . ASP B 1 176 ? 42.756 4.700 9.993 1.00 23.38 176 ASP B CA 1
ATOM 5438 C C . ASP B 1 176 ? 42.266 3.318 10.395 1.00 21.18 176 ASP B C 1
ATOM 5439 O O . ASP B 1 176 ? 41.072 3.021 10.289 1.00 23.24 176 ASP B O 1
ATOM 5444 N N . VAL B 1 177 ? 43.186 2.473 10.844 1.00 23.37 177 VAL B N 1
ATOM 5445 C CA . VAL B 1 177 ? 42.839 1.124 11.269 1.00 22.36 177 VAL B CA 1
ATOM 5446 C C . VAL B 1 177 ? 43.073 0.945 12.762 1.00 21.40 177 VAL B C 1
ATOM 5447 O O . VAL B 1 177 ? 44.156 1.241 13.269 1.00 23.53 177 VAL B O 1
ATOM 5451 N N . PHE B 1 178 ? 42.045 0.475 13.462 1.00 18.44 178 PHE B N 1
ATOM 5452 C CA . PHE B 1 178 ? 42.170 0.146 14.873 1.00 21.59 178 PHE B CA 1
ATOM 5453 C C . PHE B 1 178 ? 42.043 -1.353 15.065 1.00 21.31 178 PHE B C 1
ATOM 5454 O O . PHE B 1 178 ? 41.269 -2.006 14.369 1.00 21.73 178 PHE B O 1
ATOM 5462 N N . VAL B 1 179 ? 42.807 -1.898 16.003 1.00 23.84 179 VAL B N 1
ATOM 5463 C CA . VAL B 1 179 ? 42.607 -3.278 16.410 1.00 25.63 179 VAL B CA 1
ATOM 5464 C C . VAL B 1 179 ? 42.305 -3.352 17.898 1.00 21.98 179 VAL B C 1
ATOM 5465 O O . VAL B 1 179 ? 42.702 -2.490 18.681 1.00 25.44 179 VAL B O 1
ATOM 5469 N N . ARG B 1 180 ? 41.580 -4.395 18.272 1.00 20.86 180 ARG B N 1
ATOM 5470 C CA . ARG B 1 180 ? 41.239 -4.643 19.658 1.00 22.54 180 ARG B CA 1
ATOM 5471 C C . ARG B 1 180 ? 42.484 -4.789 20.527 1.00 27.08 180 ARG B C 1
ATOM 5472 O O . ARG B 1 180 ? 43.441 -5.468 20.149 1.00 29.15 180 ARG B O 1
ATOM 5480 N N . ASN B 1 181 ? 42.481 -4.128 21.679 1.00 24.87 181 ASN B N 1
ATOM 5481 C CA . ASN B 1 181 ? 43.523 -4.332 22.670 1.00 25.77 181 ASN B CA 1
ATOM 5482 C C . ASN B 1 181 ? 43.283 -5.672 23.354 1.00 28.53 181 ASN B C 1
ATOM 5483 O O . ASN B 1 181 ? 42.341 -5.818 24.135 1.00 27.51 181 ASN B O 1
ATOM 5488 N N . GLU B 1 182 ? 44.131 -6.651 23.050 1.00 26.66 182 GLU B N 1
ATOM 5489 C CA . GLU B 1 182 ? 43.935 -8.004 23.560 1.00 37.62 182 GLU B CA 1
ATOM 5490 C C . GLU B 1 182 ? 44.234 -8.088 25.054 1.00 37.43 182 GLU B C 1
ATOM 5491 O O . GLU B 1 182 ? 43.852 -9.052 25.724 1.00 32.23 182 GLU B O 1
ATOM 5497 N N . ASN B 1 183 ? 44.910 -7.067 25.571 1.00 29.11 183 ASN B N 1
ATOM 5498 C CA . ASN B 1 183 ? 45.270 -7.020 26.981 1.00 31.46 183 ASN B CA 1
ATOM 5499 C C . ASN B 1 183 ? 44.550 -5.898 27.721 1.00 26.81 183 ASN B C 1
ATOM 5500 O O . ASN B 1 183 ? 45.080 -5.320 28.672 1.00 29.05 183 ASN B O 1
ATOM 5505 N N . TYR B 1 184 ? 43.336 -5.597 27.272 1.00 28.45 184 TYR B N 1
ATOM 5506 C CA . TYR B 1 184 ? 42.495 -4.606 27.929 1.00 26.09 184 TYR B CA 1
ATOM 5507 C C . TYR B 1 184 ? 42.112 -5.077 29.331 1.00 27.67 184 TYR B C 1
ATOM 5508 O O . TYR B 1 184 ? 41.817 -6.255 29.535 1.00 35.13 184 TYR B O 1
ATOM 5517 N N . TRP B 1 185 ? 42.127 -4.162 30.297 1.00 23.07 185 TRP B N 1
ATOM 5518 C CA . TRP B 1 185 ? 41.810 -4.509 31.681 1.00 27.31 185 TRP B CA 1
ATOM 5519 C C . TRP B 1 185 ? 40.336 -4.855 31.864 1.00 30.05 185 TRP B C 1
ATOM 5520 O O . TRP B 1 185 ? 39.962 -5.558 32.804 1.00 29.47 185 TRP B O 1
ATOM 5531 N N . GLY B 1 186 ? 39.495 -4.359 30.966 1.00 31.56 186 GLY B N 1
ATOM 5532 C CA . GLY B 1 186 ? 38.067 -4.558 31.108 1.00 28.72 186 GLY B CA 1
ATOM 5533 C C . GLY B 1 186 ? 37.530 -5.610 30.166 1.00 34.46 186 GLY B C 1
ATOM 5534 O O . GLY B 1 186 ? 38.250 -6.528 29.766 1.00 32.10 186 GLY B O 1
ATOM 5535 N N . GLU B 1 187 ? 36.257 -5.471 29.812 1.00 31.21 187 GLU B N 1
ATOM 5536 C CA . GLU B 1 187 ? 35.614 -6.400 28.897 1.00 40.85 187 GLU B CA 1
ATOM 5537 C C . GLU B 1 187 ? 36.218 -6.293 27.508 1.00 40.32 187 GLU B C 1
ATOM 5538 O O . GLU B 1 187 ? 36.412 -5.199 26.981 1.00 33.74 187 GLU B O 1
ATOM 5544 N N . LYS B 1 188 ? 36.516 -7.443 26.922 1.00 37.89 188 LYS B N 1
ATOM 5545 C CA . LYS B 1 188 ? 37.095 -7.490 25.594 1.00 37.77 188 LYS B CA 1
ATOM 5546 C C . LYS B 1 188 ? 36.015 -7.216 24.545 1.00 39.98 188 LYS B C 1
ATOM 5547 O O . LYS B 1 188 ? 34.945 -7.823 24.581 1.00 36.71 188 LYS B O 1
ATOM 5553 N N . PRO B 1 189 ? 36.280 -6.272 23.626 1.00 37.50 189 PRO B N 1
ATOM 5554 C CA . PRO B 1 189 ? 35.339 -5.990 22.536 1.00 34.80 189 PRO B CA 1
ATOM 5555 C C . PRO B 1 189 ? 35.076 -7.231 21.694 1.00 34.88 189 PRO B C 1
ATOM 5556 O O . PRO B 1 189 ? 35.969 -8.059 21.538 1.00 34.03 189 PRO B O 1
ATOM 5560 N N . ALA B 1 190 ? 33.866 -7.361 21.164 1.00 32.67 190 ALA B N 1
ATOM 5561 C CA . ALA B 1 190 ? 33.551 -8.469 20.275 1.00 32.15 190 ALA B CA 1
ATOM 5562 C C . ALA B 1 190 ? 34.191 -8.253 18.903 1.00 35.79 190 ALA B C 1
ATOM 5563 O O . ALA B 1 190 ? 34.548 -9.206 18.213 1.00 31.92 190 ALA B O 1
ATOM 5565 N N . ILE B 1 191 ? 34.335 -6.989 18.513 1.00 33.53 191 ILE B N 1
ATOM 5566 C CA . ILE B 1 191 ? 34.976 -6.639 17.251 1.00 25.67 191 ILE B CA 1
ATOM 5567 C C . ILE B 1 191 ? 36.491 -6.618 17.425 1.00 29.52 191 ILE B C 1
ATOM 5568 O O . ILE B 1 191 ? 36.995 -6.067 18.402 1.00 28.13 191 ILE B O 1
ATOM 5573 N N . LYS B 1 192 ? 37.206 -7.222 16.480 1.00 21.74 192 LYS B N 1
ATOM 5574 C CA . LYS B 1 192 ? 38.659 -7.339 16.569 1.00 27.80 192 LYS B CA 1
ATOM 5575 C C . LYS B 1 192 ? 39.384 -6.227 15.811 1.00 27.07 192 LYS B C 1
ATOM 5576 O O . LYS B 1 192 ? 40.497 -5.844 16.175 1.00 24.45 192 LYS B O 1
ATOM 5582 N N . LYS B 1 193 ? 38.758 -5.717 14.755 1.00 22.11 193 LYS B N 1
ATOM 5583 C CA . LYS B 1 193 ? 39.375 -4.669 13.946 1.00 24.82 193 LYS B CA 1
ATOM 5584 C C . LYS B 1 193 ? 38.342 -3.690 13.392 1.00 23.53 193 LYS B C 1
ATOM 5585 O O . LYS B 1 193 ? 37.275 -4.091 12.928 1.00 23.63 193 LYS B O 1
ATOM 5591 N N . ILE B 1 194 ? 38.670 -2.401 13.450 1.00 23.21 194 ILE B N 1
ATOM 5592 C CA . ILE B 1 194 ? 37.826 -1.367 12.862 1.00 24.50 194 ILE B CA 1
ATOM 5593 C C . ILE B 1 194 ? 38.636 -0.521 11.895 1.00 25.33 194 ILE B C 1
ATOM 5594 O O . ILE B 1 194 ? 39.666 0.047 12.262 1.00 23.48 194 ILE B O 1
ATOM 5599 N N . THR B 1 195 ? 38.166 -0.449 10.658 1.00 22.67 195 THR B N 1
ATOM 5600 C CA . THR B 1 195 ? 38.806 0.375 9.648 1.00 22.16 195 THR B CA 1
ATOM 5601 C C . THR B 1 195 ? 37.945 1.596 9.364 1.00 21.82 195 THR B C 1
ATOM 5602 O O . THR B 1 195 ? 36.760 1.471 9.067 1.00 24.26 195 THR B O 1
ATOM 5606 N N . PHE B 1 196 ? 38.542 2.777 9.475 1.00 21.29 196 PHE B N 1
ATOM 5607 C CA . PHE B 1 196 ? 37.844 4.010 9.144 1.00 16.75 196 PHE B CA 1
ATOM 5608 C C . PHE B 1 196 ? 38.293 4.499 7.780 1.00 18.36 196 PHE B C 1
ATOM 5609 O O . PHE B 1 196 ? 39.433 4.918 7.631 1.00 21.62 196 PHE B O 1
ATOM 5617 N N . ASN B 1 197 ? 37.416 4.455 6.783 1.00 22.04 197 ASN B N 1
ATOM 5618 C CA . ASN B 1 197 ? 37.737 5.086 5.508 1.00 18.72 197 ASN B CA 1
ATOM 5619 C C . ASN B 1 197 ? 37.454 6.580 5.586 1.00 22.81 197 ASN B C 1
ATOM 5620 O O . ASN B 1 197 ? 36.391 6.997 6.042 1.00 20.82 197 ASN B O 1
ATOM 5625 N N . VAL B 1 198 ? 38.406 7.393 5.147 1.00 20.19 198 VAL B N 1
ATOM 5626 C CA . VAL B 1 198 ? 38.193 8.834 5.134 1.00 19.45 198 VAL B CA 1
ATOM 5627 C C . VAL B 1 198 ? 37.342 9.228 3.933 1.00 22.59 198 VAL B C 1
ATOM 5628 O O . VAL B 1 198 ? 37.756 9.080 2.781 1.00 23.31 198 VAL B O 1
ATOM 5632 N N . ILE B 1 199 ? 36.136 9.711 4.216 1.00 19.40 199 ILE B N 1
ATOM 5633 C CA . ILE B 1 199 ? 35.171 10.061 3.185 1.00 17.54 199 ILE B CA 1
ATOM 5634 C C . ILE B 1 199 ? 34.498 11.376 3.563 1.00 19.15 199 ILE B C 1
ATOM 5635 O O . ILE B 1 199 ? 33.540 11.384 4.326 1.00 19.33 199 ILE B O 1
ATOM 5640 N N . PRO B 1 200 ? 35.011 12.502 3.044 1.00 19.13 200 PRO B N 1
ATOM 5641 C CA . PRO B 1 200 ? 34.472 13.809 3.447 1.00 21.18 200 PRO B CA 1
ATOM 5642 C C . PRO B 1 200 ? 33.069 14.136 2.914 1.00 20.63 200 PRO B C 1
ATOM 5643 O O . PRO B 1 200 ? 32.376 14.951 3.514 1.00 18.48 200 PRO B O 1
ATOM 5647 N N . ASP B 1 201 ? 32.655 13.512 1.817 1.00 16.88 201 ASP B N 1
ATOM 5648 C CA . ASP B 1 201 ? 31.392 13.848 1.160 1.00 19.76 201 ASP B CA 1
ATOM 5649 C C . ASP B 1 201 ? 30.242 13.009 1.725 1.00 18.52 201 ASP B C 1
ATOM 5650 O O . ASP B 1 201 ? 30.305 11.786 1.697 1.00 17.22 201 ASP B O 1
ATOM 5655 N N . PRO B 1 202 ? 29.194 13.662 2.256 1.00 19.60 202 PRO B N 1
ATOM 5656 C CA . PRO B 1 202 ? 28.062 12.898 2.804 1.00 15.80 202 PRO B CA 1
ATOM 5657 C C . PRO B 1 202 ? 27.378 12.007 1.771 1.00 17.27 202 PRO B C 1
ATOM 5658 O O . PRO B 1 202 ? 26.914 10.916 2.117 1.00 17.85 202 PRO B O 1
ATOM 5662 N N . THR B 1 203 ? 27.325 12.444 0.517 1.00 17.92 203 THR B N 1
ATOM 5663 C CA . THR B 1 203 ? 26.716 11.607 -0.505 1.00 18.67 203 THR B CA 1
ATOM 5664 C C . THR B 1 203 ? 27.599 10.397 -0.791 1.00 18.39 203 THR B C 1
ATOM 5665 O O . THR B 1 203 ? 27.090 9.309 -1.053 1.00 19.03 203 THR B O 1
ATOM 5669 N N . THR B 1 204 ? 28.916 10.583 -0.726 1.00 16.79 204 THR B N 1
ATOM 5670 C CA . THR B 1 204 ? 29.838 9.477 -0.968 1.00 15.89 204 THR B CA 1
ATOM 5671 C C . THR B 1 204 ? 29.793 8.477 0.193 1.00 17.28 204 THR B C 1
ATOM 5672 O O . THR B 1 204 ? 29.933 7.268 -0.007 1.00 16.99 204 THR B O 1
ATOM 5676 N N . ARG B 1 205 ? 29.583 8.976 1.407 1.00 15.70 205 ARG B N 1
ATOM 5677 C CA . ARG B 1 205 ? 29.396 8.086 2.546 1.00 15.31 205 ARG B CA 1
ATOM 5678 C C . ARG B 1 205 ? 28.151 7.219 2.349 1.00 16.97 205 ARG B C 1
ATOM 5679 O O . ARG B 1 205 ? 28.164 6.021 2.646 1.00 15.70 205 ARG B O 1
ATOM 5687 N N . ALA B 1 206 ? 27.079 7.830 1.853 1.00 15.08 206 ALA B N 1
ATOM 5688 C CA . ALA B 1 206 ? 25.852 7.099 1.553 1.00 15.14 206 ALA B CA 1
ATOM 5689 C C . ALA B 1 206 ? 26.110 6.002 0.519 1.00 16.10 206 ALA B C 1
ATOM 5690 O O . ALA B 1 206 ? 25.643 4.873 0.672 1.00 16.40 206 ALA B O 1
ATOM 5692 N N . VAL B 1 207 ? 26.870 6.329 -0.523 1.00 17.74 207 VAL B N 1
ATOM 5693 C CA . VAL B 1 207 ? 27.169 5.353 -1.573 1.00 16.58 207 VAL B CA 1
ATOM 5694 C C . VAL B 1 207 ? 28.053 4.231 -1.039 1.00 18.57 207 VAL B C 1
ATOM 5695 O O . VAL B 1 207 ? 27.810 3.052 -1.316 1.00 18.72 207 VAL B O 1
ATOM 5699 N N . ALA B 1 208 ? 29.072 4.602 -0.269 1.00 15.20 208 ALA B N 1
ATOM 5700 C CA . ALA B 1 208 ? 29.994 3.625 0.300 1.00 17.23 208 ALA B CA 1
ATOM 5701 C C . ALA B 1 208 ? 29.233 2.620 1.152 1.00 19.15 208 ALA B C 1
ATOM 5702 O O . ALA B 1 208 ? 29.550 1.425 1.159 1.00 18.57 208 ALA B O 1
ATOM 5704 N N . PHE B 1 209 ? 28.219 3.095 1.867 1.00 16.88 209 PHE B N 1
ATOM 5705 C CA . PHE B 1 209 ? 27.397 2.170 2.632 1.00 18.25 209 PHE B CA 1
ATOM 5706 C C . PHE B 1 209 ? 26.533 1.289 1.738 1.00 16.19 209 PHE B C 1
ATOM 5707 O O . PHE B 1 209 ? 26.473 0.076 1.938 1.00 19.17 209 PHE B O 1
ATOM 5715 N N . GLU B 1 210 ? 25.843 1.888 0.770 1.00 16.19 210 GLU B N 1
ATOM 5716 C CA . GLU B 1 210 ? 24.820 1.139 0.044 1.00 19.95 210 GLU B CA 1
ATOM 5717 C C . GLU B 1 210 ? 25.448 0.065 -0.850 1.00 18.93 210 GLU B C 1
ATOM 5718 O O . GLU B 1 210 ? 24.834 -0.971 -1.113 1.00 24.69 210 GLU B O 1
ATOM 5724 N N . THR B 1 211 ? 26.681 0.291 -1.287 1.00 19.44 211 THR B N 1
ATOM 5725 C CA . THR B 1 211 ? 27.392 -0.735 -2.042 1.00 20.59 211 THR B CA 1
ATOM 5726 C C . THR B 1 211 ? 27.968 -1.819 -1.135 1.00 24.77 211 THR B C 1
ATOM 5727 O O . THR B 1 211 ? 28.395 -2.868 -1.612 1.00 24.46 211 THR B O 1
ATOM 5731 N N . GLY B 1 212 ? 27.996 -1.559 0.170 1.00 19.17 212 GLY B N 1
ATOM 5732 C CA . GLY B 1 212 ? 28.582 -2.500 1.108 1.00 21.21 212 GLY B CA 1
ATOM 5733 C C . GLY B 1 212 ? 30.082 -2.335 1.291 1.00 22.83 212 GLY B C 1
ATOM 5734 O O . GLY B 1 212 ? 30.729 -3.172 1.924 1.00 21.72 212 GLY B O 1
ATOM 5735 N N . ASP B 1 213 ? 30.640 -1.263 0.732 1.00 20.14 213 ASP B N 1
ATOM 5736 C CA . ASP B 1 213 ? 32.059 -0.969 0.906 1.00 22.10 213 ASP B CA 1
ATOM 5737 C C . ASP B 1 213 ? 32.370 -0.687 2.374 1.00 22.37 213 ASP B C 1
ATOM 5738 O O . ASP B 1 213 ? 33.423 -1.068 2.878 1.00 23.71 213 ASP B O 1
ATOM 5743 N N . ILE B 1 214 ? 31.453 -0.011 3.057 1.00 20.50 214 ILE B N 1
ATOM 5744 C CA . ILE B 1 214 ? 31.557 0.131 4.501 1.00 18.99 214 ILE B CA 1
ATOM 5745 C C . ILE B 1 214 ? 30.334 -0.518 5.138 1.00 19.64 214 ILE B C 1
ATOM 5746 O O . ILE B 1 214 ? 29.342 -0.791 4.456 1.00 19.92 214 ILE B O 1
ATOM 5751 N N . ASP B 1 215 ? 30.416 -0.767 6.440 1.00 17.66 215 ASP B N 1
ATOM 5752 C CA . ASP B 1 215 ? 29.399 -1.537 7.152 1.00 17.17 215 ASP B CA 1
ATOM 5753 C C . ASP B 1 215 ? 28.514 -0.662 8.021 1.00 19.36 215 ASP B C 1
ATOM 5754 O O . ASP B 1 215 ? 27.406 -1.055 8.394 1.00 16.92 215 ASP B O 1
ATOM 5759 N N . LEU B 1 216 ? 29.021 0.521 8.347 1.00 17.07 216 LEU B N 1
ATOM 5760 C CA . LEU B 1 216 ? 28.460 1.310 9.430 1.00 20.03 216 LEU B CA 1
ATOM 5761 C C . LEU B 1 216 ? 28.706 2.796 9.241 1.00 14.81 216 LEU B C 1
ATOM 5762 O O . LEU B 1 216 ? 29.823 3.215 8.925 1.00 16.38 216 LEU B O 1
ATOM 5767 N N . LEU B 1 217 ? 27.646 3.580 9.408 1.00 18.20 217 LEU B N 1
ATOM 5768 C CA . LEU B 1 217 ? 27.748 5.030 9.516 1.00 13.19 217 LEU B CA 1
ATOM 5769 C C . LEU B 1 217 ? 27.148 5.474 10.843 1.00 15.66 217 LEU B C 1
ATOM 5770 O O . LEU B 1 217 ? 26.065 5.032 11.224 1.00 15.76 217 LEU B O 1
ATOM 5775 N N . TYR B 1 218 ? 27.844 6.372 11.526 1.00 16.49 218 TYR B N 1
ATOM 5776 C CA . TYR B 1 218 ? 27.460 6.805 12.864 1.00 15.21 218 TYR B CA 1
ATOM 5777 C C . TYR B 1 218 ? 27.867 8.263 12.999 1.00 18.29 218 TYR B C 1
ATOM 5778 O O . TYR B 1 218 ? 29.044 8.593 12.875 1.00 20.39 218 TYR B O 1
ATOM 5787 N N . GLY B 1 219 ? 26.905 9.143 13.228 1.00 15.71 219 GLY B N 1
ATOM 5788 C CA . GLY B 1 219 ? 27.221 10.559 13.212 1.00 19.53 219 GLY B CA 1
ATOM 5789 C C . GLY B 1 219 ? 26.024 11.428 13.497 1.00 16.13 219 GLY B C 1
ATOM 5790 O O . GLY B 1 219 ? 24.918 10.927 13.717 1.00 17.32 219 GLY B O 1
ATOM 5791 N N . ASN B 1 220 ? 26.240 12.742 13.476 1.00 15.11 220 ASN B N 1
ATOM 5792 C CA . ASN B 1 220 ? 25.149 13.684 13.693 1.00 17.66 220 ASN B CA 1
ATOM 5793 C C . ASN B 1 220 ? 24.372 13.952 12.396 1.00 17.40 220 ASN B C 1
ATOM 5794 O O . ASN B 1 220 ? 24.438 13.160 11.454 1.00 16.43 220 ASN B O 1
ATOM 5799 N N . GLU B 1 221 ? 23.653 15.070 12.336 1.00 15.26 221 GLU B N 1
ATOM 5800 C CA . GLU B 1 221 ? 22.726 15.318 11.237 1.00 13.54 221 GLU B CA 1
ATOM 5801 C C . GLU B 1 221 ? 23.408 15.502 9.878 1.00 15.21 221 GLU B C 1
ATOM 5802 O O . GLU B 1 221 ? 22.753 15.479 8.837 1.00 16.80 221 GLU B O 1
ATOM 5808 N N . GLY B 1 222 ? 24.727 15.664 9.891 1.00 14.86 222 GLY B N 1
ATOM 5809 C CA . GLY B 1 222 ? 25.470 15.808 8.657 1.00 15.56 222 GLY B CA 1
ATOM 5810 C C . GLY B 1 222 ? 26.021 14.494 8.131 1.00 19.22 222 GLY B C 1
ATOM 5811 O O . GLY B 1 222 ? 26.728 14.481 7.127 1.00 17.17 222 GLY B O 1
ATOM 5812 N N . LEU B 1 223 ? 25.683 13.392 8.794 1.00 13.82 223 LEU B N 1
ATOM 5813 C CA . LEU B 1 223 ? 26.260 12.084 8.467 1.00 13.59 223 LEU B CA 1
ATOM 5814 C C . LEU B 1 223 ? 26.080 11.687 7.000 1.00 15.83 223 LEU B C 1
ATOM 5815 O O . LEU B 1 223 ? 27.023 11.240 6.349 1.00 15.40 223 LEU B O 1
ATOM 5820 N N . LEU B 1 224 ? 24.862 11.840 6.495 1.00 17.01 224 LEU B N 1
ATOM 5821 C CA . LEU B 1 224 ? 24.552 11.513 5.108 1.00 17.28 224 LEU B CA 1
ATOM 5822 C C . LEU B 1 224 ? 23.330 12.328 4.700 1.00 16.72 224 LEU B C 1
ATOM 5823 O O . LEU B 1 224 ? 22.672 12.911 5.565 1.00 17.94 224 LEU B O 1
ATOM 5828 N N . PRO B 1 225 ? 23.022 12.395 3.394 1.00 17.10 225 PRO B N 1
ATOM 5829 C CA . PRO B 1 225 ? 21.827 13.166 3.033 1.00 17.26 225 PRO B CA 1
ATOM 5830 C C . PRO B 1 225 ? 20.598 12.592 3.712 1.00 17.72 225 PRO B C 1
ATOM 5831 O O . PRO B 1 225 ? 20.441 11.378 3.785 1.00 17.08 225 PRO B O 1
ATOM 5835 N N . LEU B 1 226 ? 19.741 13.457 4.227 1.00 19.47 226 LEU B N 1
ATOM 5836 C CA . LEU B 1 226 ? 18.661 12.978 5.068 1.00 21.01 226 LEU B CA 1
ATOM 5837 C C . LEU B 1 226 ? 17.521 12.373 4.251 1.00 17.80 226 LEU B C 1
ATOM 5838 O O . LEU B 1 226 ? 16.757 11.561 4.761 1.00 19.22 226 LEU B O 1
ATOM 5843 N N . ASP B 1 227 ? 17.423 12.736 2.975 1.00 20.16 227 ASP B N 1
ATOM 5844 C CA . ASP B 1 227 ? 16.449 12.076 2.119 1.00 22.23 227 ASP B CA 1
ATOM 5845 C C . ASP B 1 227 ? 16.918 10.655 1.823 1.00 18.28 227 ASP B C 1
ATOM 5846 O O . ASP B 1 227 ? 16.110 9.731 1.790 1.00 19.33 227 ASP B O 1
ATOM 5851 N N . THR B 1 228 ? 18.223 10.482 1.629 1.00 19.20 228 THR B N 1
ATOM 5852 C CA . THR B 1 228 ? 18.787 9.144 1.458 1.00 18.81 228 THR B CA 1
ATOM 5853 C C . THR B 1 228 ? 18.569 8.309 2.720 1.00 16.65 228 THR B C 1
ATOM 5854 O O . THR B 1 228 ? 18.196 7.136 2.647 1.00 16.17 228 THR B O 1
ATOM 5858 N N . PHE B 1 229 ? 18.790 8.923 3.876 1.00 17.43 229 PHE B N 1
ATOM 5859 C CA . PHE B 1 229 ? 18.543 8.256 5.153 1.00 15.51 229 PHE B CA 1
ATOM 5860 C C . PHE B 1 229 ? 17.101 7.754 5.256 1.00 15.82 229 PHE B C 1
ATOM 5861 O O . PHE B 1 229 ? 16.855 6.613 5.649 1.00 17.35 229 PHE B O 1
ATOM 5869 N N . ALA B 1 230 ? 16.156 8.612 4.883 1.00 18.88 230 ALA B N 1
ATOM 5870 C CA . ALA B 1 230 ? 14.741 8.254 4.928 1.00 20.23 230 ALA B CA 1
ATOM 5871 C C . ALA B 1 230 ? 14.445 7.064 4.023 1.00 18.87 230 ALA B C 1
ATOM 5872 O O . ALA B 1 230 ? 13.716 6.148 4.411 1.00 19.04 230 ALA B O 1
ATOM 5874 N N . ARG B 1 231 ? 15.027 7.068 2.821 1.00 17.55 231 ARG B N 1
ATOM 5875 C CA . ARG B 1 231 ? 14.877 5.931 1.915 1.00 17.84 231 ARG B CA 1
ATOM 5876 C C . ARG B 1 231 ? 15.468 4.658 2.522 1.00 17.96 231 ARG B C 1
ATOM 5877 O O . ARG B 1 231 ? 14.859 3.584 2.441 1.00 18.53 231 ARG B O 1
ATOM 5885 N N . PHE B 1 232 ? 16.649 4.779 3.125 1.00 16.13 232 PHE B N 1
ATOM 5886 C CA . PHE B 1 232 ? 17.298 3.639 3.773 1.00 15.75 232 PHE B CA 1
ATOM 5887 C C . PHE B 1 232 ? 16.397 3.028 4.843 1.00 15.53 232 PHE B C 1
ATOM 5888 O O . PHE B 1 232 ? 16.332 1.811 4.992 1.00 18.18 232 PHE B O 1
ATOM 5896 N N . SER B 1 233 ? 15.718 3.888 5.594 1.00 17.74 233 SER B N 1
ATOM 5897 C CA . SER B 1 233 ? 14.894 3.443 6.718 1.00 17.08 233 SER B CA 1
ATOM 5898 C C . SER B 1 233 ? 13.704 2.605 6.263 1.00 18.67 233 SER B C 1
ATOM 5899 O O . SER B 1 233 ? 13.122 1.862 7.055 1.00 20.21 233 SER B O 1
ATOM 5902 N N . GLN B 1 234 ? 13.348 2.721 4.987 1.00 15.24 234 GLN B N 1
ATOM 5903 C CA . GLN B 1 234 ? 12.217 1.974 4.444 1.00 17.52 234 GLN B CA 1
ATOM 5904 C C . GLN B 1 234 ? 12.631 0.691 3.725 1.00 21.72 234 GLN B C 1
ATOM 5905 O O . GLN B 1 234 ? 11.789 -0.007 3.167 1.00 22.43 234 GLN B O 1
ATOM 5911 N N . ASN B 1 235 ? 13.921 0.380 3.747 1.00 21.95 235 ASN B N 1
ATOM 5912 C CA . ASN B 1 235 ? 14.432 -0.804 3.058 1.00 22.24 235 ASN B CA 1
ATOM 5913 C C . ASN B 1 235 ? 15.046 -1.791 4.048 1.00 19.89 235 ASN B C 1
ATOM 5914 O O . ASN B 1 235 ? 16.030 -1.465 4.709 1.00 21.46 235 ASN B O 1
ATOM 5919 N N . PRO B 1 236 ? 14.478 -3.008 4.146 1.00 20.85 236 PRO B N 1
ATOM 5920 C CA . PRO B 1 236 ? 14.993 -4.009 5.091 1.00 21.54 236 PRO B CA 1
ATOM 5921 C C . PRO B 1 236 ? 16.390 -4.534 4.750 1.00 21.25 236 PRO B C 1
ATOM 5922 O O . PRO B 1 236 ? 16.985 -5.238 5.567 1.00 27.85 236 PRO B O 1
ATOM 5926 N N . ALA B 1 237 ? 16.910 -4.200 3.571 1.00 22.09 237 ALA B N 1
ATOM 5927 C CA . ALA B 1 237 ? 18.284 -4.567 3.231 1.00 22.81 237 ALA B CA 1
ATOM 5928 C C . ALA B 1 237 ? 19.267 -3.786 4.100 1.00 24.00 237 ALA B C 1
ATOM 5929 O O . ALA B 1 237 ? 20.434 -4.161 4.238 1.00 24.60 237 ALA B O 1
ATOM 5931 N N . TYR B 1 238 ? 18.782 -2.689 4.672 1.00 20.16 238 TYR B N 1
ATOM 5932 C CA . TYR B 1 238 ? 19.593 -1.825 5.517 1.00 19.32 238 TYR B CA 1
ATOM 5933 C C . TYR B 1 238 ? 19.001 -1.710 6.912 1.00 20.65 238 TYR B C 1
ATOM 5934 O O . TYR B 1 238 ? 17.872 -2.138 7.160 1.00 19.44 238 TYR B O 1
ATOM 5943 N N . HIS B 1 239 ? 19.771 -1.113 7.815 1.00 17.16 239 HIS B N 1
ATOM 5944 C CA . HIS B 1 239 ? 19.276 -0.786 9.145 1.00 18.19 239 HIS B CA 1
ATOM 5945 C C . HIS B 1 239 ? 19.570 0.675 9.459 1.00 15.34 239 HIS B C 1
ATOM 5946 O O . HIS B 1 239 ? 20.672 1.167 9.204 1.00 17.12 239 HIS B O 1
ATOM 5953 N N . THR B 1 240 ? 18.577 1.375 9.996 1.00 16.64 240 THR B N 1
ATOM 5954 C CA . THR B 1 240 ? 18.768 2.765 10.376 1.00 15.15 240 THR B CA 1
ATOM 5955 C C . THR B 1 240 ? 18.310 3.015 11.802 1.00 15.99 240 THR B C 1
ATOM 5956 O O . THR B 1 240 ? 17.445 2.311 12.324 1.00 14.57 240 THR B O 1
ATOM 5960 N N . GLN B 1 241 ? 18.912 4.021 12.427 1.00 15.55 241 GLN B N 1
ATOM 5961 C CA . GLN B 1 241 ? 18.504 4.459 13.751 1.00 14.22 241 GLN B CA 1
ATOM 5962 C C . GLN B 1 241 ? 18.610 5.965 13.846 1.00 13.79 241 GLN B C 1
ATOM 5963 O O . GLN B 1 241 ? 19.427 6.589 13.172 1.00 16.21 241 GLN B O 1
ATOM 5969 N N . LEU B 1 242 ? 17.780 6.526 14.712 1.00 16.02 242 LEU B N 1
ATOM 5970 C CA . LEU B 1 242 ? 17.769 7.946 15.017 1.00 18.11 242 LEU B CA 1
ATOM 5971 C C . LEU B 1 242 ? 17.665 8.053 16.534 1.00 21.37 242 LEU B C 1
ATOM 5972 O O . LEU B 1 242 ? 16.768 7.466 17.128 1.00 24.17 242 LEU B O 1
ATOM 5977 N N . SER B 1 243 ? 18.590 8.757 17.176 1.00 20.82 243 SER B N 1
ATOM 5978 C CA . SER B 1 243 ? 18.542 8.850 18.632 1.00 15.15 243 SER B CA 1
ATOM 5979 C C . SER B 1 243 ? 17.549 9.916 19.067 1.00 15.99 243 SER B C 1
ATOM 5980 O O . SER B 1 243 ? 17.000 10.642 18.242 1.00 17.27 243 SER B O 1
ATOM 5983 N N . GLN B 1 244 ? 17.285 9.981 20.366 1.00 18.35 244 GLN B N 1
ATOM 5984 C CA A GLN B 1 244 ? 16.638 11.148 20.952 0.33 17.38 244 GLN B CA 1
ATOM 5985 C CA B GLN B 1 244 ? 16.619 11.151 20.908 0.67 17.18 244 GLN B CA 1
ATOM 5986 C C . GLN B 1 244 ? 17.616 12.306 20.806 1.00 14.62 244 GLN B C 1
ATOM 5987 O O . GLN B 1 244 ? 18.826 12.083 20.745 1.00 15.97 244 GLN B O 1
ATOM 5998 N N . PRO B 1 245 ? 17.109 13.549 20.741 1.00 16.50 245 PRO B N 1
ATOM 5999 C CA . PRO B 1 245 ? 18.021 14.675 20.488 1.00 16.53 245 PRO B CA 1
ATOM 6000 C C . PRO B 1 245 ? 19.191 14.771 21.464 1.00 14.92 245 PRO B C 1
ATOM 6001 O O . PRO B 1 245 ? 19.026 14.483 22.649 1.00 15.24 245 PRO B O 1
ATOM 6005 N N . ILE B 1 246 ? 20.357 15.165 20.957 1.00 14.90 246 ILE B N 1
ATOM 6006 C CA . ILE B 1 246 ? 21.561 15.268 21.787 1.00 12.25 246 ILE B CA 1
ATOM 6007 C C . ILE B 1 246 ? 22.061 16.699 21.993 1.00 17.48 246 ILE B C 1
ATOM 6008 O O . ILE B 1 246 ? 22.753 16.976 22.973 1.00 16.15 246 ILE B O 1
ATOM 6013 N N . GLU B 1 247 ? 21.732 17.602 21.076 1.00 15.54 247 GLU B N 1
ATOM 6014 C CA . GLU B 1 247 ? 22.248 18.974 21.159 1.00 13.00 247 GLU B CA 1
ATOM 6015 C C . GLU B 1 247 ? 21.481 19.924 20.242 1.00 10.96 247 GLU B C 1
ATOM 6016 O O . GLU B 1 247 ? 20.687 19.501 19.406 1.00 13.70 247 GLU B O 1
ATOM 6022 N N . THR B 1 248 ? 21.734 21.216 20.410 1.00 11.26 248 THR B N 1
ATOM 6023 C CA . THR B 1 248 ? 21.065 22.253 19.643 1.00 13.31 248 THR B CA 1
ATOM 6024 C C . THR B 1 248 ? 21.911 22.739 18.472 1.00 12.23 248 THR B C 1
ATOM 6025 O O . THR B 1 248 ? 23.126 22.907 18.607 1.00 13.88 248 THR B O 1
ATOM 6029 N N . VAL B 1 249 ? 21.262 22.935 17.328 1.00 11.81 249 VAL B N 1
ATOM 6030 C CA . VAL B 1 249 ? 21.849 23.640 16.196 1.00 13.63 249 VAL B CA 1
ATOM 6031 C C . VAL B 1 249 ? 21.148 24.984 16.087 1.00 13.03 249 VAL B C 1
ATOM 6032 O O . VAL B 1 249 ? 19.918 25.064 16.144 1.00 13.45 249 VAL B O 1
ATOM 6036 N N . MET B 1 250 ? 21.924 26.050 15.949 1.00 13.66 250 MET B N 1
ATOM 6037 C CA A MET B 1 250 ? 21.357 27.390 15.948 0.34 15.21 250 MET B CA 1
ATOM 6038 C CA B MET B 1 250 ? 21.353 27.388 15.949 0.66 15.36 250 MET B CA 1
ATOM 6039 C C . MET B 1 250 ? 22.199 28.360 15.138 1.00 13.66 250 MET B C 1
ATOM 6040 O O . MET B 1 250 ? 23.282 28.013 14.662 1.00 19.21 250 MET B O 1
ATOM 6049 N N . LEU B 1 251 ? 21.686 29.572 14.973 1.00 14.05 251 LEU B N 1
ATOM 6050 C CA . LEU B 1 251 ? 22.502 30.660 14.479 1.00 17.15 251 LEU B CA 1
ATOM 6051 C C . LEU B 1 251 ? 23.009 31.410 15.696 1.00 15.91 251 LEU B C 1
ATOM 6052 O O . LEU B 1 251 ? 22.319 31.501 16.711 1.00 15.80 251 LEU B O 1
ATOM 6057 N N . ALA B 1 252 ? 24.213 31.948 15.592 1.00 15.39 252 ALA B N 1
ATOM 6058 C CA . ALA B 1 252 ? 24.675 32.919 16.575 1.00 16.98 252 ALA B CA 1
ATOM 6059 C C . ALA B 1 252 ? 24.612 34.285 15.910 1.00 17.35 252 ALA B C 1
ATOM 6060 O O . ALA B 1 252 ? 25.103 34.446 14.795 1.00 16.47 252 ALA B O 1
ATOM 6062 N N . LEU B 1 253 ? 23.970 35.246 16.571 1.00 13.28 253 LEU B N 1
ATOM 6063 C CA . LEU B 1 253 ? 23.818 36.592 16.028 1.00 18.09 253 LEU B CA 1
ATOM 6064 C C . LEU B 1 253 ? 24.816 37.541 16.690 1.00 15.81 253 LEU B C 1
ATOM 6065 O O . LEU B 1 253 ? 24.941 37.559 17.910 1.00 17.06 253 LEU B O 1
ATOM 6070 N N . ASN B 1 254 ? 25.535 38.326 15.893 1.00 14.96 254 ASN B N 1
ATOM 6071 C CA . ASN B 1 254 ? 26.569 39.177 16.467 1.00 14.25 254 ASN B CA 1
ATOM 6072 C C . ASN B 1 254 ? 25.978 40.464 17.052 1.00 18.12 254 ASN B C 1
ATOM 6073 O O . ASN B 1 254 ? 25.613 41.383 16.322 1.00 15.27 254 ASN B O 1
ATOM 6078 N N . THR B 1 255 ? 25.910 40.532 18.379 1.00 16.84 255 THR B N 1
ATOM 6079 C CA . THR B 1 255 ? 25.316 41.684 19.047 1.00 17.02 255 THR B CA 1
ATOM 6080 C C . THR B 1 255 ? 26.221 42.912 18.989 1.00 18.54 255 THR B C 1
ATOM 6081 O O . THR B 1 255 ? 25.836 43.988 19.445 1.00 21.20 255 THR B O 1
ATOM 6085 N N . ALA B 1 256 ? 27.417 42.750 18.430 1.00 19.56 256 ALA B N 1
ATOM 6086 C CA . ALA B 1 256 ? 28.396 43.834 18.385 1.00 19.10 256 ALA B CA 1
ATOM 6087 C C . ALA B 1 256 ? 28.636 44.342 16.971 1.00 23.68 256 ALA B C 1
ATOM 6088 O O . ALA B 1 256 ? 29.562 45.121 16.737 1.00 25.53 256 ALA B O 1
ATOM 6090 N N . LYS B 1 257 ? 27.809 43.901 16.028 1.00 21.29 257 LYS B N 1
ATOM 6091 C CA . LYS B 1 257 ? 27.964 44.306 14.637 1.00 20.67 257 LYS B CA 1
ATOM 6092 C C . LYS B 1 257 ? 26.624 44.685 14.028 1.00 21.36 257 LYS B C 1
ATOM 6093 O O . LYS B 1 257 ? 25.671 43.918 14.092 1.00 18.90 257 LYS B O 1
ATOM 6099 N N . ALA B 1 258 ? 26.547 45.872 13.440 1.00 21.27 258 ALA B N 1
ATOM 6100 C CA . ALA B 1 258 ? 25.331 46.291 12.764 1.00 18.84 258 ALA B CA 1
ATOM 6101 C C . ALA B 1 258 ? 24.998 45.322 11.631 1.00 19.96 258 ALA B C 1
ATOM 6102 O O . ALA B 1 258 ? 25.896 44.831 10.953 1.00 22.00 258 ALA B O 1
ATOM 6104 N N . PRO B 1 259 ? 23.706 45.042 11.419 1.00 16.40 259 PRO B N 1
ATOM 6105 C CA . PRO B 1 259 ? 22.549 45.540 12.172 1.00 21.62 259 PRO B CA 1
ATOM 6106 C C . PRO B 1 259 ? 22.084 44.607 13.293 1.00 21.98 259 PRO B C 1
ATOM 6107 O O . PRO B 1 259 ? 21.113 44.927 13.983 1.00 18.75 259 PRO B O 1
ATOM 6111 N N . THR B 1 260 ? 22.762 43.475 13.474 1.00 20.17 260 THR B N 1
ATOM 6112 C CA . THR B 1 260 ? 22.385 42.531 14.525 1.00 17.79 260 THR B CA 1
ATOM 6113 C C . THR B 1 260 ? 22.771 43.032 15.918 1.00 18.22 260 THR B C 1
ATOM 6114 O O . THR B 1 260 ? 22.467 42.392 16.920 1.00 16.82 260 THR B O 1
ATOM 6118 N N . ASN B 1 261 ? 23.438 44.179 15.979 1.00 16.37 261 ASN B N 1
ATOM 6119 C CA . ASN B 1 261 ? 23.675 44.849 17.251 1.00 18.45 261 ASN B CA 1
ATOM 6120 C C . ASN B 1 261 ? 22.378 45.335 17.891 1.00 22.31 261 ASN B C 1
ATOM 6121 O O . ASN B 1 261 ? 22.322 45.591 19.091 1.00 25.99 261 ASN B O 1
ATOM 6126 N N A GLU B 1 262 ? 21.334 45.464 17.083 1.00 19.18 262 GLU B N 1
ATOM 6127 C CA A GLU B 1 262 ? 20.057 45.958 17.583 1.00 21.14 262 GLU B CA 1
ATOM 6128 C C A GLU B 1 262 ? 19.170 44.810 18.053 1.00 19.63 262 GLU B C 1
ATOM 6129 O O A GLU B 1 262 ? 18.884 43.885 17.295 1.00 17.90 262 GLU B O 1
ATOM 6135 N N . LEU B 1 263 ? 18.740 44.884 19.311 1.00 17.78 263 LEU B N 1
ATOM 6136 C CA . LEU B 1 263 ? 17.846 43.885 19.892 1.00 18.64 263 LEU B CA 1
ATOM 6137 C C . LEU B 1 263 ? 16.610 43.607 19.033 1.00 17.95 263 LEU B C 1
ATOM 6138 O O . LEU B 1 263 ? 16.222 42.455 18.841 1.00 18.63 263 LEU B O 1
ATOM 6143 N N . ALA B 1 264 ? 15.998 44.665 18.508 1.00 19.06 264 ALA B N 1
ATOM 6144 C CA . ALA B 1 264 ? 14.768 44.530 17.737 1.00 17.62 264 ALA B CA 1
ATOM 6145 C C . ALA B 1 264 ? 15.002 43.737 16.456 1.00 19.06 264 ALA B C 1
ATOM 6146 O O . ALA B 1 264 ? 14.135 42.984 16.021 1.00 18.51 264 ALA B O 1
ATOM 6148 N N . VAL B 1 265 ? 16.176 43.916 15.860 1.00 18.80 265 VAL B N 1
ATOM 6149 C CA . VAL B 1 265 ? 16.550 43.154 14.674 1.00 19.29 265 VAL B CA 1
ATOM 6150 C C . VAL B 1 265 ? 16.709 41.677 15.028 1.00 18.52 265 VAL B C 1
ATOM 6151 O O . VAL B 1 265 ? 16.181 40.811 14.335 1.00 19.35 265 VAL B O 1
ATOM 6155 N N . ARG B 1 266 ? 17.420 41.394 16.115 1.00 16.91 266 ARG B N 1
ATOM 6156 C CA . ARG B 1 266 ? 17.605 40.012 16.544 1.00 15.96 266 ARG B CA 1
ATOM 6157 C C . ARG B 1 266 ? 16.285 39.341 16.915 1.00 20.71 266 ARG B C 1
ATOM 6158 O O . ARG B 1 266 ? 16.086 38.163 16.624 1.00 19.06 266 ARG B O 1
ATOM 6166 N N . GLU B 1 267 ? 15.384 40.086 17.552 1.00 16.95 267 GLU B N 1
ATOM 6167 C CA . GLU B 1 267 ? 14.061 39.561 17.889 1.00 17.04 267 GLU B CA 1
ATOM 6168 C C . GLU B 1 267 ? 13.242 39.255 16.634 1.00 19.57 267 GLU B C 1
ATOM 6169 O O . GLU B 1 267 ? 12.592 38.217 16.545 1.00 16.75 267 GLU B O 1
ATOM 6175 N N . ALA B 1 268 ? 13.290 40.156 15.660 1.00 20.50 268 ALA B N 1
ATOM 6176 C CA . ALA B 1 268 ? 12.592 39.959 14.397 1.00 18.39 268 ALA B CA 1
ATOM 6177 C C . ALA B 1 268 ? 13.119 38.727 13.666 1.00 20.64 268 ALA B C 1
ATOM 6178 O O . ALA B 1 268 ? 12.343 37.937 13.134 1.00 20.74 268 ALA B O 1
ATOM 6180 N N . LEU B 1 269 ? 14.440 38.563 13.654 1.00 19.30 269 LEU B N 1
ATOM 6181 C CA . LEU B 1 269 ? 15.050 37.402 13.008 1.00 18.99 269 LEU B CA 1
ATOM 6182 C C . LEU B 1 269 ? 14.554 36.111 13.656 1.00 17.02 269 LEU B C 1
ATOM 6183 O O . LEU B 1 269 ? 14.306 35.112 12.973 1.00 18.91 269 LEU B O 1
ATOM 6188 N N . ASN B 1 270 ? 14.393 36.142 14.973 1.00 17.59 270 ASN B N 1
ATOM 6189 C CA . ASN B 1 270 ? 13.898 34.976 15.698 1.00 18.46 270 ASN B CA 1
ATOM 6190 C C . ASN B 1 270 ? 12.417 34.675 15.469 1.00 24.07 270 ASN B C 1
ATOM 6191 O O . ASN B 1 270 ? 11.926 33.624 15.885 1.00 25.43 270 ASN B O 1
ATOM 6196 N N . TYR B 1 271 ? 11.712 35.587 14.805 1.00 19.30 271 TYR B N 1
ATOM 6197 C CA . TYR B 1 271 ? 10.323 35.336 14.420 1.00 19.35 271 TYR B CA 1
ATOM 6198 C C . TYR B 1 271 ? 10.222 34.990 12.935 1.00 23.66 271 TYR B C 1
ATOM 6199 O O . TYR B 1 271 ? 9.167 34.577 12.457 1.00 19.28 271 TYR B O 1
ATOM 6208 N N . ALA B 1 272 ? 11.327 35.154 12.214 1.00 17.32 272 ALA B N 1
ATOM 6209 C CA . ALA B 1 272 ? 11.309 35.126 10.752 1.00 19.59 272 ALA B CA 1
ATOM 6210 C C . ALA B 1 272 ? 11.373 33.731 10.125 1.00 22.60 272 ALA B C 1
ATOM 6211 O O . ALA B 1 272 ? 10.865 33.527 9.020 1.00 22.89 272 ALA B O 1
ATOM 6213 N N . VAL B 1 273 ? 12.006 32.779 10.804 1.00 20.04 273 VAL B N 1
ATOM 6214 C CA . VAL B 1 273 ? 12.239 31.471 10.197 1.00 19.09 273 VAL B CA 1
ATOM 6215 C C . VAL B 1 273 ? 11.113 30.474 10.478 1.00 22.65 273 VAL B C 1
ATOM 6216 O O . VAL B 1 273 ? 10.698 30.280 11.626 1.00 21.00 273 VAL B O 1
ATOM 6220 N N . ASN B 1 274 ? 10.615 29.854 9.412 1.00 18.71 274 ASN B N 1
ATOM 6221 C CA . ASN B 1 274 ? 9.677 28.750 9.540 1.00 18.42 274 ASN B CA 1
ATOM 6222 C C . ASN B 1 274 ? 10.463 27.478 9.835 1.00 21.94 274 ASN B C 1
ATOM 6223 O O . ASN B 1 274 ? 10.854 26.753 8.922 1.00 21.87 274 ASN B O 1
ATOM 6228 N N . LYS B 1 275 ? 10.705 27.226 11.117 1.00 19.89 275 LYS B N 1
ATOM 6229 C CA . LYS B 1 275 ? 11.593 26.148 11.530 1.00 22.15 275 LYS B CA 1
ATOM 6230 C C . LYS B 1 275 ? 11.019 24.784 11.173 1.00 26.22 275 LYS B C 1
ATOM 6231 O O . LYS B 1 275 ? 11.752 23.894 10.740 1.00 24.49 275 LYS B O 1
ATOM 6237 N N . LYS B 1 276 ? 9.708 24.639 11.361 1.00 24.87 276 LYS B N 1
ATOM 6238 C CA . LYS B 1 276 ? 8.970 23.457 10.917 1.00 34.68 276 LYS B CA 1
ATOM 6239 C C . LYS B 1 276 ? 9.280 23.090 9.484 1.00 35.56 276 LYS B C 1
ATOM 6240 O O . LYS B 1 276 ? 9.655 21.959 9.182 1.00 34.61 276 LYS B O 1
ATOM 6246 N N . SER B 1 277 ? 9.097 24.061 8.603 1.00 31.34 277 SER B N 1
ATOM 6247 C CA . SER B 1 277 ? 9.280 23.842 7.185 1.00 30.66 277 SER B CA 1
ATOM 6248 C C . SER B 1 277 ? 10.752 23.707 6.826 1.00 35.73 277 SER B C 1
ATOM 6249 O O . SER B 1 277 ? 11.099 22.975 5.901 1.00 36.12 277 SER B O 1
ATOM 6252 N N . LEU B 1 278 ? 11.618 24.413 7.547 1.00 32.93 278 LEU B N 1
ATOM 6253 C CA . LEU B 1 278 ? 13.051 24.323 7.286 1.00 28.24 278 LEU B CA 1
ATOM 6254 C C . LEU B 1 278 ? 13.511 22.892 7.488 1.00 34.31 278 LEU B C 1
ATOM 6255 O O . LEU B 1 278 ? 14.306 22.363 6.709 1.00 32.98 278 LEU B O 1
ATOM 6260 N N . ILE B 1 279 ? 13.010 22.273 8.548 1.00 31.98 279 ILE B N 1
ATOM 6261 C CA . ILE B 1 279 ? 13.424 20.928 8.892 1.00 32.45 279 ILE B CA 1
ATOM 6262 C C . ILE B 1 279 ? 12.873 19.949 7.855 1.00 35.18 279 ILE B C 1
ATOM 6263 O O . ILE B 1 279 ? 13.545 19.002 7.477 1.00 33.11 279 ILE B O 1
ATOM 6268 N N . ASP B 1 280 ? 11.667 20.197 7.359 1.00 34.98 280 ASP B N 1
ATOM 6269 C CA . ASP B 1 280 ? 11.124 19.366 6.283 1.00 34.47 280 ASP B CA 1
ATOM 6270 C C . ASP B 1 280 ? 11.962 19.436 5.006 1.00 34.83 280 ASP B C 1
ATOM 6271 O O . ASP B 1 280 ? 12.191 18.425 4.349 1.00 29.97 280 ASP B O 1
ATOM 6276 N N . ASN B 1 281 ? 12.415 20.637 4.665 1.00 32.42 281 ASN B N 1
ATOM 6277 C CA . ASN B 1 281 ? 13.036 20.891 3.370 1.00 35.52 281 ASN B CA 1
ATOM 6278 C C . ASN B 1 281 ? 14.529 20.606 3.343 1.00 36.18 281 ASN B C 1
ATOM 6279 O O . ASN B 1 281 ? 15.058 20.139 2.336 1.00 41.08 281 ASN B O 1
ATOM 6284 N N . ALA B 1 282 ? 15.210 20.889 4.446 1.00 28.28 282 ALA B N 1
ATOM 6285 C CA . ALA B 1 282 ? 16.652 20.695 4.496 1.00 30.95 282 ALA B CA 1
ATOM 6286 C C . ALA B 1 282 ? 17.025 19.422 5.244 1.00 33.28 282 ALA B C 1
ATOM 6287 O O . ALA B 1 282 ? 18.092 18.848 5.014 1.00 30.68 282 ALA B O 1
ATOM 6289 N N . LEU B 1 283 ? 16.141 18.984 6.140 1.00 32.83 283 LEU B N 1
ATOM 6290 C CA A LEU B 1 283 ? 16.444 17.861 7.023 0.62 29.57 283 LEU B CA 1
ATOM 6291 C CA B LEU B 1 283 ? 16.437 17.873 7.037 0.38 29.61 283 LEU B CA 1
ATOM 6292 C C . LEU B 1 283 ? 15.430 16.726 6.893 1.00 32.41 283 LEU B C 1
ATOM 6293 O O . LEU B 1 283 ? 15.345 15.855 7.767 1.00 24.22 283 LEU B O 1
ATOM 6302 N N . TYR B 1 284 ? 14.674 16.745 5.793 1.00 35.93 284 TYR B N 1
ATOM 6303 C CA A TYR B 1 284 ? 13.582 15.806 5.521 0.49 32.22 284 TYR B CA 1
ATOM 6304 C CA B TYR B 1 284 ? 13.645 15.733 5.531 0.51 32.24 284 TYR B CA 1
ATOM 6305 C C . TYR B 1 284 ? 12.819 15.412 6.778 1.00 32.00 284 TYR B C 1
ATOM 6306 O O . TYR B 1 284 ? 12.465 14.255 6.999 1.00 31.59 284 TYR B O 1
ATOM 6323 N N . GLY B 1 285 ? 12.545 16.424 7.595 1.00 34.37 285 GLY B N 1
ATOM 6324 C CA . GLY B 1 285 ? 11.738 16.271 8.789 1.00 31.17 285 GLY B CA 1
ATOM 6325 C C . GLY B 1 285 ? 12.198 15.257 9.817 1.00 30.35 285 GLY B C 1
ATOM 6326 O O . GLY B 1 285 ? 11.364 14.678 10.509 1.00 28.55 285 GLY B O 1
ATOM 6327 N N . THR B 1 286 ? 13.510 15.052 9.936 1.00 24.07 286 THR B N 1
ATOM 6328 C CA . THR B 1 286 ? 14.052 14.033 10.837 1.00 27.27 286 THR B CA 1
ATOM 6329 C C . THR B 1 286 ? 14.437 14.558 12.218 1.00 29.61 286 THR B C 1
ATOM 6330 O O . THR B 1 286 ? 14.625 13.773 13.145 1.00 33.44 286 THR B O 1
ATOM 6334 N N . GLN B 1 287 ? 14.558 15.878 12.356 1.00 23.55 287 GLN B N 1
ATOM 6335 C CA A GLN B 1 287 ? 14.964 16.473 13.621 0.72 22.23 287 GLN B CA 1
ATOM 6336 C CA B GLN B 1 287 ? 14.955 16.492 13.623 0.28 22.25 287 GLN B CA 1
ATOM 6337 C C . GLN B 1 287 ? 13.818 17.276 14.258 1.00 18.70 287 GLN B C 1
ATOM 6338 O O . GLN B 1 287 ? 12.740 17.402 13.681 1.00 22.38 287 GLN B O 1
ATOM 6349 N N . GLN B 1 288 ? 14.064 17.823 15.445 1.00 17.61 288 GLN B N 1
ATOM 6350 C CA . GLN B 1 288 ? 13.031 18.565 16.166 1.00 18.39 288 GLN B CA 1
ATOM 6351 C C . GLN B 1 288 ? 13.262 20.064 16.145 1.00 19.27 288 GLN B C 1
ATOM 6352 O O . GLN B 1 288 ? 14.396 20.516 16.111 1.00 19.51 288 GLN B O 1
ATOM 6358 N N . VAL B 1 289 ? 12.179 20.834 16.172 1.00 19.12 289 VAL B N 1
ATOM 6359 C CA . VAL B 1 289 ? 12.280 22.293 16.236 1.00 18.61 289 VAL B CA 1
ATOM 6360 C C . VAL B 1 289 ? 12.807 22.749 17.595 1.00 19.14 289 VAL B C 1
ATOM 6361 O O . VAL B 1 289 ? 12.350 22.269 18.635 1.00 17.12 289 VAL B O 1
ATOM 6365 N N . ALA B 1 290 ? 13.772 23.670 17.568 1.00 17.99 290 ALA B N 1
ATOM 6366 C CA . ALA B 1 290 ? 14.343 24.280 18.769 1.00 15.54 290 ALA B CA 1
ATOM 6367 C C . ALA B 1 290 ? 13.814 25.690 18.991 1.00 17.41 290 ALA B C 1
ATOM 6368 O O . ALA B 1 290 ? 13.883 26.531 18.091 1.00 18.68 290 ALA B O 1
ATOM 6370 N N . ASP B 1 291 ? 13.319 25.950 20.199 1.00 16.81 291 ASP B N 1
ATOM 6371 C CA . ASP B 1 291 ? 12.857 27.278 20.584 1.00 17.45 291 ASP B CA 1
ATOM 6372 C C . ASP B 1 291 ? 13.866 27.998 21.475 1.00 15.64 291 ASP B C 1
ATOM 6373 O O . ASP B 1 291 ? 13.846 29.223 21.598 1.00 16.74 291 ASP B O 1
ATOM 6378 N N . THR B 1 292 ? 14.730 27.226 22.118 1.00 14.42 292 THR B N 1
ATOM 6379 C CA . THR B 1 292 ? 15.625 27.759 23.132 1.00 15.42 292 THR B CA 1
ATOM 6380 C C . THR B 1 292 ? 17.023 27.204 22.940 1.00 14.49 292 THR B C 1
ATOM 6381 O O . THR B 1 292 ? 17.184 26.110 22.389 1.00 15.02 292 THR B O 1
ATOM 6385 N N . LEU B 1 293 ? 18.021 27.950 23.408 1.00 13.51 293 LEU B N 1
ATOM 6386 C CA . LEU B 1 293 ? 19.420 27.530 23.325 1.00 13.55 293 LEU B CA 1
ATOM 6387 C C . LEU B 1 293 ? 19.609 26.087 23.802 1.00 16.04 293 LEU B C 1
ATOM 6388 O O . LEU B 1 293 ? 20.255 25.285 23.134 1.00 16.15 293 LEU B O 1
ATOM 6393 N N . PHE B 1 294 ? 19.039 25.758 24.957 1.00 12.68 294 PHE B N 1
ATOM 6394 C CA . PHE B 1 294 ? 19.024 24.376 25.412 1.00 13.15 294 PHE B CA 1
ATOM 6395 C C . PHE B 1 294 ? 17.599 23.859 25.435 1.00 14.10 294 PHE B C 1
ATOM 6396 O O . PHE B 1 294 ? 16.682 24.591 25.806 1.00 13.27 294 PHE B O 1
ATOM 6404 N N . ALA B 1 295 ? 17.426 22.607 25.020 1.00 12.16 295 ALA B N 1
ATOM 6405 C CA . ALA B 1 295 ? 16.140 21.942 25.126 1.00 15.26 295 ALA B CA 1
ATOM 6406 C C . ALA B 1 295 ? 15.734 21.884 26.590 1.00 13.97 295 ALA B C 1
ATOM 6407 O O . ALA B 1 295 ? 16.584 21.816 27.471 1.00 13.85 295 ALA B O 1
ATOM 6409 N N . PRO B 1 296 ? 14.428 21.916 26.854 1.00 12.67 296 PRO B N 1
ATOM 6410 C CA . PRO B 1 296 ? 13.938 21.872 28.239 1.00 14.77 296 PRO B CA 1
ATOM 6411 C C . PRO B 1 296 ? 14.368 20.622 29.006 1.00 15.72 296 PRO B C 1
ATOM 6412 O O . PRO B 1 296 ? 14.366 20.639 30.239 1.00 18.49 296 PRO B O 1
ATOM 6416 N N . SER B 1 297 ? 14.735 19.560 28.294 1.00 12.88 297 SER B N 1
ATOM 6417 C CA . SER B 1 297 ? 15.179 18.326 28.931 1.00 15.53 297 SER B CA 1
ATOM 6418 C C . SER B 1 297 ? 16.621 18.388 29.431 1.00 16.42 297 SER B C 1
ATOM 6419 O O . SER B 1 297 ? 17.075 17.488 30.130 1.00 16.06 297 SER B O 1
ATOM 6422 N N . VAL B 1 298 ? 17.340 19.438 29.048 1.00 15.42 298 VAL B N 1
ATOM 6423 C CA . VAL B 1 298 ? 18.718 19.648 29.480 1.00 13.60 298 VAL B CA 1
ATOM 6424 C C . VAL B 1 298 ? 18.742 20.036 30.957 1.00 13.20 298 VAL B C 1
ATOM 6425 O O . VAL B 1 298 ? 17.857 20.759 31.416 1.00 15.87 298 VAL B O 1
ATOM 6429 N N . PRO B 1 299 ? 19.737 19.542 31.713 1.00 15.75 299 PRO B N 1
ATOM 6430 C CA . PRO B 1 299 ? 19.827 19.928 33.127 1.00 14.69 299 PRO B CA 1
ATOM 6431 C C . PRO B 1 299 ? 19.834 21.437 33.325 1.00 17.62 299 PRO B C 1
ATOM 6432 O O . PRO B 1 299 ? 20.507 22.163 32.585 1.00 15.84 299 PRO B O 1
ATOM 6436 N N . TYR B 1 300 ? 19.047 21.882 34.301 1.00 15.10 300 TYR B N 1
ATOM 6437 C CA . TYR B 1 300 ? 18.948 23.285 34.713 1.00 15.83 300 TYR B CA 1
ATOM 6438 C C . TYR B 1 300 ? 18.285 24.191 33.686 1.00 15.40 300 TYR B C 1
ATOM 6439 O O . TYR B 1 300 ? 18.228 25.405 33.881 1.00 17.00 300 TYR B O 1
ATOM 6448 N N . ALA B 1 301 ? 17.755 23.610 32.615 1.00 13.00 301 ALA B N 1
ATOM 6449 C CA . ALA B 1 301 ? 17.251 24.416 31.511 1.00 14.30 301 ALA B CA 1
ATOM 6450 C C . ALA B 1 301 ? 15.735 24.382 31.332 1.00 12.41 301 ALA B C 1
ATOM 6451 O O . ALA B 1 301 ? 15.226 24.950 30.369 1.00 13.75 301 ALA B O 1
ATOM 6453 N N . ASN B 1 302 ? 15.010 23.718 32.226 1.00 14.52 302 ASN B N 1
ATOM 6454 C CA . ASN B 1 302 ? 13.554 23.732 32.114 1.00 12.12 302 ASN B CA 1
ATOM 6455 C C . ASN B 1 302 ? 13.038 24.970 32.838 1.00 16.63 302 ASN B C 1
ATOM 6456 O O . ASN B 1 302 ? 12.696 24.912 34.017 1.00 16.91 302 ASN B O 1
ATOM 6461 N N . LEU B 1 303 ? 13.002 26.093 32.127 1.00 13.55 303 LEU B N 1
ATOM 6462 C CA . LEU B 1 303 ? 12.776 27.388 32.763 1.00 13.64 303 LEU B CA 1
ATOM 6463 C C . LEU B 1 303 ? 11.480 28.068 32.328 1.00 14.38 303 LEU B C 1
ATOM 6464 O O . LEU B 1 303 ? 11.167 29.165 32.789 1.00 14.68 303 LEU B O 1
ATOM 6469 N N . GLY B 1 304 ? 10.737 27.425 31.433 1.00 15.13 304 GLY B N 1
ATOM 6470 C CA . GLY B 1 304 ? 9.513 28.012 30.918 1.00 15.93 304 GLY B CA 1
ATOM 6471 C C . GLY B 1 304 ? 9.754 29.271 30.107 1.00 17.38 304 GLY B C 1
ATOM 6472 O O . GLY B 1 304 ? 8.938 30.195 30.130 1.00 21.76 304 GLY B O 1
ATOM 6473 N N . LEU B 1 305 ? 10.875 29.318 29.391 1.00 17.67 305 LEU B N 1
ATOM 6474 C CA . LEU B 1 305 ? 11.152 30.437 28.491 1.00 21.73 305 LEU B CA 1
ATOM 6475 C C . LEU B 1 305 ? 10.114 30.485 27.365 1.00 20.17 305 LEU B C 1
ATOM 6476 O O . LEU B 1 305 ? 9.664 29.450 26.881 1.00 20.30 305 LEU B O 1
ATOM 6481 N N . LYS B 1 306 ? 9.751 31.691 26.949 1.00 24.65 306 LYS B N 1
ATOM 6482 C CA . LYS B 1 306 ? 8.736 31.876 25.919 1.00 30.81 306 LYS B CA 1
ATOM 6483 C C . LYS B 1 306 ? 9.346 31.692 24.538 1.00 29.75 306 LYS B C 1
ATOM 6484 O O . LYS B 1 306 ? 10.299 32.388 24.177 1.00 25.83 306 LYS B O 1
ATOM 6490 N N . PRO B 1 307 ? 8.797 30.760 23.753 1.00 24.64 307 PRO B N 1
ATOM 6491 C CA . PRO B 1 307 ? 9.289 30.575 22.386 1.00 23.55 307 PRO B CA 1
ATOM 6492 C C . PRO B 1 307 ? 8.925 31.751 21.492 1.00 21.87 307 PRO B C 1
ATOM 6493 O O . PRO B 1 307 ? 7.908 32.404 21.724 1.00 31.95 307 PRO B O 1
ATOM 6497 N N . SER B 1 308 ? 9.773 32.039 20.513 1.00 23.16 308 SER B N 1
ATOM 6498 C CA . SER B 1 308 ? 9.417 32.947 19.434 1.00 25.01 308 SER B CA 1
ATOM 6499 C C . SER B 1 308 ? 9.030 32.105 18.226 1.00 26.16 308 SER B C 1
ATOM 6500 O O . SER B 1 308 ? 9.894 31.585 17.520 1.00 35.56 308 SER B O 1
ATOM 6503 N N . GLN B 1 309 ? 7.729 31.955 18.012 1.00 31.19 309 GLN B N 1
ATOM 6504 C CA . GLN B 1 309 ? 7.215 31.148 16.914 1.00 34.73 309 GLN B CA 1
ATOM 6505 C C . GLN B 1 309 ? 7.499 31.787 15.558 1.00 30.72 309 GLN B C 1
ATOM 6506 O O . GLN B 1 309 ? 7.994 32.908 15.473 1.00 31.65 309 GLN B O 1
ATOM 6512 N N . TYR B 1 310 ? 7.191 31.058 14.495 1.00 28.94 310 TYR B N 1
ATOM 6513 C CA . TYR B 1 310 ? 7.237 31.624 13.157 1.00 27.55 310 TYR B CA 1
ATOM 6514 C C . TYR B 1 310 ? 6.089 32.619 13.014 1.00 29.34 310 TYR B C 1
ATOM 6515 O O . TYR B 1 310 ? 4.918 32.240 13.060 1.00 26.30 310 TYR B O 1
ATOM 6524 N N . ASP B 1 311 ? 6.436 33.894 12.863 1.00 25.05 311 ASP B N 1
ATOM 6525 C CA . ASP B 1 311 ? 5.448 34.967 12.841 1.00 27.67 311 ASP B CA 1
ATOM 6526 C C . ASP B 1 311 ? 6.003 36.182 12.102 1.00 25.50 311 ASP B C 1
ATOM 6527 O O . ASP B 1 311 ? 6.466 37.137 12.730 1.00 27.40 311 ASP B O 1
ATOM 6532 N N . PRO B 1 312 ? 5.947 36.152 10.761 1.00 27.32 312 PRO B N 1
ATOM 6533 C CA . PRO B 1 312 ? 6.484 37.225 9.913 1.00 25.75 312 PRO B CA 1
ATOM 6534 C C . PRO B 1 312 ? 5.852 38.592 10.184 1.00 22.48 312 PRO B C 1
ATOM 6535 O O . PRO B 1 312 ? 6.543 39.605 10.115 1.00 26.25 312 PRO B O 1
ATOM 6539 N N . GLN B 1 313 ? 4.554 38.623 10.468 1.00 32.55 313 GLN B N 1
ATOM 6540 C CA . GLN B 1 313 ? 3.877 39.889 10.732 1.00 28.92 313 GLN B CA 1
ATOM 6541 C C . GLN B 1 313 ? 4.433 40.551 11.987 1.00 27.59 313 GLN B C 1
ATOM 6542 O O . GLN B 1 313 ? 4.650 41.763 12.011 1.00 27.95 313 GLN B O 1
ATOM 6548 N N . LYS B 1 314 ? 4.662 39.754 13.026 1.00 28.64 314 LYS B N 1
ATOM 6549 C CA . LYS B 1 314 ? 5.225 40.276 14.265 1.00 28.99 314 LYS B CA 1
ATOM 6550 C C . LYS B 1 314 ? 6.656 40.768 14.053 1.00 29.06 314 LYS B C 1
ATOM 6551 O O . LYS B 1 314 ? 7.069 41.761 14.648 1.00 27.92 314 LYS B O 1
ATOM 6557 N N . ALA B 1 315 ? 7.411 40.069 13.210 1.00 26.46 315 ALA B N 1
ATOM 6558 C CA . ALA B 1 315 ? 8.782 40.478 12.907 1.00 22.19 315 ALA B CA 1
ATOM 6559 C C . ALA B 1 315 ? 8.806 41.824 12.190 1.00 23.53 315 ALA B C 1
ATOM 6560 O O . ALA B 1 315 ? 9.596 42.702 12.532 1.00 25.64 315 ALA B O 1
ATOM 6562 N N . LYS B 1 316 ? 7.942 41.973 11.189 1.00 25.60 316 LYS B N 1
ATOM 6563 C CA . LYS B 1 316 ? 7.844 43.223 10.442 1.00 26.15 316 LYS B CA 1
ATOM 6564 C C . LYS B 1 316 ? 7.488 44.371 11.373 1.00 25.71 316 LYS B C 1
ATOM 6565 O O . LYS B 1 316 ? 8.028 45.469 11.251 1.00 24.08 316 LYS B O 1
ATOM 6571 N N . ALA B 1 317 ? 6.574 44.101 12.302 1.00 27.73 317 ALA B N 1
ATOM 6572 C CA . ALA B 1 317 ? 6.134 45.102 13.265 1.00 23.49 317 ALA B CA 1
ATOM 6573 C C . ALA B 1 317 ? 7.280 45.529 14.179 1.00 27.94 317 ALA B C 1
ATOM 6574 O O . ALA B 1 317 ? 7.482 46.719 14.407 1.00 27.88 317 ALA B O 1
ATOM 6576 N N . LEU B 1 318 ? 8.027 44.556 14.698 1.00 26.08 318 LEU B N 1
ATOM 6577 C CA . LEU B 1 318 ? 9.182 44.848 15.541 1.00 23.32 318 LEU B CA 1
ATOM 6578 C C . LEU B 1 318 ? 10.196 45.707 14.789 1.00 21.41 318 LEU B C 1
ATOM 6579 O O . LEU B 1 318 ? 10.743 46.661 15.340 1.00 27.15 318 LEU B O 1
ATOM 6584 N N . LEU B 1 319 ? 10.441 45.364 13.527 1.00 20.78 319 LEU B N 1
ATOM 6585 C CA . LEU B 1 319 ? 11.380 46.122 12.705 1.00 19.16 319 LEU B CA 1
ATOM 6586 C C . LEU B 1 319 ? 10.882 47.548 12.456 1.00 24.78 319 LEU B C 1
ATOM 6587 O O . LEU B 1 319 ? 11.650 48.503 12.550 1.00 24.93 319 LEU B O 1
ATOM 6592 N N . GLU B 1 320 ? 9.599 47.696 12.145 1.00 26.08 320 GLU B N 1
ATOM 6593 C CA . GLU B 1 320 ? 9.063 49.030 11.888 1.00 26.48 320 GLU B CA 1
ATOM 6594 C C . GLU B 1 320 ? 9.145 49.918 13.130 1.00 25.21 320 GLU B C 1
ATOM 6595 O O . GLU B 1 320 ? 9.439 51.105 13.022 1.00 31.03 320 GLU B O 1
ATOM 6601 N N . LYS B 1 321 ? 8.902 49.350 14.308 1.00 26.71 321 LYS B N 1
ATOM 6602 C CA . LYS B 1 321 ? 8.975 50.142 15.536 1.00 22.75 321 LYS B CA 1
ATOM 6603 C C . LYS B 1 321 ? 10.410 50.539 15.858 1.00 31.51 321 LYS B C 1
ATOM 6604 O O . LYS B 1 321 ? 10.645 51.531 16.545 1.00 32.05 321 LYS B O 1
ATOM 6610 N N . ALA B 1 322 ? 11.367 49.775 15.341 1.00 26.90 322 ALA B N 1
ATOM 6611 C CA . ALA B 1 322 ? 12.777 50.074 15.559 1.00 31.76 322 ALA B CA 1
ATOM 6612 C C . ALA B 1 322 ? 13.306 51.015 14.486 1.00 26.75 322 ALA B C 1
ATOM 6613 O O . ALA B 1 322 ? 14.465 51.422 14.524 1.00 28.16 322 ALA B O 1
ATOM 6615 N N . GLY B 1 323 ? 12.453 51.354 13.526 1.00 28.11 323 GLY B N 1
ATOM 6616 C CA . GLY B 1 323 ? 12.826 52.309 12.500 1.00 25.85 323 GLY B CA 1
ATOM 6617 C C . GLY B 1 323 ? 13.316 51.682 11.212 1.00 28.70 323 GLY B C 1
ATOM 6618 O O . GLY B 1 323 ? 13.767 52.384 10.309 1.00 25.85 323 GLY B O 1
ATOM 6619 N N . TRP B 1 324 ? 13.225 50.359 11.120 1.00 26.11 324 TRP B N 1
ATOM 6620 C CA . TRP B 1 324 ? 13.572 49.666 9.888 1.00 25.36 324 TRP B CA 1
ATOM 6621 C C . TRP B 1 324 ? 12.358 49.610 8.975 1.00 26.63 324 TRP B C 1
ATOM 6622 O O . TRP B 1 324 ? 11.487 48.751 9.125 1.00 28.45 324 TRP B O 1
ATOM 6633 N N . THR B 1 325 ? 12.299 50.549 8.037 1.00 27.63 325 THR B N 1
ATOM 6634 C CA . THR B 1 325 ? 11.125 50.702 7.191 1.00 29.69 325 THR B CA 1
ATOM 6635 C C . THR B 1 325 ? 11.441 50.441 5.721 1.00 33.32 325 THR B C 1
ATOM 6636 O O . THR B 1 325 ? 12.592 50.550 5.285 1.00 33.45 325 THR B O 1
ATOM 6640 N N . LEU B 1 326 ? 10.406 50.087 4.965 1.00 36.05 326 LEU B N 1
ATOM 6641 C CA . LEU B 1 326 ? 10.537 49.847 3.534 1.00 41.74 326 LEU B CA 1
ATOM 6642 C C . LEU B 1 326 ? 10.393 51.138 2.744 1.00 48.17 326 LEU B C 1
ATOM 6643 O O . LEU B 1 326 ? 9.324 51.747 2.742 1.00 47.27 326 LEU B O 1
ATOM 6648 N N . PRO B 1 327 ? 11.472 51.568 2.078 1.00 45.94 327 PRO B N 1
ATOM 6649 C CA . PRO B 1 327 ? 11.326 52.696 1.156 1.00 53.03 327 PRO B CA 1
ATOM 6650 C C . PRO B 1 327 ? 10.427 52.308 -0.010 1.00 52.08 327 PRO B C 1
ATOM 6651 O O . PRO B 1 327 ? 10.336 51.127 -0.350 1.00 51.58 327 PRO B O 1
ATOM 6655 N N . ALA B 1 328 ? 9.756 53.283 -0.608 1.00 57.59 328 ALA B N 1
ATOM 6656 C CA . ALA B 1 328 ? 8.967 53.013 -1.800 1.00 62.31 328 ALA B CA 1
ATOM 6657 C C . ALA B 1 328 ? 9.898 52.858 -2.999 1.00 58.22 328 ALA B C 1
ATOM 6658 O O . ALA B 1 328 ? 10.726 53.733 -3.261 1.00 59.84 328 ALA B O 1
ATOM 6660 N N . GLY B 1 329 ? 9.786 51.740 -3.710 1.00 56.68 329 GLY B N 1
ATOM 6661 C CA . GLY B 1 329 ? 8.883 50.662 -3.349 1.00 53.37 329 GLY B CA 1
ATOM 6662 C C . GLY B 1 329 ? 9.646 49.352 -3.337 1.00 59.30 329 GLY B C 1
ATOM 6663 O O . GLY B 1 329 ? 9.250 48.380 -3.982 1.00 65.32 329 GLY B O 1
ATOM 6664 N N . LYS B 1 330 ? 10.750 49.338 -2.598 1.00 59.01 330 LYS B N 1
ATOM 6665 C CA . LYS B 1 330 ? 11.652 48.191 -2.565 1.00 55.60 330 LYS B CA 1
ATOM 6666 C C . LYS B 1 330 ? 11.246 47.176 -1.497 1.00 55.77 330 LYS B C 1
ATOM 6667 O O . LYS B 1 330 ? 10.276 47.385 -0.768 1.00 56.72 330 LYS B O 1
ATOM 6673 N N . ASP B 1 331 ? 11.988 46.075 -1.410 1.00 45.50 331 ASP B N 1
ATOM 6674 C CA . ASP B 1 331 ? 11.608 44.976 -0.527 1.00 44.28 331 ASP B CA 1
ATOM 6675 C C . ASP B 1 331 ? 12.555 44.810 0.657 1.00 39.36 331 ASP B C 1
ATOM 6676 O O . ASP B 1 331 ? 12.317 43.981 1.535 1.00 42.35 331 ASP B O 1
ATOM 6681 N N . ILE B 1 332 ? 13.625 45.596 0.681 1.00 36.17 332 ILE B N 1
ATOM 6682 C CA . ILE B 1 332 ? 14.584 45.528 1.777 1.00 28.36 332 ILE B CA 1
ATOM 6683 C C . ILE B 1 332 ? 14.553 46.798 2.620 1.00 31.93 332 ILE B C 1
ATOM 6684 O O . ILE B 1 332 ? 14.676 47.908 2.104 1.00 33.99 332 ILE B O 1
ATOM 6689 N N . ARG B 1 333 ? 14.389 46.621 3.925 1.00 29.93 333 ARG B N 1
ATOM 6690 C CA . ARG B 1 333 ? 14.259 47.742 4.844 1.00 29.83 333 ARG B CA 1
ATOM 6691 C C . ARG B 1 333 ? 15.531 48.560 4.967 1.00 32.17 333 ARG B C 1
ATOM 6692 O O . ARG B 1 333 ? 16.631 48.087 4.674 1.00 31.83 333 ARG B O 1
ATOM 6700 N N . GLU B 1 334 ? 15.367 49.809 5.384 1.00 30.28 334 GLU B N 1
ATOM 6701 C CA . GLU B 1 334 ? 16.498 50.697 5.590 1.00 31.38 334 GLU B CA 1
ATOM 6702 C C . GLU B 1 334 ? 16.286 51.533 6.841 1.00 26.52 334 GLU B C 1
ATOM 6703 O O . GLU B 1 334 ? 15.153 51.783 7.253 1.00 31.90 334 GLU B O 1
ATOM 6709 N N . LYS B 1 335 ? 17.391 51.944 7.450 1.00 30.54 335 LYS B N 1
ATOM 6710 C CA . LYS B 1 335 ? 17.358 52.772 8.643 1.00 30.13 335 LYS B CA 1
ATOM 6711 C C . LYS B 1 335 ? 18.614 53.630 8.695 1.00 37.97 335 LYS B C 1
ATOM 6712 O O . LYS B 1 335 ? 19.731 53.105 8.716 1.00 33.79 335 LYS B O 1
ATOM 6718 N N . ASN B 1 336 ? 18.419 54.947 8.707 1.00 41.08 336 ASN B N 1
ATOM 6719 C CA . ASN B 1 336 ? 19.518 55.908 8.688 1.00 37.61 336 ASN B CA 1
ATOM 6720 C C . ASN B 1 336 ? 20.463 55.702 7.505 1.00 35.09 336 ASN B C 1
ATOM 6721 O O . ASN B 1 336 ? 21.683 55.778 7.654 1.00 40.19 336 ASN B O 1
ATOM 6726 N N . GLY B 1 337 ? 19.892 55.436 6.335 1.00 35.11 337 GLY B N 1
ATOM 6727 C CA . GLY B 1 337 ? 20.671 55.284 5.117 1.00 39.62 337 GLY B CA 1
ATOM 6728 C C . GLY B 1 337 ? 21.260 53.902 4.893 1.00 37.78 337 GLY B C 1
ATOM 6729 N N . GLN B 1 338 ? 21.160 53.035 5.896 1.00 41.01 338 GLN B N 1
ATOM 6730 C CA . GLN B 1 338 ? 21.728 51.690 5.808 1.00 35.59 338 GLN B CA 1
ATOM 6731 C C . GLN B 1 338 ? 20.659 50.646 5.506 1.00 33.73 338 GLN B C 1
ATOM 6732 O O . GLN B 1 338 ? 19.580 50.679 6.090 1.00 31.59 338 GLN B O 1
ATOM 6738 N N . PRO B 1 339 ? 20.955 49.714 4.587 1.00 32.47 339 PRO B N 1
ATOM 6739 C CA . PRO B 1 339 ? 20.009 48.633 4.293 1.00 30.98 339 PRO B CA 1
ATOM 6740 C C . PRO B 1 339 ? 20.032 47.567 5.379 1.00 28.97 339 PRO B C 1
ATOM 6741 O O . PRO B 1 339 ? 21.045 47.422 6.060 1.00 27.81 339 PRO B O 1
ATOM 6745 N N . LEU B 1 340 ? 18.931 46.842 5.542 1.00 24.81 340 LEU B N 1
ATOM 6746 C CA . LEU B 1 340 ? 18.887 45.756 6.511 1.00 22.98 340 LEU B CA 1
ATOM 6747 C C . LEU B 1 340 ? 19.555 44.540 5.886 1.00 21.56 340 LEU B C 1
ATOM 6748 O O . LEU B 1 340 ? 18.887 43.597 5.455 1.00 20.48 340 LEU B O 1
ATOM 6753 N N . ARG B 1 341 ? 20.881 44.591 5.823 1.00 24.04 341 ARG B N 1
ATOM 6754 C CA . ARG B 1 341 ? 21.663 43.532 5.203 1.00 21.62 341 ARG B CA 1
ATOM 6755 C C . ARG B 1 341 ? 22.509 42.831 6.249 1.00 21.57 341 ARG B C 1
ATOM 6756 O O . ARG B 1 341 ? 23.287 43.460 6.970 1.00 23.41 341 ARG B O 1
ATOM 6764 N N . ILE B 1 342 ? 22.353 41.514 6.327 1.00 19.73 342 ILE B N 1
ATOM 6765 C CA . ILE B 1 342 ? 23.049 40.729 7.330 1.00 21.05 342 ILE B CA 1
ATOM 6766 C C . ILE B 1 342 ? 23.845 39.621 6.657 1.00 15.75 342 ILE B C 1
ATOM 6767 O O . ILE B 1 342 ? 23.296 38.863 5.854 1.00 19.44 342 ILE B O 1
ATOM 6772 N N . GLU B 1 343 ? 25.130 39.528 6.979 1.00 18.75 343 GLU B N 1
ATOM 6773 C CA . GLU B 1 343 ? 25.978 38.499 6.387 1.00 18.45 343 GLU B CA 1
ATOM 6774 C C . GLU B 1 343 ? 25.870 37.179 7.149 1.00 20.49 343 GLU B C 1
ATOM 6775 O O . GLU B 1 343 ? 26.071 37.131 8.360 1.00 24.14 343 GLU B O 1
ATOM 6781 N N . LEU B 1 344 ? 25.544 36.114 6.427 1.00 17.73 344 LEU B N 1
ATOM 6782 C CA . LEU B 1 344 ? 25.535 34.772 6.997 1.00 17.26 344 LEU B CA 1
ATOM 6783 C C . LEU B 1 344 ? 26.722 34.017 6.418 1.00 17.59 344 LEU B C 1
ATOM 6784 O O . LEU B 1 344 ? 26.706 33.626 5.252 1.00 20.14 344 LEU B O 1
ATOM 6789 N N . SER B 1 345 ? 27.768 33.850 7.220 1.00 20.80 345 SER B N 1
ATOM 6790 C CA . SER B 1 345 ? 28.969 33.166 6.754 1.00 18.86 345 SER B CA 1
ATOM 6791 C C . SER B 1 345 ? 28.932 31.712 7.194 1.00 21.77 345 SER B C 1
ATOM 6792 O O . SER B 1 345 ? 28.576 31.403 8.331 1.00 23.91 345 SER B O 1
ATOM 6795 N N . PHE B 1 346 ? 29.281 30.820 6.275 1.00 18.68 346 PHE B N 1
ATOM 6796 C CA . PHE B 1 346 ? 29.194 29.390 6.526 1.00 20.17 346 PHE B CA 1
ATOM 6797 C C . PHE B 1 346 ? 30.204 28.659 5.662 1.00 23.07 346 PHE B C 1
ATOM 6798 O O . PHE B 1 346 ? 30.784 29.239 4.743 1.00 22.59 346 PHE B O 1
ATOM 6806 N N . ILE B 1 347 ? 30.418 27.386 5.966 1.00 21.66 347 ILE B N 1
ATOM 6807 C CA . ILE B 1 347 ? 31.335 26.567 5.186 1.00 23.75 347 ILE B CA 1
ATOM 6808 C C . ILE B 1 347 ? 30.660 26.227 3.861 1.00 25.23 347 ILE B C 1
ATOM 6809 O O . ILE B 1 347 ? 29.708 25.448 3.815 1.00 26.03 347 ILE B O 1
ATOM 6814 N N . GLY B 1 348 ? 31.149 26.844 2.787 1.00 27.12 348 GLY B N 1
ATOM 6815 C CA . GLY B 1 348 ? 30.470 26.828 1.503 1.00 26.32 348 GLY B CA 1
ATOM 6816 C C . GLY B 1 348 ? 30.236 25.457 0.897 1.00 28.29 348 GLY B C 1
ATOM 6817 O O . GLY B 1 348 ? 29.237 25.238 0.213 1.00 31.58 348 GLY B O 1
ATOM 6818 N N . THR B 1 349 ? 31.160 24.536 1.147 1.00 26.99 349 THR B N 1
ATOM 6819 C CA . THR B 1 349 ? 31.066 23.192 0.591 1.00 33.67 349 THR B CA 1
ATOM 6820 C C . THR B 1 349 ? 30.216 22.259 1.453 1.00 38.58 349 THR B C 1
ATOM 6821 O O . THR B 1 349 ? 29.970 21.110 1.079 1.00 36.42 349 THR B O 1
ATOM 6825 N N . ASP B 1 350 ? 29.775 22.749 2.607 1.00 33.48 350 ASP B N 1
ATOM 6826 C CA . ASP B 1 350 ? 28.863 21.988 3.456 1.00 34.15 350 ASP B CA 1
ATOM 6827 C C . ASP B 1 350 ? 27.446 22.116 2.901 1.00 30.79 350 ASP B C 1
ATOM 6828 O O . ASP B 1 350 ? 26.784 23.135 3.088 1.00 26.51 350 ASP B O 1
ATOM 6833 N N . ALA B 1 351 ? 26.991 21.074 2.210 1.00 29.19 351 ALA B N 1
ATOM 6834 C CA . ALA B 1 351 ? 25.722 21.104 1.490 1.00 30.82 351 ALA B CA 1
ATOM 6835 C C . ALA B 1 351 ? 24.532 21.376 2.407 1.00 24.47 351 ALA B C 1
ATOM 6836 O O . ALA B 1 351 ? 23.582 22.061 2.024 1.00 27.04 351 ALA B O 1
ATOM 6838 N N . LEU B 1 352 ? 24.587 20.828 3.615 1.00 28.69 352 LEU B N 1
ATOM 6839 C CA . LEU B 1 352 ? 23.509 21.005 4.576 1.00 26.20 352 LEU B CA 1
ATOM 6840 C C . LEU B 1 352 ? 23.438 22.453 5.047 1.00 23.66 352 LEU B C 1
ATOM 6841 O O . LEU B 1 352 ? 22.356 23.052 5.087 1.00 24.52 352 LEU B O 1
ATOM 6846 N N . SER B 1 353 ? 24.596 23.007 5.399 1.00 23.05 353 SER B N 1
ATOM 6847 C CA . SER B 1 353 ? 24.697 24.405 5.809 1.00 22.19 353 SER B CA 1
ATOM 6848 C C . SER B 1 353 ? 24.184 25.325 4.711 1.00 21.84 353 SER B C 1
ATOM 6849 O O . SER B 1 353 ? 23.440 26.272 4.971 1.00 22.78 353 SER B O 1
ATOM 6852 N N . LYS B 1 354 ? 24.590 25.036 3.480 1.00 23.06 354 LYS B N 1
ATOM 6853 C CA . LYS B 1 354 ? 24.187 25.842 2.339 1.00 23.28 354 LYS B CA 1
ATOM 6854 C C . LYS B 1 354 ? 22.680 25.772 2.140 1.00 22.60 354 LYS B C 1
ATOM 6855 O O . LYS B 1 354 ? 22.033 26.786 1.901 1.00 22.72 354 LYS B O 1
ATOM 6861 N N . SER B 1 355 ? 22.124 24.570 2.253 1.00 22.90 355 SER B N 1
ATOM 6862 C CA . SER B 1 355 ? 20.690 24.377 2.091 1.00 22.47 355 SER B CA 1
ATOM 6863 C C . SER B 1 355 ? 19.907 25.150 3.149 1.00 19.89 355 SER B C 1
ATOM 6864 O O . SER B 1 355 ? 18.935 25.837 2.837 1.00 22.83 355 SER B O 1
ATOM 6867 N N . MET B 1 356 ? 20.337 25.031 4.401 1.00 20.44 356 MET B N 1
ATOM 6868 C CA . MET B 1 356 ? 19.693 25.765 5.481 1.00 18.33 356 MET B CA 1
ATOM 6869 C C . MET B 1 356 ? 19.868 27.268 5.302 1.00 16.62 356 MET B C 1
ATOM 6870 O O . MET B 1 356 ? 18.939 28.039 5.545 1.00 18.63 356 MET B O 1
ATOM 6875 N N . ALA B 1 357 ? 21.059 27.685 4.887 1.00 19.72 357 ALA B N 1
ATOM 6876 C CA . ALA B 1 357 ? 21.318 29.108 4.685 1.00 18.60 357 ALA B CA 1
ATOM 6877 C C . ALA B 1 357 ? 20.394 29.695 3.617 1.00 22.50 357 ALA B C 1
ATOM 6878 O O . ALA B 1 357 ? 19.907 30.818 3.755 1.00 19.54 357 ALA B O 1
ATOM 6880 N N . GLU B 1 358 ? 20.144 28.924 2.561 1.00 20.80 358 GLU B N 1
ATOM 6881 C CA . GLU B 1 358 ? 19.285 29.376 1.471 1.00 19.94 358 GLU B CA 1
ATOM 6882 C C . GLU B 1 358 ? 17.855 29.558 1.952 1.00 20.89 358 GLU B C 1
ATOM 6883 O O . GLU B 1 358 ? 17.193 30.539 1.617 1.00 23.96 358 GLU B O 1
ATOM 6889 N N . ILE B 1 359 ? 17.384 28.599 2.738 1.00 19.18 359 ILE B N 1
ATOM 6890 C CA . ILE B 1 359 ? 16.043 28.658 3.304 1.00 23.27 359 ILE B CA 1
ATOM 6891 C C . ILE B 1 359 ? 15.924 29.830 4.280 1.00 22.43 359 ILE B C 1
ATOM 6892 O O . ILE B 1 359 ? 14.945 30.575 4.264 1.00 24.34 359 ILE B O 1
ATOM 6897 N N . ILE B 1 360 ? 16.942 30.002 5.112 1.00 21.25 360 ILE B N 1
ATOM 6898 C CA . ILE B 1 360 ? 16.935 31.086 6.079 1.00 23.42 360 ILE B CA 1
ATOM 6899 C C . ILE B 1 360 ? 16.911 32.429 5.353 1.00 22.08 360 ILE B C 1
ATOM 6900 O O . ILE B 1 360 ? 16.178 33.339 5.745 1.00 23.02 360 ILE B O 1
ATOM 6905 N N . GLN B 1 361 ? 17.680 32.530 4.270 1.00 20.68 361 GLN B N 1
ATOM 6906 C CA . GLN B 1 361 ? 17.697 33.744 3.459 1.00 21.08 361 GLN B CA 1
ATOM 6907 C C . GLN B 1 361 ? 16.305 34.039 2.907 1.00 20.94 361 GLN B C 1
ATOM 6908 O O . GLN B 1 361 ? 15.831 35.172 2.972 1.00 22.25 361 GLN B O 1
ATOM 6914 N N . ALA B 1 362 ? 15.653 33.008 2.375 1.00 21.38 362 ALA B N 1
ATOM 6915 C CA . ALA B 1 362 ? 14.319 33.151 1.798 1.00 26.56 362 ALA B CA 1
ATOM 6916 C C . ALA B 1 362 ? 13.302 33.615 2.838 1.00 27.32 362 ALA B C 1
ATOM 6917 O O . ALA B 1 362 ? 12.518 34.527 2.583 1.00 26.72 362 ALA B O 1
ATOM 6919 N N . ASP B 1 363 ? 13.318 32.988 4.011 1.00 24.47 363 ASP B N 1
ATOM 6920 C CA . ASP B 1 363 ? 12.407 33.375 5.084 1.00 24.47 363 ASP B CA 1
ATOM 6921 C C . ASP B 1 363 ? 12.651 34.803 5.551 1.00 25.40 363 ASP B C 1
ATOM 6922 O O . ASP B 1 363 ? 11.706 35.560 5.786 1.00 24.10 363 ASP B O 1
ATOM 6927 N N . MET B 1 364 ? 13.918 35.175 5.689 1.00 21.49 364 MET B N 1
ATOM 6928 C CA . MET B 1 364 ? 14.241 36.509 6.184 1.00 23.61 364 MET B CA 1
ATOM 6929 C C . MET B 1 364 ? 13.978 37.588 5.140 1.00 26.48 364 MET B C 1
ATOM 6930 O O . MET B 1 364 ? 13.702 38.737 5.490 1.00 24.84 364 MET B O 1
ATOM 6935 N N . ARG B 1 365 ? 14.036 37.221 3.864 1.00 23.35 365 ARG B N 1
ATOM 6936 C CA . ARG B 1 365 ? 13.693 38.162 2.801 1.00 23.67 365 ARG B CA 1
ATOM 6937 C C . ARG B 1 365 ? 12.227 38.588 2.922 1.00 26.23 365 ARG B C 1
ATOM 6938 O O . ARG B 1 365 ? 11.865 39.710 2.564 1.00 27.15 365 ARG B O 1
ATOM 6946 N N . GLN B 1 366 ? 11.390 37.690 3.435 1.00 29.27 366 GLN B N 1
ATOM 6947 C CA . GLN B 1 366 ? 9.957 37.956 3.551 1.00 24.21 366 GLN B CA 1
ATOM 6948 C C . GLN B 1 366 ? 9.642 39.032 4.588 1.00 33.17 366 GLN B C 1
ATOM 6949 O O . GLN B 1 366 ? 8.566 39.629 4.549 1.00 33.40 366 GLN B O 1
ATOM 6955 N N . ILE B 1 367 ? 10.567 39.295 5.509 1.00 25.51 367 ILE B N 1
ATOM 6956 C CA . ILE B 1 367 ? 10.354 40.374 6.472 1.00 24.43 367 ILE B CA 1
ATOM 6957 C C . ILE B 1 367 ? 11.207 41.599 6.147 1.00 27.51 367 ILE B C 1
ATOM 6958 O O . ILE B 1 367 ? 11.281 42.539 6.940 1.00 27.17 367 ILE B O 1
ATOM 6963 N N . GLY B 1 368 ? 11.843 41.584 4.978 1.00 24.62 368 GLY B N 1
ATOM 6964 C CA . GLY B 1 368 ? 12.605 42.728 4.511 1.00 24.23 368 GLY B CA 1
ATOM 6965 C C . GLY B 1 368 ? 14.060 42.761 4.939 1.00 26.90 368 GLY B C 1
ATOM 6966 O O . GLY B 1 368 ? 14.701 43.810 4.897 1.00 27.74 368 GLY B O 1
ATOM 6967 N N . ALA B 1 369 ? 14.589 41.614 5.349 1.00 21.51 369 ALA B N 1
ATOM 6968 C CA . ALA B 1 369 ? 15.997 41.516 5.708 1.00 27.17 369 ALA B CA 1
ATOM 6969 C C . ALA B 1 369 ? 16.736 40.817 4.584 1.00 21.02 369 ALA B C 1
ATOM 6970 O O . ALA B 1 369 ? 16.306 39.765 4.111 1.00 22.46 369 ALA B O 1
ATOM 6972 N N . ASP B 1 370 ? 17.840 41.411 4.155 1.00 21.22 370 ASP B N 1
ATOM 6973 C CA . ASP B 1 370 ? 18.618 40.869 3.054 1.00 23.61 370 ASP B CA 1
ATOM 6974 C C . ASP B 1 370 ? 19.796 40.074 3.604 1.00 20.17 370 ASP B C 1
ATOM 6975 O O . ASP B 1 370 ? 20.777 40.653 4.061 1.00 21.31 370 ASP B O 1
ATOM 6980 N N . VAL B 1 371 ? 19.688 38.749 3.587 1.00 19.18 371 VAL B N 1
ATOM 6981 C CA . VAL B 1 371 ? 20.785 37.911 4.055 1.00 21.53 371 VAL B CA 1
ATOM 6982 C C . VAL B 1 371 ? 21.785 37.654 2.940 1.00 20.53 371 VAL B C 1
ATOM 6983 O O . VAL B 1 371 ? 21.434 37.140 1.876 1.00 25.39 371 VAL B O 1
ATOM 6987 N N . SER B 1 372 ? 23.031 38.030 3.193 1.00 19.27 372 SER B N 1
ATOM 6988 C CA . SER B 1 372 ? 24.122 37.749 2.273 1.00 20.22 372 SER B CA 1
ATOM 6989 C C . SER B 1 372 ? 24.668 36.362 2.565 1.00 20.17 372 SER B C 1
ATOM 6990 O O . SER B 1 372 ? 25.064 36.077 3.692 1.00 21.91 372 SER B O 1
ATOM 6993 N N . LEU B 1 373 ? 24.680 35.498 1.558 1.00 17.07 373 LEU B N 1
ATOM 6994 C CA . LEU B 1 373 ? 25.203 34.153 1.737 1.00 19.43 373 LEU B CA 1
ATOM 6995 C C . LEU B 1 373 ? 26.704 34.154 1.491 1.00 19.15 373 LEU B C 1
ATOM 6996 O O . LEU B 1 373 ? 27.158 34.203 0.347 1.00 21.15 373 LEU B O 1
ATOM 7001 N N . ILE B 1 374 ? 27.474 34.112 2.569 1.00 18.82 374 ILE B N 1
ATOM 7002 C CA . ILE B 1 374 ? 28.923 34.172 2.456 1.00 17.95 374 ILE B CA 1
ATOM 7003 C C . ILE B 1 374 ? 29.528 32.789 2.668 1.00 21.68 374 ILE B C 1
ATOM 7004 O O . ILE B 1 374 ? 29.883 32.419 3.787 1.00 19.36 374 ILE B O 1
ATOM 7009 N N . GLY B 1 375 ? 29.642 32.030 1.584 1.00 23.38 375 GLY B N 1
ATOM 7010 C CA . GLY B 1 375 ? 30.204 30.695 1.643 1.00 23.10 375 GLY B CA 1
ATOM 7011 C C . GLY B 1 375 ? 31.713 30.757 1.548 1.00 23.48 375 GLY B C 1
ATOM 7012 O O . GLY B 1 375 ? 32.263 31.343 0.614 1.00 25.67 375 GLY B O 1
ATOM 7013 N N . GLU B 1 376 ? 32.394 30.177 2.529 1.00 20.70 376 GLU B N 1
ATOM 7014 C CA . GLU B 1 376 ? 33.848 30.236 2.573 1.00 19.24 376 GLU B CA 1
ATOM 7015 C C . GLU B 1 376 ? 34.445 28.903 2.989 1.00 26.25 376 GLU B C 1
ATOM 7016 O O . GLU B 1 376 ? 33.723 27.972 3.352 1.00 25.27 376 GLU B O 1
ATOM 7022 N N . GLU B 1 377 ? 35.769 28.809 2.931 1.00 25.30 377 GLU B N 1
ATOM 7023 C CA . GLU B 1 377 ? 36.430 27.596 3.373 1.00 30.35 377 GLU B CA 1
ATOM 7024 C C . GLU B 1 377 ? 36.418 27.542 4.891 1.00 30.48 377 GLU B C 1
ATOM 7025 O O . GLU B 1 377 ? 36.337 28.573 5.562 1.00 25.40 377 GLU B O 1
ATOM 7031 N N . GLU B 1 378 ? 36.503 26.327 5.414 1.00 31.28 378 GLU B N 1
ATOM 7032 C CA . GLU B 1 378 ? 36.354 26.061 6.837 1.00 35.36 378 GLU B CA 1
ATOM 7033 C C . GLU B 1 378 ? 37.305 26.887 7.706 1.00 34.78 378 GLU B C 1
ATOM 7034 O O . GLU B 1 378 ? 36.933 27.325 8.794 1.00 32.49 378 GLU B O 1
ATOM 7040 N N . SER B 1 379 ? 38.522 27.114 7.220 1.00 32.02 379 SER B N 1
ATOM 7041 C CA . SER B 1 379 ? 39.526 27.835 7.999 1.00 30.68 379 SER B CA 1
ATOM 7042 C C . SER B 1 379 ? 39.192 29.319 8.123 1.00 26.86 379 SER B C 1
ATOM 7043 O O . SER B 1 379 ? 39.465 29.942 9.152 1.00 27.46 379 SER B O 1
ATOM 7046 N N . SER B 1 380 ? 38.609 29.886 7.071 1.00 23.81 380 SER B N 1
ATOM 7047 C CA . SER B 1 380 ? 38.200 31.284 7.107 1.00 25.56 380 SER B CA 1
ATOM 7048 C C . SER B 1 380 ? 37.055 31.470 8.098 1.00 26.35 380 SER B C 1
ATOM 7049 O O . SER B 1 380 ? 36.999 32.475 8.803 1.00 26.37 380 SER B O 1
ATOM 7052 N N . ILE B 1 381 ? 36.154 30.493 8.149 1.00 25.91 381 ILE B N 1
ATOM 7053 C CA . ILE B 1 381 ? 35.010 30.540 9.061 1.00 24.64 381 ILE B CA 1
ATOM 7054 C C . ILE B 1 381 ? 35.464 30.474 10.516 1.00 25.56 381 ILE B C 1
ATOM 7055 O O . ILE B 1 381 ? 34.976 31.227 11.363 1.00 26.02 381 ILE B O 1
ATOM 7060 N N . TYR B 1 382 ? 36.409 29.581 10.801 1.00 28.93 382 TYR B N 1
ATOM 7061 C CA . TYR B 1 382 ? 36.999 29.502 12.135 1.00 30.42 382 TYR B CA 1
ATOM 7062 C C . TYR B 1 382 ? 37.667 30.818 12.500 1.00 28.41 382 TYR B C 1
ATOM 7063 O O . TYR B 1 382 ? 37.590 31.271 13.643 1.00 27.63 382 TYR B O 1
ATOM 7072 N N . ALA B 1 383 ? 38.321 31.427 11.516 1.00 25.72 383 ALA B N 1
ATOM 7073 C CA . ALA B 1 383 ? 38.980 32.708 11.707 1.00 32.57 383 ALA B CA 1
ATOM 7074 C C . ALA B 1 383 ? 37.959 33.782 12.081 1.00 29.11 383 ALA B C 1
ATOM 7075 O O . ALA B 1 383 ? 38.176 34.570 13.003 1.00 28.99 383 ALA B O 1
ATOM 7077 N N . ARG B 1 384 ? 36.833 33.783 11.376 1.00 23.47 384 ARG B N 1
ATOM 7078 C CA . ARG B 1 384 ? 35.747 34.719 11.651 1.00 22.99 384 ARG B CA 1
ATOM 7079 C C . ARG B 1 384 ? 35.165 34.554 13.057 1.00 24.17 384 ARG B C 1
ATOM 7080 O O . ARG B 1 384 ? 34.919 35.540 13.756 1.00 22.70 384 ARG B O 1
ATOM 7088 N N . GLN B 1 385 ? 34.923 33.307 13.451 1.00 27.25 385 GLN B N 1
ATOM 7089 C CA . GLN B 1 385 ? 34.355 33.015 14.765 1.00 25.43 385 GLN B CA 1
ATOM 7090 C C . GLN B 1 385 ? 35.236 33.584 15.863 1.00 27.34 385 GLN B C 1
ATOM 7091 O O . GLN B 1 385 ? 34.747 34.162 16.833 1.00 26.02 385 GLN B O 1
ATOM 7097 N N . ARG B 1 386 ? 36.545 33.424 15.688 1.00 25.99 386 ARG B N 1
ATOM 7098 C CA . ARG B 1 386 ? 37.515 33.818 16.699 1.00 28.79 386 ARG B CA 1
ATOM 7099 C C . ARG B 1 386 ? 37.660 35.334 16.748 1.00 28.82 386 ARG B C 1
ATOM 7100 O O . ARG B 1 386 ? 37.810 35.918 17.824 1.00 31.51 386 ARG B O 1
ATOM 7108 N N . ASP B 1 387 ? 37.585 35.969 15.583 1.00 23.30 387 ASP B N 1
ATOM 7109 C CA . ASP B 1 387 ? 37.784 37.412 15.471 1.00 29.49 387 ASP B CA 1
ATOM 7110 C C . ASP B 1 387 ? 36.500 38.211 15.618 1.00 28.03 387 ASP B C 1
ATOM 7111 O O . ASP B 1 387 ? 36.534 39.441 15.689 1.00 26.89 387 ASP B O 1
ATOM 7116 N N . GLY B 1 388 ? 35.368 37.516 15.638 1.00 24.76 388 GLY B N 1
ATOM 7117 C CA . GLY B 1 388 ? 34.077 38.175 15.674 1.00 22.06 388 GLY B CA 1
ATOM 7118 C C . GLY B 1 388 ? 33.721 38.859 14.366 1.00 19.66 388 GLY B C 1
ATOM 7119 O O . GLY B 1 388 ? 32.858 39.742 14.328 1.00 25.39 388 GLY B O 1
ATOM 7120 N N . ARG B 1 389 ? 34.397 38.458 13.293 1.00 22.80 389 ARG B N 1
ATOM 7121 C CA . ARG B 1 389 ? 34.088 38.989 11.976 1.00 20.37 389 ARG B CA 1
ATOM 7122 C C . ARG B 1 389 ? 32.945 38.206 11.356 1.00 22.95 389 ARG B C 1
ATOM 7123 O O . ARG B 1 389 ? 33.125 37.464 10.389 1.00 23.21 389 ARG B O 1
ATOM 7131 N N . PHE B 1 390 ? 31.758 38.368 11.930 1.00 18.52 390 PHE B N 1
ATOM 7132 C CA . PHE B 1 390 ? 30.563 37.759 11.360 1.00 18.84 390 PHE B CA 1
ATOM 7133 C C . PHE B 1 390 ? 29.308 38.518 11.763 1.00 19.87 390 PHE B C 1
ATOM 7134 O O . PHE B 1 390 ? 29.284 39.218 12.777 1.00 19.04 390 PHE B O 1
ATOM 7142 N N . GLY B 1 391 ? 28.276 38.392 10.943 1.00 18.40 391 GLY B N 1
ATOM 7143 C CA . GLY B 1 391 ? 26.966 38.897 11.302 1.00 15.75 391 GLY B CA 1
ATOM 7144 C C . GLY B 1 391 ? 26.184 37.753 11.919 1.00 19.78 391 GLY B C 1
ATOM 7145 O O . GLY B 1 391 ? 25.776 37.814 13.079 1.00 19.21 391 GLY B O 1
ATOM 7146 N N . MET B 1 392 ? 25.987 36.698 11.133 1.00 17.19 392 MET B N 1
ATOM 7147 C CA . MET B 1 392 ? 25.362 35.472 11.621 1.00 15.73 392 MET B CA 1
ATOM 7148 C C . MET B 1 392 ? 26.210 34.280 11.217 1.00 16.10 392 MET B C 1
ATOM 7149 O O . MET B 1 392 ? 26.800 34.275 10.136 1.00 16.90 392 MET B O 1
ATOM 7154 N N . ILE B 1 393 ? 26.278 33.280 12.094 1.00 15.40 393 ILE B N 1
ATOM 7155 C CA . ILE B 1 393 ? 26.987 32.035 11.804 1.00 14.83 393 ILE B CA 1
ATOM 7156 C C . ILE B 1 393 ? 26.176 30.850 12.290 1.00 15.69 393 ILE B C 1
ATOM 7157 O O . ILE B 1 393 ? 25.423 30.968 13.249 1.00 17.15 393 ILE B O 1
ATOM 7162 N N . PHE B 1 394 ? 26.335 29.701 11.645 1.00 15.19 394 PHE B N 1
ATOM 7163 C CA . PHE B 1 394 ? 25.798 28.476 12.220 1.00 16.71 394 PHE B CA 1
ATOM 7164 C C . PHE B 1 394 ? 26.604 28.086 13.442 1.00 18.39 394 PHE B C 1
ATOM 7165 O O . PHE B 1 394 ? 27.813 28.278 13.484 1.00 16.65 394 PHE B O 1
ATOM 7173 N N . HIS B 1 395 ? 25.927 27.544 14.447 1.00 12.83 395 HIS B N 1
ATOM 7174 C CA . HIS B 1 395 ? 26.599 27.173 15.675 1.00 14.08 395 HIS B CA 1
ATOM 7175 C C . HIS B 1 395 ? 25.869 25.968 16.254 1.00 15.33 395 HIS B C 1
ATOM 7176 O O . HIS B 1 395 ? 24.810 25.578 15.760 1.00 14.12 395 HIS B O 1
ATOM 7183 N N . ARG B 1 396 ? 26.443 25.362 17.282 1.00 13.37 396 ARG B N 1
ATOM 7184 C CA . ARG B 1 396 ? 25.795 24.229 17.917 1.00 14.21 396 ARG B CA 1
ATOM 7185 C C . ARG B 1 396 ? 26.261 24.100 19.353 1.00 14.25 396 ARG B C 1
ATOM 7186 O O . ARG B 1 396 ? 27.368 24.528 19.696 1.00 14.10 396 ARG B O 1
ATOM 7194 N N . THR B 1 397 ? 25.418 23.518 20.200 1.00 13.17 397 THR B N 1
ATOM 7195 C CA . THR B 1 397 ? 25.856 23.197 21.548 1.00 15.96 397 THR B CA 1
ATOM 7196 C C . THR B 1 397 ? 26.568 21.849 21.495 1.00 14.13 397 THR B C 1
ATOM 7197 O O . THR B 1 397 ? 26.777 21.285 20.414 1.00 15.26 397 THR B O 1
ATOM 7201 N N . TRP B 1 398 ? 26.950 21.334 22.655 1.00 15.24 398 TRP B N 1
ATOM 7202 C CA . TRP B 1 398 ? 28.007 20.333 22.684 1.00 15.78 398 TRP B CA 1
ATOM 7203 C C . TRP B 1 398 ? 27.554 18.936 23.094 1.00 17.18 398 TRP B C 1
ATOM 7204 O O . TRP B 1 398 ? 28.325 17.981 23.003 1.00 16.14 398 TRP B O 1
ATOM 7215 N N . GLY B 1 399 ? 26.308 18.815 23.538 1.00 12.87 399 GLY B N 1
ATOM 7216 C CA . GLY B 1 399 ? 25.786 17.547 24.016 1.00 13.14 399 GLY B CA 1
ATOM 7217 C C . GLY B 1 399 ? 26.261 17.214 25.418 1.00 15.56 399 GLY B C 1
ATOM 7218 O O . GLY B 1 399 ? 27.051 17.951 26.004 1.00 15.19 399 GLY B O 1
ATOM 7219 N N . ALA B 1 400 ? 25.784 16.095 25.958 1.00 17.17 400 ALA B N 1
ATOM 7220 C CA . ALA B 1 400 ? 26.226 15.637 27.271 1.00 19.98 400 ALA B CA 1
ATOM 7221 C C . ALA B 1 400 ? 27.689 15.200 27.202 1.00 17.21 400 ALA B C 1
ATOM 7222 O O . ALA B 1 400 ? 28.117 14.653 26.190 1.00 18.00 400 ALA B O 1
ATOM 7224 N N . PRO B 1 401 ? 28.459 15.437 28.277 1.00 17.99 401 PRO B N 1
ATOM 7225 C CA . PRO B 1 401 ? 28.086 16.080 29.541 1.00 18.11 401 PRO B CA 1
ATOM 7226 C C . PRO B 1 401 ? 28.388 17.576 29.575 1.00 18.53 401 PRO B C 1
ATOM 7227 O O . PRO B 1 401 ? 28.412 18.170 30.654 1.00 19.11 401 PRO B O 1
ATOM 7231 N N . TYR B 1 402 ? 28.622 18.163 28.408 1.00 15.79 402 TYR B N 1
ATOM 7232 C CA . TYR B 1 402 ? 28.988 19.574 28.301 1.00 16.60 402 TYR B CA 1
ATOM 7233 C C . TYR B 1 402 ? 27.826 20.518 28.528 1.00 15.66 402 TYR B C 1
ATOM 7234 O O . TYR B 1 402 ? 28.011 21.614 29.034 1.00 14.78 402 TYR B O 1
ATOM 7243 N N . ASP B 1 403 ? 26.634 20.115 28.104 1.00 14.41 403 ASP B N 1
ATOM 7244 C CA . ASP B 1 403 ? 25.488 21.022 28.156 1.00 15.10 403 ASP B CA 1
ATOM 7245 C C . ASP B 1 403 ? 24.769 20.899 29.497 1.00 16.13 403 ASP B C 1
ATOM 7246 O O . ASP B 1 403 ? 24.394 19.793 29.894 1.00 18.52 403 ASP B O 1
ATOM 7251 N N . PRO B 1 404 ? 24.543 22.031 30.186 1.00 13.87 404 PRO B N 1
ATOM 7252 C CA . PRO B 1 404 ? 24.888 23.391 29.760 1.00 13.88 404 PRO B CA 1
ATOM 7253 C C . PRO B 1 404 ? 26.175 23.949 30.369 1.00 14.75 404 PRO B C 1
ATOM 7254 O O . PRO B 1 404 ? 26.651 24.972 29.890 1.00 15.46 404 PRO B O 1
ATOM 7258 N N . HIS B 1 405 ? 26.715 23.322 31.409 1.00 15.22 405 HIS B N 1
ATOM 7259 C CA . HIS B 1 405 ? 27.716 24.008 32.228 1.00 13.14 405 HIS B CA 1
ATOM 7260 C C . HIS B 1 405 ? 28.991 24.345 31.452 1.00 16.16 405 HIS B C 1
ATOM 7261 O O . HIS B 1 405 ? 29.524 25.445 31.593 1.00 15.92 405 HIS B O 1
ATOM 7268 N N . ALA B 1 406 ? 29.467 23.420 30.621 1.00 17.66 406 ALA B N 1
ATOM 7269 C CA . ALA B 1 406 ? 30.732 23.636 29.918 1.00 18.28 406 ALA B CA 1
ATOM 7270 C C . ALA B 1 406 ? 30.548 24.571 28.732 1.00 15.27 406 ALA B C 1
ATOM 7271 O O . ALA B 1 406 ? 31.424 25.383 28.441 1.00 15.93 406 ALA B O 1
ATOM 7273 N N . PHE B 1 407 ? 29.410 24.465 28.051 1.00 13.30 407 PHE B N 1
ATOM 7274 C CA . PHE B 1 407 ? 29.084 25.415 26.992 1.00 13.28 407 PHE B CA 1
ATOM 7275 C C . PHE B 1 407 ? 29.035 26.845 27.555 1.00 14.65 407 PHE B C 1
ATOM 7276 O O . PHE B 1 407 ? 29.583 27.777 26.951 1.00 17.94 407 PHE B O 1
ATOM 7284 N N . LEU B 1 408 ? 28.399 27.015 28.716 1.00 13.07 408 LEU B N 1
ATOM 7285 C CA . LEU B 1 408 ? 28.356 28.327 29.364 1.00 13.19 408 LEU B CA 1
ATOM 7286 C C . LEU B 1 408 ? 29.749 28.781 29.768 1.00 19.25 408 LEU B C 1
ATOM 7287 O O . LEU B 1 408 ? 30.116 29.929 29.551 1.00 17.06 408 LEU B O 1
ATOM 7292 N N . SER B 1 409 ? 30.512 27.878 30.372 1.00 14.33 409 SER B N 1
ATOM 7293 C CA . SER B 1 409 ? 31.844 28.224 30.846 1.00 13.48 409 SER B CA 1
ATOM 7294 C C . SER B 1 409 ? 32.674 28.830 29.728 1.00 17.73 409 SER B C 1
ATOM 7295 O O . SER B 1 409 ? 33.374 29.830 29.924 1.00 17.12 409 SER B O 1
ATOM 7298 N N . SER B 1 410 ? 32.562 28.242 28.543 1.00 17.41 410 SER B N 1
ATOM 7299 C CA . SER B 1 410 ? 33.391 28.655 27.421 1.00 15.42 410 SER B CA 1
ATOM 7300 C C . SER B 1 410 ? 32.957 29.998 26.828 1.00 17.34 410 SER B C 1
ATOM 7301 O O . SER B 1 410 ? 33.693 30.595 26.048 1.00 18.00 410 SER B O 1
ATOM 7304 N N . MET B 1 411 ? 31.771 30.479 27.196 1.00 13.82 411 MET B N 1
ATOM 7305 C CA . MET B 1 411 ? 31.312 31.783 26.723 1.00 14.94 411 MET B CA 1
ATOM 7306 C C . MET B 1 411 ? 32.194 32.917 27.232 1.00 18.95 411 MET B C 1
ATOM 7307 O O . MET B 1 411 ? 32.166 34.026 26.698 1.00 18.72 411 MET B O 1
ATOM 7312 N N . ARG B 1 412 ? 32.970 32.628 28.268 1.00 16.87 412 ARG B N 1
ATOM 7313 C CA . ARG B 1 412 ? 33.806 33.631 28.916 1.00 18.81 412 ARG B CA 1
ATOM 7314 C C . ARG B 1 412 ? 35.140 33.781 28.204 1.00 22.63 412 ARG B C 1
ATOM 7315 O O . ARG B 1 412 ? 35.887 34.730 28.451 1.00 22.24 412 ARG B O 1
ATOM 7323 N N . VAL B 1 413 ? 35.442 32.831 27.330 1.00 17.72 413 VAL B N 1
ATOM 7324 C CA . VAL B 1 413 ? 36.739 32.796 26.670 1.00 22.06 413 VAL B CA 1
ATOM 7325 C C . VAL B 1 413 ? 36.752 33.670 25.425 1.00 22.97 413 VAL B C 1
ATOM 7326 O O . VAL B 1 413 ? 35.994 33.438 24.494 1.00 23.66 413 VAL B O 1
ATOM 7330 N N . PRO B 1 414 ? 37.632 34.683 25.397 1.00 26.18 414 PRO B N 1
ATOM 7331 C CA . PRO B 1 414 ? 37.769 35.471 24.171 1.00 28.99 414 PRO B CA 1
ATOM 7332 C C . PRO B 1 414 ? 38.229 34.573 23.024 1.00 26.79 414 PRO B C 1
ATOM 7333 O O . PRO B 1 414 ? 38.726 33.479 23.284 1.00 34.29 414 PRO B O 1
ATOM 7337 N N . SER B 1 415 ? 38.038 35.017 21.788 1.00 31.19 415 SER B N 1
ATOM 7338 C CA . SER B 1 415 ? 38.387 34.235 20.596 1.00 28.00 415 SER B CA 1
ATOM 7339 C C . SER B 1 415 ? 37.468 33.026 20.421 1.00 30.90 415 SER B C 1
ATOM 7340 O O . SER B 1 415 ? 37.670 32.220 19.520 1.00 28.60 415 SER B O 1
ATOM 7343 N N . HIS B 1 416 ? 36.470 32.894 21.288 1.00 26.30 416 HIS B N 1
ATOM 7344 C CA . HIS B 1 416 ? 35.401 31.928 21.056 1.00 27.45 416 HIS B CA 1
ATOM 7345 C C . HIS B 1 416 ? 34.195 32.644 20.445 1.00 23.51 416 HIS B C 1
ATOM 7346 O O . HIS B 1 416 ? 33.919 33.802 20.764 1.00 21.96 416 HIS B O 1
ATOM 7353 N N . ALA B 1 417 ? 33.475 31.946 19.573 1.00 19.63 417 ALA B N 1
ATOM 7354 C CA . ALA B 1 417 ? 32.352 32.535 18.841 1.00 19.79 417 ALA B CA 1
ATOM 7355 C C . ALA B 1 417 ? 31.262 33.098 19.755 1.00 19.43 417 ALA B C 1
ATOM 7356 O O . ALA B 1 417 ? 30.687 34.155 19.473 1.00 21.04 417 ALA B O 1
ATOM 7358 N N . ASP B 1 418 ? 30.965 32.387 20.839 1.00 17.82 418 ASP B N 1
ATOM 7359 C CA . ASP B 1 418 ? 29.925 32.830 21.759 1.00 14.95 418 ASP B CA 1
ATOM 7360 C C . ASP B 1 418 ? 30.347 34.104 22.477 1.00 17.45 418 ASP B C 1
ATOM 7361 O O . ASP B 1 418 ? 29.556 35.036 22.613 1.00 15.47 418 ASP B O 1
ATOM 7366 N N . PHE B 1 419 ? 31.603 34.161 22.909 1.00 18.44 419 PHE B N 1
ATOM 7367 C CA . PHE B 1 419 ? 32.120 35.382 23.516 1.00 15.81 419 PHE B CA 1
ATOM 7368 C C . PHE B 1 419 ? 31.964 36.554 22.550 1.00 17.12 419 PHE B C 1
ATOM 7369 O O . PHE B 1 419 ? 31.483 37.624 22.923 1.00 17.62 419 PHE B O 1
ATOM 7377 N N . GLN B 1 420 ? 32.357 36.331 21.300 1.00 16.04 420 GLN B N 1
ATOM 7378 C CA . GLN B 1 420 ? 32.304 37.367 20.276 1.00 18.29 420 GLN B CA 1
ATOM 7379 C C . GLN B 1 420 ? 30.876 37.816 20.016 1.00 20.82 420 GLN B C 1
ATOM 7380 O O . GLN B 1 420 ? 30.590 39.011 19.953 1.00 19.99 420 GLN B O 1
ATOM 7386 N N . ALA B 1 421 ? 29.976 36.851 19.880 1.00 17.42 421 ALA B N 1
ATOM 7387 C CA . ALA B 1 421 ? 28.586 37.157 19.575 1.00 18.05 421 ALA B CA 1
ATOM 7388 C C . ALA B 1 421 ? 27.929 37.967 20.693 1.00 15.80 421 ALA B C 1
ATOM 7389 O O . ALA B 1 421 ? 27.002 38.739 20.449 1.00 15.96 421 ALA B O 1
ATOM 7391 N N . GLN B 1 422 ? 28.423 37.795 21.913 1.00 15.41 422 GLN B N 1
ATOM 7392 C CA . GLN B 1 422 ? 27.818 38.434 23.086 1.00 18.72 422 GLN B CA 1
ATOM 7393 C C . GLN B 1 422 ? 28.457 39.770 23.473 1.00 19.51 422 GLN B C 1
ATOM 7394 O O . GLN B 1 422 ? 28.006 40.426 24.415 1.00 17.50 422 GLN B O 1
ATOM 7400 N N . GLN B 1 423 ? 29.499 40.177 22.754 1.00 21.95 423 GLN B N 1
ATOM 7401 C CA . GLN B 1 423 ? 30.274 41.358 23.140 1.00 19.48 423 GLN B CA 1
ATOM 7402 C C . GLN B 1 423 ? 29.470 42.652 23.172 1.00 19.62 423 GLN B C 1
ATOM 7403 O O . GLN B 1 423 ? 29.842 43.599 23.868 1.00 21.55 423 GLN B O 1
ATOM 7409 N N . GLY B 1 424 ? 28.372 42.690 22.423 1.00 19.61 424 GLY B N 1
ATOM 7410 C CA . GLY B 1 424 ? 27.542 43.877 22.353 1.00 17.68 424 GLY B CA 1
ATOM 7411 C C . GLY B 1 424 ? 26.503 43.995 23.450 1.00 18.74 424 GLY B C 1
ATOM 7412 O O . GLY B 1 424 ? 25.752 44.967 23.491 1.00 22.60 424 GLY B O 1
ATOM 7413 N N . LEU B 1 425 ? 26.437 43.006 24.336 1.00 18.72 425 LEU B N 1
ATOM 7414 C CA . LEU B 1 425 ? 25.441 43.030 25.404 1.00 19.36 425 LEU B CA 1
ATOM 7415 C C . LEU B 1 425 ? 25.910 43.892 26.564 1.00 16.34 425 LEU B C 1
ATOM 7416 O O . LEU B 1 425 ? 27.023 43.715 27.056 1.00 18.50 425 LEU B O 1
ATOM 7421 N N . ALA B 1 426 ? 25.050 44.812 26.998 1.00 18.82 426 ALA B N 1
ATOM 7422 C CA . ALA B 1 426 ? 25.335 45.642 28.164 1.00 23.25 426 ALA B CA 1
ATOM 7423 C C . ALA B 1 426 ? 25.624 44.776 29.389 1.00 24.68 426 ALA B C 1
ATOM 7424 O O . ALA B 1 426 ? 26.448 45.133 30.233 1.00 27.35 426 ALA B O 1
ATOM 7426 N N . ASP B 1 427 ? 24.963 43.624 29.471 1.00 21.93 427 ASP B N 1
ATOM 7427 C CA . ASP B 1 427 ? 25.116 42.757 30.632 1.00 19.49 427 ASP B CA 1
ATOM 7428 C C . ASP B 1 427 ? 26.067 41.579 30.414 1.00 19.71 427 ASP B C 1
ATOM 7429 O O . ASP B 1 427 ? 26.104 40.655 31.224 1.00 17.59 427 ASP B O 1
ATOM 7434 N N . LYS B 1 428 ? 26.864 41.621 29.350 1.00 20.12 428 LYS B N 1
ATOM 7435 C CA . LYS B 1 428 ? 27.861 40.570 29.134 1.00 17.48 428 LYS B CA 1
ATOM 7436 C C . LYS B 1 428 ? 28.822 40.408 30.335 1.00 17.48 428 LYS B C 1
ATOM 7437 O O . LYS B 1 428 ? 29.124 39.281 30.726 1.00 17.31 428 LYS B O 1
ATOM 7443 N N . PRO B 1 429 ? 29.301 41.522 30.933 1.00 18.95 429 PRO B N 1
ATOM 7444 C CA . PRO B 1 429 ? 30.147 41.333 32.121 1.00 22.07 429 PRO B CA 1
ATOM 7445 C C . PRO B 1 429 ? 29.442 40.606 33.271 1.00 17.11 429 PRO B C 1
ATOM 7446 O O . PRO B 1 429 ? 30.039 39.728 33.896 1.00 19.27 429 PRO B O 1
ATOM 7450 N N . LEU B 1 430 ? 28.192 40.968 33.541 1.00 19.36 430 LEU B N 1
ATOM 7451 C CA . LEU B 1 430 ? 27.423 40.312 34.593 1.00 19.72 430 LEU B CA 1
ATOM 7452 C C . LEU B 1 430 ? 27.205 38.825 34.281 1.00 18.77 430 LEU B C 1
ATOM 7453 O O . LEU B 1 430 ? 27.355 37.966 35.155 1.00 18.36 430 LEU B O 1
ATOM 7458 N N . ILE B 1 431 ? 26.849 38.529 33.034 1.00 17.40 431 ILE B N 1
ATOM 7459 C CA . ILE B 1 431 ? 26.650 37.151 32.596 1.00 15.37 431 ILE B CA 1
ATOM 7460 C C . ILE B 1 431 ? 27.910 36.321 32.824 1.00 17.00 431 ILE B C 1
ATOM 7461 O O . ILE B 1 431 ? 27.852 35.213 33.357 1.00 16.05 431 ILE B O 1
ATOM 7466 N N . ASP B 1 432 ? 29.060 36.865 32.443 1.00 17.00 432 ASP B N 1
ATOM 7467 C CA . ASP B 1 432 ? 30.310 36.145 32.632 1.00 15.83 432 ASP B CA 1
ATOM 7468 C C . ASP B 1 432 ? 30.641 35.955 34.110 1.00 19.15 432 ASP B C 1
ATOM 7469 O O . ASP B 1 432 ? 31.149 34.903 34.507 1.00 18.24 432 ASP B O 1
ATOM 7474 N N . LYS B 1 433 ? 30.332 36.960 34.926 1.00 16.74 433 LYS B N 1
ATOM 7475 C CA . LYS B 1 433 ? 30.546 36.836 36.363 1.00 20.82 433 LYS B CA 1
ATOM 7476 C C . LYS B 1 433 ? 29.671 35.725 36.936 1.00 17.56 433 LYS B C 1
ATOM 7477 O O . LYS B 1 433 ? 30.122 34.922 37.758 1.00 17.39 433 LYS B O 1
ATOM 7483 N N . GLU B 1 434 ? 28.419 35.671 36.486 1.00 16.58 434 GLU B N 1
ATOM 7484 C CA . GLU B 1 434 ? 27.488 34.674 36.998 1.00 18.30 434 GLU B CA 1
ATOM 7485 C C . GLU B 1 434 ? 27.829 33.265 36.522 1.00 18.35 434 GLU B C 1
ATOM 7486 O O . GLU B 1 434 ? 27.608 32.293 37.244 1.00 18.10 434 GLU B O 1
ATOM 7492 N N . ILE B 1 435 ? 28.369 33.156 35.313 1.00 16.75 435 ILE B N 1
ATOM 7493 C CA . ILE B 1 435 ? 28.848 31.865 34.824 1.00 15.75 435 ILE B CA 1
ATOM 7494 C C . ILE B 1 435 ? 29.969 31.353 35.720 1.00 20.23 435 ILE B C 1
ATOM 7495 O O . ILE B 1 435 ? 29.997 30.175 36.088 1.00 19.58 435 ILE B O 1
ATOM 7500 N N . GLY B 1 436 ? 30.882 32.247 36.089 1.00 19.63 436 GLY B N 1
ATOM 7501 C CA . GLY B 1 436 ? 31.933 31.893 37.026 1.00 21.67 436 GLY B CA 1
ATOM 7502 C C . GLY B 1 436 ? 31.349 31.425 38.348 1.00 22.01 436 GLY B C 1
ATOM 7503 O O . GLY B 1 436 ? 31.785 30.421 38.912 1.00 21.91 436 GLY B O 1
ATOM 7504 N N . GLU B 1 437 ? 30.336 32.142 38.827 1.00 21.54 437 GLU B N 1
ATOM 7505 C CA . GLU B 1 437 ? 29.718 31.829 40.113 1.00 25.71 437 GLU B CA 1
ATOM 7506 C C . GLU B 1 437 ? 28.944 30.518 40.097 1.00 24.58 437 GLU B C 1
ATOM 7507 O O . GLU B 1 437 ? 29.004 29.749 41.053 1.00 26.64 437 GLU B O 1
ATOM 7513 N N . VAL B 1 438 ? 28.216 30.263 39.015 1.00 21.60 438 VAL B N 1
ATOM 7514 C CA . VAL B 1 438 ? 27.364 29.083 38.956 1.00 20.94 438 VAL B CA 1
ATOM 7515 C C . VAL B 1 438 ? 28.215 27.805 38.966 1.00 20.40 438 VAL B C 1
ATOM 7516 O O . VAL B 1 438 ? 27.784 26.764 39.458 1.00 22.68 438 VAL B O 1
ATOM 7520 N N . LEU B 1 439 ? 29.446 27.902 38.469 1.00 18.86 439 LEU B N 1
ATOM 7521 C CA . LEU B 1 439 ? 30.338 26.753 38.423 1.00 20.48 439 LEU B CA 1
ATOM 7522 C C . LEU B 1 439 ? 30.937 26.445 39.790 1.00 28.01 439 LEU B C 1
ATOM 7523 O O . LEU B 1 439 ? 31.287 25.300 40.080 1.00 27.33 439 LEU B O 1
ATOM 7528 N N . ALA B 1 440 ? 31.044 27.468 40.632 1.00 29.79 440 ALA B N 1
ATOM 7529 C CA . ALA B 1 440 ? 31.790 27.338 41.879 1.00 33.27 440 ALA B CA 1
ATOM 7530 C C . ALA B 1 440 ? 30.909 27.308 43.123 1.00 33.21 440 ALA B C 1
ATOM 7531 O O . ALA B 1 440 ? 31.364 26.915 44.196 1.00 39.00 440 ALA B O 1
ATOM 7533 N N . THR B 1 441 ? 29.654 27.721 42.990 1.00 28.66 441 THR B N 1
ATOM 7534 C CA . THR B 1 441 ? 28.804 27.887 44.165 1.00 34.41 441 THR B CA 1
ATOM 7535 C C . THR B 1 441 ? 28.458 26.554 44.831 1.00 37.31 441 THR B C 1
ATOM 7536 O O . THR B 1 441 ? 28.258 25.537 44.164 1.00 36.79 441 THR B O 1
ATOM 7540 N N . HIS B 1 442 ? 28.416 26.568 46.160 1.00 43.04 442 HIS B N 1
ATOM 7541 C CA . HIS B 1 442 ? 28.035 25.393 46.932 1.00 48.61 442 HIS B CA 1
ATOM 7542 C C . HIS B 1 442 ? 26.517 25.326 47.049 1.00 40.27 442 HIS B C 1
ATOM 7543 O O . HIS B 1 442 ? 25.933 24.254 47.204 1.00 39.42 442 HIS B O 1
ATOM 7545 N N . ASP B 1 443 ? 25.894 26.495 46.961 1.00 35.64 443 ASP B N 1
ATOM 7546 C CA . ASP B 1 443 ? 24.456 26.643 47.116 1.00 30.71 443 ASP B CA 1
ATOM 7547 C C . ASP B 1 443 ? 23.714 26.156 45.871 1.00 32.46 443 ASP B C 1
ATOM 7548 O O . ASP B 1 443 ? 23.670 26.852 44.855 1.00 30.96 443 ASP B O 1
ATOM 7553 N N . GLU B 1 444 ? 23.124 24.968 45.961 1.00 27.71 444 GLU B N 1
ATOM 7554 C CA A GLU B 1 444 ? 22.351 24.383 44.863 0.19 28.73 444 GLU B CA 1
ATOM 7555 C CA B GLU B 1 444 ? 22.382 24.407 44.840 0.81 28.85 444 GLU B CA 1
ATOM 7556 C C . GLU B 1 444 ? 21.178 25.276 44.467 1.00 24.68 444 GLU B C 1
ATOM 7557 O O . GLU B 1 444 ? 20.790 25.345 43.299 1.00 25.80 444 GLU B O 1
ATOM 7568 N N . THR B 1 445 ? 20.600 25.954 45.451 1.00 26.35 445 THR B N 1
ATOM 7569 C CA . THR B 1 445 ? 19.488 26.859 45.189 1.00 21.21 445 THR B CA 1
ATOM 7570 C C . THR B 1 445 ? 19.972 28.078 44.397 1.00 27.32 445 THR B C 1
ATOM 7571 O O . THR B 1 445 ? 19.319 28.521 43.445 1.00 22.10 445 THR B O 1
ATOM 7575 N N . GLN B 1 446 ? 21.127 28.609 44.784 1.00 22.07 446 GLN B N 1
ATOM 7576 C CA . GLN B 1 446 ? 21.722 29.722 44.055 1.00 20.76 446 GLN B CA 1
ATOM 7577 C C . GLN B 1 446 ? 22.182 29.250 42.680 1.00 20.46 446 GLN B C 1
ATOM 7578 O O . GLN B 1 446 ? 22.112 30.006 41.711 1.00 20.09 446 GLN B O 1
ATOM 7584 N N . ARG B 1 447 ? 22.634 27.999 42.592 1.00 20.91 447 ARG B N 1
ATOM 7585 C CA . ARG B 1 447 ? 23.077 27.458 41.307 1.00 21.62 447 ARG B CA 1
ATOM 7586 C C . ARG B 1 447 ? 21.952 27.529 40.288 1.00 19.39 447 ARG B C 1
ATOM 7587 O O . ARG B 1 447 ? 22.150 27.977 39.162 1.00 19.17 447 ARG B O 1
ATOM 7595 N N . GLN B 1 448 ? 20.764 27.094 40.693 1.00 19.16 448 GLN B N 1
ATOM 7596 C CA . GLN B 1 448 ? 19.623 27.097 39.787 1.00 18.66 448 GLN B CA 1
ATOM 7597 C C . GLN B 1 448 ? 19.177 28.516 39.438 1.00 19.11 448 GLN B C 1
ATOM 7598 O O . GLN B 1 448 ? 18.782 28.786 38.307 1.00 17.59 448 GLN B O 1
ATOM 7604 N N . ALA B 1 449 ? 19.253 29.428 40.404 1.00 18.38 449 ALA B N 1
ATOM 7605 C CA . ALA B 1 449 ? 18.887 30.818 40.155 1.00 20.19 449 ALA B CA 1
ATOM 7606 C C . ALA B 1 449 ? 19.819 31.460 39.132 1.00 16.59 449 ALA B C 1
ATOM 7607 O O . ALA B 1 449 ? 19.384 32.225 38.270 1.00 16.43 449 ALA B O 1
ATOM 7609 N N . LEU B 1 450 ? 21.106 31.146 39.238 1.00 15.93 450 LEU B N 1
ATOM 7610 C CA . LEU B 1 450 ? 22.101 31.691 38.324 1.00 14.68 450 LEU B CA 1
ATOM 7611 C C . LEU B 1 450 ? 21.926 31.135 36.919 1.00 15.50 450 LEU B C 1
ATOM 7612 O O . LEU B 1 450 ? 22.018 31.871 35.937 1.00 16.15 450 LEU B O 1
ATOM 7617 N N . TYR B 1 451 ? 21.657 29.839 36.819 1.00 15.90 451 TYR B N 1
ATOM 7618 C CA . TYR B 1 451 ? 21.389 29.252 35.512 1.00 14.97 451 TYR B CA 1
ATOM 7619 C C . TYR B 1 451 ? 20.160 29.890 34.890 1.00 18.19 451 TYR B C 1
ATOM 7620 O O . TYR B 1 451 ? 20.149 30.191 33.697 1.00 16.29 451 TYR B O 1
ATOM 7629 N N . ARG B 1 452 ? 19.127 30.114 35.698 1.00 18.26 452 ARG B N 1
ATOM 7630 C CA . ARG B 1 452 ? 17.936 30.765 35.176 1.00 14.50 452 ARG B CA 1
ATOM 7631 C C . ARG B 1 452 ? 18.284 32.163 34.682 1.00 14.91 452 ARG B C 1
ATOM 7632 O O . ARG B 1 452 ? 17.848 32.567 33.609 1.00 18.29 452 ARG B O 1
ATOM 7640 N N . ASP B 1 453 ? 19.078 32.899 35.454 1.00 14.05 453 ASP B N 1
ATOM 7641 C CA . ASP B 1 453 ? 19.376 34.273 35.069 1.00 18.02 453 ASP B CA 1
ATOM 7642 C C . ASP B 1 453 ? 20.198 34.314 33.785 1.00 15.33 453 ASP B C 1
ATOM 7643 O O . ASP B 1 453 ? 19.889 35.076 32.871 1.00 15.84 453 ASP B O 1
ATOM 7648 N N . ILE B 1 454 ? 21.233 33.481 33.712 1.00 13.83 454 ILE B N 1
ATOM 7649 C CA . ILE B 1 454 ? 22.101 33.449 32.541 1.00 15.87 454 ILE B CA 1
ATOM 7650 C C . ILE B 1 454 ? 21.323 33.051 31.295 1.00 14.66 454 ILE B C 1
ATOM 7651 O O . ILE B 1 454 ? 21.397 33.719 30.259 1.00 14.06 454 ILE B O 1
ATOM 7656 N N . LEU B 1 455 ? 20.560 31.968 31.403 1.00 15.54 455 LEU B N 1
ATOM 7657 C CA . LEU B 1 455 ? 19.862 31.440 30.242 1.00 14.40 455 LEU B CA 1
ATOM 7658 C C . LEU B 1 455 ? 18.709 32.342 29.828 1.00 12.67 455 LEU B C 1
ATOM 7659 O O . LEU B 1 455 ? 18.428 32.483 28.640 1.00 16.09 455 LEU B O 1
ATOM 7664 N N . THR B 1 456 ? 18.046 32.973 30.798 1.00 12.88 456 THR B N 1
ATOM 7665 C CA . THR B 1 456 ? 16.950 33.862 30.452 1.00 14.38 456 THR B CA 1
ATOM 7666 C C . THR B 1 456 ? 17.496 35.127 29.796 1.00 11.54 456 THR B C 1
ATOM 7667 O O . THR B 1 456 ? 16.942 35.592 28.810 1.00 17.00 456 THR B O 1
ATOM 7671 N N . ARG B 1 457 ? 18.604 35.657 30.313 1.00 16.13 457 ARG B N 1
ATOM 7672 C CA . ARG B 1 457 ? 19.205 36.838 29.700 1.00 15.72 457 ARG B CA 1
ATOM 7673 C C . ARG B 1 457 ? 19.594 36.546 28.244 1.00 16.08 457 ARG B C 1
ATOM 7674 O O . ARG B 1 457 ? 19.299 37.330 27.348 1.00 17.57 457 ARG B O 1
ATOM 7682 N N . LEU B 1 458 ? 20.236 35.408 28.004 1.00 14.64 458 LEU B N 1
ATOM 7683 C CA . LEU B 1 458 ? 20.663 35.071 26.647 1.00 17.41 458 LEU B CA 1
ATOM 7684 C C . LEU B 1 458 ? 19.448 34.874 25.742 1.00 18.13 458 LEU B C 1
ATOM 7685 O O . LEU B 1 458 ? 19.461 35.244 24.568 1.00 18.83 458 LEU B O 1
ATOM 7690 N N . HIS B 1 459 ? 18.390 34.301 26.302 1.00 15.47 459 HIS B N 1
ATOM 7691 C CA . HIS B 1 459 ? 17.149 34.128 25.568 1.00 15.33 459 HIS B CA 1
ATOM 7692 C C . HIS B 1 459 ? 16.496 35.475 25.258 1.00 18.79 459 HIS B C 1
ATOM 7693 O O . HIS B 1 459 ? 16.156 35.754 24.106 1.00 18.32 459 HIS B O 1
ATOM 7700 N N . ASP B 1 460 ? 16.337 36.310 26.286 1.00 15.23 460 ASP B N 1
ATOM 7701 C CA . ASP B 1 460 ? 15.698 37.616 26.118 1.00 17.23 460 ASP B CA 1
ATOM 7702 C C . ASP B 1 460 ? 16.472 38.506 25.15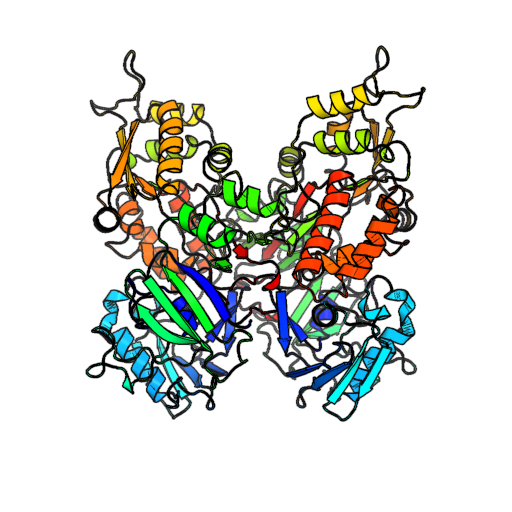4 1.00 16.41 460 ASP B C 1
ATOM 7703 O O . ASP B 1 460 ? 15.880 39.264 24.383 1.00 18.70 460 ASP B O 1
ATOM 7708 N N . GLU B 1 461 ? 17.796 38.422 25.206 1.00 15.99 461 GLU B N 1
ATOM 7709 C CA . GLU B 1 461 ? 18.626 39.269 24.360 1.00 18.20 461 GLU B CA 1
ATOM 7710 C C . GLU B 1 461 ? 18.746 38.741 22.936 1.00 20.43 461 GLU B C 1
ATOM 7711 O O . GLU B 1 461 ? 19.369 39.383 22.095 1.00 18.33 461 GLU B O 1
ATOM 7717 N N . ALA B 1 462 ? 18.159 37.570 22.681 1.00 14.81 462 ALA B N 1
ATOM 7718 C CA . ALA B 1 462 ? 18.119 36.989 21.340 1.00 17.63 462 ALA B CA 1
ATOM 7719 C C . ALA B 1 462 ? 19.507 36.893 20.717 1.00 16.76 462 ALA B C 1
ATOM 7720 O O . ALA B 1 462 ? 19.701 37.247 19.552 1.00 15.84 462 ALA B O 1
ATOM 7722 N N . VAL B 1 463 ? 20.465 36.417 21.505 1.00 15.61 463 VAL B N 1
ATOM 7723 C CA . VAL B 1 463 ? 21.827 36.208 21.024 1.00 15.58 463 VAL B CA 1
ATOM 7724 C C . VAL B 1 463 ? 21.841 35.092 19.984 1.00 16.72 463 VAL B C 1
ATOM 7725 O O . VAL B 1 463 ? 22.606 35.122 19.017 1.00 16.13 463 VAL B O 1
ATOM 7729 N N . TYR B 1 464 ? 20.981 34.105 20.190 1.00 14.27 464 TYR B N 1
ATOM 7730 C CA . TYR B 1 464 ? 20.916 32.964 19.289 1.00 12.83 464 TYR B CA 1
ATOM 7731 C C . TYR B 1 464 ? 19.600 32.904 18.532 1.00 14.32 464 TYR B C 1
ATOM 7732 O O . TYR B 1 464 ? 18.612 33.536 18.906 1.00 16.06 464 TYR B O 1
ATOM 7741 N N . LEU B 1 465 ? 19.620 32.146 17.446 1.00 13.32 465 LEU B N 1
ATOM 7742 C CA . LEU B 1 465 ? 18.421 31.785 16.723 1.00 15.93 465 LEU B CA 1
ATOM 7743 C C . LEU B 1 465 ? 18.374 30.260 16.703 1.00 15.35 465 LEU B C 1
ATOM 7744 O O . LEU B 1 465 ? 18.924 29.629 15.794 1.00 15.42 465 LEU B O 1
ATOM 7749 N N . PRO B 1 466 ? 17.729 29.659 17.712 1.00 12.41 466 PRO B N 1
ATOM 7750 C CA . PRO B 1 466 ? 17.702 28.196 17.772 1.00 13.97 466 PRO B CA 1
ATOM 7751 C C . PRO B 1 466 ? 16.937 27.620 16.594 1.00 15.16 466 PRO B C 1
ATOM 7752 O O . PRO B 1 466 ? 15.877 28.126 16.232 1.00 15.80 466 PRO B O 1
ATOM 7756 N N . ILE B 1 467 ? 17.482 26.578 15.981 1.00 14.48 467 ILE B N 1
ATOM 7757 C CA . ILE B 1 467 ? 16.852 26.019 14.801 1.00 15.01 467 ILE B CA 1
ATOM 7758 C C . ILE B 1 467 ? 16.298 24.649 15.094 1.00 15.26 467 ILE B C 1
ATOM 7759 O O . ILE B 1 467 ? 15.106 24.401 14.937 1.00 16.38 467 ILE B O 1
ATOM 7764 N N . SER B 1 468 ? 17.168 23.756 15.541 1.00 13.51 468 SER B N 1
ATOM 7765 C CA A SER B 1 468 ? 16.791 22.364 15.717 0.65 14.01 468 SER B CA 1
ATOM 7766 C CA B SER B 1 468 ? 16.754 22.382 15.759 0.35 14.07 468 SER B CA 1
ATOM 7767 C C . SER B 1 468 ? 17.510 21.692 16.889 1.00 16.93 468 SER B C 1
ATOM 7768 O O . SER B 1 468 ? 18.635 22.062 17.224 1.00 16.73 468 SER B O 1
ATOM 7773 N N . TYR B 1 469 ? 16.855 20.703 17.501 1.00 14.33 469 TYR B N 1
ATOM 7774 C CA . TYR B 1 469 ? 17.534 19.781 18.406 1.00 14.43 469 TYR B CA 1
ATOM 7775 C C . TYR B 1 469 ? 17.797 18.550 17.560 1.00 14.78 469 TYR B C 1
ATOM 7776 O O . TYR B 1 469 ? 16.863 17.888 17.106 1.00 14.98 469 TYR B O 1
ATOM 7785 N N . ILE B 1 470 ? 19.069 18.271 17.311 1.00 12.86 470 ILE B N 1
ATOM 7786 C CA . ILE B 1 470 ? 19.428 17.226 16.370 1.00 14.22 470 ILE B CA 1
ATOM 7787 C C . ILE B 1 470 ? 19.749 15.939 17.101 1.00 17.15 470 ILE B C 1
ATOM 7788 O O . ILE B 1 470 ? 20.037 15.946 18.300 1.00 14.32 470 ILE B O 1
ATOM 7793 N N . SER B 1 471 ? 19.704 14.835 16.360 1.00 15.03 471 SER B N 1
ATOM 7794 C CA . SER B 1 471 ? 19.994 13.522 16.910 1.00 17.04 471 SER B CA 1
ATOM 7795 C C . SER B 1 471 ? 21.226 12.900 16.291 1.00 15.09 471 SER B C 1
ATOM 7796 O O . SER B 1 471 ? 21.705 13.339 15.242 1.00 15.36 471 SER B O 1
ATOM 7799 N N . MET B 1 472 ? 21.721 11.860 16.953 1.00 15.13 472 MET B N 1
ATOM 7800 C CA . MET B 1 472 ? 22.682 10.948 16.355 1.00 14.94 472 MET B CA 1
ATOM 7801 C C . MET B 1 472 ? 21.954 10.057 15.361 1.00 16.12 472 MET B C 1
ATOM 7802 O O . MET B 1 472 ? 20.836 9.614 15.625 1.00 18.46 472 MET B O 1
ATOM 7807 N N . MET B 1 473 ? 22.572 9.809 14.213 1.00 15.26 473 MET B N 1
ATOM 7808 C CA A MET B 1 473 ? 21.964 8.872 13.283 0.62 14.83 473 MET B CA 1
ATOM 7809 C CA B MET B 1 473 ? 22.020 8.939 13.174 0.38 14.96 473 MET B CA 1
ATOM 7810 C C . MET B 1 473 ? 22.898 7.708 13.012 1.00 15.60 473 MET B C 1
ATOM 7811 O O . MET B 1 473 ? 24.116 7.813 13.135 1.00 16.80 473 MET B O 1
ATOM 7820 N N . VAL B 1 474 ? 22.290 6.576 12.689 1.00 14.39 474 VAL B N 1
ATOM 7821 C CA . VAL B 1 474 ? 23.029 5.351 12.434 1.00 13.65 474 VAL B CA 1
ATOM 7822 C C . VAL B 1 474 ? 22.525 4.717 11.150 1.00 13.99 474 VAL B C 1
ATOM 7823 O O . VAL B 1 474 ? 21.322 4.640 10.916 1.00 15.68 474 VAL B O 1
ATOM 7827 N N . VAL B 1 475 ? 23.453 4.289 10.302 1.00 14.16 475 VAL B N 1
ATOM 7828 C CA . VAL B 1 475 ? 23.118 3.420 9.184 1.00 13.11 475 VAL B CA 1
ATOM 7829 C C . VAL B 1 475 ? 24.051 2.216 9.265 1.00 14.90 475 VAL B C 1
ATOM 7830 O O . VAL B 1 475 ? 25.256 2.378 9.405 1.00 16.39 475 VAL B O 1
ATOM 7834 N N . SER B 1 476 ? 23.500 1.009 9.206 1.00 16.20 476 SER B N 1
ATOM 7835 C CA . SER B 1 476 ? 24.329 -0.175 9.400 1.00 16.37 476 SER B CA 1
ATOM 7836 C C . SER B 1 476 ? 23.818 -1.397 8.651 1.00 18.22 476 SER B C 1
ATOM 7837 O O . SER B 1 476 ? 22.630 -1.506 8.353 1.00 18.82 476 SER B O 1
ATOM 7840 N N . LYS B 1 477 ? 24.731 -2.311 8.342 1.00 15.22 477 LYS B N 1
ATOM 7841 C CA . LYS B 1 477 ? 24.345 -3.621 7.837 1.00 18.09 477 LYS B CA 1
ATOM 7842 C C . LYS B 1 477 ? 23.518 -4.314 8.908 1.00 14.73 477 LYS B C 1
ATOM 7843 O O . LYS B 1 477 ? 23.901 -4.304 10.076 1.00 18.02 477 LYS B O 1
ATOM 7849 N N . PRO B 1 478 ? 22.371 -4.892 8.521 1.00 19.85 478 PRO B N 1
ATOM 7850 C CA . PRO B 1 478 ? 21.482 -5.547 9.485 1.00 19.81 478 PRO B CA 1
ATOM 7851 C C . PRO B 1 478 ? 22.197 -6.572 10.357 1.00 16.16 478 PRO B C 1
ATOM 7852 O O . PRO B 1 478 ? 21.835 -6.730 11.519 1.00 22.08 478 PRO B O 1
ATOM 7856 N N . GLU B 1 479 ? 23.215 -7.239 9.817 1.00 20.61 479 GLU B N 1
ATOM 7857 C CA . GLU B 1 479 ? 23.915 -8.279 10.566 1.00 25.07 479 GLU B CA 1
ATOM 7858 C C . GLU B 1 479 ? 24.612 -7.760 11.827 1.00 22.00 479 GLU B C 1
ATOM 7859 O O . GLU B 1 479 ? 24.924 -8.535 12.727 1.00 26.03 479 GLU B O 1
ATOM 7865 N N . LEU B 1 480 ? 24.857 -6.453 11.901 1.00 20.21 480 LEU B N 1
ATOM 7866 C CA . LEU B 1 480 ? 25.520 -5.884 13.068 1.00 19.74 480 LEU B CA 1
ATOM 7867 C C . LEU B 1 480 ? 24.543 -5.683 14.226 1.00 22.68 480 LEU B C 1
ATOM 7868 O O . LEU B 1 480 ? 24.953 -5.389 15.344 1.00 22.97 480 LEU B O 1
ATOM 7873 N N . GLY B 1 481 ? 23.251 -5.823 13.944 1.00 22.66 481 GLY B N 1
ATOM 7874 C CA . GLY B 1 481 ? 22.222 -5.679 14.960 1.00 20.48 481 GLY B CA 1
ATOM 7875 C C . GLY B 1 481 ? 21.993 -4.239 15.393 1.00 21.22 481 GLY B C 1
ATOM 7876 O O . GLY B 1 481 ? 22.444 -3.298 14.744 1.00 20.61 481 GLY B O 1
ATOM 7877 N N . ASN B 1 482 ? 21.275 -4.073 16.498 1.00 20.87 482 ASN B N 1
ATOM 7878 C CA . ASN B 1 482 ? 21.039 -2.757 17.073 1.00 18.13 482 ASN B CA 1
ATOM 7879 C C . ASN B 1 482 ? 22.351 -2.114 17.535 1.00 17.10 482 ASN B C 1
ATOM 7880 O O . ASN B 1 482 ? 23.171 -2.753 18.196 1.00 21.63 482 ASN B O 1
ATOM 7885 N N . ILE B 1 483 ? 22.548 -0.849 17.174 1.00 17.03 483 ILE B N 1
ATOM 7886 C CA . ILE B 1 483 ? 23.777 -0.137 17.504 1.00 14.30 483 ILE B CA 1
ATOM 7887 C C . ILE B 1 483 ? 23.541 0.816 18.671 1.00 19.71 483 ILE B C 1
ATOM 7888 O O . ILE B 1 483 ? 22.667 1.672 18.601 1.00 18.86 483 ILE B O 1
ATOM 7893 N N . PRO B 1 484 ? 24.310 0.663 19.755 1.00 16.93 484 PRO B N 1
ATOM 7894 C CA . PRO B 1 484 ? 24.066 1.504 20.934 1.00 17.99 484 PRO B CA 1
ATOM 7895 C C . PRO B 1 484 ? 24.629 2.924 20.818 1.00 21.23 484 PRO B C 1
ATOM 7896 O O . PRO B 1 484 ? 25.458 3.202 19.949 1.00 19.88 484 PRO B O 1
ATOM 7900 N N . TYR B 1 485 ? 24.158 3.818 21.685 1.00 19.05 485 TYR B N 1
ATOM 7901 C CA . TYR B 1 485 ? 24.705 5.168 21.778 1.00 17.73 485 TYR B CA 1
ATOM 7902 C C . TYR B 1 485 ? 25.508 5.330 23.053 1.00 20.94 485 TYR B C 1
ATOM 7903 O O . TYR B 1 485 ? 25.166 4.756 24.086 1.00 21.61 485 TYR B O 1
ATOM 7912 N N . ALA B 1 486 ? 26.576 6.113 22.972 1.00 22.48 486 ALA B N 1
ATOM 7913 C CA . ALA B 1 486 ? 27.364 6.463 24.144 1.00 19.69 486 ALA B CA 1
ATOM 7914 C C . ALA B 1 486 ? 26.720 7.606 24.921 1.00 21.02 486 ALA B C 1
ATOM 7915 O O . ALA B 1 486 ? 26.112 8.496 24.325 1.00 26.18 486 ALA B O 1
ATOM 7917 N N . PRO B 1 487 ? 26.850 7.580 26.259 1.00 22.44 487 PRO B N 1
ATOM 7918 C CA . PRO B 1 487 ? 26.415 8.669 27.138 1.00 21.81 487 PRO B CA 1
ATOM 7919 C C . PRO B 1 487 ? 26.977 10.011 26.682 1.00 25.69 487 PRO B C 1
ATOM 7920 O O . PRO B 1 487 ? 26.250 11.000 26.627 1.00 21.65 487 PRO B O 1
ATOM 7924 N N . ILE B 1 488 ? 28.265 10.035 26.362 1.00 19.96 488 ILE B N 1
ATOM 7925 C CA . ILE B 1 488 ? 28.901 11.247 25.858 1.00 17.48 488 ILE B CA 1
ATOM 7926 C C . ILE B 1 488 ? 28.643 11.383 24.364 1.00 18.28 488 ILE B C 1
ATOM 7927 O O . ILE B 1 488 ? 28.982 10.503 23.576 1.00 18.52 488 ILE B O 1
ATOM 7932 N N . ALA B 1 489 ? 28.030 12.500 23.983 1.00 22.27 489 ALA B N 1
ATOM 7933 C CA . ALA B 1 489 ? 27.515 12.679 22.628 1.00 22.82 489 ALA B CA 1
ATOM 7934 C C . ALA B 1 489 ? 28.572 12.539 21.536 1.00 21.73 489 ALA B C 1
ATOM 7935 O O . ALA B 1 489 ? 28.262 12.135 20.417 1.00 26.67 489 ALA B O 1
ATOM 7937 N N A THR B 1 490 ? 29.817 12.870 21.862 0.43 21.61 490 THR B N 1
ATOM 7938 N N B THR B 1 490 ? 29.817 12.860 21.866 0.57 21.63 490 THR B N 1
ATOM 7939 C CA A THR B 1 490 ? 30.894 12.862 20.877 0.43 19.97 490 THR B CA 1
ATOM 7940 C CA B THR B 1 490 ? 30.872 12.880 20.865 0.57 19.96 490 THR B CA 1
ATOM 7941 C C A THR B 1 490 ? 31.547 11.498 20.718 0.43 20.55 490 THR B C 1
ATOM 7942 C C B THR B 1 490 ? 31.713 11.592 20.877 0.57 20.65 490 THR B C 1
ATOM 7943 O O A THR B 1 490 ? 32.278 11.258 19.757 0.43 21.30 490 THR B O 1
ATOM 7944 O O B THR B 1 490 ? 32.718 11.487 20.172 0.57 21.37 490 THR B O 1
ATOM 7951 N N . GLU B 1 491 ? 31.286 10.609 21.666 1.00 21.16 491 GLU B N 1
ATOM 7952 C CA . GLU B 1 491 ? 31.913 9.293 21.657 1.00 18.65 491 GLU B CA 1
ATOM 7953 C C . GLU B 1 491 ? 31.091 8.285 20.866 1.00 20.04 491 GLU B C 1
ATOM 7954 O O . GLU B 1 491 ? 29.877 8.448 20.703 1.00 21.92 491 GLU B O 1
ATOM 7960 N N . ILE B 1 492 ? 31.764 7.250 20.372 1.00 17.29 492 ILE B N 1
ATOM 7961 C CA . ILE B 1 492 ? 31.106 6.177 19.636 1.00 18.89 492 ILE B CA 1
ATOM 7962 C C . ILE B 1 492 ? 31.454 4.845 20.295 1.00 18.46 492 ILE B C 1
ATOM 7963 O O . ILE B 1 492 ? 32.625 4.470 20.370 1.00 21.51 492 ILE B O 1
ATOM 7968 N N . PRO B 1 493 ? 30.434 4.128 20.782 1.00 21.14 493 PRO B N 1
ATOM 7969 C CA . PRO B 1 493 ? 30.648 2.921 21.589 1.00 22.74 493 PRO B CA 1
ATOM 7970 C C . PRO B 1 493 ? 30.937 1.671 20.757 1.00 23.29 493 PRO B C 1
ATOM 7971 O O . PRO B 1 493 ? 30.196 0.694 20.858 1.00 25.38 493 PRO B O 1
ATOM 7975 N N . PHE B 1 494 ? 32.001 1.700 19.960 1.00 21.33 494 PHE B N 1
ATOM 7976 C CA . PHE B 1 494 ? 32.370 0.566 19.111 1.00 26.60 494 PHE B CA 1
ATOM 7977 C C . PHE B 1 494 ? 32.565 -0.705 19.927 1.00 29.65 494 PHE B C 1
ATOM 7978 O O . PHE B 1 494 ? 32.329 -1.816 19.458 1.00 31.84 494 PHE B O 1
ATOM 7986 N N . GLU B 1 495 ? 32.985 -0.499 21.166 1.00 24.87 495 GLU B N 1
ATOM 7987 C CA A GLU B 1 495 ? 33.297 -1.624 22.046 0.74 28.60 495 GLU B CA 1
ATOM 7988 C CA B GLU B 1 495 ? 33.282 -1.516 22.152 0.26 28.77 495 GLU B CA 1
ATOM 7989 C C . GLU B 1 495 ? 32.033 -2.304 22.571 1.00 32.60 495 GLU B C 1
ATOM 7990 O O . GLU B 1 495 ? 32.115 -3.303 23.290 1.00 35.09 495 GLU B O 1
ATOM 8001 N N . GLN B 1 496 ? 30.868 -1.812 22.149 1.00 29.85 496 GLN B N 1
ATOM 8002 C CA . GLN B 1 496 ? 29.588 -2.406 22.530 1.00 32.40 496 GLN B CA 1
ATOM 8003 C C . GLN B 1 496 ? 28.862 -3.094 21.362 1.00 35.49 496 GLN B C 1
ATOM 8004 O O . GLN B 1 496 ? 27.727 -3.547 21.515 1.00 41.48 496 GLN B O 1
ATOM 8010 N N . ILE B 1 497 ? 29.514 -3.176 20.206 1.00 32.30 497 ILE B N 1
ATOM 8011 C CA . ILE B 1 497 ? 28.899 -3.742 19.003 1.00 39.22 497 ILE B CA 1
ATOM 8012 C C . ILE B 1 497 ? 29.206 -5.235 18.809 1.00 45.73 497 ILE B C 1
ATOM 8013 O O . ILE B 1 497 ? 30.304 -5.697 19.123 1.00 43.06 497 ILE B O 1
ATOM 8018 N N . LYS B 1 498 ? 28.230 -5.980 18.288 1.00 51.06 498 LYS B N 1
ATOM 8019 C CA . LYS B 1 498 ? 28.409 -7.394 17.946 1.00 52.05 498 LYS B CA 1
ATOM 8020 C C . LYS B 1 498 ? 28.601 -7.625 16.441 1.00 53.74 498 LYS B C 1
ATOM 8021 O O . LYS B 1 498 ? 28.055 -6.890 15.613 1.00 57.42 498 LYS B O 1
ATOM 8025 N N . PRO B 1 499 ? 29.411 -8.635 16.085 1.00 64.24 499 PRO B N 1
ATOM 8026 C CA . PRO B 1 499 ? 29.440 -9.146 14.709 1.00 65.46 499 PRO B CA 1
ATOM 8027 C C . PRO B 1 499 ? 28.581 -10.402 14.544 1.00 66.60 499 PRO B C 1
ATOM 8028 O O . PRO B 1 499 ? 27.998 -10.879 15.520 1.00 65.83 499 PRO B O 1
ATOM 8032 N N . VAL B 1 500 ? 28.520 -10.926 13.322 1.00 69.03 500 VAL B N 1
ATOM 8033 C CA . VAL B 1 500 ? 27.686 -12.083 12.995 1.00 68.27 500 VAL B CA 1
ATOM 8034 C C . VAL B 1 500 ? 28.042 -13.323 13.814 1.00 73.98 500 VAL B C 1
ATOM 8035 O O . VAL B 1 500 ? 29.211 -13.687 13.937 1.00 73.23 500 VAL B O 1
#

B-factor: mean 24.97, std 9.63, range [10.9, 89.98]

Nearest PDB structures (foldseek):
  3qim-assembly2_B  TM=1.000E+00  e=0.000E+00  Escherichia coli K-12
  4i8c-assembly1_A  TM=9.838E-01  e=0.000E+00  Escherichia coli K-12
  1uiv-assembly1_A  TM=9.906E-01  e=0.000E+00  Escherichia coli
  2noo-assembly1_A  TM=8.888E-01  e=8.476E-103  Escherichia coli K-12
  4oes-assembly1_A  TM=9.773E-01  e=4.062E-85  Brucella suis

Foldseek 3Di:
DDQEFEAADQFACPLLLQQDDPPHALQVVLQFWFFQWAADLVGDTAGDQFNDKDADPQQFKIKTFGDFQFDWLVGHGDFQQQLQLLLVQNLVVLVVCLLFVVSVFWPHWDDPDRGMIMTGGPFNFVCNRQSSNGSDDRTGAGQVQADVSHPPVHTHHRIHLHQKHWPDDDGQAKTKIAGSPSHPDDHFSRGMYIYGNHNQQQVSLVCVVVVVGFKFWFWLLRHQQVSLVVQVPDPQWHKDWFDFFWFKWKFAACADPPSVDLLLLLLLLQQAQLCVLCCPQSVNRFAFDQFRDDCPFPLNVQPADGNYHDLPVSLVSCVVVQFDADPPGLATDHPNHTQEFEEEDAQVRVSVVSSLVSSQVSVSNSHHHYHYHHHHPVVLLQCFQQVVGRMYIDMFFGPPPPPLSVQSSCLPSRGNNVRRCVSPPCSVVLNVLSVVLSNDPPVVSNSVSSNVNRNCCSSSSSINTRTRITMMMMGRCDQPDADADSRNSHGPSSPGDD/DLEFEAADQFWQPLLLLQDDPPHALQVVPQFWFFQWAADLVGDTAGDQFNDKDADPQQFKIKTFGDFQFDWLVRHGDWQVQQQLLLVQNLVVLVNVQLFVVSVFWDDWDAPDRGIIMTGTPGNFVCNRQSSNGSDDRTGAGQVQADVSHPPVHTHHRIYRHQWHFDDDDGQAKTKIAGSPSHPDDHFQRGMYIYGNDNAQQVSLVCCVVPVGFKFKFWLLNHQQVSLVVQVPDPQWDKDWDAFFWFKWKFAACPDPPSVDLLLLLLLLQQAQLQVLCCQLVVVRFAFDQFRDDCVFPLRVQPADGRYNDLVVSLVSCVVVQFDQDPPDQATDHPRHTQEFEEEEAQPSPSQVSSLVRSQVSVSNSRHHYHDHHDHPVVVLVCLQVLVHRMYIDMDFGPPPPPLSVQSSCLPHRHNNVRSCVSPPCSVVLNVLSVCLRRPPDPVSNSVSSNVNRNVCSSSSSINTRTRITMMMMGRCQFPDADADSRNSHGPSSPIHGD

CATH classification: 3.40.190.10 (+1 more: 3.10.105.10)

Solvent-accessible surface area: 38125 Å² total; per-residue (Å²): 79,115,56,75,4,34,2,3,50,48,74,19,0,14,76,0,3,0,3,42,24,115,92,4,34,42,5,0,0,18,6,2,0,6,4,0,0,59,20,31,59,35,29,35,21,61,68,47,0,0,118,54,63,96,101,34,181,82,11,74,40,28,27,0,33,1,71,126,79,4,121,3,27,62,42,65,83,6,23,0,72,5,0,9,58,1,2,80,0,1,22,67,25,84,171,108,0,45,30,0,22,0,0,44,14,2,84,51,25,104,40,90,54,155,47,52,0,43,0,34,3,122,36,22,4,43,1,1,27,41,1,0,0,1,0,21,0,3,12,2,0,0,42,52,28,12,94,133,133,40,0,66,115,19,17,129,40,27,23,3,0,1,14,4,47,32,98,79,55,88,147,113,93,64,0,10,0,38,44,1,93,113,29,52,29,148,96,3,46,0,27,65,0,27,2,40,20,19,94,66,48,75,69,10,4,70,7,7,91,89,36,94,0,24,0,0,5,5,52,20,32,11,3,36,10,76,33,4,25,181,4,6,88,48,97,64,43,12,5,12,25,9,60,28,43,24,2,13,0,0,0,0,4,4,51,88,82,10,0,71,42,73,26,0,4,52,0,0,13,19,2,1,37,14,100,54,0,3,74,113,16,3,119,44,16,9,83,49,0,51,13,14,6,13,58,35,28,56,23,7,14,14,30,35,132,53,25,134,109,49,39,147,82,0,88,58,35,0,79,188,23,35,10,63,83,38,106,89,113,97,24,4,42,57,142,63,118,44,0,126,3,81,0,2,8,44,27,131,56,77,38,22,93,41,10,0,75,27,0,49,54,29,0,114,134,1,3,0,38,2,36,42,42,40,46,133,98,84,36,5,101,41,47,26,120,84,9,115,4,5,0,1,28,29,70,2,61,0,35,9,11,14,5,12,1,0,0,3,0,0,63,22,78,37,41,5,1,36,32,0,0,95,39,12,103,46,10,96,52,0,29,122,20,0,26,75,0,2,41,18,98,86,19,61,77,15,16,36,8,0,36,42,0,7,36,68,2,44,87,42,9,0,10,0,8,0,2,18,2,4,18,0,0,0,0,62,14,100,7,2,49,2,12,59,18,48,4,12,44,26,12,9,2,54,63,2,152,63,134,47,79,6,31,2,4,49,49,74,22,0,14,77,0,3,0,3,43,20,114,84,5,37,42,2,0,0,18,6,3,0,6,5,0,0,63,19,34,58,35,25,32,22,60,63,49,0,0,117,52,63,96,96,39,140,81,12,81,45,33,27,0,41,1,70,126,69,5,82,2,24,69,36,68,73,5,14,0,122,6,0,16,45,2,2,81,0,1,26,67,26,79,168,112,0,49,25,1,21,0,0,63,16,2,82,51,29,95,40,83,56,125,40,66,0,31,0,23,8,118,32,40,6,74,3,2,27,42,1,0,0,2,0,26,0,4,11,1,0,0,42,52,26,9,93,137,135,40,0,70,112,20,17,121,39,27,25,2,0,1,12,4,46,28,105,80,63,104,141,101,97,50,1,13,0,30,30,1,80,87,31,48,29,155,102,3,50,0,86,62,0,28,2,36,22,17,95,64,39,74,64,13,6,87,10,6,64,100,29,93,0,21,0,0,6,3,53,14,27,11,3,33,8,64,25,4,34,111,0,6,107,52,68,62,34,12,3,11,22,10,46,20,47,21,2,8,0,0,0,0,4,4,60,78,76,11,0,69,43,74,24,0,5,56,0,0,14,36,1,1,39,14,126,42,0,5,86,98,12,3,126,42,26,14,62,36,0,47,14,15,5,15,59,35,28,56,22,8,17,14,25,29,138,68,29,110,104,42,28,140,95,0,85,51,38,1,81,175,24,34,8,67,77,40,111,76,107,105,36,6,47,53,138,58,115,49,0,135,1,66,0,2,11,45,24,134,57,66,31,17,100,34,10,0,79,37,0,32,46,26,0,114,121,1,3,0,44,2,28,60,48,43,43,139,85,79,35,7,118,24,17,40,120,82,13,134,2,2,0,1,30,29,69,2,63,0,37,10,9,14,5,14,0,0,0,1,1,0,61,25,81,58,52,8,5,33,33,0,0,80,39,12,109,20,9,96,72,0,27,132,21,0,24,67,0,1,42,26,92,76,38,64,78,8,18,44,9,0,46,46,0,8,37,72,3,46,82,46,8,0,9,0,7,0,1,14,2,4,16,0,0,0,0,55,12,81,7,1,48,1,13,58,18,47,5,14,42,24,11,9,2,54,76,6,66,26,110

Sequence (996 aa):
APDEITTTAWPVNVGPLNPHLYTTPNQMMFAQSMVYEPLVKYQADGSVIPWLAKSWTHSEDGKTWTFTLRDDVKFSNGEPFDAEAAAENFRAVLDNRQRHAWLELANQIVDVKALSKTELQITLKSAYYPFLQELALPRPFRFIAPSQFKNHETMNGIKAPIGTGPWILQESSKLNQYDVFVRNENNYWGEKKPAIKKITFNVIPDPTTRAVAFETGDIDLLYGNEGLLPLDTFARRFSQNPAYHTQLSQPIETVMMLALNTAKAPTNELAVREALNYAVNKKSLIDNALLYGTQQVADTLFAPSVPYANLGLKPSQYDPQKAKALLEKAGWTLPAGKDIREKNGQPLRIELSSFIGTDALSKSSMAEEIIQADMRQIGADVSLIGEEESSSIYARQRDGRFGMIFHRTWGAPYDPHAFLSSMRVPSHHADFQAQQGLADKPLIDKEIGEVLATTHDETQRQALYRDILTRLHDEAVYLPISYISMMMVVSKPELGNIPYAPIATEIPFEQIKPPDEITTAWPVNVGPLNPHLYTTPNQMMFAQSMVYEPLVKYQADGSVIPWLAKSWTHSEDGKTWTFTLRDDVKFSNGEPFDAEAAAENFRAVLDNRQRHAWLELANQIVDVKALSKTELQITLKSAYYPFLQELALPRPFRFIAPSQFKNHETMNGIKAPIGTGPWILQESKLNQYDVFVRNENYWGEKPAIKKITFNVIPDPTTRAVAFETGDIDLLYGNEGLLPLDTFARFSQNPAYHTQLSQQPIETVMMLALNTAKAPTNELAVREALNYAVNKKSLIDNALLYYGTQQQVADTLFAPSVPYANLGLKPSQYDPQKAKALLEKAGWTLPAGKDIREKNGQPLRIELSFIGTDALSKSMAEIIQADMRQIGADVSLIGEEESSIYARQRDGRFGMIFHRTWGAPYDPHAFLSSMRVPSHADFQAQQGLADKPLIDKEIGEVLATHDEETQRQALYRDILTRLHDEAVYLPISSYISMMMVVSKPELGNIPYAPIATTEIPFEEQIKPV

Secondary structure (P-SEA, 3-state):
cccccccccccccccccccccccccaaaaaacccccccccccccccccccccccccccccbbbbbccccccccccccccaaaaaaaaaaaaaaccccccccccccccccccccccbbbbbbcccccaaaaaaaccccccccccccccccccccccccccccccccccccccccbbbbbcccccccccccccbbbbbbcccaaaaaaaaaaccccccccccccccaaaaaaaaacccbbbbbccccbbbbbbbcccccccccaaaaaaaaaccaaaaaaaacccccbbbbcccccccccccccccccccccaaaaaaaaaaacccccccccccccccccbbbbbbcccccaaaaaaaaaaaaaaaaabbbbbbbbbcaaaaaaaaaaccccbbbbbccccccccaaaaaaccccccaaaaaaccccaaaaaaaaaaaaaaccaaaaaaaaaaaaaaaaaaacccccccbbbbbbbbcccccbbbbbccccccccccccc/ccccccccccccccccccccccccaaaaaacccccbbbcccccccccccccccccccccbbbbbccccccccccccccaaaaaaaaaaaaaaccccccccccccccccccccccbbbbbccccccaaaaaaaccccccccccccccccccccccccccccccccccccccccbbbbbcccccccccccccbbbbcccccaaaaaaaaaaccccccccccccccaaaaaaaaacccbbbbbccccbbbbbbbcccccccccaaaaaaaaaccaaaaaaaacccccbbbbcccccccccccccccccccccaaaaaaaaaaaccccccccccccccccccbbbbbccccaaaaaaaaaaaaaaaaaacbbbbbccccaaaaaaaaaaccccbbbbbbbccccccaaaaaaccccccaaaaaaccccaaaaaaaaaaaaaccccaaaaaaaaaaaaaaaaaacccccccbbbbbbbbcccccbbbbbcccccccccccccc